Protein AF-A0AA85AU61-F1 (afdb_monomer)

Mean predicted aligned error: 26.52 Å

Sequence (892 aa):
MKWRLKTEQNDLIVLDPDHPLMRRFQESLRSMLTKHIDNTEIHLREKDEEMKREQTTHIEVGCDLYNLQQELAKFQLNLDNKHNEYAEYHGKYENAQNKLTTLREKYQTSVKTMLQETKKMHSMRDEVDALCLRLYYLNKAKEDVSGDLLVLQRAVEKVHTDLSKFEDEKLRQDLSVDRMQTKVDQLKDDITLYEAQIVAQEIEMNTSQNLLYEAEAQIVAINVDKAHLLTQWKTSLLGLQRRNEAYADLLAAYNKLKEELLVLENEQNAYKLSINKEQETHERLTGLQNKNESDLNTLRKQLLHSETKLEADKQAYTTYSRILLETERNLFNAKTENNTAQANVNNIRKQLEKKVLEKQDLEKKISEELRDRLTAQKAANYANKININVQDQSRELLTQIVQMENQIAKDELGVAHKKARNKQQQEKVSELEREIDNTNLLITKLEGEIHHANISVERKQGNIDILNKKLERLIRDCGGQEIGPLDAQVNNLSKAIGLKQDEIGELEQQWLREQNELVVNINERDKLAESVTRINKQLSILTQKKLRIDNEIAIQGREKNDLKKELKHLQNDITRINTMIAKEKTTEECLDNENKLTEIDFIRSLKEKETEAANLQEKVDKALKDKEDLLSELVEVERTVMLWEKKVQLCEETKKSVDCDIGQGEMNVMRHEIHRMEIRKSSLLQQQERLIQALERSVSKRDTIVNQSDVLQSRKDKSRIRITAQRHIDELKRKLKAIKQNSASCTQELEEFEEKTNMLENELRIKKSDAEAEQKKADELMKKLQSLSEQKQIDLFELQMRQHATVYWEQIRQDNYRRLCPSATSAENERIRHVNRSRSLMAIIDQLVTEFPQIQQDLEPVRYLLENKLKSDNNRLEMDVTTVEPTESLLS

InterPro domains:
  IPR037386 Coiled-coil domain-containing protein 40 [PTHR16275] (7-873)

Foldseek 3Di:
DDDDDDDDDDDDDDDDPVPPVCVVVVVVVVVVVVVVVVVVVVVVVVVVVVVVVVVVVVVVVVVVVVVVVVVVVVVVVVVVVVVVVVVVVVVVVVVVVVVVVVVVVVVVVVVVVVVVVVVVVVVVVVVVVVVVVVVVVVVVVVVVVVVVVVVVVVVVVVVVVVVVVVVVVVVVVVVVVVVVVVVVVVVVVVVVVVVVVVVVVVVVVVVVVVVVVVVVVVVVVVVVVVVVVVVVVVVVVVVVVVVVVVVVVVVVVVVVVVVVVVVVVVVVVVVVVVVVVVVVVVVVVVVVVVVVVVVVVVVVVVVVVVVVVVVVVVVVVVVVVVVVVVVVVVVVVVVVVVVVVVVVVVVVVVVCVVVVPPCVPPVVPPDDDDDDDYYDDDYDYDYDDDDDDDPDPPPPPVPPPVVVVVVVVVVVVVVVVVVVVVVVVVVVVVVVVVVVVVVVVVVVVVVVVVVVVVVVVVVVVVVVVVVVVVVVVVCVVPDDDDDDVVVVVVVVVVVVVVVVVVVVVVVVVVVVVVVVVVVVVVVVVVVVVVVVVVVVVVVVVVVVVVVVVVVVVVVVVVVVVVVVVVVVVVVVVVVVVVVVVVVVVVVVVVVVVVVVVVVVVVVVVVVVVVVVVVVVVVVVVVVVVVVVVVVVVVVVVVVVVVVVVVVVVVVVVVVVVVPDDDDDPPVPPVPPPVVPPPVVPPPPPDPPPPPPVPPCVVVVVPVVVVVPPPPPDDDDDDPDPPPVVVVVVVVVVVVVVVVVVVVVVVVVVVVVVVVVVVVVVVVVVVVVVVVVVVVVVVVVVVVVVLVVVLVVVLVVVVVVVVVVVVVLVVCVVVVNRDDPAPDPVSVVVVVVVVLVVLVVVLVVLVVCCVVPVVCVSVCVSVNVVSVVVNVVSVVVVVVVVPDDDDDDDDDD

Radius of gyration: 132.55 Å; Cα contacts (8 Å, |Δi|>4): 34; chains: 1; bounding box: 235×106×442 Å

Organism: NCBI:txid31246

Secondary structure (DSSP, 8-state):
----------------TT-TTSHHHHHHHHHHHHHHHHHHHHHHHHHHHHHHHHHHHHHHHHHHHHHHHHHHHHHHHHHHHHHHHHHHHHHHHHHHHHHHHHHHHHHHHHHHHHHHHHHHHHHHHHHHHHHHHHHHHHHHHHHHHHHHHHHHHHHHHHHHHHHHHHHHHHHHHHHHHHHHHHHHHHHHHHHHHHHHHHHHHHHHHHHHHHHHHHHHHHHHHHHHHHHHHHHHHHHHHHHHHHHHHHHHHHHHHHHHHHHHHHHHHHHHHHHHHHHHHHHHHHHHHHHHHHHHHHHHHHHHHHHHHHHHHHHHHHHHHHHHHHHHHHHHHHHHHHHHHHHHHHHHHHHHHHHHTTTTTTGGGTSTTS-------------------------GGGGSGGGTHHHHHHHHHHHHHHHHHHHHHHHHHHHHHHHHHHHHHHHHHHHHHHHHHHHHHHHHHHHHHHHHHHHHHHHHHHHHHS------HHHHHHHHHHHHHHHHHHHHHHHHHHHHHHHHHHHHHHHHHHHHHHHHHHHHHHHHHHHHHHHHHHHHHHHHHHHHHHHHHHHHHHHHHHHHHHHHHHHHHHHHHHHHHHHHHHHHHHHHHHHHHHHHHHHHHHHHHHHHHHHHHHHHHHHHHHHHHHHHHHHHHHHHHHHHHH-----TTGGGTTTTTGGGTGGGGSTTSTTTSTTTTTTGGGTHHHHHHHTTSGGGG------TTHHHHHHHHHHHHHHHHHHHHHHHHHHHHHHHHHHHHHHHHHHHHHHHHHHHHHHHHHHHHHHHHHHHHHHHHHHHHHHHHHHHHHHHHHHHTTT----S-SSHHHHHHHHHHHHHHHHHHHHHHHHHHHH-GGGHHHHHHHHHHHHHHHHHHHHHHHHTTS--S-------

Structure (mmCIF, N/CA/C/O backbone):
data_AF-A0AA85AU61-F1
#
_entry.id   AF-A0AA85AU61-F1
#
loop_
_atom_site.group_PDB
_atom_site.id
_atom_site.type_symbol
_atom_site.label_atom_id
_atom_site.label_alt_id
_atom_site.label_comp_id
_atom_site.label_asym_id
_atom_site.label_entity_id
_atom_site.label_seq_id
_atom_site.pdbx_PDB_ins_code
_atom_site.Cartn_x
_atom_site.Cartn_y
_atom_site.Cartn_z
_atom_site.occupancy
_atom_site.B_iso_or_equiv
_atom_site.auth_seq_id
_atom_site.auth_comp_id
_atom_site.auth_asym_id
_atom_site.auth_atom_id
_atom_site.pdbx_PDB_model_num
ATOM 1 N N . MET A 1 1 ? 55.376 -6.274 -195.892 1.00 34.62 1 MET A N 1
ATOM 2 C CA . MET A 1 1 ? 56.045 -5.549 -197.007 1.00 34.62 1 MET A CA 1
ATOM 3 C C . MET A 1 1 ? 56.856 -4.420 -196.363 1.00 34.62 1 MET A C 1
ATOM 5 O O . MET A 1 1 ? 56.339 -3.889 -195.395 1.00 34.62 1 MET A O 1
ATOM 9 N N . LYS A 1 2 ? 58.143 -4.138 -196.629 1.00 35.34 2 LYS A N 1
ATOM 10 C CA . LYS A 1 2 ? 58.989 -4.036 -197.853 1.00 35.34 2 LYS A CA 1
ATOM 11 C C . LYS A 1 2 ? 59.204 -2.541 -198.197 1.00 35.34 2 LYS A C 1
ATOM 13 O O . LYS A 1 2 ? 58.218 -1.822 -198.237 1.00 35.34 2 LYS A O 1
ATOM 18 N N . TRP A 1 3 ? 60.461 -2.148 -198.480 1.00 28.48 3 TRP A N 1
ATOM 19 C CA . TRP A 1 3 ? 60.991 -0.767 -198.674 1.00 28.48 3 TRP A CA 1
ATOM 20 C C . TRP A 1 3 ? 61.172 0.046 -197.367 1.00 28.48 3 TRP A C 1
ATOM 22 O O . TRP A 1 3 ? 60.229 0.113 -196.591 1.00 28.48 3 TRP A O 1
ATOM 32 N N . ARG A 1 4 ? 62.326 0.621 -196.960 1.00 31.69 4 ARG A N 1
ATOM 33 C CA . ARG A 1 4 ? 63.739 0.744 -197.445 1.00 31.69 4 ARG A CA 1
ATOM 34 C C . ARG A 1 4 ? 64.152 2.059 -198.166 1.00 31.69 4 ARG A C 1
ATOM 36 O O . ARG A 1 4 ? 63.772 2.256 -199.310 1.00 31.69 4 ARG A O 1
ATOM 43 N N . LEU A 1 5 ? 65.102 2.778 -197.531 1.00 37.16 5 LEU A N 1
ATOM 44 C CA . LEU A 1 5 ? 66.129 3.728 -198.050 1.00 37.16 5 LEU A CA 1
ATOM 45 C C . LEU A 1 5 ? 65.756 5.145 -198.562 1.00 37.16 5 LEU A C 1
ATOM 47 O O . LEU A 1 5 ? 65.325 5.293 -199.700 1.00 37.16 5 LEU A O 1
ATOM 51 N N . LYS A 1 6 ? 66.116 6.186 -197.784 1.00 28.41 6 LYS A N 1
ATOM 52 C CA . LYS A 1 6 ? 67.229 7.174 -197.974 1.00 28.41 6 LYS A CA 1
ATOM 53 C C . LYS A 1 6 ? 67.104 8.283 -196.896 1.00 28.41 6 LYS A C 1
ATOM 55 O O . LYS A 1 6 ? 65.986 8.506 -196.450 1.00 28.41 6 LYS A O 1
ATOM 60 N N . THR A 1 7 ? 68.104 8.972 -196.324 1.00 34.16 7 THR A N 1
ATOM 61 C CA . THR A 1 7 ? 69.562 9.205 -196.532 1.00 34.16 7 THR A CA 1
ATOM 62 C C . THR A 1 7 ? 69.996 10.250 -197.572 1.00 34.16 7 THR A C 1
ATOM 64 O O . THR A 1 7 ? 70.454 9.891 -198.654 1.00 34.16 7 THR A O 1
ATOM 67 N N . GLU A 1 8 ? 69.953 11.514 -197.143 1.00 28.12 8 GLU A N 1
ATOM 68 C CA . GLU A 1 8 ? 70.896 12.623 -197.407 1.00 28.12 8 GLU A CA 1
ATOM 69 C C . GLU A 1 8 ? 71.005 13.343 -196.039 1.00 28.12 8 GLU A C 1
ATOM 71 O O . GLU A 1 8 ? 69.973 13.543 -195.400 1.00 28.12 8 GLU A O 1
ATOM 76 N N . GLN A 1 9 ? 72.135 13.641 -195.392 1.00 31.39 9 GLN A N 1
ATOM 77 C CA . GLN A 1 9 ? 73.565 13.631 -195.721 1.00 31.39 9 GLN A CA 1
ATOM 78 C C . GLN A 1 9 ? 74.052 14.773 -196.630 1.00 31.39 9 GLN A C 1
ATOM 80 O O . GLN A 1 9 ? 74.146 14.632 -197.844 1.00 31.39 9 GLN A O 1
ATOM 85 N N . ASN A 1 10 ? 74.417 15.880 -195.978 1.00 30.22 10 ASN A N 1
ATOM 86 C CA . ASN A 1 10 ? 75.484 16.798 -196.374 1.00 30.22 10 ASN A CA 1
ATOM 87 C C . ASN A 1 10 ? 76.251 17.178 -195.092 1.00 30.22 10 ASN A C 1
ATOM 89 O O . ASN A 1 10 ? 75.625 17.461 -194.070 1.00 30.22 10 ASN A O 1
ATOM 93 N N . ASP A 1 11 ? 77.581 17.120 -195.145 1.00 36.72 11 ASP A N 1
ATOM 94 C CA . ASP A 1 11 ? 78.488 17.273 -193.997 1.00 36.72 11 ASP A CA 1
ATOM 95 C C . ASP A 1 11 ? 78.996 18.729 -193.824 1.00 36.72 11 ASP A C 1
ATOM 97 O O . ASP A 1 11 ? 78.462 19.638 -194.455 1.00 36.72 11 ASP A O 1
ATOM 101 N N . LEU A 1 12 ? 80.066 18.894 -193.015 1.00 31.89 12 LEU A N 1
ATOM 102 C CA . LEU A 1 12 ? 80.910 20.075 -192.688 1.00 31.89 12 LEU A CA 1
ATOM 103 C C . LEU A 1 12 ? 80.652 20.709 -191.299 1.00 31.89 12 LEU A C 1
ATOM 105 O O . LEU A 1 12 ? 79.552 21.175 -191.029 1.00 31.89 12 LEU A O 1
ATOM 109 N N . ILE A 1 13 ? 81.620 20.873 -190.377 1.00 40.88 13 ILE A N 1
ATOM 110 C CA . ILE A 1 13 ? 82.961 20.274 -190.123 1.00 40.88 13 ILE A CA 1
ATOM 111 C C . ILE A 1 13 ? 83.050 20.213 -188.576 1.00 40.88 13 ILE A C 1
ATOM 113 O O . ILE A 1 13 ? 83.058 21.256 -187.931 1.00 40.88 13 ILE A O 1
ATOM 117 N N . VAL A 1 14 ? 82.857 19.082 -187.890 1.00 50.62 14 VAL A N 1
ATOM 118 C CA . VAL A 1 14 ? 83.823 17.986 -187.642 1.00 50.62 14 VAL A CA 1
ATOM 119 C C . VAL A 1 14 ? 85.192 18.468 -187.124 1.00 50.62 14 VAL A C 1
ATOM 121 O O . VAL A 1 14 ? 86.120 18.672 -187.896 1.00 50.62 14 VAL A O 1
ATOM 124 N N . LEU A 1 15 ? 85.336 18.578 -185.796 1.00 48.97 15 LEU A N 1
ATOM 125 C CA . LEU A 1 15 ? 86.631 18.311 -185.148 1.00 48.97 15 LEU A CA 1
ATOM 126 C C . LEU A 1 15 ? 86.795 16.791 -184.990 1.00 48.97 15 LEU A C 1
ATOM 128 O O . LEU A 1 15 ? 85.796 16.079 -184.863 1.00 48.97 15 LEU A O 1
ATOM 132 N N . ASP A 1 16 ? 88.040 16.313 -184.966 1.00 45.28 16 ASP A N 1
ATOM 133 C CA . ASP A 1 16 ? 88.349 14.879 -184.929 1.00 45.28 16 ASP A CA 1
ATOM 134 C C . ASP A 1 16 ? 87.782 14.149 -183.690 1.00 45.28 16 ASP A C 1
ATOM 136 O O . ASP A 1 16 ? 87.830 14.701 -182.582 1.00 45.28 16 ASP A O 1
ATOM 140 N N . PRO A 1 17 ? 87.306 12.891 -183.825 1.00 57.62 17 PRO A N 1
ATOM 141 C CA . PRO A 1 17 ? 86.756 12.109 -182.713 1.00 57.62 17 PRO A CA 1
ATOM 142 C C . PRO A 1 17 ? 87.711 11.909 -181.528 1.00 57.62 17 PRO A C 1
ATOM 144 O O . PRO A 1 17 ? 87.249 11.834 -180.389 1.00 57.62 17 PRO A O 1
ATOM 147 N N . ASP A 1 18 ? 89.022 11.860 -181.787 1.00 51.91 18 ASP A N 1
ATOM 148 C CA . ASP A 1 18 ? 90.075 11.683 -180.776 1.00 51.91 18 ASP A CA 1
ATOM 149 C C . ASP A 1 18 ? 90.538 13.000 -180.118 1.00 51.91 18 ASP A C 1
ATOM 151 O O . ASP A 1 18 ? 91.453 13.003 -179.289 1.00 51.91 18 ASP A O 1
ATOM 155 N N . HIS A 1 19 ? 89.905 14.140 -180.427 1.00 50.88 19 HIS A N 1
ATOM 156 C CA . HIS A 1 19 ? 90.231 15.405 -179.771 1.00 50.88 19 HIS A CA 1
ATOM 157 C C . HIS A 1 19 ? 89.916 15.327 -178.257 1.00 50.88 19 HIS A C 1
ATOM 159 O O . HIS A 1 19 ? 88.761 15.097 -177.876 1.00 50.88 19 HIS A O 1
ATOM 165 N N . PRO A 1 20 ? 90.893 15.555 -177.351 1.00 58.75 20 PRO A N 1
ATOM 166 C CA . PRO A 1 20 ? 90.819 15.100 -175.954 1.00 58.75 20 PRO A CA 1
ATOM 167 C C . PRO A 1 20 ? 89.694 15.727 -175.111 1.00 58.75 20 PRO A C 1
ATOM 169 O O . PRO A 1 20 ? 89.348 15.202 -174.054 1.00 58.75 20 PRO A O 1
ATOM 172 N N . LEU A 1 21 ? 89.083 16.816 -175.584 1.00 56.12 21 LEU A N 1
ATOM 173 C CA . LEU A 1 21 ? 87.937 17.472 -174.946 1.00 56.12 21 LEU A CA 1
ATOM 174 C C . LEU A 1 21 ? 86.586 16.761 -175.187 1.00 56.12 21 LEU A C 1
ATOM 176 O O . LEU A 1 21 ? 85.650 16.999 -174.426 1.00 56.12 21 LEU A O 1
ATOM 180 N N . MET A 1 22 ? 86.469 15.863 -176.177 1.00 54.69 22 MET A N 1
ATOM 181 C CA . MET A 1 22 ? 85.234 15.092 -176.428 1.00 54.69 22 MET A CA 1
ATOM 182 C C . MET A 1 22 ? 85.085 13.843 -175.543 1.00 54.69 22 MET A C 1
ATOM 184 O O . MET A 1 22 ? 83.965 13.374 -175.321 1.00 54.69 22 MET A O 1
ATOM 188 N N . ARG A 1 23 ? 86.189 13.324 -174.986 1.00 59.56 23 ARG A N 1
ATOM 189 C CA . ARG A 1 23 ? 86.225 12.039 -174.260 1.00 59.56 23 ARG A CA 1
ATOM 190 C C . ARG A 1 23 ? 85.212 11.966 -173.110 1.00 59.56 23 ARG A C 1
ATOM 192 O O . ARG A 1 23 ? 84.449 11.008 -173.024 1.00 59.56 23 ARG A O 1
ATOM 199 N N . ARG A 1 24 ? 85.108 13.037 -172.309 1.00 58.00 24 ARG A N 1
ATOM 200 C CA . ARG A 1 24 ? 84.193 13.120 -171.151 1.00 58.00 24 ARG A CA 1
ATOM 201 C C . ARG A 1 24 ? 82.709 12.989 -171.521 1.00 58.00 24 ARG A C 1
ATOM 203 O O . ARG A 1 24 ? 81.930 12.477 -170.723 1.00 58.00 24 ARG A O 1
ATOM 210 N N . PHE A 1 25 ? 82.303 13.437 -172.712 1.00 64.12 25 PHE A N 1
ATOM 211 C CA . PHE A 1 25 ? 80.919 13.292 -173.185 1.00 64.12 25 PHE A CA 1
ATOM 212 C C . PHE A 1 25 ? 80.615 11.839 -173.583 1.00 64.12 25 PHE A C 1
ATOM 214 O O . PHE A 1 25 ? 79.568 11.297 -173.229 1.00 64.12 25 PHE A O 1
ATOM 221 N N . GLN A 1 26 ? 81.560 11.179 -174.256 1.00 62.78 26 GLN A N 1
ATOM 222 C CA . GLN A 1 26 ? 81.433 9.774 -174.654 1.00 62.78 26 GLN A CA 1
ATOM 223 C C . GLN A 1 26 ? 81.470 8.829 -173.435 1.00 62.78 26 GLN A C 1
ATOM 225 O O . GLN A 1 26 ? 80.683 7.885 -173.351 1.00 62.78 26 GLN A O 1
ATOM 230 N N . GLU A 1 27 ? 82.323 9.117 -172.448 1.00 64.56 27 GLU A N 1
ATOM 231 C CA . GLU A 1 27 ? 82.392 8.395 -171.168 1.00 64.56 27 GLU A CA 1
ATOM 232 C C . GLU A 1 27 ? 81.119 8.579 -170.326 1.00 64.56 27 GLU A C 1
ATOM 234 O O . GLU A 1 27 ? 80.622 7.607 -169.756 1.00 64.56 27 GLU A O 1
ATOM 239 N N . SER A 1 28 ? 80.538 9.786 -170.304 1.00 63.12 28 SER A N 1
ATOM 240 C CA . SER A 1 28 ? 79.258 10.069 -169.635 1.00 63.12 28 SER A CA 1
ATOM 241 C C . SER A 1 28 ? 78.124 9.179 -170.157 1.00 63.12 28 SER A C 1
ATOM 243 O O . SER A 1 28 ? 77.423 8.553 -169.359 1.00 63.12 28 SER A O 1
ATOM 245 N N . LEU A 1 29 ? 77.988 9.048 -171.483 1.00 65.19 29 LEU A N 1
ATOM 246 C CA . LEU A 1 29 ? 76.976 8.184 -172.098 1.00 65.19 29 LEU A CA 1
ATOM 247 C C . LEU A 1 29 ? 77.215 6.696 -171.780 1.00 65.19 29 LEU A C 1
ATOM 249 O O . LEU A 1 29 ? 76.269 5.955 -171.516 1.00 65.19 29 LEU A O 1
ATOM 253 N N . ARG A 1 30 ? 78.480 6.257 -171.776 1.00 66.25 30 ARG A N 1
ATOM 254 C CA . ARG A 1 30 ? 78.850 4.858 -171.510 1.00 66.25 30 ARG A CA 1
ATOM 255 C C . ARG A 1 30 ? 78.649 4.466 -170.040 1.00 66.25 30 ARG A C 1
ATOM 257 O O . ARG A 1 30 ? 78.216 3.350 -169.774 1.00 66.25 30 ARG A O 1
ATOM 264 N N . SER A 1 31 ? 78.899 5.388 -169.105 1.00 68.12 31 SER A N 1
ATOM 265 C CA . SER A 1 31 ? 78.749 5.162 -167.658 1.00 68.12 31 SER A CA 1
ATOM 266 C C . SER A 1 31 ? 77.292 4.993 -167.209 1.00 68.12 31 SER A C 1
ATOM 268 O O . SER A 1 31 ? 77.037 4.239 -166.272 1.00 68.12 31 SER A O 1
ATOM 270 N N . MET A 1 32 ? 76.331 5.650 -167.873 1.00 70.25 32 MET A N 1
ATOM 271 C CA . MET A 1 32 ? 74.898 5.445 -167.608 1.00 70.25 32 MET A CA 1
ATOM 272 C C . MET A 1 32 ? 74.500 3.976 -167.825 1.00 70.25 32 MET A C 1
ATOM 274 O O . MET A 1 32 ? 73.838 3.377 -166.980 1.00 70.25 32 MET A O 1
ATOM 278 N N . LEU A 1 33 ? 74.917 3.397 -168.955 1.00 67.38 33 LEU A N 1
ATOM 279 C CA . LEU A 1 33 ? 74.480 2.065 -169.373 1.00 67.38 33 LEU A CA 1
ATOM 280 C C . LEU A 1 33 ? 75.086 0.940 -168.524 1.00 67.38 33 LEU A C 1
ATOM 282 O O . LEU A 1 33 ? 74.396 -0.043 -168.274 1.00 67.38 33 LEU A O 1
ATOM 286 N N . THR A 1 34 ? 76.328 1.075 -168.041 1.00 67.88 34 THR A N 1
ATOM 287 C CA . THR A 1 34 ? 76.923 0.058 -167.153 1.00 67.88 34 THR A CA 1
ATOM 288 C C . THR A 1 34 ? 76.292 0.077 -165.762 1.00 67.88 34 THR A C 1
ATOM 290 O O . THR A 1 34 ? 75.887 -0.973 -165.277 1.00 67.88 34 THR A O 1
ATOM 293 N N . LYS A 1 35 ? 76.074 1.263 -165.169 1.00 69.06 35 LYS A N 1
ATOM 294 C CA . LYS A 1 35 ? 75.472 1.400 -163.827 1.00 69.06 35 LYS A CA 1
ATOM 295 C C . LYS A 1 35 ? 74.103 0.725 -163.691 1.00 69.06 35 LYS A C 1
ATOM 297 O O . LYS A 1 35 ? 73.786 0.195 -162.630 1.00 69.06 35 LYS A O 1
ATOM 302 N N . HIS A 1 36 ? 73.289 0.739 -164.748 1.00 72.25 36 HIS A N 1
ATOM 303 C CA . HIS A 1 36 ? 71.998 0.048 -164.738 1.00 72.25 36 HIS A CA 1
ATOM 304 C C . HIS A 1 36 ? 72.127 -1.481 -164.725 1.00 72.25 36 HIS A C 1
ATOM 306 O O . HIS A 1 36 ? 71.261 -2.137 -164.155 1.00 72.25 36 HIS A O 1
ATOM 312 N N . ILE A 1 37 ? 73.189 -2.044 -165.308 1.00 72.00 37 ILE A N 1
ATOM 313 C CA . ILE A 1 37 ? 73.465 -3.486 -165.267 1.00 72.00 37 ILE A CA 1
ATOM 314 C C . ILE A 1 37 ? 73.995 -3.858 -163.877 1.00 72.00 37 ILE A C 1
ATOM 316 O O . ILE A 1 37 ? 73.414 -4.721 -163.217 1.00 72.00 37 ILE A O 1
ATOM 320 N N . ASP A 1 38 ? 75.015 -3.140 -163.394 1.00 70.69 38 ASP A N 1
ATOM 321 C CA . ASP A 1 38 ? 75.675 -3.393 -162.105 1.00 70.69 38 ASP A CA 1
ATOM 322 C C . ASP A 1 38 ? 74.665 -3.419 -160.935 1.00 70.69 38 ASP A C 1
ATOM 324 O O . ASP A 1 38 ? 74.666 -4.343 -160.119 1.00 70.69 38 ASP A O 1
ATOM 328 N N . ASN A 1 39 ? 73.730 -2.458 -160.896 1.00 75.00 39 ASN A N 1
ATOM 329 C CA . ASN A 1 39 ? 72.674 -2.404 -159.876 1.00 75.00 39 ASN A CA 1
ATOM 330 C C . ASN A 1 39 ? 71.739 -3.631 -159.899 1.00 75.00 39 ASN A C 1
ATOM 332 O O . ASN A 1 39 ? 71.257 -4.050 -158.847 1.00 75.00 39 ASN A O 1
ATOM 336 N N . THR A 1 40 ? 71.467 -4.220 -161.072 1.00 72.19 40 THR A N 1
ATOM 337 C CA . THR A 1 40 ? 70.575 -5.392 -161.166 1.00 72.19 40 THR A CA 1
ATOM 338 C C . THR A 1 40 ? 71.228 -6.687 -160.685 1.00 72.19 40 THR A C 1
ATOM 340 O O . THR A 1 40 ? 70.533 -7.527 -160.114 1.00 72.19 40 THR A O 1
ATOM 343 N N . GLU A 1 41 ? 72.550 -6.839 -160.823 1.00 72.31 41 GLU A N 1
ATOM 344 C CA . GLU A 1 41 ? 73.260 -7.985 -160.236 1.00 72.31 41 GLU A CA 1
ATOM 345 C C . GLU A 1 41 ? 73.345 -7.908 -158.706 1.00 72.31 41 GLU A C 1
ATOM 347 O O . GLU A 1 41 ? 73.258 -8.941 -158.038 1.00 72.31 41 GLU A O 1
ATOM 352 N N . ILE A 1 42 ? 73.500 -6.703 -158.143 1.00 75.88 42 ILE A N 1
ATOM 353 C CA . ILE A 1 42 ? 73.571 -6.498 -156.688 1.00 75.88 42 ILE A CA 1
ATOM 354 C C . ILE A 1 42 ? 72.259 -6.940 -156.028 1.00 75.88 42 ILE A C 1
ATOM 356 O O . ILE A 1 42 ? 72.285 -7.803 -155.149 1.00 75.88 42 ILE A O 1
ATOM 360 N N . HIS A 1 43 ? 71.115 -6.446 -156.514 1.00 77.00 43 HIS A N 1
ATOM 361 C CA . HIS A 1 43 ? 69.801 -6.800 -155.965 1.00 77.00 43 HIS A CA 1
ATOM 362 C C . HIS A 1 43 ? 69.491 -8.303 -156.007 1.00 77.00 43 HIS A C 1
ATOM 364 O O . HIS A 1 43 ? 68.789 -8.807 -155.131 1.00 77.00 43 HIS A O 1
ATOM 370 N N . LEU A 1 44 ? 70.016 -9.042 -156.990 1.00 76.56 44 LEU A N 1
ATOM 371 C CA . LEU A 1 44 ? 69.799 -10.488 -157.067 1.00 76.56 44 LEU A CA 1
ATOM 372 C C . LEU A 1 44 ? 70.550 -11.230 -155.946 1.00 76.56 44 LEU A C 1
ATOM 374 O O . LEU A 1 44 ? 69.982 -12.117 -155.312 1.00 76.56 44 LEU A O 1
ATOM 378 N N . ARG A 1 45 ? 71.782 -10.808 -155.621 1.00 73.25 45 ARG A N 1
ATOM 379 C CA . ARG A 1 45 ? 72.566 -11.381 -154.508 1.00 73.25 45 ARG A CA 1
ATOM 380 C C . ARG A 1 45 ? 71.998 -11.009 -153.136 1.00 73.25 45 ARG A C 1
ATOM 382 O O . ARG A 1 45 ? 72.016 -11.840 -152.233 1.00 73.25 45 ARG A O 1
ATOM 389 N N . GLU A 1 46 ? 71.457 -9.797 -152.987 1.00 77.62 46 GLU A N 1
ATOM 390 C CA . GLU A 1 46 ? 70.780 -9.365 -151.754 1.00 77.62 46 GLU A CA 1
ATOM 391 C C . GLU A 1 46 ? 69.613 -10.303 -151.392 1.00 77.62 46 GLU A C 1
ATOM 393 O O . GLU A 1 46 ? 69.475 -10.696 -150.232 1.00 77.62 46 GLU A O 1
ATOM 398 N N . LYS A 1 47 ? 68.815 -10.735 -152.381 1.00 83.06 47 LYS A N 1
ATOM 399 C CA . LYS A 1 47 ? 67.669 -11.633 -152.145 1.00 83.06 47 LYS A CA 1
ATOM 400 C C . LYS A 1 47 ? 68.053 -13.083 -151.843 1.00 83.06 47 LYS A C 1
ATOM 402 O O . LYS A 1 47 ? 67.391 -13.709 -151.014 1.00 83.06 47 LYS A O 1
ATOM 407 N N . ASP A 1 48 ? 69.144 -13.591 -152.414 1.00 76.56 48 ASP A N 1
ATOM 408 C CA . ASP A 1 48 ? 69.676 -14.917 -152.059 1.00 76.56 48 ASP A CA 1
ATOM 409 C C . ASP A 1 48 ? 70.235 -14.975 -150.623 1.00 76.56 48 ASP A C 1
ATOM 411 O O . ASP A 1 48 ? 70.212 -16.037 -149.992 1.00 76.56 48 ASP A O 1
ATOM 415 N N . GLU A 1 49 ? 70.726 -13.855 -150.075 1.00 79.00 49 GLU A N 1
ATOM 416 C CA . GLU A 1 49 ? 71.113 -13.775 -148.661 1.00 79.00 49 GLU A CA 1
ATOM 417 C C . GLU A 1 49 ? 69.921 -13.585 -147.716 1.00 79.00 49 GLU A C 1
ATOM 419 O O . GLU A 1 49 ? 69.870 -14.262 -146.688 1.00 79.00 49 GLU A O 1
ATOM 424 N N . GLU A 1 50 ? 68.951 -12.724 -148.047 1.00 79.44 50 GLU A N 1
ATOM 425 C CA . GLU A 1 50 ? 67.711 -12.576 -147.263 1.00 79.44 50 GLU A CA 1
ATOM 426 C C . GLU A 1 50 ? 67.015 -13.930 -147.053 1.00 79.44 50 GLU A C 1
ATOM 428 O O . GLU A 1 50 ? 66.698 -14.298 -145.922 1.00 79.44 50 GLU A O 1
ATOM 433 N N . MET A 1 51 ? 66.859 -14.717 -148.123 1.00 81.06 51 MET A N 1
ATOM 434 C CA . MET A 1 51 ? 66.156 -16.003 -148.080 1.00 81.06 51 MET A CA 1
ATOM 435 C C . MET A 1 51 ? 66.828 -17.026 -147.146 1.00 81.06 51 MET A C 1
ATOM 437 O O . MET A 1 51 ? 66.139 -17.786 -146.467 1.00 81.06 51 MET A O 1
ATOM 441 N N . LYS A 1 52 ? 68.164 -17.011 -147.033 1.00 79.88 52 LYS A N 1
ATOM 442 C CA . LYS A 1 52 ? 68.898 -17.866 -146.080 1.00 79.88 52 LYS A CA 1
ATOM 443 C C . LYS A 1 52 ? 68.712 -17.424 -144.630 1.00 79.88 52 LYS A C 1
ATOM 445 O O . LYS A 1 52 ? 68.588 -18.279 -143.758 1.00 79.88 52 LYS A O 1
ATOM 450 N N . ARG A 1 53 ? 68.673 -16.111 -144.373 1.00 80.56 53 ARG A N 1
ATOM 451 C CA . ARG A 1 53 ? 68.480 -15.556 -143.020 1.00 80.56 53 ARG A CA 1
ATOM 452 C C . ARG A 1 53 ? 67.098 -15.923 -142.469 1.00 80.56 53 ARG A C 1
ATOM 454 O O . ARG A 1 53 ? 67.010 -16.357 -141.323 1.00 80.56 53 ARG A O 1
ATOM 461 N N . GLU A 1 54 ? 66.059 -15.857 -143.304 1.00 82.38 54 GLU A N 1
ATOM 462 C CA . GLU A 1 54 ? 64.693 -16.274 -142.936 1.00 82.38 54 GLU A CA 1
ATOM 463 C C . GLU A 1 54 ? 64.566 -17.786 -142.655 1.00 82.38 54 GLU A C 1
ATOM 465 O O . GLU A 1 54 ? 63.742 -18.212 -141.846 1.00 82.38 54 GLU A O 1
ATOM 470 N N . GLN A 1 55 ? 65.402 -18.630 -143.275 1.00 78.12 55 GLN A N 1
ATOM 471 C CA . GLN A 1 55 ? 65.435 -20.062 -142.948 1.00 78.12 55 GLN A CA 1
ATOM 472 C C . GLN A 1 55 ? 66.071 -20.335 -141.577 1.00 78.12 55 GLN A C 1
ATOM 474 O O . GLN A 1 55 ? 65.596 -21.213 -140.857 1.00 78.12 55 GLN A O 1
ATOM 479 N N . THR A 1 56 ? 67.108 -19.585 -141.187 1.00 80.38 56 THR A N 1
ATOM 480 C CA . THR A 1 56 ? 67.701 -19.700 -139.843 1.00 80.38 56 THR A CA 1
ATOM 481 C C . THR A 1 56 ? 66.762 -19.192 -138.749 1.00 80.38 56 THR A C 1
ATOM 483 O O . THR A 1 56 ? 66.514 -19.927 -137.792 1.00 80.38 56 THR A O 1
ATOM 486 N N . THR A 1 57 ? 66.144 -18.017 -138.922 1.00 81.19 57 THR A N 1
ATOM 487 C CA . THR A 1 57 ? 65.212 -17.453 -137.927 1.00 81.19 57 THR A CA 1
ATOM 488 C C . THR A 1 57 ? 63.982 -18.339 -137.722 1.00 81.19 57 THR A C 1
ATOM 490 O O . THR A 1 57 ? 63.524 -18.496 -136.593 1.00 81.19 57 THR A O 1
ATOM 493 N N . HIS A 1 58 ? 63.467 -18.991 -138.772 1.00 82.44 58 HIS A N 1
ATOM 494 C CA . HIS A 1 58 ? 62.366 -19.952 -138.639 1.00 82.44 58 HIS A CA 1
ATOM 495 C C . HIS A 1 58 ? 62.730 -21.155 -137.745 1.00 82.44 58 HIS A C 1
ATOM 497 O O . HIS A 1 58 ? 61.880 -21.660 -137.009 1.00 82.44 58 HIS A O 1
ATOM 503 N N . ILE A 1 59 ? 63.973 -21.645 -137.800 1.00 81.81 59 ILE A N 1
ATOM 504 C CA . ILE A 1 59 ? 64.426 -22.764 -136.956 1.00 81.81 59 ILE A CA 1
ATOM 505 C C . ILE A 1 59 ? 64.608 -22.298 -135.505 1.00 81.81 59 ILE A C 1
ATOM 507 O O . ILE A 1 59 ? 64.155 -22.982 -134.589 1.00 81.81 59 ILE A O 1
ATOM 511 N N . GLU A 1 60 ? 65.200 -21.121 -135.299 1.00 82.62 60 GLU A N 1
ATOM 512 C CA . GLU A 1 60 ? 65.383 -20.503 -133.978 1.00 82.62 60 GLU A CA 1
ATOM 513 C C . GLU A 1 60 ? 64.032 -20.273 -133.277 1.00 82.62 60 GLU A C 1
ATOM 515 O O . GLU A 1 60 ? 63.808 -20.795 -132.184 1.00 82.62 60 GLU A O 1
ATOM 520 N N . VAL A 1 61 ? 63.073 -19.634 -133.958 1.00 84.38 61 VAL A N 1
ATOM 521 C CA . VAL A 1 61 ? 61.700 -19.425 -133.459 1.00 84.38 61 VAL A CA 1
ATOM 522 C C . VAL A 1 61 ? 60.973 -20.752 -133.189 1.00 84.38 61 VAL A C 1
ATOM 524 O O . VAL A 1 61 ? 60.169 -20.836 -132.261 1.00 84.38 61 VAL A O 1
ATOM 527 N N . GLY A 1 62 ? 61.262 -21.810 -133.955 1.00 85.56 62 GLY A N 1
ATOM 528 C CA . GLY A 1 62 ? 60.736 -23.155 -133.700 1.00 85.56 62 GLY A CA 1
ATOM 529 C C . GLY A 1 62 ? 61.246 -23.765 -132.388 1.00 85.56 62 GLY A C 1
ATOM 530 O O . GLY A 1 62 ? 60.463 -24.344 -131.630 1.00 85.56 62 GLY A O 1
ATOM 531 N N . CYS A 1 63 ? 62.537 -23.597 -132.090 1.00 85.38 63 CYS A N 1
ATOM 532 C CA . CYS A 1 63 ? 63.140 -24.012 -130.822 1.00 85.38 63 CYS A CA 1
ATOM 533 C C . CYS A 1 63 ? 62.609 -23.186 -129.640 1.00 85.38 63 CYS A C 1
ATOM 535 O O . CYS A 1 63 ? 62.231 -23.758 -128.616 1.00 85.38 63 CYS A O 1
ATOM 537 N N . ASP A 1 64 ? 62.510 -21.864 -129.791 1.00 84.81 64 ASP A N 1
ATOM 538 C CA . ASP A 1 64 ? 61.979 -20.972 -128.755 1.00 84.81 64 ASP A CA 1
ATOM 539 C C . ASP A 1 64 ? 60.509 -21.267 -128.439 1.00 84.81 64 ASP A C 1
ATOM 541 O O . ASP A 1 64 ? 60.121 -21.299 -127.271 1.00 84.81 64 ASP A O 1
ATOM 545 N N . LEU A 1 65 ? 59.692 -21.577 -129.452 1.00 85.75 65 LEU A N 1
ATOM 546 C CA . LEU A 1 65 ? 58.304 -21.994 -129.255 1.00 85.75 65 LEU A CA 1
ATOM 547 C C . LEU A 1 65 ? 58.200 -23.301 -128.451 1.00 85.75 65 LEU A C 1
ATOM 549 O O . LEU A 1 65 ? 57.328 -23.416 -127.589 1.00 85.75 65 LEU A O 1
ATOM 553 N N . TYR A 1 66 ? 59.087 -24.272 -128.689 1.00 86.94 66 TYR A N 1
ATOM 554 C CA . TYR A 1 66 ? 59.133 -25.514 -127.909 1.00 86.94 66 TYR A CA 1
ATOM 555 C C . TYR A 1 66 ? 59.586 -25.271 -126.458 1.00 86.94 66 TYR A C 1
ATOM 557 O O . TYR A 1 66 ? 58.988 -25.811 -125.523 1.00 86.94 66 TYR A O 1
ATOM 565 N N . ASN A 1 67 ? 60.583 -24.405 -126.251 1.00 85.81 67 ASN A N 1
ATOM 566 C CA . ASN A 1 67 ? 61.026 -23.994 -124.917 1.00 85.81 67 ASN A CA 1
ATOM 567 C C . ASN A 1 67 ? 59.888 -23.304 -124.144 1.00 85.81 67 ASN A C 1
ATOM 569 O O . ASN A 1 67 ? 59.568 -23.717 -123.028 1.00 85.81 67 ASN A O 1
ATOM 573 N N . LEU A 1 68 ? 59.202 -22.341 -124.771 1.00 87.31 68 LEU A N 1
ATOM 574 C CA . LEU A 1 68 ? 58.034 -21.652 -124.212 1.00 87.31 68 LEU A CA 1
ATOM 575 C C . LEU A 1 68 ? 56.881 -22.612 -123.891 1.00 87.31 68 LEU A C 1
ATOM 577 O O . LEU A 1 68 ? 56.238 -22.460 -122.855 1.00 87.31 68 LEU A O 1
ATOM 581 N N . GLN A 1 69 ? 56.627 -23.630 -124.720 1.00 84.62 69 GLN A N 1
ATOM 582 C CA . GLN A 1 69 ? 55.638 -24.672 -124.412 1.00 84.62 69 GLN A CA 1
ATOM 583 C C . GLN A 1 69 ? 56.037 -25.495 -123.176 1.00 84.62 69 GLN A C 1
ATOM 585 O O . GLN A 1 69 ? 55.186 -25.789 -122.332 1.00 84.62 69 GLN A O 1
ATOM 590 N N . GLN A 1 70 ? 57.323 -25.828 -123.020 1.00 84.81 70 GLN A N 1
ATOM 591 C CA . GLN A 1 70 ? 57.809 -26.548 -121.841 1.00 84.81 70 GLN A CA 1
ATOM 592 C C . GLN A 1 70 ? 57.785 -25.678 -120.570 1.00 84.81 70 GLN A C 1
ATOM 594 O O . GLN A 1 70 ? 57.534 -26.189 -119.479 1.00 84.81 70 GLN A O 1
ATOM 599 N N . GLU A 1 71 ? 58.025 -24.371 -120.681 1.00 87.12 71 GLU A N 1
ATOM 600 C CA . GLU A 1 71 ? 57.852 -23.421 -119.576 1.00 87.12 71 GLU A CA 1
ATOM 601 C C . GLU A 1 71 ? 56.382 -23.244 -119.195 1.00 87.12 71 GLU A C 1
ATOM 603 O O . GLU A 1 71 ? 56.048 -23.329 -118.015 1.00 87.12 71 GLU A O 1
ATOM 608 N N . LEU A 1 72 ? 55.485 -23.099 -120.173 1.00 88.38 72 LEU A N 1
ATOM 609 C CA . LEU A 1 72 ? 54.041 -22.995 -119.955 1.00 88.38 72 LEU A CA 1
ATOM 610 C C . LEU A 1 72 ? 53.507 -24.222 -119.197 1.00 88.38 72 LEU A C 1
ATOM 612 O O . LEU A 1 72 ? 52.779 -24.059 -118.218 1.00 88.38 72 LEU A O 1
ATOM 616 N N . ALA A 1 73 ? 53.944 -25.433 -119.558 1.00 86.12 73 ALA A N 1
ATOM 617 C CA . ALA A 1 73 ? 53.601 -26.657 -118.830 1.00 86.12 73 ALA A CA 1
ATOM 618 C C . ALA A 1 73 ? 54.110 -26.659 -117.370 1.00 86.12 73 ALA A C 1
ATOM 620 O O . ALA A 1 73 ? 53.386 -27.075 -116.463 1.00 86.12 73 ALA A O 1
ATOM 621 N N . LYS A 1 74 ? 55.323 -26.143 -117.107 1.00 87.62 74 LYS A N 1
ATOM 622 C CA . LYS A 1 74 ? 55.844 -25.962 -115.733 1.00 87.62 74 LYS A CA 1
ATOM 623 C C . LYS A 1 74 ? 55.026 -24.923 -114.957 1.00 87.62 74 LYS A C 1
ATOM 625 O O . LYS A 1 74 ? 54.754 -25.126 -113.776 1.00 87.62 74 LYS A O 1
ATOM 630 N N . PHE A 1 75 ? 54.612 -23.830 -115.599 1.00 87.31 75 PHE A N 1
ATOM 631 C CA . PHE A 1 75 ? 53.771 -22.809 -114.972 1.00 87.31 75 PHE A CA 1
ATOM 632 C C . PHE A 1 75 ? 52.357 -23.316 -114.667 1.00 87.31 75 PHE A C 1
ATOM 634 O O . PHE A 1 75 ? 51.848 -23.001 -113.596 1.00 87.31 75 PHE A O 1
ATOM 641 N N . GLN A 1 76 ? 51.757 -24.143 -115.531 1.00 86.75 76 GLN A N 1
ATOM 642 C CA . GLN A 1 76 ? 50.481 -24.816 -115.250 1.00 86.75 76 GLN A CA 1
ATOM 643 C C . GLN A 1 76 ? 50.593 -25.738 -114.031 1.00 86.75 76 GLN A C 1
ATOM 645 O O . GLN A 1 76 ? 49.854 -25.549 -113.069 1.00 86.75 76 GLN A O 1
ATOM 650 N N . LEU A 1 77 ? 51.589 -26.634 -114.001 1.00 90.19 77 LEU A N 1
ATOM 651 C CA . LEU A 1 77 ? 51.844 -27.512 -112.850 1.00 90.19 77 LEU A CA 1
ATOM 652 C C . LEU A 1 77 ? 52.039 -26.714 -111.545 1.00 90.19 77 LEU A C 1
ATOM 654 O O . LEU A 1 77 ? 51.506 -27.072 -110.497 1.00 90.19 77 LEU A O 1
ATOM 658 N N . ASN A 1 78 ? 52.790 -25.611 -111.601 1.00 90.25 78 ASN A N 1
ATOM 659 C CA . ASN A 1 78 ? 52.996 -24.733 -110.450 1.00 90.25 78 ASN A CA 1
ATOM 660 C C . ASN A 1 78 ? 51.705 -24.019 -110.015 1.00 90.25 78 ASN A C 1
ATOM 662 O O . ASN A 1 78 ? 51.493 -23.849 -108.816 1.00 90.25 78 ASN A O 1
ATOM 666 N N . LEU A 1 79 ? 50.846 -23.616 -110.955 1.00 89.62 79 LEU A N 1
ATOM 667 C CA . LEU A 1 79 ? 49.559 -22.984 -110.664 1.00 89.62 79 LEU A CA 1
ATOM 668 C C . LEU A 1 79 ? 48.605 -23.982 -109.998 1.00 89.62 79 LEU A C 1
ATOM 670 O O . LEU A 1 79 ? 48.051 -23.657 -108.951 1.00 89.62 79 LEU A O 1
ATOM 674 N N . ASP A 1 80 ? 48.498 -25.207 -110.518 1.00 89.94 80 ASP A N 1
ATOM 675 C CA . ASP A 1 80 ? 47.693 -26.281 -109.921 1.00 89.94 80 ASP A CA 1
ATOM 676 C C . ASP A 1 80 ? 48.188 -26.634 -108.508 1.00 89.94 80 ASP A C 1
ATOM 678 O O . ASP A 1 80 ? 47.396 -26.721 -107.568 1.00 89.94 80 ASP A O 1
ATOM 682 N N . ASN A 1 81 ? 49.509 -26.731 -108.312 1.00 90.81 81 ASN A N 1
ATOM 683 C CA . ASN A 1 81 ? 50.108 -26.911 -106.986 1.00 90.81 81 ASN A CA 1
ATOM 684 C C . ASN A 1 81 ? 49.752 -25.758 -106.029 1.00 90.81 81 ASN A C 1
ATOM 686 O O . ASN A 1 81 ? 49.364 -26.012 -104.889 1.00 90.81 81 ASN A O 1
ATOM 690 N N . LYS A 1 82 ? 49.805 -24.495 -106.480 1.00 89.06 82 LYS A N 1
ATOM 691 C CA . LYS A 1 82 ? 49.377 -23.346 -105.661 1.00 89.06 82 LYS A CA 1
ATOM 692 C C . LYS A 1 82 ? 47.867 -23.282 -105.437 1.00 89.06 82 LYS A C 1
ATOM 694 O O . LYS A 1 82 ? 47.445 -22.777 -104.399 1.00 89.06 82 LYS A O 1
ATOM 699 N N . HIS A 1 83 ? 47.056 -23.828 -106.339 1.00 89.56 83 HIS A N 1
ATOM 700 C CA . HIS A 1 83 ? 45.615 -23.958 -106.139 1.00 89.56 83 HIS A CA 1
ATOM 701 C C . HIS A 1 83 ? 45.295 -25.013 -105.068 1.00 89.56 83 HIS A C 1
ATOM 703 O O . HIS A 1 83 ? 44.477 -24.759 -104.185 1.00 89.56 83 HIS A O 1
ATOM 709 N N . ASN A 1 84 ? 46.012 -26.141 -105.072 1.00 90.75 84 ASN A N 1
ATOM 710 C CA . ASN A 1 84 ? 45.921 -27.173 -104.035 1.00 90.75 84 ASN A CA 1
ATOM 711 C C . ASN A 1 84 ? 46.401 -26.659 -102.665 1.00 90.75 84 ASN A C 1
ATOM 713 O O . ASN A 1 84 ? 45.693 -26.822 -101.671 1.00 90.75 84 ASN A O 1
ATOM 717 N N . GLU A 1 85 ? 47.546 -25.962 -102.605 1.00 90.31 85 GLU A N 1
ATOM 718 C CA . GLU A 1 85 ? 48.001 -25.279 -101.382 1.00 90.31 85 GLU A CA 1
ATOM 719 C C . GLU A 1 85 ? 46.941 -24.293 -100.865 1.00 90.31 85 GLU A C 1
ATOM 721 O O . GLU A 1 85 ? 46.613 -24.300 -99.678 1.00 90.31 85 GLU A O 1
ATOM 726 N N . TYR A 1 86 ? 46.370 -23.461 -101.746 1.00 90.25 86 TYR A N 1
ATOM 727 C CA . TYR A 1 86 ? 45.326 -22.508 -101.373 1.00 90.25 86 TYR A CA 1
ATOM 728 C C . TYR A 1 86 ? 44.071 -23.206 -100.835 1.00 90.25 86 TYR A C 1
ATOM 730 O O . TYR A 1 86 ? 43.553 -22.788 -99.802 1.00 90.25 86 TYR A O 1
ATOM 738 N N . ALA A 1 87 ? 43.610 -24.285 -101.475 1.00 89.50 87 ALA A N 1
ATOM 739 C CA . ALA A 1 87 ? 42.468 -25.069 -101.011 1.00 89.50 87 ALA A CA 1
ATOM 740 C C . ALA A 1 87 ? 42.719 -25.681 -99.620 1.00 89.50 87 ALA A C 1
ATOM 742 O O . ALA A 1 87 ? 41.853 -25.608 -98.746 1.00 89.50 87 ALA A O 1
ATOM 743 N N . GLU A 1 88 ? 43.926 -26.198 -99.364 1.00 91.06 88 GLU A N 1
ATOM 744 C CA . GLU A 1 88 ? 44.329 -26.652 -98.031 1.00 91.06 88 GLU A CA 1
ATOM 745 C C . GLU A 1 88 ? 44.333 -25.519 -96.995 1.00 91.06 88 GLU A C 1
ATOM 747 O O . GLU A 1 88 ? 43.828 -25.700 -95.885 1.00 91.06 88 GLU A O 1
ATOM 752 N N . TYR A 1 89 ? 44.903 -24.353 -97.317 1.00 88.31 89 TYR A N 1
ATOM 753 C CA . TYR A 1 89 ? 44.916 -23.205 -96.403 1.00 88.31 89 TYR A CA 1
ATOM 754 C C . TYR A 1 89 ? 43.511 -22.647 -96.154 1.00 88.31 89 TYR A C 1
ATOM 756 O O . TYR A 1 89 ? 43.201 -22.291 -95.016 1.00 88.31 89 TYR A O 1
ATOM 764 N N . HIS A 1 90 ? 42.642 -22.632 -97.166 1.00 88.81 90 HIS A N 1
ATOM 765 C CA . HIS A 1 90 ? 41.246 -22.224 -97.038 1.00 88.81 90 HIS A CA 1
ATOM 766 C C . HIS A 1 90 ? 40.469 -23.194 -96.140 1.00 88.81 90 HIS A C 1
ATOM 768 O O . HIS A 1 90 ? 39.863 -22.764 -95.163 1.00 88.81 90 HIS A O 1
ATOM 774 N N . GLY A 1 91 ? 40.597 -24.508 -96.360 1.00 89.44 91 GLY A N 1
ATOM 775 C CA . GLY A 1 91 ? 39.997 -25.520 -95.487 1.00 89.44 91 GLY A CA 1
ATOM 776 C C . GLY A 1 91 ? 40.524 -25.461 -94.046 1.00 89.44 91 GLY A C 1
ATOM 777 O O . GLY A 1 91 ? 39.757 -25.632 -93.096 1.00 89.44 91 GLY A O 1
ATOM 778 N N . LYS A 1 92 ? 41.814 -25.158 -93.839 1.00 89.75 92 LYS A N 1
ATOM 779 C CA . LYS A 1 92 ? 42.390 -24.913 -92.499 1.00 89.75 92 LYS A CA 1
ATOM 780 C C . LYS A 1 92 ? 41.819 -23.636 -91.864 1.00 89.75 92 LYS A C 1
ATOM 782 O O . LYS A 1 92 ? 41.515 -23.651 -90.671 1.00 89.75 92 LYS A O 1
ATOM 787 N N . TYR A 1 93 ? 41.621 -22.573 -92.647 1.00 88.75 93 TYR A N 1
ATOM 788 C CA . TYR A 1 93 ? 41.001 -21.320 -92.207 1.00 88.75 93 TYR A CA 1
ATOM 789 C C . TYR A 1 93 ? 39.528 -21.505 -91.821 1.00 88.75 93 TYR A C 1
ATOM 791 O O . TYR A 1 93 ? 39.157 -21.134 -90.712 1.00 88.75 93 TYR A O 1
ATOM 799 N N . GLU A 1 94 ? 38.702 -22.146 -92.654 1.00 88.50 94 GLU A N 1
ATOM 800 C CA . GLU A 1 94 ? 37.300 -22.443 -92.324 1.00 88.50 94 GLU A CA 1
ATOM 801 C C . GLU A 1 94 ? 37.185 -23.314 -91.066 1.00 88.50 94 GLU A C 1
ATOM 803 O O . GLU A 1 94 ? 36.382 -23.031 -90.177 1.00 88.50 94 GLU A O 1
ATOM 808 N N . ASN A 1 95 ? 38.037 -24.335 -90.923 1.00 90.12 95 ASN A N 1
ATOM 809 C CA . ASN A 1 95 ? 38.078 -25.155 -89.711 1.00 90.12 95 ASN A CA 1
ATOM 810 C C . ASN A 1 95 ? 38.494 -24.358 -88.462 1.00 90.12 95 ASN A C 1
ATOM 812 O O . ASN A 1 95 ? 38.000 -24.642 -87.369 1.00 90.12 95 ASN A O 1
ATOM 816 N N . ALA A 1 96 ? 39.379 -23.366 -88.589 1.00 87.56 96 ALA A N 1
ATOM 817 C CA . ALA A 1 96 ? 39.718 -22.458 -87.494 1.00 87.56 96 ALA A CA 1
ATOM 818 C C . ALA A 1 96 ? 38.555 -21.501 -87.178 1.00 87.56 96 ALA A C 1
ATOM 820 O O . ALA A 1 96 ? 38.191 -21.352 -86.012 1.00 87.56 96 ALA A O 1
ATOM 821 N N . GLN A 1 97 ? 37.919 -20.931 -88.202 1.00 86.56 97 GLN A N 1
ATOM 822 C CA . GLN A 1 97 ? 36.769 -20.035 -88.089 1.00 86.56 97 GLN A CA 1
ATOM 823 C C . GLN A 1 97 ? 35.579 -20.733 -87.409 1.00 86.56 97 GLN A C 1
ATOM 825 O O . GLN A 1 97 ? 35.008 -20.183 -86.471 1.00 86.56 97 GLN A O 1
ATOM 830 N N . ASN A 1 98 ? 35.275 -21.978 -87.789 1.00 90.50 98 ASN A N 1
ATOM 831 C CA . ASN A 1 98 ? 34.205 -22.795 -87.202 1.00 90.50 98 ASN A CA 1
ATOM 832 C C . ASN A 1 98 ? 34.507 -23.241 -85.758 1.00 90.50 98 ASN A C 1
ATOM 834 O O . ASN A 1 98 ? 33.607 -23.340 -84.921 1.00 90.50 98 ASN A O 1
ATOM 838 N N . LYS A 1 99 ? 35.783 -23.462 -85.413 1.00 89.69 99 LYS A N 1
ATOM 839 C CA . LYS A 1 99 ? 36.197 -23.635 -84.008 1.00 89.69 99 LYS A CA 1
ATOM 840 C C . LYS A 1 99 ? 36.040 -22.333 -83.219 1.00 89.69 99 LYS A C 1
ATOM 842 O O . LYS A 1 99 ? 35.650 -22.371 -82.057 1.00 89.69 99 LYS A O 1
ATOM 847 N N . LEU A 1 100 ? 36.298 -21.183 -83.839 1.00 87.38 100 LEU A N 1
ATOM 848 C CA . LEU A 1 100 ? 36.209 -19.867 -83.206 1.00 87.38 100 LEU A CA 1
ATOM 849 C C . LEU A 1 100 ? 34.746 -19.436 -82.986 1.00 87.38 100 LEU A C 1
ATOM 851 O O . LEU A 1 100 ? 34.426 -18.945 -81.904 1.00 87.38 100 LEU A O 1
ATOM 855 N N . THR A 1 101 ? 33.835 -19.677 -83.937 1.00 91.75 101 THR A N 1
ATOM 856 C CA . THR A 1 101 ? 32.390 -19.446 -83.747 1.00 91.75 101 THR A CA 1
ATOM 857 C C . THR A 1 101 ? 31.822 -20.348 -82.659 1.00 91.75 101 THR A C 1
ATOM 859 O O . THR A 1 101 ? 31.258 -19.833 -81.698 1.00 91.75 101 THR A O 1
ATOM 862 N N . THR A 1 102 ? 32.067 -21.660 -82.713 1.00 92.19 102 THR A N 1
ATOM 863 C CA . THR A 1 102 ? 31.582 -22.590 -81.676 1.00 92.19 102 THR A CA 1
ATOM 864 C C . THR A 1 102 ? 32.201 -22.332 -80.293 1.00 92.19 102 THR A C 1
ATOM 866 O O . THR A 1 102 ? 31.547 -22.568 -79.277 1.00 92.19 102 THR A O 1
ATOM 869 N N . LEU A 1 103 ? 33.425 -21.790 -80.206 1.00 88.69 103 LEU A N 1
ATOM 870 C CA . LEU A 1 103 ? 33.998 -21.294 -78.944 1.00 88.69 103 LEU A CA 1
ATOM 871 C C . LEU A 1 103 ? 33.337 -19.993 -78.465 1.00 88.69 103 LEU A C 1
ATOM 873 O O . LEU A 1 103 ? 33.064 -19.872 -77.272 1.00 88.69 103 LEU A O 1
ATOM 877 N N . ARG A 1 104 ? 33.032 -19.042 -79.361 1.00 89.94 104 ARG A N 1
ATOM 878 C CA . ARG A 1 104 ? 32.278 -17.817 -79.026 1.00 89.94 104 ARG A CA 1
ATOM 879 C C . ARG A 1 104 ? 30.867 -18.136 -78.541 1.00 89.94 104 ARG A C 1
ATOM 881 O O . ARG A 1 104 ? 30.436 -17.555 -77.552 1.00 89.94 104 ARG A O 1
ATOM 888 N N . GLU A 1 105 ? 30.177 -19.073 -79.182 1.00 91.81 105 GLU A N 1
ATOM 889 C CA . GLU A 1 105 ? 28.860 -19.563 -78.761 1.00 91.81 105 GLU A CA 1
ATOM 890 C C . GLU A 1 105 ? 28.932 -20.201 -77.372 1.00 91.81 105 GLU A C 1
ATOM 892 O O . GLU A 1 105 ? 28.201 -19.782 -76.477 1.00 91.81 105 GLU A O 1
ATOM 897 N N . LYS A 1 106 ? 29.876 -21.129 -77.147 1.00 89.44 106 LYS A N 1
ATOM 898 C CA . LYS A 1 106 ? 30.103 -21.752 -75.830 1.00 89.44 106 LYS A CA 1
ATOM 899 C C . LYS A 1 106 ? 30.424 -20.721 -74.749 1.00 89.44 106 LYS A C 1
ATOM 901 O O . LYS A 1 106 ? 29.832 -20.767 -73.669 1.00 89.44 106 LYS A O 1
ATOM 906 N N . TYR A 1 107 ? 31.299 -19.759 -75.038 1.00 85.44 107 TYR A N 1
ATOM 907 C CA . TYR A 1 107 ? 31.607 -18.659 -74.125 1.00 85.44 107 TYR A CA 1
ATOM 908 C C . TYR A 1 107 ? 30.367 -17.801 -73.841 1.00 85.44 107 TYR A C 1
ATOM 910 O O . TYR A 1 107 ? 30.066 -17.537 -72.681 1.00 85.44 107 TYR A O 1
ATOM 918 N N . GLN A 1 108 ? 29.580 -17.443 -74.859 1.00 92.12 108 GLN A N 1
ATOM 919 C CA . GLN A 1 108 ? 28.354 -16.666 -74.672 1.00 92.12 108 GLN A CA 1
ATOM 920 C C . GLN A 1 108 ? 27.284 -17.448 -73.889 1.00 92.12 108 GLN A C 1
ATOM 922 O O . GLN A 1 108 ? 26.571 -16.845 -73.087 1.00 92.12 108 GLN A O 1
ATOM 927 N N . THR A 1 109 ? 27.178 -18.772 -74.058 1.00 92.06 109 THR A N 1
ATOM 928 C CA . THR A 1 109 ? 26.321 -19.606 -73.198 1.00 92.06 109 THR A CA 1
ATOM 929 C C . THR A 1 109 ? 26.838 -19.656 -71.764 1.00 92.06 109 THR A C 1
ATOM 931 O O . THR A 1 109 ? 26.038 -19.481 -70.855 1.00 92.06 109 THR A O 1
ATOM 934 N N . SER A 1 110 ? 28.155 -19.778 -71.556 1.00 86.38 110 SER A N 1
ATOM 935 C CA . SER A 1 110 ? 28.777 -19.772 -70.225 1.00 86.38 110 SER A CA 1
ATOM 936 C C . SER A 1 110 ? 28.561 -18.439 -69.497 1.00 86.38 110 SER A C 1
ATOM 938 O O . SER A 1 110 ? 28.152 -18.418 -68.340 1.00 86.38 110 SER A O 1
ATOM 940 N N . VAL A 1 111 ? 28.718 -17.308 -70.194 1.00 89.62 111 VAL A N 1
ATOM 941 C CA . VAL A 1 111 ? 28.402 -15.974 -69.657 1.00 89.62 111 VAL A CA 1
ATOM 942 C C . VAL A 1 111 ? 26.907 -15.845 -69.341 1.00 89.62 111 VAL A C 1
ATOM 944 O O . VAL A 1 111 ? 26.559 -15.329 -68.282 1.00 89.62 111 VAL A O 1
ATOM 947 N N . LYS A 1 112 ? 26.008 -16.360 -70.195 1.00 90.88 112 LYS A N 1
ATOM 948 C CA . LYS A 1 112 ? 24.559 -16.379 -69.916 1.00 90.88 112 LYS A CA 1
ATOM 949 C C . LYS A 1 112 ? 24.215 -17.232 -68.690 1.00 90.88 112 LYS A C 1
ATOM 951 O O . LYS A 1 112 ? 23.426 -16.770 -67.871 1.00 90.88 112 LYS A O 1
ATOM 956 N N . THR A 1 113 ? 24.815 -18.413 -68.518 1.00 90.12 113 THR A N 1
ATOM 957 C CA . THR A 1 113 ? 24.601 -19.243 -67.321 1.00 90.12 113 THR A CA 1
ATOM 958 C C . THR A 1 113 ? 25.208 -18.603 -66.078 1.00 90.12 113 THR A C 1
ATOM 960 O O . THR A 1 113 ? 24.535 -18.533 -65.060 1.00 90.12 113 THR A O 1
ATOM 963 N N . MET A 1 114 ? 26.412 -18.025 -66.151 1.00 85.56 114 MET A N 1
ATOM 964 C CA . MET A 1 114 ? 27.002 -17.293 -65.021 1.00 85.56 114 MET A CA 1
ATOM 965 C C . MET A 1 114 ? 26.144 -16.087 -64.614 1.00 85.56 114 MET A C 1
ATOM 967 O O . MET A 1 114 ? 25.956 -15.861 -63.426 1.00 85.56 114 MET A O 1
ATOM 971 N N . LEU A 1 115 ? 25.551 -15.357 -65.566 1.00 91.06 115 LEU A N 1
ATOM 972 C CA . LEU A 1 115 ? 24.594 -14.273 -65.288 1.00 91.06 115 LEU A CA 1
ATOM 973 C C . LEU A 1 115 ? 23.237 -14.762 -64.748 1.00 91.06 115 LEU A C 1
ATOM 975 O O . LEU A 1 115 ? 22.500 -13.977 -64.153 1.00 91.06 115 LEU A O 1
ATOM 979 N N . GLN A 1 116 ? 22.880 -16.032 -64.952 1.00 91.25 116 GLN A N 1
ATOM 980 C CA . GLN A 1 116 ? 21.706 -16.656 -64.335 1.00 91.25 116 GLN A CA 1
ATOM 981 C C . GLN A 1 116 ? 22.023 -17.144 -62.916 1.00 91.25 116 GLN A C 1
ATOM 983 O O . GLN A 1 116 ? 21.245 -16.873 -62.005 1.00 91.25 116 GLN A O 1
ATOM 988 N N . GLU A 1 117 ? 23.178 -17.778 -62.697 1.00 84.88 117 GLU A N 1
ATOM 989 C CA . GLU A 1 117 ? 23.615 -18.209 -61.365 1.00 84.88 117 GLU A CA 1
ATOM 990 C C . GLU A 1 117 ? 23.960 -17.026 -60.451 1.00 84.88 117 GLU A C 1
ATOM 992 O O . GLU A 1 117 ? 23.625 -17.074 -59.272 1.00 84.88 117 GLU A O 1
ATOM 997 N N . THR A 1 118 ? 24.520 -15.917 -60.954 1.00 86.38 118 THR A N 1
ATOM 998 C CA . THR A 1 118 ? 24.674 -14.707 -60.126 1.00 86.38 118 THR A CA 1
ATOM 999 C C . THR A 1 118 ? 23.326 -14.088 -59.775 1.00 86.38 118 THR A C 1
ATOM 1001 O O . THR A 1 118 ? 23.154 -13.678 -58.632 1.00 86.38 118 THR A O 1
ATOM 1004 N N . LYS A 1 119 ? 22.343 -14.062 -60.687 1.00 91.56 119 LYS A N 1
ATOM 1005 C CA . LYS A 1 119 ? 20.980 -13.596 -60.366 1.00 91.56 119 LYS A CA 1
ATOM 1006 C C . LYS A 1 119 ? 20.293 -14.475 -59.321 1.00 91.56 119 LYS A C 1
ATOM 1008 O O . LYS A 1 119 ? 19.715 -13.930 -58.389 1.00 91.56 119 LYS A O 1
ATOM 1013 N N . LYS A 1 120 ? 20.416 -15.802 -59.428 1.00 90.56 120 LYS A N 1
ATOM 1014 C CA . LYS A 1 120 ? 19.968 -16.739 -58.384 1.00 90.56 120 LYS A CA 1
ATOM 1015 C C . LYS A 1 120 ? 20.706 -16.513 -57.067 1.00 90.56 120 LYS A C 1
ATOM 1017 O O . LYS A 1 120 ? 20.080 -16.527 -56.023 1.00 90.56 120 LYS A O 1
ATOM 1022 N N . MET A 1 121 ? 22.020 -16.286 -57.089 1.00 90.75 121 MET A N 1
ATOM 1023 C CA . MET A 1 121 ? 22.795 -16.022 -55.872 1.00 90.75 121 MET A CA 1
ATOM 1024 C C . MET A 1 121 ? 22.325 -14.738 -55.175 1.00 90.75 121 MET A C 1
ATOM 1026 O O . MET A 1 121 ? 22.198 -14.744 -53.957 1.00 90.75 121 MET A O 1
ATOM 1030 N N . HIS A 1 122 ? 21.982 -13.687 -55.931 1.00 86.94 122 HIS A N 1
ATOM 1031 C CA . HIS A 1 122 ? 21.356 -12.490 -55.365 1.00 86.94 122 HIS A CA 1
ATOM 1032 C C . HIS A 1 122 ? 19.963 -12.798 -54.800 1.00 86.94 122 HIS A C 1
ATOM 1034 O O . HIS A 1 122 ? 19.751 -12.523 -53.630 1.00 86.94 122 HIS A O 1
ATOM 1040 N N . SER A 1 123 ? 19.058 -13.463 -55.532 1.00 91.75 123 SER A N 1
ATOM 1041 C CA . SER A 1 123 ? 17.719 -13.760 -54.989 1.00 91.75 123 SER A CA 1
ATOM 1042 C C . SER A 1 123 ? 17.755 -14.690 -53.769 1.00 91.75 123 SER A C 1
ATOM 1044 O O . SER A 1 123 ? 17.037 -14.462 -52.806 1.00 91.75 123 SER A O 1
ATOM 1046 N N . MET A 1 124 ? 18.639 -15.693 -53.757 1.00 85.94 124 MET A N 1
ATOM 1047 C CA . MET A 1 124 ? 18.870 -16.556 -52.591 1.00 85.94 124 MET A CA 1
ATOM 1048 C C . MET A 1 124 ? 19.495 -15.779 -51.421 1.00 85.94 124 MET A C 1
ATOM 1050 O O . MET A 1 124 ? 19.274 -16.139 -50.268 1.00 85.94 124 MET A O 1
ATOM 1054 N N . ARG A 1 125 ? 20.267 -14.717 -51.690 1.00 88.69 125 ARG A N 1
ATOM 1055 C CA . ARG A 1 125 ? 20.785 -13.811 -50.660 1.00 88.69 125 ARG A CA 1
ATOM 1056 C C . ARG A 1 125 ? 19.693 -12.890 -50.122 1.00 88.69 125 ARG A C 1
ATOM 1058 O O . ARG A 1 125 ? 19.585 -12.780 -48.911 1.00 88.69 125 ARG A O 1
ATOM 1065 N N . ASP A 1 126 ? 18.851 -12.325 -50.983 1.00 91.12 126 ASP A N 1
ATOM 1066 C CA . ASP A 1 126 ? 17.680 -11.535 -50.589 1.00 91.12 126 ASP A CA 1
ATOM 1067 C C . ASP A 1 126 ? 16.712 -12.386 -49.737 1.00 91.12 126 ASP A C 1
ATOM 1069 O O . ASP A 1 126 ? 16.201 -11.927 -48.716 1.00 91.12 126 ASP A O 1
ATOM 1073 N N . GLU A 1 127 ? 16.513 -13.661 -50.101 1.00 92.38 127 GLU A N 1
ATOM 1074 C CA . GLU A 1 127 ? 15.765 -14.645 -49.308 1.00 92.38 127 GLU A CA 1
ATOM 1075 C C . GLU A 1 127 ? 16.444 -14.955 -47.963 1.00 92.38 127 GLU A C 1
ATOM 1077 O O . GLU A 1 127 ? 15.762 -15.004 -46.939 1.00 92.38 127 GLU A O 1
ATOM 1082 N N . VAL A 1 128 ? 17.771 -15.128 -47.927 1.00 91.56 128 VAL A N 1
ATOM 1083 C CA . VAL A 1 128 ? 18.527 -15.324 -46.676 1.00 91.56 128 VAL A CA 1
ATOM 1084 C C . VAL A 1 128 ? 18.454 -14.091 -45.779 1.00 91.56 128 VAL A C 1
ATOM 1086 O O . VAL A 1 128 ? 18.184 -14.242 -44.593 1.00 91.56 128 VAL A O 1
ATOM 1089 N N . ASP A 1 129 ? 18.618 -12.883 -46.311 1.00 89.44 129 ASP A N 1
ATOM 1090 C CA . ASP A 1 129 ? 18.559 -11.641 -45.537 1.00 89.44 129 ASP A CA 1
ATOM 1091 C C . ASP A 1 129 ? 17.121 -11.382 -45.029 1.00 89.44 129 ASP A C 1
ATOM 1093 O O . ASP A 1 129 ? 16.928 -11.008 -43.868 1.00 89.44 129 ASP A O 1
ATOM 1097 N N . ALA A 1 130 ? 16.090 -11.716 -45.817 1.00 91.56 130 ALA A N 1
ATOM 1098 C CA . ALA A 1 130 ? 14.692 -11.719 -45.371 1.00 91.56 130 ALA A CA 1
ATOM 1099 C C . ALA A 1 130 ? 14.402 -12.784 -44.290 1.00 91.56 130 ALA A C 1
ATOM 1101 O O . ALA A 1 130 ? 13.649 -12.523 -43.345 1.00 91.56 130 ALA A O 1
ATOM 1102 N N . LEU A 1 131 ? 15.004 -13.975 -44.382 1.00 91.12 131 LEU A N 1
ATOM 1103 C CA . LEU A 1 131 ? 14.912 -15.013 -43.350 1.00 91.12 131 LEU A CA 1
ATOM 1104 C C . LEU A 1 131 ? 15.676 -14.625 -42.077 1.00 91.12 131 LEU A C 1
ATOM 1106 O O . LEU A 1 131 ? 15.167 -14.862 -40.985 1.00 91.12 131 LEU A O 1
ATOM 1110 N N . CYS A 1 132 ? 16.833 -13.972 -42.190 1.00 88.81 132 CYS A N 1
ATOM 1111 C CA . CYS A 1 132 ? 17.594 -13.418 -41.071 1.00 88.81 132 CYS A CA 1
ATOM 1112 C C . CYS A 1 132 ? 16.807 -12.314 -40.352 1.00 88.81 132 CYS A C 1
ATOM 1114 O O . CYS A 1 132 ? 16.697 -12.352 -39.128 1.00 88.81 132 CYS A O 1
ATOM 1116 N N . LEU A 1 133 ? 16.175 -11.393 -41.089 1.00 91.25 133 LEU A N 1
ATOM 1117 C CA . LEU A 1 133 ? 15.251 -10.402 -40.524 1.00 91.25 133 LEU A CA 1
ATOM 1118 C C . LEU A 1 133 ? 14.059 -11.076 -39.828 1.00 91.25 133 LEU A C 1
ATOM 1120 O O . LEU A 1 133 ? 13.719 -10.725 -38.699 1.00 91.25 133 LEU A O 1
ATOM 1124 N N . ARG A 1 134 ? 13.450 -12.095 -40.448 1.00 90.62 134 ARG A N 1
ATOM 1125 C CA . ARG A 1 134 ? 12.349 -12.856 -39.837 1.00 90.62 134 ARG A CA 1
ATOM 1126 C C . ARG A 1 134 ? 12.783 -13.599 -38.569 1.00 90.62 134 ARG A C 1
ATOM 1128 O O . ARG A 1 134 ? 12.018 -13.632 -37.609 1.00 90.62 134 ARG A O 1
ATOM 1135 N N . LEU A 1 135 ? 13.988 -14.169 -38.543 1.00 90.75 135 LEU A N 1
ATOM 1136 C CA . LEU A 1 135 ? 14.575 -14.810 -37.364 1.00 90.75 135 LEU A CA 1
ATOM 1137 C C . LEU A 1 135 ? 14.913 -13.791 -36.271 1.00 90.75 135 LEU A C 1
ATOM 1139 O O . LEU A 1 135 ? 14.666 -14.076 -35.105 1.00 90.75 135 LEU A O 1
ATOM 1143 N N . TYR A 1 136 ? 15.397 -12.599 -36.625 1.00 91.75 136 TYR A N 1
ATOM 1144 C CA . TYR A 1 136 ? 15.599 -11.499 -35.681 1.00 91.75 136 TYR A CA 1
ATOM 1145 C C . TYR A 1 136 ? 14.276 -11.079 -35.026 1.00 91.75 136 TYR A C 1
ATOM 1147 O O . TYR A 1 136 ? 14.186 -11.059 -33.801 1.00 91.75 136 TYR A O 1
ATOM 1155 N N . TYR A 1 137 ? 13.218 -10.841 -35.812 1.00 91.56 137 TYR A N 1
ATOM 1156 C CA . TYR A 1 137 ? 11.898 -10.512 -35.264 1.00 91.56 137 TYR A CA 1
ATOM 1157 C C . TYR A 1 137 ? 11.291 -11.658 -34.438 1.00 91.56 137 TYR A C 1
ATOM 1159 O O . TYR A 1 137 ? 10.664 -11.389 -33.418 1.00 91.56 137 TYR A O 1
ATOM 1167 N N . LEU A 1 138 ? 11.495 -12.924 -34.823 1.00 91.38 138 LEU A N 1
ATOM 1168 C CA . LEU A 1 138 ? 11.053 -14.084 -34.035 1.00 91.38 138 LEU A CA 1
ATOM 1169 C C . LEU A 1 138 ? 11.834 -14.244 -32.724 1.00 91.38 138 LEU A C 1
ATOM 1171 O O . LEU A 1 138 ? 11.229 -14.563 -31.704 1.00 91.38 138 LEU A O 1
ATOM 1175 N N . ASN A 1 139 ? 13.148 -14.012 -32.728 1.00 90.12 139 ASN A N 1
ATOM 1176 C CA . ASN A 1 139 ? 13.969 -14.055 -31.518 1.00 90.12 139 ASN A CA 1
ATOM 1177 C C . ASN A 1 139 ? 13.619 -12.901 -30.581 1.00 90.12 139 ASN A C 1
ATOM 1179 O O . ASN A 1 139 ? 13.397 -13.151 -29.401 1.00 90.12 139 ASN A O 1
ATOM 1183 N N . LYS A 1 140 ? 13.453 -11.680 -31.105 1.00 91.06 140 LYS A N 1
ATOM 1184 C CA . LYS A 1 140 ? 12.983 -10.546 -30.309 1.00 91.06 140 LYS A CA 1
ATOM 1185 C C . LYS A 1 140 ? 11.589 -10.806 -29.730 1.00 91.06 140 LYS A C 1
ATOM 1187 O O . LYS A 1 140 ? 11.413 -10.684 -28.529 1.00 91.06 140 LYS A O 1
ATOM 1192 N N . ALA A 1 141 ? 10.628 -11.264 -30.535 1.00 88.31 141 ALA A N 1
ATOM 1193 C CA . ALA A 1 141 ? 9.295 -11.606 -30.034 1.00 88.31 141 ALA A CA 1
ATOM 1194 C C . ALA A 1 141 ? 9.324 -12.743 -28.992 1.00 88.31 141 ALA A C 1
ATOM 1196 O O . ALA A 1 141 ? 8.517 -12.748 -28.070 1.00 88.31 141 ALA A O 1
ATOM 1197 N N . LYS A 1 142 ? 10.258 -13.697 -29.102 1.00 91.88 142 LYS A N 1
ATOM 1198 C CA . LYS A 1 142 ? 10.498 -14.733 -28.086 1.00 91.88 142 LYS A CA 1
ATOM 1199 C C . LYS A 1 142 ? 11.102 -14.146 -26.805 1.00 91.88 142 LYS A C 1
ATOM 1201 O O . LYS A 1 142 ? 10.719 -14.581 -25.723 1.00 91.88 142 LYS A O 1
ATOM 1206 N N . GLU A 1 143 ? 12.035 -13.204 -26.910 1.00 89.81 143 GLU A N 1
ATOM 1207 C CA . GLU A 1 143 ? 12.626 -12.493 -25.771 1.00 89.81 143 GLU A CA 1
ATOM 1208 C C . GLU A 1 143 ? 11.566 -11.646 -25.057 1.00 89.81 143 GLU A C 1
ATOM 1210 O O . GLU A 1 143 ? 11.360 -11.848 -23.860 1.00 89.81 143 GLU A O 1
ATOM 1215 N N . ASP A 1 144 ? 10.815 -10.827 -25.799 1.00 90.94 144 ASP A N 1
ATOM 1216 C CA . ASP A 1 144 ? 9.678 -10.034 -25.318 1.00 90.94 144 ASP A CA 1
ATOM 1217 C C . ASP A 1 144 ? 8.646 -10.940 -24.606 1.00 90.94 144 ASP A C 1
ATOM 1219 O O . ASP A 1 144 ? 8.360 -10.740 -23.427 1.00 90.94 144 ASP A O 1
ATOM 1223 N N . VAL A 1 145 ? 8.186 -12.026 -25.251 1.00 89.44 145 VAL A N 1
ATOM 1224 C CA . VAL A 1 145 ? 7.251 -13.005 -24.649 1.00 89.44 145 VAL A CA 1
ATOM 1225 C C . VAL A 1 145 ? 7.853 -13.732 -23.441 1.00 89.44 145 VAL A C 1
ATOM 1227 O O . VAL A 1 145 ? 7.121 -14.089 -22.520 1.00 89.44 145 VAL A O 1
ATOM 1230 N N . SER A 1 146 ? 9.171 -13.955 -23.389 1.00 89.44 146 SER A N 1
ATOM 1231 C CA . SER A 1 146 ? 9.817 -14.530 -22.200 1.00 89.44 146 SER A CA 1
ATOM 1232 C C . SER A 1 146 ? 9.891 -13.531 -21.040 1.00 89.44 146 SER A C 1
ATOM 1234 O O . SER A 1 146 ? 9.728 -13.929 -19.886 1.00 89.44 146 SER A O 1
ATOM 1236 N N . GLY A 1 147 ? 10.054 -12.238 -21.338 1.00 90.44 147 GLY A N 1
ATOM 1237 C CA . GLY A 1 147 ? 9.939 -11.145 -20.376 1.00 90.44 147 GLY A CA 1
ATOM 1238 C C . GLY A 1 147 ? 8.518 -11.028 -19.831 1.00 90.44 147 GLY A C 1
ATOM 1239 O O . GLY A 1 147 ? 8.332 -11.058 -18.615 1.00 90.44 147 GLY A O 1
ATOM 1240 N N . ASP A 1 148 ? 7.518 -11.007 -20.714 1.00 89.81 148 ASP A N 1
ATOM 1241 C CA . ASP A 1 148 ? 6.098 -11.025 -20.347 1.00 89.81 148 ASP A CA 1
ATOM 1242 C C . ASP A 1 148 ? 5.743 -12.261 -19.514 1.00 89.81 148 ASP A C 1
ATOM 1244 O O . ASP A 1 148 ? 5.029 -12.144 -18.522 1.00 89.81 148 ASP A O 1
ATOM 1248 N N . LEU A 1 149 ? 6.274 -13.442 -19.848 1.00 85.25 149 LEU A N 1
ATOM 1249 C CA . LEU A 1 149 ? 6.041 -14.672 -19.087 1.00 85.25 149 LEU A CA 1
ATOM 1250 C C . LEU A 1 149 ? 6.701 -14.626 -17.701 1.00 85.25 149 LEU A C 1
ATOM 1252 O O . LEU A 1 149 ? 6.089 -15.081 -16.738 1.00 85.25 149 LEU A O 1
ATOM 1256 N N . LEU A 1 150 ? 7.891 -14.032 -17.558 1.00 88.44 150 LEU A N 1
ATOM 1257 C CA . LEU A 1 150 ? 8.524 -13.787 -16.253 1.00 88.44 150 LEU A CA 1
ATOM 1258 C C . LEU A 1 150 ? 7.760 -12.740 -15.424 1.00 88.44 150 LEU A C 1
ATOM 1260 O O . LEU A 1 150 ? 7.647 -12.877 -14.205 1.00 88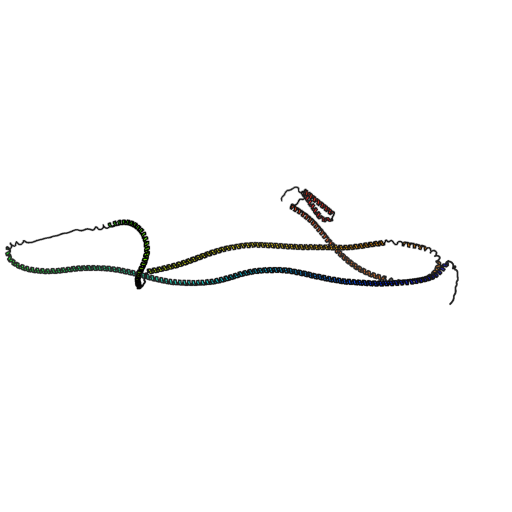.44 150 LEU A O 1
ATOM 1264 N N . VAL A 1 151 ? 7.203 -11.706 -16.063 1.00 91.00 151 VAL A N 1
ATOM 1265 C CA . VAL A 1 151 ? 6.314 -10.729 -15.413 1.00 91.00 151 VAL A CA 1
ATOM 1266 C C . VAL A 1 151 ? 5.002 -11.393 -14.990 1.00 91.00 151 VAL A C 1
ATOM 1268 O O . VAL A 1 151 ? 4.556 -11.178 -13.865 1.00 91.00 151 VAL A O 1
ATOM 1271 N N . LEU A 1 152 ? 4.423 -12.255 -15.831 1.00 88.44 152 LEU A N 1
ATOM 1272 C CA . LEU A 1 152 ? 3.220 -13.028 -15.528 1.00 88.44 152 LEU A CA 1
ATOM 1273 C C . LEU A 1 152 ? 3.470 -14.024 -14.389 1.00 88.44 152 LEU A C 1
ATOM 1275 O O . LEU A 1 152 ? 2.642 -14.124 -13.492 1.00 88.44 152 LEU A O 1
ATOM 1279 N N . GLN A 1 153 ? 4.618 -14.710 -14.371 1.00 89.31 153 GLN A N 1
ATOM 1280 C CA . GLN A 1 153 ? 5.021 -15.581 -13.263 1.00 89.31 153 GLN A CA 1
ATOM 1281 C C . GLN A 1 153 ? 5.116 -14.794 -11.956 1.00 89.31 153 GLN A C 1
ATOM 1283 O O . GLN A 1 153 ? 4.444 -15.157 -10.998 1.00 89.31 153 GLN A O 1
ATOM 1288 N N . ARG A 1 154 ? 5.827 -13.659 -11.931 1.00 89.06 154 ARG A N 1
ATOM 1289 C CA . ARG A 1 154 ? 5.891 -12.782 -10.745 1.00 89.06 154 ARG A CA 1
ATOM 1290 C C . ARG A 1 154 ? 4.523 -12.227 -10.339 1.00 89.06 154 ARG A C 1
ATOM 1292 O O . ARG A 1 154 ? 4.268 -12.036 -9.153 1.00 89.06 154 ARG A O 1
ATOM 1299 N N . ALA A 1 155 ? 3.635 -11.961 -11.297 1.00 87.81 155 ALA A N 1
ATOM 1300 C CA . ALA A 1 155 ? 2.267 -11.533 -11.024 1.00 87.81 155 ALA A CA 1
ATOM 1301 C C . ALA A 1 155 ? 1.428 -12.667 -10.412 1.00 87.81 155 ALA A C 1
ATOM 1303 O O . ALA A 1 155 ? 0.700 -12.418 -9.457 1.00 87.81 155 ALA A O 1
ATOM 1304 N N . VAL A 1 156 ? 1.567 -13.904 -10.898 1.00 88.88 156 VAL A N 1
ATOM 1305 C CA . VAL A 1 156 ? 0.914 -15.106 -10.350 1.00 88.88 156 VAL A CA 1
ATOM 1306 C C . VAL A 1 156 ? 1.471 -15.461 -8.970 1.00 88.88 156 VAL A C 1
ATOM 1308 O O . VAL A 1 156 ? 0.689 -15.711 -8.059 1.00 88.88 156 VAL A O 1
ATOM 1311 N N . GLU A 1 157 ? 2.789 -15.410 -8.771 1.00 90.88 157 GLU A N 1
ATOM 1312 C CA . GLU A 1 157 ? 3.441 -15.560 -7.464 1.00 90.88 157 GLU A CA 1
ATOM 1313 C C . GLU A 1 157 ? 2.933 -14.503 -6.482 1.00 90.88 157 GLU A C 1
ATOM 1315 O O . GLU A 1 157 ? 2.488 -14.840 -5.385 1.00 90.88 157 GLU A O 1
ATOM 1320 N N . LYS A 1 158 ? 2.912 -13.224 -6.888 1.00 93.06 158 LYS A N 1
ATOM 1321 C CA . LYS A 1 158 ? 2.357 -12.147 -6.066 1.00 93.06 158 LYS A CA 1
ATOM 1322 C C . LYS A 1 158 ? 0.893 -12.420 -5.723 1.00 93.06 158 LYS A C 1
ATOM 1324 O O . LYS A 1 158 ? 0.565 -12.401 -4.540 1.00 93.06 158 LYS A O 1
ATOM 1329 N N . VAL A 1 159 ? 0.049 -12.717 -6.715 1.00 91.44 159 VAL A N 1
ATOM 1330 C CA . VAL A 1 159 ? -1.371 -13.058 -6.519 1.00 91.44 159 VAL A CA 1
ATOM 1331 C C . VAL A 1 159 ? -1.527 -14.252 -5.582 1.00 91.44 159 VAL A C 1
ATOM 1333 O O . VAL A 1 159 ? -2.412 -14.215 -4.741 1.00 91.44 159 VAL A O 1
ATOM 1336 N N . HIS A 1 160 ? -0.658 -15.261 -5.639 1.00 90.44 160 HIS A N 1
ATOM 1337 C CA . HIS A 1 160 ? -0.689 -16.386 -4.707 1.00 90.44 160 HIS A CA 1
ATOM 1338 C C . HIS A 1 160 ? -0.290 -15.971 -3.279 1.00 90.44 160 HIS A C 1
ATOM 1340 O O . HIS A 1 160 ? -0.966 -16.360 -2.329 1.00 90.44 160 HIS A O 1
ATOM 1346 N N . THR A 1 161 ? 0.728 -15.115 -3.101 1.00 92.19 161 THR A N 1
ATOM 1347 C CA . THR A 1 161 ? 1.051 -14.572 -1.765 1.00 92.19 161 THR A CA 1
ATOM 1348 C C . THR A 1 161 ? -0.028 -13.632 -1.227 1.00 92.19 161 THR A C 1
ATOM 1350 O O . THR A 1 161 ? -0.245 -13.595 -0.021 1.00 92.19 161 THR A O 1
ATOM 1353 N N . ASP A 1 162 ? -0.700 -12.864 -2.086 1.00 91.06 162 ASP A N 1
ATOM 1354 C CA . ASP A 1 162 ? -1.797 -11.975 -1.696 1.00 91.06 162 ASP A CA 1
ATOM 1355 C C . ASP A 1 162 ? -3.068 -12.787 -1.390 1.00 91.06 162 ASP A C 1
ATOM 1357 O O . ASP A 1 162 ? -3.723 -12.518 -0.389 1.00 91.06 162 ASP A O 1
ATOM 1361 N N . LEU A 1 163 ? -3.355 -13.850 -2.151 1.00 93.19 163 LEU A N 1
ATOM 1362 C CA . LEU A 1 163 ? -4.412 -14.823 -1.853 1.00 93.19 163 LEU A CA 1
ATOM 1363 C C . LEU A 1 163 ? -4.167 -15.507 -0.503 1.00 93.19 163 LEU A C 1
ATOM 1365 O O . LEU A 1 163 ? -5.066 -15.521 0.324 1.00 93.19 163 LEU A O 1
ATOM 1369 N N . SER A 1 164 ? -2.945 -15.976 -0.235 1.00 92.31 164 SER A N 1
ATOM 1370 C CA . SER A 1 164 ? -2.581 -16.578 1.055 1.00 92.31 164 SER A CA 1
ATOM 1371 C C . SER A 1 164 ? -2.731 -15.594 2.227 1.00 92.31 164 SER A C 1
ATOM 1373 O O . SER A 1 164 ? -3.207 -15.986 3.289 1.00 92.31 164 SER A O 1
ATOM 1375 N N . LYS A 1 165 ? -2.421 -14.299 2.039 1.00 92.06 165 LYS A N 1
ATOM 1376 C CA . LYS A 1 165 ? -2.722 -13.253 3.040 1.00 92.06 165 LYS A CA 1
ATOM 1377 C C . LYS A 1 165 ? -4.227 -13.076 3.233 1.00 92.06 165 LYS A C 1
ATOM 1379 O O . LYS A 1 165 ? -4.668 -12.957 4.370 1.00 92.06 165 LYS A O 1
ATOM 1384 N N . PHE A 1 166 ? -5.015 -13.079 2.157 1.00 90.81 166 PHE A N 1
ATOM 1385 C CA . PHE A 1 166 ? -6.473 -13.002 2.253 1.00 90.81 166 PHE A CA 1
ATOM 1386 C C . PHE A 1 166 ? -7.084 -14.253 2.897 1.00 90.81 166 PHE A C 1
ATOM 1388 O O . PHE A 1 166 ? -8.060 -14.117 3.623 1.00 90.81 166 PHE A O 1
ATOM 1395 N N . GLU A 1 167 ? -6.511 -15.442 2.709 1.00 89.81 167 GLU A N 1
ATOM 1396 C CA . GLU A 1 167 ? -6.897 -16.672 3.415 1.00 89.81 167 GLU A CA 1
ATOM 1397 C C . GLU A 1 167 ? -6.577 -16.575 4.918 1.00 89.81 167 GLU A C 1
ATOM 1399 O O . GLU A 1 167 ? -7.445 -16.859 5.742 1.00 89.81 167 GLU A O 1
ATOM 1404 N N . ASP A 1 168 ? -5.393 -16.075 5.287 1.00 93.19 168 ASP A N 1
ATOM 1405 C CA . ASP A 1 168 ? -5.004 -15.783 6.677 1.00 93.19 168 ASP A CA 1
ATOM 1406 C C . ASP A 1 168 ? -5.921 -14.730 7.335 1.00 93.19 168 ASP A C 1
ATOM 1408 O O . ASP A 1 168 ? -6.346 -14.879 8.484 1.00 93.19 168 ASP A O 1
ATOM 1412 N N . GLU A 1 169 ? -6.246 -13.648 6.622 1.00 92.06 169 GLU A N 1
ATOM 1413 C CA . GLU A 1 169 ? -7.163 -12.603 7.088 1.00 92.06 169 GLU A CA 1
ATOM 1414 C C . GLU A 1 169 ? -8.606 -13.109 7.180 1.00 92.06 169 GLU A C 1
ATOM 1416 O O . GLU A 1 169 ? -9.295 -12.800 8.156 1.00 92.06 169 GLU A O 1
ATOM 1421 N N . LYS A 1 170 ? -9.050 -13.940 6.231 1.00 94.12 170 LYS A N 1
ATOM 1422 C CA . LYS A 1 170 ? -10.363 -14.595 6.250 1.00 94.12 170 LYS A CA 1
ATOM 1423 C C . LYS A 1 170 ? -10.469 -15.560 7.430 1.00 94.12 170 LYS A C 1
ATOM 1425 O O . LYS A 1 170 ? -11.444 -15.479 8.168 1.00 94.12 170 LYS A O 1
ATOM 1430 N N . LEU A 1 171 ? -9.443 -16.374 7.685 1.00 93.19 171 LEU A N 1
ATOM 1431 C CA . LEU A 1 171 ? -9.367 -17.267 8.844 1.00 93.19 171 LEU A CA 1
ATOM 1432 C C . LEU A 1 171 ? -9.400 -16.485 10.166 1.00 93.19 171 LEU A C 1
ATOM 1434 O O . LEU A 1 171 ? -10.131 -16.852 11.084 1.00 93.19 171 LEU A O 1
ATOM 1438 N N . ARG A 1 172 ? -8.667 -15.367 10.269 1.00 91.94 172 ARG A N 1
ATOM 1439 C CA . ARG A 1 172 ? -8.740 -14.464 11.436 1.00 91.94 172 ARG A CA 1
ATOM 1440 C C . ARG A 1 172 ? -10.122 -13.832 11.592 1.00 91.94 172 ARG A C 1
ATOM 1442 O O . ARG A 1 172 ? -10.592 -13.695 12.720 1.00 91.94 172 ARG A O 1
ATOM 1449 N N . GLN A 1 173 ? -10.768 -13.454 10.488 1.00 93.69 173 GLN A N 1
ATOM 1450 C CA . GLN A 1 173 ? -12.134 -12.942 10.499 1.00 93.69 173 GLN A CA 1
ATOM 1451 C C . GLN A 1 173 ? -13.107 -14.017 10.986 1.00 93.69 173 GLN A C 1
ATOM 1453 O O . GLN A 1 173 ? -13.889 -13.729 11.881 1.00 93.69 173 GLN A O 1
ATOM 1458 N N . ASP A 1 174 ? -13.034 -15.244 10.470 1.00 94.31 174 ASP A N 1
ATOM 1459 C CA . ASP A 1 174 ? -13.957 -16.325 10.830 1.00 94.31 174 ASP A CA 1
ATOM 1460 C C . ASP A 1 174 ? -13.753 -16.805 12.270 1.00 94.31 174 ASP A C 1
ATOM 1462 O O . ASP A 1 174 ? -14.729 -16.986 12.987 1.00 94.31 174 ASP A O 1
ATOM 1466 N N . LEU A 1 175 ? -12.511 -16.863 12.762 1.00 93.94 175 LEU A N 1
ATOM 1467 C CA . LEU A 1 175 ? -12.222 -17.064 14.190 1.00 93.94 175 LEU A CA 1
ATOM 1468 C C . LEU A 1 175 ? -12.745 -15.916 15.074 1.00 93.94 175 LEU A C 1
ATOM 1470 O O . LEU A 1 175 ? -13.033 -16.124 16.251 1.00 93.94 175 LEU A O 1
ATOM 1474 N N . SER A 1 176 ? -12.857 -14.696 14.541 1.00 93.81 176 SER A N 1
ATOM 1475 C CA . SER A 1 176 ? -13.477 -13.566 15.244 1.00 93.81 176 SER A CA 1
ATOM 1476 C C . SER A 1 176 ? -15.007 -13.632 15.188 1.00 93.81 176 SER A C 1
ATOM 1478 O O . SER A 1 176 ? -15.666 -13.365 16.190 1.00 93.81 176 SER A O 1
ATOM 1480 N N . VAL A 1 177 ? -15.581 -14.047 14.054 1.00 95.31 177 VAL A N 1
ATOM 1481 C CA . VAL A 1 177 ? -17.021 -14.287 13.889 1.00 95.31 177 VAL A CA 1
ATOM 1482 C C . VAL A 1 177 ? -17.472 -15.412 14.812 1.00 95.31 177 VAL A C 1
ATOM 1484 O O . VAL A 1 177 ? -18.438 -15.212 15.531 1.00 95.31 177 VAL A O 1
ATOM 1487 N N . ASP A 1 178 ? -16.748 -16.528 14.888 1.00 95.12 178 ASP A N 1
ATOM 1488 C CA . ASP A 1 178 ? -17.040 -17.644 15.795 1.00 95.12 178 ASP A CA 1
ATOM 1489 C C . ASP A 1 178 ? -16.982 -17.222 17.276 1.00 95.12 178 ASP A C 1
ATOM 1491 O O . ASP A 1 178 ? -17.887 -17.520 18.054 1.00 95.12 178 ASP A O 1
ATOM 1495 N N . ARG A 1 179 ? -15.995 -16.405 17.671 1.00 94.19 179 ARG A N 1
ATOM 1496 C CA . ARG A 1 179 ? -15.939 -15.801 19.020 1.00 94.19 179 ARG A CA 1
ATOM 1497 C C . ARG A 1 179 ? -17.099 -14.847 19.307 1.00 94.19 179 ARG A C 1
ATOM 1499 O O . ARG A 1 179 ? -17.592 -14.807 20.432 1.00 94.19 179 ARG A O 1
ATOM 1506 N N . MET A 1 180 ? -17.533 -14.069 18.318 1.00 91.12 180 MET A N 1
ATOM 1507 C CA . MET A 1 180 ? -18.691 -13.183 18.462 1.00 91.12 180 MET A CA 1
ATOM 1508 C C . MET A 1 180 ? -20.004 -13.973 18.468 1.00 91.12 180 MET A C 1
ATOM 1510 O O . MET A 1 180 ? -20.894 -13.636 19.239 1.00 91.12 180 MET A O 1
ATOM 1514 N N . GLN A 1 181 ? -20.107 -15.041 17.678 1.00 95.12 181 GLN A N 1
ATOM 1515 C CA . GLN A 1 181 ? -21.266 -15.924 17.581 1.00 95.12 181 GLN A CA 1
ATOM 1516 C C . GLN A 1 181 ? -21.443 -16.715 18.877 1.00 95.12 181 GLN A C 1
ATOM 1518 O O . GLN A 1 181 ? -22.474 -16.587 19.525 1.00 95.12 181 GLN A O 1
ATOM 1523 N N . THR A 1 182 ? -20.399 -17.408 19.340 1.00 94.69 182 THR A N 1
ATOM 1524 C CA . THR A 1 182 ? -20.397 -18.080 20.649 1.00 94.69 182 THR A CA 1
ATOM 1525 C C . THR A 1 182 ? -20.666 -17.112 21.800 1.00 94.69 182 THR A C 1
ATOM 1527 O O . THR A 1 182 ? -21.337 -17.500 22.756 1.00 94.69 182 THR A O 1
ATOM 1530 N N . LYS A 1 183 ? -20.229 -15.839 21.726 1.00 94.00 183 LYS A N 1
ATOM 1531 C CA . LYS A 1 183 ? -20.603 -14.855 22.754 1.00 94.00 183 LYS A CA 1
ATOM 1532 C C . LYS A 1 183 ? -22.041 -14.339 22.622 1.00 94.00 183 LYS A C 1
ATOM 1534 O O . LYS A 1 183 ? -22.675 -14.094 23.644 1.00 94.00 183 LYS A O 1
ATOM 1539 N N . VAL A 1 184 ? -22.572 -14.206 21.409 1.00 95.56 184 VAL A N 1
ATOM 1540 C CA . VAL A 1 184 ? -23.993 -13.913 21.159 1.00 95.56 184 VAL A CA 1
ATOM 1541 C C . VAL A 1 184 ? -24.875 -15.050 21.665 1.00 95.56 184 VAL A C 1
ATOM 1543 O O . VAL A 1 184 ? -25.896 -14.777 22.282 1.00 95.56 184 VAL A O 1
ATOM 1546 N N . ASP A 1 185 ? -24.475 -16.303 21.465 1.00 94.50 185 ASP A N 1
ATOM 1547 C CA . ASP A 1 185 ? -25.246 -17.466 21.900 1.00 94.50 185 ASP A CA 1
ATOM 1548 C C . ASP A 1 185 ? -25.191 -17.638 23.426 1.00 94.50 185 ASP A C 1
ATOM 1550 O O . ASP A 1 185 ? -26.245 -17.753 24.040 1.00 94.50 185 ASP A O 1
ATOM 1554 N N . GLN A 1 186 ? -24.030 -17.439 24.070 1.00 95.38 186 GLN A N 1
ATOM 1555 C CA . GLN A 1 186 ? -23.965 -17.272 25.535 1.00 95.38 186 GLN A CA 1
ATOM 1556 C C . GLN A 1 186 ? -24.898 -16.163 26.044 1.00 95.38 186 GLN A C 1
ATOM 1558 O O . GLN A 1 186 ? -25.546 -16.335 27.066 1.00 95.38 186 GLN A O 1
ATOM 1563 N N . LEU A 1 187 ? -24.962 -15.016 25.356 1.00 93.88 187 LEU A N 1
ATOM 1564 C CA . LEU A 1 187 ? -25.832 -13.910 25.765 1.00 93.88 187 LEU A CA 1
ATOM 1565 C C . LEU A 1 187 ? -27.322 -14.213 25.536 1.00 93.88 187 LEU A C 1
ATOM 1567 O O . LEU A 1 187 ? -28.147 -13.671 26.262 1.00 93.88 187 LEU A O 1
ATOM 1571 N N . LYS A 1 188 ? -27.684 -15.078 24.578 1.00 93.19 188 LYS A N 1
ATOM 1572 C CA . LYS A 1 188 ? -29.055 -15.606 24.452 1.00 93.19 188 LYS A CA 1
ATOM 1573 C C . LYS A 1 188 ? -29.377 -16.557 25.597 1.00 93.19 188 LYS A C 1
ATOM 1575 O O . LYS A 1 188 ? -30.443 -16.424 26.185 1.00 93.19 188 LYS A O 1
ATOM 1580 N N . ASP A 1 189 ? -28.462 -17.464 25.935 1.00 94.94 189 ASP A N 1
ATOM 1581 C CA . ASP A 1 189 ? -28.628 -18.381 27.065 1.00 94.94 189 ASP A CA 1
ATOM 1582 C C . ASP A 1 189 ? -28.797 -17.582 28.373 1.00 94.94 189 ASP A C 1
ATOM 1584 O O . ASP A 1 189 ? -29.778 -17.787 29.088 1.00 94.94 189 ASP A O 1
ATOM 1588 N N . ASP A 1 190 ? -27.929 -16.587 28.616 1.00 93.94 190 ASP A N 1
ATOM 1589 C CA . ASP A 1 190 ? -28.041 -15.620 29.719 1.00 93.94 190 ASP A CA 1
ATOM 1590 C C . ASP A 1 190 ? -29.416 -14.910 29.707 1.00 93.94 190 ASP A C 1
ATOM 1592 O O . ASP A 1 190 ? -30.078 -14.839 30.740 1.00 93.94 190 ASP A O 1
ATOM 1596 N N . ILE A 1 191 ? -29.886 -14.413 28.552 1.00 93.25 191 ILE A N 1
ATOM 1597 C CA . ILE A 1 191 ? -31.207 -13.766 28.423 1.00 93.25 191 ILE A CA 1
ATOM 1598 C C . ILE A 1 191 ? -32.340 -14.735 28.773 1.00 93.25 191 ILE A C 1
ATOM 1600 O O . ILE A 1 191 ? -33.171 -14.386 29.603 1.00 93.25 191 ILE A O 1
ATOM 1604 N N . THR A 1 192 ? -32.368 -15.951 28.219 1.00 93.81 192 THR A N 1
ATOM 1605 C CA . THR A 1 192 ? -33.442 -16.923 28.512 1.00 93.81 192 THR A CA 1
ATOM 1606 C C . THR A 1 192 ? -33.442 -17.372 29.977 1.00 93.81 192 THR A C 1
ATOM 1608 O O . THR A 1 192 ? -34.507 -17.598 30.553 1.00 93.81 192 THR A O 1
ATOM 1611 N N . LEU A 1 193 ? -32.267 -17.432 30.617 1.00 94.69 193 LEU A N 1
ATOM 1612 C CA . LEU A 1 193 ? -32.135 -17.650 32.056 1.00 94.69 193 LEU A CA 1
ATOM 1613 C C . LEU A 1 193 ? -32.745 -16.484 32.852 1.00 94.69 193 LEU A C 1
ATOM 1615 O O . LEU A 1 193 ? -33.497 -16.725 33.797 1.00 94.69 193 LEU A O 1
ATOM 1619 N N . TYR A 1 194 ? -32.452 -15.234 32.480 1.00 94.81 194 TYR A N 1
ATOM 1620 C CA . TYR A 1 194 ? -33.018 -14.059 33.148 1.00 94.81 194 TYR A CA 1
ATOM 1621 C C . TYR A 1 194 ? -34.522 -13.896 32.888 1.00 94.81 194 TYR A C 1
ATOM 1623 O O . TYR A 1 194 ? -35.248 -13.559 33.815 1.00 94.81 194 TYR A O 1
ATOM 1631 N N . GLU A 1 195 ? -35.022 -14.200 31.689 1.00 94.31 195 GLU A N 1
ATOM 1632 C CA . GLU A 1 195 ? -36.460 -14.237 31.386 1.00 94.31 195 GLU A CA 1
ATOM 1633 C C . GLU A 1 195 ? -37.178 -15.286 32.252 1.00 94.31 195 GLU A C 1
ATOM 1635 O O . GLU A 1 195 ? -38.199 -14.983 32.868 1.00 94.31 195 GLU A O 1
ATOM 1640 N N . ALA A 1 196 ? -36.608 -16.488 32.393 1.00 92.75 196 ALA A N 1
ATOM 1641 C CA . ALA A 1 196 ? -37.140 -17.516 33.288 1.00 92.75 196 ALA A CA 1
ATOM 1642 C C . ALA A 1 196 ? -37.096 -17.097 34.772 1.00 92.75 196 ALA A C 1
ATOM 1644 O O . ALA A 1 196 ? -38.031 -17.392 35.518 1.00 92.75 196 ALA A O 1
ATOM 1645 N N . GLN A 1 197 ? -36.050 -16.380 35.205 1.00 93.62 197 GLN A N 1
ATOM 1646 C CA . GLN A 1 197 ? -35.970 -15.813 36.558 1.00 93.62 197 GLN A CA 1
ATOM 1647 C C . GLN A 1 197 ? -36.999 -14.701 36.787 1.00 93.62 197 GLN A C 1
ATOM 1649 O O . GLN A 1 197 ? -37.604 -14.671 37.854 1.00 93.62 197 GLN A O 1
ATOM 1654 N N . ILE A 1 198 ? -37.240 -13.828 35.804 1.00 92.38 198 ILE A N 1
ATOM 1655 C CA . ILE A 1 198 ? -38.268 -12.779 35.879 1.00 92.38 198 ILE A CA 1
ATOM 1656 C C . ILE A 1 198 ? -39.653 -13.416 35.998 1.00 92.38 198 ILE A C 1
ATOM 1658 O O . ILE A 1 198 ? -40.386 -13.073 36.917 1.00 92.38 198 ILE A O 1
ATOM 1662 N N . VAL A 1 199 ? -39.990 -14.404 35.160 1.00 95.19 199 VAL A N 1
ATOM 1663 C CA . VAL A 1 199 ? -41.281 -15.114 35.250 1.00 95.19 199 VAL A CA 1
ATOM 1664 C C . VAL A 1 199 ? -41.443 -15.827 36.599 1.00 95.19 199 VAL A C 1
ATOM 1666 O O . VAL A 1 199 ? -42.523 -15.789 37.188 1.00 95.19 199 VAL A O 1
ATOM 1669 N N . ALA A 1 200 ? -40.381 -16.436 37.139 1.00 92.81 200 ALA A N 1
ATOM 1670 C CA . ALA A 1 200 ? -40.415 -17.023 38.479 1.00 92.81 200 ALA A CA 1
ATOM 1671 C C . ALA A 1 200 ? -40.645 -15.959 39.573 1.00 92.81 200 ALA A C 1
ATOM 1673 O O . ALA A 1 200 ? -41.509 -16.144 40.428 1.00 92.81 200 ALA A O 1
ATOM 1674 N N . GLN A 1 201 ? -39.943 -14.823 39.511 1.00 91.25 201 GLN A N 1
ATOM 1675 C CA . GLN A 1 201 ? -40.106 -13.710 40.453 1.00 91.25 201 GLN A CA 1
ATOM 1676 C C . GLN A 1 201 ? -41.472 -13.026 40.334 1.00 91.25 201 GLN A C 1
ATOM 1678 O O . GLN A 1 201 ? -42.032 -12.622 41.347 1.00 91.25 201 GLN A O 1
ATOM 1683 N N . GLU A 1 202 ? -42.062 -12.939 39.140 1.00 91.44 202 GLU A N 1
ATOM 1684 C CA . GLU A 1 202 ? -43.437 -12.469 38.958 1.00 91.44 202 GLU A CA 1
ATOM 1685 C C . GLU A 1 202 ? -44.442 -13.434 39.603 1.00 91.44 202 GLU A C 1
ATOM 1687 O O . GLU A 1 202 ? -45.409 -12.985 40.217 1.00 91.44 202 GLU A O 1
ATOM 1692 N N . ILE A 1 203 ? -44.221 -14.751 39.537 1.00 93.12 203 ILE A N 1
ATOM 1693 C CA . ILE A 1 203 ? -45.068 -15.743 40.220 1.00 93.12 203 ILE A CA 1
ATOM 1694 C C . ILE A 1 203 ? -44.900 -15.653 41.747 1.00 93.12 203 ILE A C 1
ATOM 1696 O O . ILE A 1 203 ? -45.901 -15.667 42.468 1.00 93.12 203 ILE A O 1
ATOM 1700 N N . GLU A 1 204 ? -43.675 -15.498 42.256 1.00 88.50 204 GLU A N 1
ATOM 1701 C CA . GLU A 1 204 ? -43.401 -15.278 43.686 1.00 88.50 204 GLU A CA 1
ATOM 1702 C C . GLU A 1 204 ? -43.979 -13.942 44.187 1.00 88.50 204 GLU A C 1
ATOM 1704 O O . GLU A 1 204 ? -44.556 -13.883 45.275 1.00 88.50 204 GLU A O 1
ATOM 1709 N N . MET A 1 205 ? -43.917 -12.876 43.382 1.00 90.94 205 MET A N 1
ATOM 1710 C CA . MET A 1 205 ? -44.513 -11.580 43.713 1.00 90.94 205 MET A CA 1
ATOM 1711 C C . MET A 1 205 ? -46.041 -11.656 43.719 1.00 90.94 205 MET A C 1
ATOM 1713 O O . MET A 1 205 ? -46.657 -11.209 44.681 1.00 90.94 205 MET A O 1
ATOM 1717 N N . ASN A 1 206 ? -46.667 -12.258 42.701 1.00 92.88 206 ASN A N 1
ATOM 1718 C CA . ASN A 1 206 ? -48.125 -12.405 42.640 1.00 92.88 206 ASN A CA 1
ATOM 1719 C C . ASN A 1 206 ? -48.662 -13.297 43.772 1.00 92.88 206 ASN A C 1
ATOM 1721 O O . ASN A 1 206 ? -49.695 -12.989 44.362 1.00 92.88 206 ASN A O 1
ATOM 1725 N N . THR A 1 207 ? -47.962 -14.381 44.123 1.00 92.12 207 THR A N 1
ATOM 1726 C CA . THR A 1 207 ? -48.346 -15.226 45.270 1.00 92.12 207 THR A CA 1
ATOM 1727 C C . THR A 1 207 ? -48.162 -14.490 46.601 1.00 92.12 207 THR A C 1
ATOM 1729 O O . THR A 1 207 ? -49.070 -14.517 47.429 1.00 92.12 207 THR A O 1
ATOM 1732 N N . SER A 1 208 ? -47.073 -13.735 46.773 1.00 87.81 208 SER A N 1
ATOM 1733 C CA . SER A 1 208 ? -46.867 -12.859 47.940 1.00 87.81 208 SER A CA 1
ATOM 1734 C C . SER A 1 208 ? -47.910 -11.737 48.035 1.00 87.81 208 SER A C 1
ATOM 1736 O O . SER A 1 208 ? -48.374 -11.413 49.124 1.00 87.81 208 SER A O 1
ATOM 1738 N N . GLN A 1 209 ? -48.324 -11.163 46.904 1.00 91.75 209 GLN A N 1
ATOM 1739 C CA . GLN A 1 209 ? -49.346 -10.118 46.835 1.00 91.75 209 GLN A CA 1
ATOM 1740 C C . GLN A 1 209 ? -50.749 -10.672 47.126 1.00 91.75 209 GLN A C 1
ATOM 1742 O O . GLN A 1 209 ? -51.525 -10.019 47.819 1.00 91.75 209 GLN A O 1
ATOM 1747 N N . ASN A 1 210 ? -51.056 -11.900 46.698 1.00 91.50 210 ASN A N 1
ATOM 1748 C CA . ASN A 1 210 ? -52.277 -12.599 47.110 1.00 91.50 210 ASN A CA 1
ATOM 1749 C C . ASN A 1 210 ? -52.279 -12.894 48.619 1.00 91.50 210 ASN A C 1
ATOM 1751 O O . ASN A 1 210 ? -53.284 -12.638 49.275 1.00 91.50 210 ASN A O 1
ATOM 1755 N N . LEU A 1 211 ? -51.153 -13.338 49.193 1.00 90.69 211 LEU A N 1
ATOM 1756 C CA . LEU A 1 211 ? -51.009 -13.511 50.646 1.00 90.69 211 LEU A CA 1
ATOM 1757 C C . LEU A 1 211 ? -51.160 -12.183 51.409 1.00 90.69 211 LEU A C 1
ATOM 1759 O O . LEU A 1 211 ? -51.756 -12.164 52.485 1.00 90.69 211 LEU A O 1
ATOM 1763 N N . LEU A 1 212 ? -50.685 -11.064 50.848 1.00 91.25 212 LEU A N 1
ATOM 1764 C CA . LEU A 1 212 ? -50.946 -9.729 51.395 1.00 91.25 212 LEU A CA 1
ATOM 1765 C C . LEU A 1 212 ? -52.435 -9.369 51.330 1.00 91.25 212 LEU A C 1
ATOM 1767 O O . LEU A 1 212 ? -52.965 -8.913 52.336 1.00 91.25 212 LEU A O 1
ATOM 1771 N N . TYR A 1 213 ? -53.139 -9.629 50.224 1.00 91.38 213 TYR A N 1
ATOM 1772 C CA . TYR A 1 213 ? -54.587 -9.396 50.146 1.00 91.38 213 TYR A CA 1
ATOM 1773 C C . TYR A 1 213 ? -55.393 -10.301 51.092 1.00 91.38 213 TYR A C 1
ATOM 1775 O O . TYR A 1 213 ? -56.374 -9.848 51.684 1.00 91.38 213 TYR A O 1
ATOM 1783 N N . GLU A 1 214 ? -54.976 -11.552 51.302 1.00 91.56 214 GLU A N 1
ATOM 1784 C CA . GLU A 1 214 ? -55.566 -12.436 52.315 1.00 91.56 214 GLU A CA 1
ATOM 1785 C C . GLU A 1 214 ? -55.307 -11.922 53.740 1.00 91.56 214 GLU A C 1
ATOM 1787 O O . GLU A 1 214 ? -56.215 -11.949 54.574 1.00 91.56 214 GLU A O 1
ATOM 1792 N N . ALA A 1 215 ? -54.107 -11.405 54.023 1.00 91.19 215 ALA A N 1
ATOM 1793 C CA . ALA A 1 215 ? -53.775 -10.789 55.306 1.00 91.19 215 ALA A CA 1
ATOM 1794 C C . ALA A 1 215 ? -54.531 -9.466 55.531 1.00 91.19 215 ALA A C 1
ATOM 1796 O O . ALA A 1 215 ? -55.056 -9.242 56.620 1.00 91.19 215 ALA A O 1
ATOM 1797 N N . GLU A 1 216 ? -54.666 -8.613 54.513 1.00 90.12 216 GLU A N 1
ATOM 1798 C CA . GLU A 1 216 ? -55.487 -7.397 54.557 1.00 90.12 216 GLU A CA 1
ATOM 1799 C C . GLU A 1 216 ? -56.965 -7.734 54.791 1.00 90.12 216 GLU A C 1
ATOM 1801 O O . GLU A 1 216 ? -57.604 -7.119 55.646 1.00 90.12 216 GLU A O 1
ATOM 1806 N N . ALA A 1 217 ? -57.504 -8.755 54.117 1.00 89.88 217 ALA A N 1
ATOM 1807 C CA . ALA A 1 217 ? -58.868 -9.232 54.341 1.00 89.88 217 ALA A CA 1
ATOM 1808 C C . ALA A 1 217 ? -59.068 -9.766 55.773 1.00 89.88 217 ALA A C 1
ATOM 1810 O O . ALA A 1 217 ? -60.077 -9.452 56.409 1.00 89.88 217 ALA A O 1
ATOM 1811 N N . GLN A 1 218 ? -58.093 -10.503 56.319 1.00 92.25 218 GLN A N 1
ATOM 1812 C CA . GLN A 1 218 ? -58.095 -10.934 57.722 1.00 92.25 218 GLN A CA 1
ATOM 1813 C C . GLN A 1 218 ? -58.017 -9.742 58.688 1.00 92.25 218 GLN A C 1
ATOM 1815 O O . GLN A 1 218 ? -58.768 -9.696 59.660 1.00 92.25 218 GLN A O 1
ATOM 1820 N N . ILE A 1 219 ? -57.186 -8.733 58.411 1.00 90.25 219 ILE A N 1
ATOM 1821 C CA . ILE A 1 219 ? -57.099 -7.497 59.206 1.00 90.25 219 ILE A CA 1
ATOM 1822 C C . ILE A 1 219 ? -58.422 -6.718 59.156 1.00 90.25 219 ILE A C 1
ATOM 1824 O O . ILE A 1 219 ? -58.857 -6.187 60.180 1.00 90.25 219 ILE A O 1
ATOM 1828 N N . VAL A 1 220 ? -59.100 -6.658 58.008 1.00 92.38 220 VAL A N 1
ATOM 1829 C CA . VAL A 1 220 ? -60.434 -6.048 57.887 1.00 92.38 220 VAL A CA 1
ATOM 1830 C C . VAL A 1 220 ? -61.468 -6.837 58.696 1.00 92.38 220 VAL A C 1
ATOM 1832 O O . VAL A 1 220 ? -62.212 -6.222 59.458 1.00 92.38 220 VAL A O 1
ATOM 1835 N N . ALA A 1 221 ? -61.472 -8.172 58.620 1.00 93.12 221 ALA A N 1
ATOM 1836 C CA . ALA A 1 221 ? -62.349 -9.022 59.430 1.00 93.12 221 ALA A CA 1
ATOM 1837 C C . ALA A 1 221 ? -62.117 -8.815 60.939 1.00 93.12 221 ALA A C 1
ATOM 1839 O O . ALA A 1 221 ? -63.055 -8.493 61.665 1.00 93.12 221 ALA A O 1
ATOM 1840 N N . ILE A 1 222 ? -60.861 -8.854 61.396 1.00 89.81 222 ILE A N 1
ATOM 1841 C CA . ILE A 1 222 ? -60.474 -8.590 62.792 1.00 89.81 222 ILE A CA 1
ATOM 1842 C C . ILE A 1 222 ? -60.902 -7.182 63.237 1.00 89.81 222 ILE A C 1
ATOM 1844 O O . ILE A 1 222 ? -61.323 -6.996 64.378 1.00 89.81 222 ILE A O 1
ATOM 1848 N N . ASN A 1 223 ? -60.838 -6.173 62.361 1.00 91.12 223 ASN A N 1
ATOM 1849 C CA . ASN A 1 223 ? -61.323 -4.828 62.680 1.00 91.12 223 ASN A CA 1
ATOM 1850 C C . ASN A 1 223 ? -62.858 -4.746 62.759 1.00 91.12 223 ASN A C 1
ATOM 1852 O O . ASN A 1 223 ? -63.372 -4.010 63.606 1.00 91.12 223 ASN A O 1
ATOM 1856 N N . VAL A 1 224 ? -63.593 -5.511 61.945 1.00 92.44 224 VAL A N 1
ATOM 1857 C CA . VAL A 1 224 ? -65.057 -5.650 62.053 1.00 92.44 224 VAL A CA 1
ATOM 1858 C C . VAL A 1 224 ? -65.438 -6.364 63.352 1.00 92.44 224 VAL A C 1
ATOM 1860 O O . VAL A 1 224 ? -66.277 -5.850 64.091 1.00 92.44 224 VAL A O 1
ATOM 1863 N N . ASP A 1 225 ? -64.771 -7.465 63.698 1.00 89.81 225 ASP A N 1
ATOM 1864 C CA . ASP A 1 225 ? -64.991 -8.191 64.955 1.00 89.81 225 ASP A CA 1
ATOM 1865 C C . ASP A 1 225 ? -64.639 -7.330 66.173 1.00 89.81 225 ASP A C 1
ATOM 1867 O O . ASP A 1 225 ? -65.402 -7.261 67.135 1.00 89.81 225 ASP A O 1
ATOM 1871 N N . LYS A 1 226 ? -63.539 -6.573 66.116 1.00 90.56 226 LYS A N 1
ATOM 1872 C CA . LYS A 1 226 ? -63.161 -5.584 67.136 1.00 90.56 226 LYS A CA 1
ATOM 1873 C C . LYS A 1 226 ? -64.205 -4.474 67.271 1.00 90.56 226 LYS A C 1
ATOM 1875 O O . LYS A 1 226 ? -64.532 -4.087 68.392 1.00 90.56 226 LYS A O 1
ATOM 1880 N N . ALA A 1 227 ? -64.754 -3.967 66.168 1.00 90.19 227 ALA A N 1
ATOM 1881 C CA . ALA A 1 227 ? -65.843 -2.990 66.198 1.00 90.19 227 ALA A CA 1
ATOM 1882 C C . ALA A 1 227 ? -67.141 -3.591 66.771 1.00 90.19 227 ALA A C 1
ATOM 1884 O O . ALA A 1 227 ? -67.842 -2.926 67.540 1.00 90.19 227 ALA A O 1
ATOM 1885 N N . HIS A 1 228 ? -67.441 -4.854 66.458 1.00 91.06 228 HIS A N 1
ATOM 1886 C CA . HIS A 1 228 ? -68.572 -5.589 67.016 1.00 91.06 228 HIS A CA 1
ATOM 1887 C C . HIS A 1 228 ? -68.410 -5.823 68.526 1.00 91.06 228 HIS A C 1
ATOM 1889 O O . HIS A 1 228 ? -69.299 -5.460 69.294 1.00 91.06 228 HIS A O 1
ATOM 1895 N N . LEU A 1 229 ? -67.250 -6.308 68.979 1.00 91.44 229 LEU A N 1
ATOM 1896 C CA . LEU A 1 229 ? -66.899 -6.488 70.392 1.00 91.44 229 LEU A CA 1
ATOM 1897 C C . LEU A 1 229 ? -66.921 -5.163 71.165 1.00 91.44 229 LEU A C 1
ATOM 1899 O O . LEU A 1 229 ? -67.502 -5.101 72.245 1.00 91.44 229 LEU A O 1
ATOM 1903 N N . LEU A 1 230 ? -66.386 -4.073 70.604 1.00 91.50 230 LEU A N 1
ATOM 1904 C CA . LEU A 1 230 ? -66.496 -2.736 71.204 1.00 91.50 230 LEU A CA 1
ATOM 1905 C C . LEU A 1 230 ? -67.952 -2.257 71.303 1.00 91.50 230 LEU A C 1
ATOM 1907 O O . LEU A 1 230 ? -68.283 -1.502 72.216 1.00 91.50 230 LEU A O 1
ATOM 1911 N N . THR A 1 231 ? -68.827 -2.691 70.395 1.00 91.00 231 THR A N 1
ATOM 1912 C CA . THR A 1 231 ? -70.259 -2.363 70.414 1.00 91.00 231 THR A CA 1
ATOM 1913 C C . THR A 1 231 ? -70.995 -3.203 71.461 1.00 91.00 231 THR A C 1
ATOM 1915 O O . THR A 1 231 ? -71.690 -2.626 72.297 1.00 91.00 231 THR A O 1
ATOM 1918 N N . GLN A 1 232 ? -70.757 -4.522 71.517 1.00 90.25 232 GLN A N 1
ATOM 1919 C CA . GLN A 1 232 ? -71.243 -5.414 72.580 1.00 90.25 232 GLN A CA 1
ATOM 1920 C C . GLN A 1 232 ? -70.788 -4.945 73.971 1.00 90.25 232 GLN A C 1
ATOM 1922 O O . GLN A 1 232 ? -71.591 -4.899 74.910 1.00 90.25 232 GLN A O 1
ATOM 1927 N N . TRP A 1 233 ? -69.520 -4.543 74.103 1.00 89.69 233 TRP A N 1
ATOM 1928 C CA . TRP A 1 233 ? -68.946 -4.011 75.337 1.00 89.69 233 TRP A CA 1
ATOM 1929 C C . TRP A 1 233 ? -69.595 -2.684 75.732 1.00 89.69 233 TRP A C 1
ATOM 1931 O O . TRP A 1 233 ? -70.031 -2.557 76.872 1.00 89.69 233 TRP A O 1
ATOM 1941 N N . LYS A 1 234 ? -69.7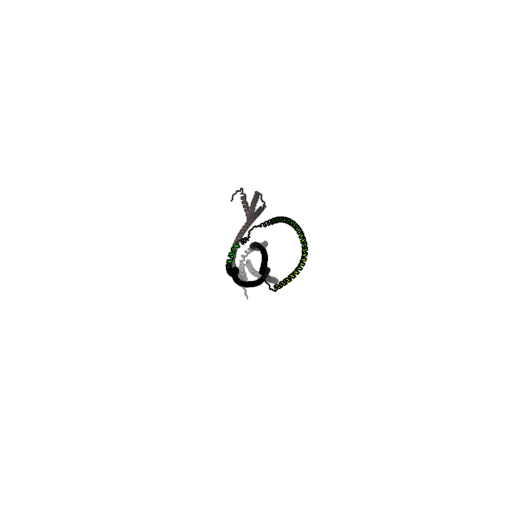86 -1.736 74.801 1.00 90.62 234 LYS A N 1
ATOM 1942 C CA . LYS A 1 234 ? -70.530 -0.488 75.066 1.00 90.62 234 LYS A CA 1
ATOM 1943 C C . LYS A 1 234 ? -71.973 -0.744 75.508 1.00 90.62 234 LYS A C 1
ATOM 1945 O O . LYS A 1 234 ? -72.421 -0.117 76.465 1.00 90.62 234 LYS A O 1
ATOM 1950 N N . THR A 1 235 ? -72.698 -1.676 74.882 1.00 91.31 235 THR A N 1
ATOM 1951 C CA . THR A 1 235 ? -74.051 -2.051 75.340 1.00 91.31 235 THR A CA 1
ATOM 1952 C C . THR A 1 235 ? -74.041 -2.755 76.696 1.00 91.31 235 THR A C 1
ATOM 1954 O O . THR A 1 235 ? -74.937 -2.525 77.505 1.00 91.31 235 THR A O 1
ATOM 1957 N N . SER A 1 236 ? -73.011 -3.552 76.990 1.00 88.06 236 SER A N 1
ATOM 1958 C CA . SER A 1 236 ? -72.832 -4.201 78.296 1.00 88.06 236 SER A CA 1
ATOM 1959 C C . SER A 1 236 ? -72.501 -3.184 79.393 1.00 88.06 236 SER A C 1
ATOM 1961 O O . SER A 1 236 ? -73.045 -3.275 80.491 1.00 88.06 236 SER A O 1
ATOM 1963 N N . LEU A 1 237 ? -71.679 -2.178 79.077 1.00 87.56 237 LEU A N 1
ATOM 1964 C CA . LEU A 1 237 ? -71.333 -1.059 79.951 1.00 87.56 237 LEU A CA 1
ATOM 1965 C C . LEU A 1 237 ? -72.557 -0.176 80.231 1.00 87.56 237 LEU A C 1
ATOM 1967 O O . LEU A 1 237 ? -72.817 0.132 81.385 1.00 87.56 237 LEU A O 1
ATOM 1971 N N . LEU A 1 238 ? -73.362 0.151 79.211 1.00 88.69 238 LEU A N 1
ATOM 1972 C CA . LEU A 1 238 ? -74.656 0.834 79.370 1.00 88.69 238 LEU A CA 1
ATOM 1973 C C . LEU A 1 238 ? -75.646 0.013 80.210 1.00 88.69 238 LEU A C 1
ATOM 1975 O O . LEU A 1 238 ? -76.366 0.565 81.040 1.00 88.69 238 LEU A O 1
ATOM 1979 N N . GLY A 1 239 ? -75.676 -1.309 80.026 1.00 88.06 239 GLY A N 1
ATOM 1980 C CA . GLY A 1 239 ? -76.468 -2.216 80.856 1.00 88.06 239 GLY A CA 1
ATOM 1981 C C . GLY A 1 239 ? -76.003 -2.239 82.314 1.00 88.06 239 GLY A C 1
ATOM 1982 O O . GLY A 1 239 ? -76.832 -2.272 83.219 1.00 88.06 239 GLY A O 1
ATOM 1983 N N . LEU A 1 240 ? -74.692 -2.182 82.558 1.00 82.69 240 LEU A N 1
ATOM 1984 C CA . LEU A 1 240 ? -74.111 -2.109 83.898 1.00 82.69 240 LEU A CA 1
ATOM 1985 C C . LEU A 1 240 ? -74.317 -0.729 84.540 1.00 82.69 240 LEU A C 1
ATOM 1987 O O . LEU A 1 240 ? -74.696 -0.671 85.703 1.00 82.69 240 LEU A O 1
ATOM 1991 N N . GLN A 1 241 ? -74.187 0.362 83.782 1.00 87.31 241 GLN A N 1
ATOM 1992 C CA . GLN A 1 241 ? -74.518 1.715 84.230 1.00 87.31 241 GLN A CA 1
ATOM 1993 C C . GLN A 1 241 ? -75.982 1.798 84.680 1.00 87.31 241 GLN A C 1
ATOM 1995 O O . GLN A 1 241 ? -76.233 2.187 85.814 1.00 87.31 241 GLN A O 1
ATOM 2000 N N . ARG A 1 242 ? -76.936 1.329 83.863 1.00 85.31 242 ARG A N 1
ATOM 2001 C CA . ARG A 1 242 ? -78.365 1.312 84.229 1.00 85.31 242 ARG A CA 1
ATOM 2002 C C . ARG A 1 242 ? -78.670 0.456 85.461 1.00 85.31 242 ARG A C 1
ATOM 2004 O O . ARG A 1 242 ? -79.564 0.793 86.231 1.00 85.31 242 ARG A O 1
ATOM 2011 N N . ARG A 1 243 ? -77.933 -0.645 85.675 1.00 85.81 243 ARG A N 1
ATOM 2012 C CA . ARG A 1 243 ? -78.026 -1.426 86.924 1.00 85.81 243 ARG A CA 1
ATOM 2013 C C . ARG A 1 243 ? -77.453 -0.664 88.116 1.00 85.81 243 ARG A C 1
ATOM 2015 O O . ARG A 1 243 ? -78.042 -0.730 89.185 1.00 85.81 243 ARG A O 1
ATOM 2022 N N . ASN A 1 244 ? -76.345 0.055 87.943 1.00 86.94 244 ASN A N 1
ATOM 2023 C CA . ASN A 1 244 ? -75.735 0.861 89.001 1.00 86.94 244 ASN A CA 1
ATOM 2024 C C . ASN A 1 244 ? -76.611 2.068 89.374 1.00 86.94 244 ASN A C 1
ATOM 2026 O O . ASN A 1 244 ? -76.727 2.375 90.553 1.00 86.94 244 ASN A O 1
ATOM 2030 N N . GLU A 1 245 ? -77.260 2.705 88.396 1.00 87.62 245 GLU A N 1
ATOM 2031 C CA . GLU A 1 245 ? -78.264 3.759 88.596 1.00 87.62 245 GLU A CA 1
ATOM 2032 C C . GLU A 1 245 ? -79.456 3.210 89.399 1.00 87.62 245 GLU A C 1
ATOM 2034 O O . GLU A 1 245 ? -79.729 3.692 90.495 1.00 87.62 245 GLU A O 1
ATOM 2039 N N . ALA A 1 246 ? -80.070 2.108 88.951 1.00 86.31 246 ALA A N 1
ATOM 2040 C CA . ALA A 1 246 ? -81.164 1.458 89.681 1.00 86.31 246 ALA A CA 1
ATOM 2041 C C . ALA A 1 246 ? -80.755 0.944 91.081 1.00 86.31 246 ALA A C 1
ATOM 2043 O O . ALA A 1 246 ? -81.571 0.931 92.003 1.00 86.31 246 ALA A O 1
ATOM 2044 N N . TYR A 1 247 ? -79.497 0.527 91.263 1.00 84.38 247 TYR A N 1
ATOM 2045 C CA . TYR A 1 247 ? -78.953 0.146 92.568 1.00 84.38 247 TYR A CA 1
ATOM 2046 C C . TYR A 1 247 ? -78.728 1.364 93.474 1.00 84.38 247 TYR A C 1
ATOM 2048 O O . TYR A 1 247 ? -78.992 1.278 94.669 1.00 84.38 247 TYR A O 1
ATOM 2056 N N . ALA A 1 248 ? -78.291 2.503 92.930 1.00 87.50 248 ALA A N 1
ATOM 2057 C CA . ALA A 1 248 ? -78.159 3.753 93.673 1.00 87.50 248 ALA A CA 1
ATOM 2058 C C . ALA A 1 248 ? -79.529 4.297 94.112 1.00 87.50 248 ALA A C 1
ATOM 2060 O O . ALA A 1 248 ? -79.671 4.701 95.266 1.00 87.50 248 ALA A O 1
ATOM 2061 N N . ASP A 1 249 ? -80.548 4.220 93.250 1.00 87.44 249 ASP A N 1
ATOM 2062 C CA . ASP A 1 249 ? -81.935 4.559 93.594 1.00 87.44 249 ASP A CA 1
ATOM 2063 C C . ASP A 1 249 ? -82.484 3.641 94.703 1.00 87.44 249 ASP A C 1
ATOM 2065 O O . ASP A 1 249 ? -83.066 4.120 95.680 1.00 87.44 249 ASP A O 1
ATOM 2069 N N . LEU A 1 250 ? -82.237 2.326 94.613 1.00 84.38 250 LEU A N 1
ATOM 2070 C CA . LEU A 1 250 ? -82.573 1.367 95.674 1.00 84.38 250 LEU A CA 1
ATOM 2071 C C . LEU A 1 250 ? -81.828 1.653 96.984 1.00 84.38 250 LEU A C 1
ATOM 2073 O O . LEU A 1 250 ? -82.433 1.578 98.052 1.00 84.38 250 LEU A O 1
ATOM 2077 N N . LEU A 1 251 ? -80.542 2.008 96.926 1.00 86.06 251 LEU A N 1
ATOM 2078 C CA . LEU A 1 251 ? -79.747 2.353 98.106 1.00 86.06 251 LEU A CA 1
ATOM 2079 C C . LEU A 1 251 ? -80.243 3.658 98.752 1.00 86.06 251 LEU A C 1
ATOM 2081 O O . LEU A 1 251 ? -80.305 3.756 99.975 1.00 86.06 251 LEU A O 1
ATOM 2085 N N . ALA A 1 252 ? -80.644 4.645 97.947 1.00 85.50 252 ALA A N 1
ATOM 2086 C CA . ALA A 1 252 ? -81.242 5.889 98.423 1.00 85.50 252 ALA A CA 1
ATOM 2087 C C . ALA A 1 252 ? -82.620 5.654 99.067 1.00 85.50 252 ALA A C 1
ATOM 2089 O O . ALA A 1 252 ? -82.908 6.223 100.119 1.00 85.50 252 ALA A O 1
ATOM 2090 N N . ALA A 1 253 ? -83.451 4.781 98.488 1.00 85.81 253 ALA A N 1
ATOM 2091 C CA . ALA A 1 253 ? -84.721 4.363 99.084 1.00 85.81 253 ALA A CA 1
ATOM 2092 C C . ALA A 1 253 ? -84.517 3.577 100.395 1.00 85.81 253 ALA A C 1
ATOM 2094 O O . ALA A 1 253 ? -85.201 3.840 101.383 1.00 85.81 253 ALA A O 1
ATOM 2095 N N . TYR A 1 254 ? -83.537 2.670 100.440 1.00 84.62 254 TYR A N 1
ATOM 2096 C CA . TYR A 1 254 ? -83.154 1.938 101.649 1.00 84.62 254 TYR A CA 1
ATOM 2097 C C . TYR A 1 254 ? -82.649 2.870 102.761 1.00 84.62 254 TYR A C 1
ATOM 2099 O O . TYR A 1 254 ? -83.054 2.728 103.913 1.00 84.62 254 TYR A O 1
ATOM 2107 N N . ASN A 1 255 ? -81.812 3.857 102.425 1.00 86.75 255 ASN A N 1
ATOM 2108 C CA . ASN A 1 255 ? -81.325 4.839 103.393 1.00 86.75 255 ASN A CA 1
ATOM 2109 C C . ASN A 1 255 ? -82.469 5.697 103.957 1.00 86.75 255 ASN A C 1
ATOM 2111 O O . ASN A 1 255 ? -82.517 5.883 105.168 1.00 86.75 255 ASN A O 1
ATOM 2115 N N . LYS A 1 256 ? -83.440 6.118 103.132 1.00 86.44 256 LYS A N 1
ATOM 2116 C CA . LYS A 1 256 ? -84.658 6.799 103.614 1.00 86.44 256 LYS A CA 1
ATOM 2117 C C . LYS A 1 256 ? -85.477 5.927 104.564 1.00 86.44 256 LYS A C 1
ATOM 2119 O O . LYS A 1 256 ? -85.793 6.373 105.657 1.00 86.44 256 LYS A O 1
ATOM 2124 N N . LEU A 1 257 ? -85.741 4.667 104.210 1.00 83.38 257 LEU A N 1
ATOM 2125 C CA . LEU A 1 257 ? -86.441 3.723 105.095 1.00 83.38 257 LEU A CA 1
ATOM 2126 C C . LEU A 1 257 ? -85.686 3.486 106.416 1.00 83.38 257 LEU A C 1
ATOM 2128 O O . LEU A 1 257 ? -86.302 3.277 107.458 1.00 83.38 257 LEU A O 1
ATOM 2132 N N . LYS A 1 258 ? -84.349 3.542 106.396 1.00 87.19 258 LYS A N 1
ATOM 2133 C CA . LYS A 1 258 ? -83.510 3.465 107.598 1.00 87.19 258 LYS A CA 1
ATOM 2134 C C . LYS A 1 258 ? -83.575 4.744 108.444 1.00 87.19 258 LYS A C 1
ATOM 2136 O O . LYS A 1 258 ? -83.582 4.651 109.667 1.00 87.19 258 LYS A O 1
ATOM 2141 N N . GLU A 1 259 ? -83.633 5.918 107.821 1.00 85.38 259 GLU A N 1
ATOM 2142 C CA . GLU A 1 259 ? -83.852 7.200 108.505 1.00 85.38 259 GLU A CA 1
ATOM 2143 C C . GLU A 1 259 ? -85.260 7.266 109.121 1.00 85.38 259 GLU A C 1
ATOM 2145 O O . GLU A 1 259 ? -85.395 7.621 110.289 1.00 85.38 259 GLU A O 1
ATOM 2150 N N . GLU A 1 260 ? -86.291 6.823 108.397 1.00 86.69 260 GLU A N 1
ATOM 2151 C CA . GLU A 1 260 ? -87.667 6.677 108.893 1.00 86.69 260 GLU A CA 1
ATOM 2152 C C . GLU A 1 260 ? -87.746 5.692 110.073 1.00 86.69 260 GLU A C 1
ATOM 2154 O O . GLU A 1 260 ? -88.364 6.003 111.091 1.00 86.69 260 GLU A O 1
ATOM 2159 N N . LEU A 1 261 ? -87.055 4.545 110.004 1.00 85.12 261 LEU A N 1
ATOM 2160 C CA . LEU A 1 261 ? -86.932 3.618 111.137 1.00 85.12 261 LEU A CA 1
ATOM 2161 C C . LEU A 1 261 ? -86.235 4.255 112.345 1.00 85.12 261 LEU A C 1
ATOM 2163 O O . LEU A 1 261 ? -86.699 4.070 113.465 1.00 85.12 261 LEU A O 1
ATOM 2167 N N . LEU A 1 262 ? -85.169 5.037 112.146 1.00 87.00 262 LEU A N 1
ATOM 2168 C CA . LEU A 1 262 ? -84.505 5.758 113.237 1.00 87.00 262 LEU A CA 1
ATOM 2169 C C . LEU A 1 262 ? -85.407 6.840 113.850 1.00 87.00 262 LEU A C 1
ATOM 2171 O O . LEU A 1 262 ? -85.358 7.053 115.061 1.00 87.00 262 LEU A O 1
ATOM 2175 N N . VAL A 1 263 ? -86.255 7.509 113.064 1.00 86.81 263 VAL A N 1
ATOM 2176 C CA . VAL A 1 263 ? -87.283 8.420 113.599 1.00 86.81 263 VAL A CA 1
ATOM 2177 C C . VAL A 1 263 ? -88.296 7.637 114.437 1.00 86.81 263 VAL A C 1
ATOM 2179 O O . VAL A 1 263 ? -88.518 7.997 115.591 1.00 86.81 263 VAL A O 1
ATOM 2182 N N . LEU A 1 264 ? -88.822 6.519 113.928 1.00 85.06 264 LEU A N 1
ATOM 2183 C CA . LEU A 1 264 ? -89.775 5.663 114.647 1.00 85.06 264 LEU A CA 1
ATOM 2184 C C . LEU A 1 264 ? -89.183 5.039 115.926 1.00 85.06 264 LEU A C 1
ATOM 2186 O O . LEU A 1 264 ? -89.882 4.930 116.932 1.00 85.06 264 LEU A O 1
ATOM 2190 N N . GLU A 1 265 ? -87.901 4.665 115.942 1.00 85.44 265 GLU A N 1
ATOM 2191 C CA . GLU A 1 265 ? -87.205 4.214 117.156 1.00 85.44 265 GLU A CA 1
ATOM 2192 C C . GLU A 1 265 ? -87.058 5.345 118.182 1.00 85.44 265 GLU A C 1
ATOM 2194 O O . GLU A 1 265 ? -87.276 5.128 119.378 1.00 85.44 265 GLU A O 1
ATOM 2199 N N . ASN A 1 266 ? -86.734 6.564 117.738 1.00 84.75 266 ASN A N 1
ATOM 2200 C CA . ASN A 1 266 ? -86.661 7.736 118.612 1.00 84.75 266 ASN A CA 1
ATOM 2201 C C . ASN A 1 266 ? -88.039 8.118 119.176 1.00 84.75 266 ASN A C 1
ATOM 2203 O O . ASN A 1 266 ? -88.145 8.379 120.374 1.00 84.75 266 ASN A O 1
ATOM 2207 N N . GLU A 1 267 ? -89.099 8.069 118.367 1.00 85.25 267 GLU A N 1
ATOM 2208 C CA . GLU A 1 267 ? -90.484 8.231 118.824 1.00 85.25 267 GLU A CA 1
ATOM 2209 C C . GLU A 1 267 ? -90.869 7.135 119.824 1.00 85.25 267 GLU A C 1
ATOM 2211 O O . GLU A 1 267 ? -91.353 7.440 120.914 1.00 85.25 267 GLU A O 1
ATOM 2216 N N . GLN A 1 268 ? -90.574 5.862 119.535 1.00 80.69 268 GLN A N 1
ATOM 2217 C CA . GLN A 1 268 ? -90.833 4.756 120.460 1.00 80.69 268 GLN A CA 1
ATOM 2218 C C . GLN A 1 268 ? -90.084 4.942 121.792 1.00 80.69 268 GLN A C 1
ATOM 2220 O O . GLN A 1 268 ? -90.628 4.643 122.856 1.00 80.69 268 GLN A O 1
ATOM 2225 N N . ASN A 1 269 ? -88.855 5.461 121.766 1.00 85.69 269 ASN A N 1
ATOM 2226 C CA . ASN A 1 269 ? -88.079 5.758 122.971 1.00 85.69 269 ASN A CA 1
ATOM 2227 C C . ASN A 1 269 ? -88.609 6.990 123.728 1.00 85.69 269 ASN A C 1
ATOM 2229 O O . ASN A 1 269 ? -88.644 6.970 124.960 1.00 85.69 269 ASN A O 1
ATOM 2233 N N . ALA A 1 270 ? -89.109 8.014 123.030 1.00 83.94 270 ALA A N 1
ATOM 2234 C CA . ALA A 1 270 ? -89.823 9.134 123.642 1.00 83.94 270 ALA A CA 1
ATOM 2235 C C . ALA A 1 270 ? -91.136 8.677 124.308 1.00 83.94 270 ALA A C 1
ATOM 2237 O O . ALA A 1 270 ? -91.417 9.068 125.443 1.00 83.94 270 ALA A O 1
ATOM 2238 N N . TYR A 1 271 ? -91.893 7.777 123.669 1.00 83.06 271 TYR A N 1
ATOM 2239 C CA . TYR A 1 271 ? -93.081 7.162 124.262 1.00 83.06 271 TYR A CA 1
ATOM 2240 C C . TYR A 1 271 ? -92.738 6.301 125.486 1.00 83.06 271 TYR A C 1
ATOM 2242 O O . TYR A 1 271 ? -93.402 6.451 126.508 1.00 83.06 271 TYR A O 1
ATOM 2250 N N . LYS A 1 272 ? -91.670 5.484 125.459 1.00 86.25 272 LYS A N 1
ATOM 2251 C CA . LYS A 1 272 ? -91.175 4.764 126.657 1.00 86.25 272 LYS A CA 1
ATOM 2252 C C . LYS A 1 272 ? -90.845 5.729 127.802 1.00 86.25 272 LYS A C 1
ATOM 2254 O O . LYS A 1 272 ? -91.280 5.511 128.926 1.00 86.25 272 LYS A O 1
ATOM 2259 N N . LEU A 1 273 ? -90.138 6.827 127.522 1.00 85.69 273 LEU A N 1
ATOM 2260 C CA . LEU A 1 273 ? -89.822 7.856 128.522 1.00 85.69 273 LEU A CA 1
ATOM 2261 C C . LEU A 1 273 ? -91.075 8.555 129.073 1.00 85.69 273 LEU A C 1
ATOM 2263 O O . LEU A 1 273 ? -91.099 8.918 130.248 1.00 85.69 273 LEU A O 1
ATOM 2267 N N . SER A 1 274 ? -92.119 8.731 128.259 1.00 85.94 274 SER A N 1
ATOM 2268 C CA . SER A 1 274 ? -93.406 9.260 128.722 1.00 85.94 274 SER A CA 1
ATOM 2269 C C . SER A 1 274 ? -94.177 8.246 129.572 1.00 85.94 274 SER A C 1
ATOM 2271 O O . SER A 1 274 ? -94.743 8.622 130.593 1.00 85.94 274 SER A O 1
ATOM 2273 N N . ILE A 1 275 ? -94.163 6.963 129.195 1.00 80.81 275 ILE A N 1
ATOM 2274 C CA . ILE A 1 275 ? -94.789 5.873 129.958 1.00 80.81 275 ILE A CA 1
ATOM 2275 C C . ILE A 1 275 ? -94.117 5.724 131.326 1.00 80.81 275 ILE A C 1
ATOM 2277 O O . ILE A 1 275 ? -94.818 5.645 132.328 1.00 80.81 275 ILE A O 1
ATOM 2281 N N . ASN A 1 276 ? -92.782 5.766 131.396 1.00 86.88 276 ASN A N 1
ATOM 2282 C CA . ASN A 1 276 ? -92.060 5.703 132.669 1.00 86.88 276 ASN A CA 1
ATOM 2283 C C . ASN A 1 276 ? -92.425 6.881 133.590 1.00 86.88 276 ASN A C 1
ATOM 2285 O O . ASN A 1 276 ? -92.627 6.677 134.782 1.00 86.88 276 ASN A O 1
ATOM 2289 N N . LYS A 1 277 ? -92.592 8.097 133.050 1.00 86.00 277 LYS A N 1
ATOM 2290 C CA . LYS A 1 277 ? -93.063 9.252 133.837 1.00 86.00 277 LYS A CA 1
ATOM 2291 C C . LYS A 1 277 ? -94.478 9.051 134.380 1.00 86.00 277 LYS A C 1
ATOM 2293 O O . LYS A 1 277 ? -94.723 9.400 135.529 1.00 86.00 277 LYS A O 1
ATOM 2298 N N . GLU A 1 278 ? -95.388 8.463 133.603 1.00 80.62 278 GLU A N 1
ATOM 2299 C CA . GLU A 1 278 ? -96.735 8.141 134.100 1.00 80.62 278 GLU A CA 1
ATOM 2300 C C . GLU A 1 278 ? -96.764 6.931 135.053 1.00 80.62 278 GLU A C 1
ATOM 2302 O O . GLU A 1 278 ? -97.661 6.809 135.884 1.00 80.62 278 GLU A O 1
ATOM 2307 N N . GLN A 1 279 ? -95.754 6.059 135.012 1.00 80.12 279 GLN A N 1
ATOM 2308 C CA . GLN A 1 279 ? -95.540 5.053 136.055 1.00 80.12 279 GLN A CA 1
ATOM 2309 C C . GLN A 1 279 ? -95.028 5.705 137.350 1.00 80.12 279 GLN A C 1
ATOM 2311 O O . GLN A 1 279 ? -95.571 5.423 138.415 1.00 80.12 279 GLN A O 1
ATOM 2316 N N . GLU A 1 280 ? -94.083 6.649 137.276 1.00 84.31 280 GLU A N 1
ATOM 2317 C CA . GLU A 1 280 ? -93.625 7.437 138.432 1.00 84.31 280 GLU A CA 1
ATOM 2318 C C . GLU A 1 280 ? -94.761 8.274 139.060 1.00 84.31 280 GLU A C 1
ATOM 2320 O O . GLU A 1 280 ? -94.860 8.357 140.290 1.00 84.31 280 GLU A O 1
ATOM 2325 N N . THR A 1 281 ? -95.654 8.876 138.258 1.00 83.69 281 THR A N 1
ATOM 2326 C CA . THR A 1 281 ? -96.842 9.577 138.788 1.00 83.69 281 THR A CA 1
ATOM 2327 C C . THR A 1 281 ? -97.820 8.596 139.441 1.00 83.69 281 THR A C 1
ATOM 2329 O O . THR A 1 281 ? -98.287 8.861 140.553 1.00 83.69 281 THR A O 1
ATOM 2332 N N . HIS A 1 282 ? -98.075 7.438 138.822 1.00 83.56 282 HIS A N 1
ATOM 2333 C CA . HIS A 1 282 ? -98.947 6.398 139.368 1.00 83.56 282 HIS A CA 1
ATOM 2334 C C . HIS A 1 282 ? -98.410 5.801 140.681 1.00 83.56 282 HIS A C 1
ATOM 2336 O O . HIS A 1 282 ? -99.162 5.672 141.650 1.00 83.56 282 HIS A O 1
ATOM 2342 N N . GLU A 1 283 ? -97.117 5.482 140.774 1.00 86.12 283 GLU A N 1
ATOM 2343 C CA . GLU A 1 283 ? -96.484 5.022 142.019 1.00 86.12 283 GLU A CA 1
ATOM 2344 C C . GLU A 1 283 ? -96.577 6.082 143.121 1.00 86.12 283 GLU A C 1
ATOM 2346 O O . GLU A 1 283 ? -96.922 5.772 144.264 1.00 86.12 283 GLU A O 1
ATOM 2351 N N . ARG A 1 284 ? -96.354 7.358 142.782 1.00 82.56 284 ARG A N 1
ATOM 2352 C CA . ARG A 1 284 ? -96.470 8.477 143.728 1.00 82.56 284 ARG A CA 1
ATOM 2353 C C . ARG A 1 284 ? -97.901 8.662 144.244 1.00 82.56 284 ARG A C 1
ATOM 2355 O O . ARG A 1 284 ? -98.081 8.949 145.429 1.00 82.56 284 ARG A O 1
ATOM 2362 N N . LEU A 1 285 ? -98.908 8.473 143.388 1.00 82.12 285 LEU A N 1
ATOM 2363 C CA . LEU A 1 285 ? -100.326 8.479 143.766 1.00 82.12 285 LEU A CA 1
ATOM 2364 C C . LEU A 1 285 ? -100.696 7.251 144.612 1.00 82.12 285 LEU A C 1
ATOM 2366 O O . LEU A 1 285 ? -101.354 7.399 145.640 1.00 82.12 285 LEU A O 1
ATOM 2370 N N . THR A 1 286 ? -100.194 6.066 144.261 1.00 83.19 286 THR A N 1
ATOM 2371 C CA . THR A 1 286 ? -100.378 4.825 145.036 1.00 83.19 286 THR A CA 1
ATOM 2372 C C . THR A 1 286 ? -99.768 4.954 146.438 1.00 83.19 286 THR A C 1
ATOM 2374 O O . THR A 1 286 ? -100.391 4.603 147.439 1.00 83.19 286 THR A O 1
ATOM 2377 N N . GLY A 1 287 ? -98.576 5.550 146.550 1.00 84.12 287 GLY A N 1
ATOM 2378 C CA . GLY A 1 287 ? -97.934 5.860 147.830 1.00 84.12 287 GLY A CA 1
ATOM 2379 C C . GLY A 1 287 ? -98.689 6.899 148.670 1.00 84.12 287 GLY A C 1
ATOM 2380 O O . GLY A 1 287 ? -98.613 6.863 149.899 1.00 84.12 287 GLY A O 1
ATOM 2381 N N . LEU A 1 288 ? -99.444 7.802 148.034 1.00 82.88 288 LEU A N 1
ATOM 2382 C CA . LEU A 1 288 ? -100.368 8.723 148.704 1.00 82.88 288 LEU A CA 1
ATOM 2383 C C . LEU A 1 288 ? -101.636 8.008 149.189 1.00 82.88 288 LEU A C 1
ATOM 2385 O O . LEU A 1 288 ? -102.034 8.213 150.335 1.00 82.88 288 LEU A O 1
ATOM 2389 N N . GLN A 1 289 ? -102.229 7.128 148.376 1.00 81.19 289 GLN A N 1
ATOM 2390 C CA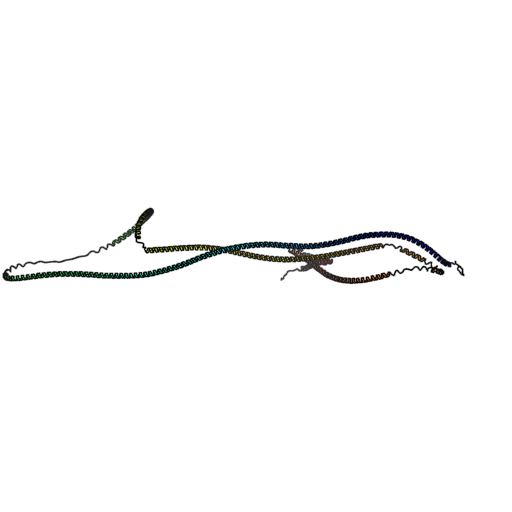 . GLN A 1 289 ? -103.370 6.303 148.785 1.00 81.19 289 GLN A CA 1
ATOM 2391 C C . GLN A 1 289 ? -103.016 5.430 149.996 1.00 81.19 289 GLN A C 1
ATOM 2393 O O . GLN A 1 289 ? -103.717 5.481 151.003 1.00 81.19 289 GLN A O 1
ATOM 2398 N N . ASN A 1 290 ? -101.889 4.714 149.951 1.00 85.06 290 ASN A N 1
ATOM 2399 C CA . ASN A 1 290 ? -101.445 3.847 151.048 1.00 85.06 290 ASN A CA 1
ATOM 2400 C C . ASN A 1 290 ? -101.236 4.619 152.366 1.00 85.06 290 ASN A C 1
ATOM 2402 O O . ASN A 1 290 ? -101.533 4.098 153.443 1.00 85.06 290 ASN A O 1
ATOM 2406 N N . LYS A 1 291 ? -100.774 5.878 152.300 1.00 85.31 291 LYS A N 1
ATOM 2407 C CA . LYS A 1 291 ? -100.701 6.766 153.474 1.00 85.31 291 LYS A CA 1
ATOM 2408 C C . LYS A 1 291 ? -102.091 7.128 153.989 1.00 85.31 291 LYS A C 1
ATOM 2410 O O . LYS A 1 291 ? -102.372 6.856 155.153 1.00 85.31 291 LYS A O 1
ATOM 2415 N N . ASN A 1 292 ? -102.973 7.619 153.119 1.00 81.94 292 ASN A N 1
ATOM 2416 C CA . ASN A 1 292 ? -104.348 7.980 153.477 1.00 81.94 292 ASN A CA 1
ATOM 2417 C C . ASN A 1 292 ? -105.132 6.792 154.075 1.00 81.94 292 ASN A C 1
ATOM 2419 O O . ASN A 1 292 ? -105.905 6.971 155.014 1.00 81.94 292 ASN A O 1
ATOM 2423 N N . GLU A 1 293 ? -104.914 5.570 153.581 1.00 83.19 293 GLU A N 1
ATOM 2424 C CA . GLU A 1 293 ? -105.480 4.344 154.157 1.00 83.19 293 GLU A CA 1
ATOM 2425 C C . GLU A 1 293 ? -104.874 4.005 155.527 1.00 83.19 293 GLU A C 1
ATOM 2427 O O . GLU A 1 293 ? -105.594 3.566 156.428 1.00 83.19 293 GLU A O 1
ATOM 2432 N N . SER A 1 294 ? -103.573 4.235 155.734 1.00 81.94 294 SER A N 1
ATOM 2433 C CA . 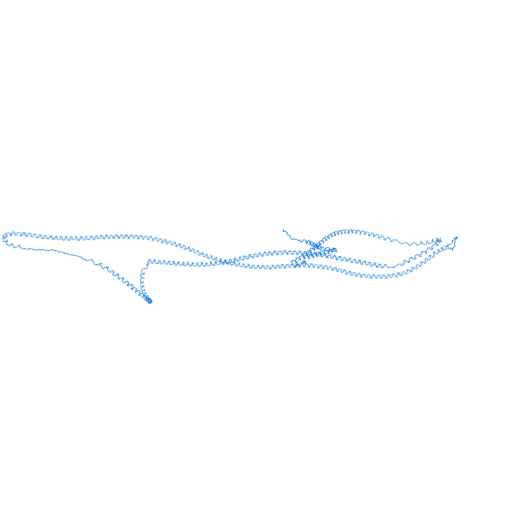SER A 1 294 ? -102.947 4.073 157.053 1.00 81.94 294 SER A CA 1
ATOM 2434 C C . SER A 1 294 ? -103.477 5.094 158.072 1.00 81.94 294 SER A C 1
ATOM 2436 O O . SER A 1 294 ? -103.801 4.717 159.202 1.00 81.94 294 SER A O 1
ATOM 2438 N N . ASP A 1 295 ? -103.698 6.341 157.652 1.00 81.31 295 ASP A N 1
ATOM 2439 C CA . ASP A 1 295 ? -104.274 7.405 158.478 1.00 81.31 295 ASP A CA 1
ATOM 2440 C C . ASP A 1 295 ? -105.748 7.110 158.808 1.00 81.31 295 ASP A C 1
ATOM 2442 O O . ASP A 1 295 ? -106.137 7.133 159.977 1.00 81.31 295 ASP A O 1
ATOM 2446 N N . LEU A 1 296 ? -106.556 6.681 157.829 1.00 82.31 296 LEU A N 1
ATOM 2447 C CA . LEU A 1 296 ? -107.920 6.183 158.067 1.00 82.31 296 LEU A CA 1
ATOM 2448 C C . LEU A 1 296 ? -107.955 5.008 159.055 1.00 82.31 296 LEU A C 1
ATOM 2450 O O . LEU A 1 296 ? -108.849 4.936 159.901 1.00 82.31 296 LEU A O 1
ATOM 2454 N N . ASN A 1 297 ? -106.992 4.089 158.981 1.00 82.94 297 ASN A N 1
ATOM 2455 C CA . ASN A 1 297 ? -106.917 2.949 159.891 1.00 82.94 297 ASN A CA 1
ATOM 2456 C C . ASN A 1 297 ? -106.441 3.328 161.306 1.00 82.94 297 ASN A C 1
ATOM 2458 O O . ASN A 1 297 ? -106.854 2.674 162.267 1.00 82.94 297 ASN A O 1
ATOM 2462 N N . THR A 1 298 ? -105.633 4.381 161.482 1.00 81.88 298 THR A N 1
ATOM 2463 C CA . THR A 1 298 ? -105.329 4.907 162.828 1.00 81.88 298 THR A CA 1
ATOM 2464 C C . THR A 1 298 ? -106.513 5.677 163.412 1.00 81.88 298 THR A C 1
ATOM 2466 O O . THR A 1 298 ? -106.868 5.432 164.566 1.00 81.88 298 THR A O 1
ATOM 2469 N N . LEU A 1 299 ? -107.205 6.498 162.613 1.00 75.94 299 LEU A N 1
ATOM 2470 C CA . LEU A 1 299 ? -108.438 7.186 163.013 1.00 75.94 299 LEU A CA 1
ATOM 2471 C C . LEU A 1 299 ? -109.532 6.195 163.439 1.00 75.94 299 LEU A C 1
ATOM 2473 O O . LEU A 1 299 ? -110.101 6.343 164.518 1.00 75.94 299 LEU A O 1
ATOM 2477 N N . ARG A 1 300 ? -109.766 5.121 162.668 1.00 79.62 300 ARG A N 1
ATOM 2478 C CA . ARG A 1 300 ? -110.699 4.036 163.041 1.00 79.62 300 ARG A CA 1
ATOM 2479 C C . ARG A 1 300 ? -110.350 3.390 164.387 1.00 79.62 300 ARG A C 1
ATOM 2481 O O . ARG A 1 300 ? -111.247 3.134 165.185 1.00 79.62 300 ARG A O 1
ATOM 2488 N N . LYS A 1 301 ? -109.062 3.161 164.675 1.00 80.62 301 LYS A N 1
ATOM 2489 C CA . LYS A 1 301 ? -108.609 2.617 165.972 1.00 80.62 301 LYS A CA 1
ATOM 2490 C C . LYS A 1 301 ? -108.821 3.597 167.130 1.00 80.62 301 LYS A C 1
ATOM 2492 O O . LYS A 1 301 ? -109.170 3.163 168.224 1.00 80.62 301 LYS A O 1
ATOM 2497 N N . GLN A 1 302 ? -108.634 4.899 166.904 1.00 76.38 302 GLN A N 1
ATOM 2498 C CA . GLN A 1 302 ? -108.920 5.929 167.910 1.00 76.38 302 GLN A CA 1
ATOM 2499 C C . GLN A 1 302 ? -110.425 6.041 168.202 1.00 76.38 302 GLN A C 1
ATOM 2501 O O . GLN A 1 302 ? -110.802 6.191 169.361 1.00 76.38 302 GLN A O 1
ATOM 2506 N N . LEU A 1 303 ? -111.271 5.899 167.176 1.00 74.69 303 LEU A N 1
ATOM 2507 C CA . LEU A 1 303 ? -112.733 5.913 167.296 1.00 74.69 303 LEU A CA 1
ATOM 2508 C C . LEU A 1 303 ? -113.243 4.697 168.093 1.00 74.69 303 LEU A C 1
ATOM 2510 O O . LEU A 1 303 ? -113.935 4.865 169.092 1.00 74.69 303 LEU A O 1
ATOM 2514 N N . LEU A 1 304 ? -112.770 3.488 167.772 1.00 81.38 304 LEU A N 1
ATOM 2515 C CA . LEU A 1 304 ? -113.089 2.279 168.549 1.00 81.38 304 LEU A CA 1
ATOM 2516 C C . LEU A 1 304 ? -112.666 2.407 170.034 1.00 81.38 304 LEU A C 1
ATOM 2518 O O . LEU A 1 304 ? -113.314 1.881 170.943 1.00 81.38 304 LEU A O 1
ATOM 2522 N N . HIS A 1 305 ? -111.572 3.130 170.302 1.00 80.56 305 HIS A N 1
ATOM 2523 C CA . HIS A 1 305 ? -111.078 3.386 171.657 1.00 80.56 305 HIS A CA 1
ATOM 2524 C C . HIS A 1 305 ? -111.891 4.448 172.426 1.00 80.56 305 HIS A C 1
ATOM 2526 O O . HIS A 1 305 ? -111.870 4.447 173.659 1.00 80.56 305 HIS A O 1
ATOM 2532 N N . SER A 1 306 ? -112.615 5.346 171.746 1.00 71.94 306 SER A N 1
ATOM 2533 C CA . SER A 1 306 ? -113.558 6.260 172.404 1.00 71.94 306 SER A CA 1
ATOM 2534 C C . SER A 1 306 ? -114.924 5.605 172.625 1.00 71.94 306 SER A C 1
ATOM 2536 O O . SER A 1 306 ? -115.492 5.766 173.703 1.00 71.94 306 SER A O 1
ATOM 2538 N N . GLU A 1 307 ? -115.405 4.790 171.682 1.00 73.00 307 GLU A N 1
ATOM 2539 C CA . GLU A 1 307 ? -116.638 4.001 171.825 1.00 73.00 307 GLU A CA 1
ATOM 2540 C C . GLU A 1 307 ? -116.570 3.036 173.021 1.00 73.00 307 GLU A C 1
ATOM 2542 O O . GLU A 1 307 ? -117.426 3.091 173.903 1.00 73.00 307 GLU A O 1
ATOM 2547 N N . THR A 1 308 ? -115.504 2.233 173.128 1.00 76.31 308 THR A N 1
ATOM 2548 C CA . THR A 1 308 ? -115.323 1.272 174.241 1.00 76.31 308 THR A CA 1
ATOM 2549 C C . THR A 1 308 ? -115.218 1.930 175.621 1.00 76.31 308 THR A C 1
ATOM 2551 O O . THR A 1 308 ? -115.661 1.352 176.614 1.00 76.31 308 THR A O 1
ATOM 2554 N N . LYS A 1 309 ? -114.690 3.159 175.710 1.00 75.50 309 LYS A N 1
ATOM 2555 C CA . LYS A 1 309 ? -114.739 3.963 176.946 1.00 75.50 309 LYS A CA 1
ATOM 2556 C C . LYS A 1 309 ? -116.164 4.401 177.279 1.00 75.50 309 LYS A C 1
ATOM 2558 O O . LYS A 1 309 ? -116.612 4.233 178.408 1.00 75.50 309 LYS A O 1
ATOM 2563 N N . LEU A 1 310 ? -116.889 4.902 176.281 1.00 71.62 310 LEU A N 1
ATOM 2564 C CA . LEU A 1 310 ? -118.247 5.421 176.438 1.00 71.62 310 LEU A CA 1
ATOM 2565 C C . LEU A 1 310 ? -119.242 4.307 176.833 1.00 71.62 310 LEU A C 1
ATOM 2567 O O . LEU A 1 310 ? -120.203 4.559 177.561 1.00 71.62 310 LEU A O 1
ATOM 2571 N N . GLU A 1 311 ? -119.000 3.059 176.424 1.00 74.25 311 GLU A N 1
ATOM 2572 C CA . GLU A 1 311 ? -119.732 1.886 176.921 1.00 74.25 311 GLU A CA 1
ATOM 2573 C C . GLU A 1 311 ? -119.401 1.534 178.380 1.00 74.25 311 GLU A C 1
ATOM 2575 O O . GLU A 1 311 ? -120.321 1.266 179.157 1.00 74.25 311 GLU A O 1
ATOM 2580 N N . ALA A 1 312 ? -118.127 1.584 178.784 1.00 75.31 312 ALA A N 1
ATOM 2581 C CA . ALA A 1 312 ? -117.725 1.353 180.173 1.00 75.31 312 ALA A CA 1
ATOM 2582 C C . ALA A 1 312 ? -118.327 2.402 181.130 1.00 75.31 312 ALA A C 1
ATOM 2584 O O . ALA A 1 312 ? -118.887 2.044 182.170 1.00 75.31 312 ALA A O 1
ATOM 2585 N N . ASP A 1 313 ? -118.307 3.681 180.742 1.00 70.12 313 ASP A N 1
ATOM 2586 C CA . ASP A 1 313 ? -118.902 4.777 181.517 1.00 70.12 313 ASP A CA 1
ATOM 2587 C C . ASP A 1 313 ? -120.431 4.626 181.647 1.00 70.12 313 ASP A C 1
ATOM 2589 O O . ASP A 1 313 ? -120.995 4.846 182.723 1.00 70.12 313 ASP A O 1
ATOM 2593 N N . LYS A 1 314 ? -121.121 4.167 180.589 1.00 72.75 314 LYS A N 1
ATOM 2594 C CA . LYS A 1 314 ? -122.558 3.826 180.645 1.00 72.75 314 LYS A CA 1
ATOM 2595 C C . LYS A 1 314 ? -122.841 2.692 181.633 1.00 72.75 314 LYS A C 1
ATOM 2597 O O . LYS A 1 314 ? -123.789 2.797 182.413 1.00 72.75 314 LYS A O 1
ATOM 2602 N N . GLN A 1 315 ? -122.034 1.628 181.629 1.00 71.56 315 GLN A N 1
ATOM 2603 C CA . GLN A 1 315 ? -122.194 0.520 182.578 1.00 71.56 315 GLN A CA 1
ATOM 2604 C C . GLN A 1 315 ? -122.008 1.004 184.024 1.00 71.56 315 GLN A C 1
ATOM 2606 O O . GLN A 1 315 ? -122.872 0.740 184.865 1.00 71.56 315 GLN A O 1
ATOM 2611 N N . ALA A 1 316 ? -120.968 1.799 184.296 1.00 69.75 316 ALA A N 1
ATOM 2612 C CA . ALA A 1 316 ? -120.746 2.415 185.606 1.00 69.75 316 ALA A CA 1
ATOM 2613 C C . ALA A 1 316 ? -121.925 3.307 186.048 1.00 69.75 316 ALA A C 1
ATOM 2615 O O . ALA A 1 316 ? -122.367 3.235 187.194 1.00 69.75 316 ALA A O 1
ATOM 2616 N N . TYR A 1 317 ? -122.507 4.098 185.141 1.00 70.44 317 TYR A N 1
ATOM 2617 C CA . TYR A 1 317 ? -123.665 4.936 185.467 1.00 70.44 317 TYR A CA 1
ATOM 2618 C C . TYR A 1 317 ? -124.888 4.107 185.905 1.00 70.44 317 TYR A C 1
ATOM 2620 O O . TYR A 1 317 ? -125.577 4.463 186.866 1.00 70.44 317 TYR A O 1
ATOM 2628 N N . THR A 1 318 ? -125.139 2.961 185.257 1.00 71.94 318 THR A N 1
ATOM 2629 C CA . THR A 1 318 ? -126.256 2.073 185.636 1.00 71.94 318 THR A CA 1
ATOM 2630 C C . THR A 1 318 ? -126.064 1.393 186.994 1.00 71.94 318 THR A C 1
ATOM 2632 O O . THR A 1 318 ? -127.040 1.236 187.733 1.00 71.94 318 THR A O 1
ATOM 2635 N N . THR A 1 319 ? -124.832 1.036 187.379 1.00 69.38 319 THR A N 1
ATOM 2636 C CA . THR A 1 319 ? -124.573 0.431 188.696 1.00 69.38 319 THR A CA 1
ATOM 2637 C C . THR A 1 319 ? -124.698 1.458 189.822 1.00 69.38 319 THR A C 1
ATOM 2639 O O . THR A 1 319 ? -125.364 1.171 190.819 1.00 69.38 319 THR A O 1
ATOM 2642 N N . TYR A 1 320 ? -124.176 2.678 189.648 1.00 65.62 320 TYR A N 1
ATOM 2643 C CA . TYR A 1 320 ? -124.355 3.757 190.629 1.00 65.62 320 TYR A CA 1
ATOM 2644 C C . TYR A 1 320 ? -125.831 4.135 190.831 1.00 65.62 320 TYR A C 1
ATOM 2646 O O . TYR A 1 320 ? -126.270 4.290 191.971 1.00 65.62 320 TYR A O 1
ATOM 2654 N N . SER A 1 321 ? -126.621 4.217 189.753 1.00 70.94 321 SER A N 1
ATOM 2655 C CA . SER A 1 321 ? -128.055 4.535 189.841 1.00 70.94 321 SER A CA 1
ATOM 2656 C C . SER A 1 321 ? -128.851 3.481 190.627 1.00 70.94 321 SER A C 1
ATOM 2658 O O . SER A 1 321 ? -129.713 3.833 191.435 1.00 70.94 321 SER A O 1
ATOM 2660 N N . ARG A 1 322 ? -128.520 2.190 190.472 1.00 69.56 322 ARG A N 1
ATOM 2661 C CA . ARG A 1 322 ? -129.140 1.107 191.251 1.00 69.56 322 ARG A CA 1
ATOM 2662 C C . ARG A 1 322 ? -128.786 1.174 192.741 1.00 69.56 322 ARG A C 1
ATOM 2664 O O . ARG A 1 322 ? -129.673 1.018 193.578 1.00 69.56 322 ARG A O 1
ATOM 2671 N N . ILE A 1 323 ? -127.513 1.406 193.070 1.00 65.19 323 ILE A N 1
ATOM 2672 C CA . ILE A 1 323 ? -127.045 1.488 194.465 1.00 65.19 323 ILE A CA 1
ATOM 2673 C C . ILE A 1 323 ? -127.747 2.641 195.200 1.00 65.19 323 ILE A C 1
ATOM 2675 O O . ILE A 1 323 ? -128.158 2.474 196.349 1.00 65.19 323 ILE A O 1
ATOM 2679 N N . LEU A 1 324 ? -127.961 3.778 194.524 1.00 62.59 324 LEU A N 1
ATOM 2680 C CA . LEU A 1 324 ? -128.665 4.927 195.097 1.00 62.59 324 LEU A CA 1
ATOM 2681 C C . LEU A 1 324 ? -130.084 4.548 195.568 1.00 62.59 324 LEU A C 1
ATOM 2683 O O . LEU A 1 324 ? -130.406 4.735 196.741 1.00 62.59 324 LEU A O 1
ATOM 2687 N N . LEU A 1 325 ? -130.883 3.907 194.706 1.00 70.81 325 LEU A N 1
ATOM 2688 C CA . LEU A 1 325 ? -132.246 3.458 195.031 1.00 70.81 325 LEU A CA 1
ATOM 2689 C C . LEU A 1 325 ? -132.304 2.445 196.191 1.00 70.81 325 LEU A C 1
ATOM 2691 O O . LEU A 1 325 ? -133.227 2.490 197.009 1.00 70.81 325 LEU A O 1
ATOM 2695 N N . GLU A 1 326 ? -131.323 1.543 196.294 1.00 64.06 326 GLU A N 1
ATOM 2696 C CA . GLU A 1 326 ? -131.225 0.602 197.419 1.00 64.06 326 GLU A CA 1
ATOM 2697 C C . GLU A 1 326 ? -130.892 1.342 198.739 1.00 64.06 326 GLU A C 1
ATOM 2699 O O . GLU A 1 326 ? -131.458 1.020 199.787 1.00 64.06 326 GLU A O 1
ATOM 2704 N N . THR A 1 327 ? -130.064 2.396 198.702 1.00 60.81 327 THR A N 1
ATOM 2705 C CA . THR A 1 327 ? -129.753 3.217 199.894 1.00 60.81 327 THR A CA 1
ATOM 2706 C C . THR A 1 327 ? -130.898 4.123 200.360 1.00 60.81 327 THR A C 1
ATOM 2708 O O . THR A 1 327 ? -131.164 4.189 201.563 1.00 60.81 327 THR A O 1
ATOM 2711 N N . GLU A 1 328 ? -131.631 4.768 199.449 1.00 61.47 328 GLU A N 1
ATOM 2712 C CA . GLU A 1 328 ? -132.779 5.623 199.800 1.00 61.47 328 GLU A CA 1
ATOM 2713 C C . GLU A 1 328 ? -133.910 4.829 200.472 1.00 61.47 328 GLU A C 1
ATOM 2715 O O . GLU A 1 328 ? -134.496 5.278 201.463 1.00 61.47 328 GLU A O 1
ATOM 2720 N N . ARG A 1 329 ? -134.171 3.605 199.992 1.00 68.69 329 ARG A N 1
ATOM 2721 C CA . ARG A 1 329 ? -135.193 2.712 200.559 1.00 68.69 329 ARG A CA 1
ATOM 2722 C C . ARG A 1 329 ? -134.873 2.295 201.998 1.00 68.69 329 ARG A C 1
ATOM 2724 O O . ARG A 1 329 ? -135.771 2.258 202.839 1.00 68.69 329 ARG A O 1
ATOM 2731 N N . ASN A 1 330 ? -133.600 2.048 202.303 1.00 63.75 330 ASN A N 1
ATOM 2732 C CA . ASN A 1 330 ? -133.150 1.736 203.662 1.00 63.75 330 ASN A CA 1
ATOM 2733 C C . ASN A 1 330 ? -133.250 2.957 204.598 1.00 63.75 330 ASN A C 1
ATOM 2735 O O . ASN A 1 330 ? -133.645 2.818 205.758 1.00 63.75 330 ASN A O 1
ATOM 2739 N N . LEU A 1 331 ? -132.973 4.165 204.088 1.00 59.88 331 LEU A N 1
ATOM 2740 C CA . LEU A 1 331 ? -133.092 5.417 204.847 1.00 59.88 331 LEU A CA 1
ATOM 2741 C C . LEU A 1 331 ? -134.545 5.729 205.261 1.00 59.88 331 LEU A C 1
ATOM 2743 O O . LEU A 1 331 ? -134.770 6.344 206.307 1.00 59.88 331 LEU A O 1
ATOM 2747 N N . PHE A 1 332 ? -135.534 5.323 204.457 1.00 68.44 332 PHE A N 1
ATOM 2748 C CA . PHE A 1 332 ? -136.954 5.501 204.778 1.00 68.44 332 PHE A CA 1
ATOM 2749 C C . PHE A 1 332 ? -137.384 4.632 205.971 1.00 68.44 332 PHE A C 1
ATOM 2751 O O . PHE A 1 332 ? -137.936 5.155 206.941 1.00 68.44 332 PHE A O 1
ATOM 2758 N N . ASN A 1 333 ? -137.050 3.337 205.946 1.00 65.25 333 ASN A N 1
ATOM 2759 C CA . ASN A 1 333 ? -137.413 2.386 207.004 1.00 65.25 333 ASN A CA 1
ATOM 2760 C C . ASN A 1 333 ? -136.850 2.808 208.376 1.00 65.25 333 ASN A C 1
ATOM 2762 O O . ASN A 1 333 ? -137.592 2.896 209.359 1.00 65.25 333 ASN A O 1
ATOM 2766 N N . ALA A 1 334 ? -135.566 3.185 208.425 1.00 54.84 334 ALA A N 1
ATOM 2767 C CA . ALA A 1 334 ? -134.912 3.646 209.653 1.00 54.84 334 ALA A CA 1
ATOM 2768 C C . ALA A 1 334 ? -135.556 4.920 210.245 1.00 54.84 334 ALA A C 1
ATOM 2770 O O . ALA A 1 334 ? -135.614 5.091 211.465 1.00 54.84 334 ALA A O 1
ATOM 2771 N N . LYS A 1 335 ? -136.089 5.817 209.398 1.00 60.97 335 LYS A N 1
ATOM 2772 C CA . LYS A 1 335 ? -136.829 7.008 209.853 1.00 60.97 335 LYS A CA 1
ATOM 2773 C C . LYS A 1 335 ? -138.197 6.656 210.441 1.00 60.97 335 LYS A C 1
ATOM 2775 O O . LYS A 1 335 ? -138.609 7.294 211.410 1.00 60.97 335 LYS A O 1
ATOM 2780 N N . THR A 1 336 ? -138.892 5.654 209.899 1.00 63.06 336 THR A N 1
ATOM 2781 C CA . THR A 1 336 ? -140.186 5.216 210.450 1.00 63.06 336 THR A CA 1
ATOM 2782 C C . THR A 1 336 ? -140.048 4.534 211.811 1.00 63.06 336 THR A C 1
ATOM 2784 O O . THR A 1 336 ? -140.811 4.861 212.717 1.00 63.06 336 THR A O 1
ATOM 2787 N N . GLU A 1 337 ? -139.044 3.674 212.007 1.00 60.06 337 GLU A N 1
ATOM 2788 C CA . GLU A 1 337 ? -138.818 3.004 213.297 1.00 60.06 337 GLU A CA 1
ATOM 2789 C C . GLU A 1 337 ? -138.460 4.004 214.406 1.00 60.06 337 GLU A C 1
ATOM 2791 O O . GLU A 1 337 ? -139.083 3.997 215.472 1.00 60.06 337 GLU A O 1
ATOM 2796 N N . ASN A 1 338 ? -137.532 4.933 214.141 1.00 58.94 338 ASN A N 1
ATOM 2797 C CA . ASN A 1 338 ? -137.089 5.921 215.130 1.00 58.94 338 ASN A CA 1
ATOM 2798 C C . ASN A 1 338 ? -138.244 6.811 215.641 1.00 58.94 338 ASN A C 1
ATOM 2800 O O . ASN A 1 338 ? -138.340 7.091 216.836 1.00 58.94 338 ASN A O 1
ATOM 2804 N N . ASN A 1 339 ? -139.188 7.186 214.771 1.00 63.34 339 ASN A N 1
ATOM 2805 C CA . ASN A 1 339 ? -140.373 7.948 215.178 1.00 63.34 339 ASN A CA 1
ATOM 2806 C C . ASN A 1 339 ? -141.280 7.174 216.160 1.00 63.34 339 ASN A C 1
ATOM 2808 O O . ASN A 1 339 ? -141.904 7.793 217.022 1.00 63.34 339 ASN A O 1
ATOM 2812 N N . THR A 1 340 ? -141.322 5.837 216.094 1.00 64.75 340 THR A N 1
ATOM 2813 C CA . THR A 1 340 ? -142.056 5.019 217.081 1.00 64.75 340 THR A CA 1
ATOM 2814 C C . THR A 1 340 ? -141.303 4.899 218.412 1.00 64.75 340 THR A C 1
ATOM 2816 O O . THR A 1 340 ? -141.916 5.000 219.477 1.00 64.75 340 THR A O 1
ATOM 2819 N N . ALA A 1 341 ? -139.968 4.793 218.385 1.00 54.69 341 ALA A N 1
ATOM 2820 C CA . ALA A 1 341 ? -139.139 4.818 219.593 1.00 54.69 341 ALA A CA 1
ATOM 2821 C C . ALA A 1 341 ? -139.280 6.154 220.352 1.00 54.69 341 ALA A C 1
ATOM 2823 O O . ALA A 1 341 ? -139.438 6.170 221.578 1.00 54.69 341 ALA A O 1
ATOM 2824 N N . GLN A 1 342 ? -139.329 7.267 219.614 1.00 55.66 342 GLN A N 1
ATOM 2825 C CA . GLN A 1 342 ? -139.513 8.617 220.150 1.00 55.66 342 GLN A CA 1
ATOM 2826 C C . GLN A 1 342 ? -140.855 8.798 220.891 1.00 55.66 342 GLN A C 1
ATOM 2828 O O . GLN A 1 342 ? -140.943 9.598 221.826 1.00 55.66 342 GLN A O 1
ATOM 2833 N N . ALA A 1 343 ? -141.899 8.043 220.531 1.00 60.22 343 ALA A N 1
ATOM 2834 C CA . ALA A 1 343 ? -143.173 8.052 221.252 1.00 60.22 343 ALA A CA 1
ATOM 2835 C C . ALA A 1 343 ? -143.070 7.345 222.618 1.00 60.22 343 ALA A C 1
ATOM 2837 O O . ALA A 1 343 ? -143.501 7.892 223.634 1.00 60.22 343 ALA A O 1
ATOM 2838 N N . ASN A 1 344 ? -142.435 6.170 222.669 1.00 60.69 344 ASN A N 1
ATOM 2839 C CA . ASN A 1 344 ? -142.349 5.355 223.887 1.00 60.69 344 ASN A CA 1
ATOM 2840 C C . ASN A 1 344 ? -141.484 6.004 224.986 1.00 60.69 344 ASN A C 1
ATOM 2842 O O . ASN A 1 344 ? -141.863 6.007 226.161 1.00 60.69 344 ASN A O 1
ATOM 2846 N N . VAL A 1 345 ? -140.356 6.628 224.623 1.00 57.31 345 VAL A N 1
ATOM 2847 C CA . VAL A 1 345 ? -139.457 7.288 225.593 1.00 57.31 345 VAL A CA 1
ATOM 2848 C C . VAL A 1 345 ? -140.115 8.505 226.265 1.00 57.31 345 VAL A C 1
ATOM 2850 O O . VAL A 1 345 ? -139.847 8.787 227.435 1.00 57.31 345 VAL A O 1
ATOM 2853 N N . ASN A 1 346 ? -141.051 9.185 225.590 1.00 60.09 346 ASN A N 1
ATOM 2854 C CA . ASN A 1 346 ? -141.812 10.291 226.184 1.00 60.09 346 ASN A CA 1
ATOM 2855 C C . ASN A 1 346 ? -142.723 9.865 227.350 1.00 60.09 346 ASN A C 1
ATOM 2857 O O . ASN A 1 346 ? -143.085 10.713 228.165 1.00 60.09 346 ASN A O 1
ATOM 2861 N N . ASN A 1 347 ? -143.049 8.574 227.484 1.00 61.53 347 ASN A N 1
ATOM 2862 C CA . ASN A 1 347 ? -143.785 8.062 228.641 1.00 61.53 347 ASN A CA 1
ATOM 2863 C C . ASN A 1 347 ? -142.839 7.762 229.827 1.00 61.53 347 ASN A C 1
ATOM 2865 O O . ASN A 1 347 ? -143.144 8.088 230.973 1.00 61.53 347 ASN A O 1
ATOM 2869 N N . ILE A 1 348 ? -141.635 7.240 229.546 1.00 55.72 348 ILE A N 1
ATOM 2870 C CA . ILE A 1 348 ? -140.593 6.953 230.555 1.00 55.72 348 ILE A CA 1
ATOM 2871 C C . ILE A 1 348 ? -140.042 8.243 231.192 1.00 55.72 348 ILE A C 1
ATOM 2873 O O . ILE A 1 348 ? -139.723 8.251 232.385 1.00 55.72 348 ILE A O 1
ATOM 2877 N N . ARG A 1 349 ? -140.017 9.361 230.444 1.00 48.16 349 ARG A N 1
ATOM 2878 C CA . ARG A 1 349 ? -139.656 10.700 230.959 1.00 48.16 349 ARG A CA 1
ATOM 2879 C C . ARG A 1 349 ? -140.348 11.051 232.287 1.00 48.16 349 ARG A C 1
ATOM 2881 O O . ARG A 1 349 ? -139.694 11.599 233.164 1.00 48.16 349 ARG A O 1
ATOM 2888 N N . LYS A 1 350 ? -141.613 10.656 232.488 1.00 58.75 350 LYS A N 1
ATOM 2889 C CA . LYS A 1 350 ? -142.395 10.995 233.696 1.00 58.75 350 LYS A CA 1
ATOM 2890 C C . LYS A 1 350 ? -142.087 10.161 234.947 1.00 58.75 350 LYS A C 1
ATOM 2892 O O . LYS A 1 350 ? -142.578 10.501 236.020 1.00 58.75 350 LYS A O 1
ATOM 2897 N N . GLN A 1 351 ? -141.309 9.080 234.845 1.00 48.50 351 GLN A N 1
ATOM 2898 C CA . GLN A 1 351 ? -140.891 8.295 236.019 1.00 48.50 351 GLN A CA 1
ATOM 2899 C C . GLN A 1 351 ? -139.445 8.586 236.440 1.00 48.50 351 GLN A C 1
ATOM 2901 O O . GLN A 1 351 ? -139.143 8.572 237.634 1.00 48.50 351 GLN A O 1
ATOM 2906 N N . LEU A 1 352 ? -138.554 8.897 235.491 1.00 50.41 352 LEU A N 1
ATOM 2907 C CA . LEU A 1 352 ? -137.132 9.087 235.795 1.00 50.41 352 LEU A CA 1
ATOM 2908 C C . LEU A 1 352 ? -136.810 10.447 236.440 1.00 50.41 352 LEU A C 1
ATOM 2910 O O . LEU A 1 352 ? -135.821 10.546 237.161 1.00 50.41 352 LEU A O 1
ATOM 2914 N N . GLU A 1 353 ? -137.663 11.465 236.283 1.00 53.19 353 GLU A N 1
ATOM 2915 C CA . GLU A 1 353 ? -137.483 12.796 236.898 1.00 53.19 353 GLU A CA 1
ATOM 2916 C C . GLU A 1 353 ? -137.394 12.764 238.441 1.00 53.19 353 GLU A C 1
ATOM 2918 O O . GLU A 1 353 ? -136.785 13.650 239.035 1.00 53.19 353 GLU A O 1
ATOM 2923 N N . LYS A 1 354 ? -137.888 11.705 239.106 1.00 53.69 354 LYS A N 1
ATOM 2924 C CA . LYS A 1 354 ? -137.676 11.478 240.553 1.00 53.69 354 LYS A CA 1
ATOM 2925 C C . LYS A 1 354 ? -136.382 10.734 240.919 1.00 53.69 354 LYS A C 1
ATOM 2927 O O . LYS A 1 354 ? -136.015 10.733 242.089 1.00 53.69 354 LYS A O 1
ATOM 2932 N N . LYS A 1 355 ? -135.672 10.132 239.959 1.00 57.88 355 LYS A N 1
ATOM 2933 C CA . LYS A 1 355 ? -134.347 9.498 240.155 1.00 57.88 355 LYS A CA 1
ATOM 2934 C C . LYS A 1 355 ? -133.176 10.361 239.662 1.00 57.88 355 LYS A C 1
ATOM 2936 O O . LYS A 1 355 ? -132.026 9.933 239.728 1.00 57.88 355 LYS A O 1
ATOM 2941 N N . VAL A 1 356 ? -133.452 11.601 239.249 1.00 56.28 356 VAL A N 1
ATOM 2942 C CA . VAL A 1 356 ? -132.452 12.611 238.853 1.00 56.28 356 VAL A CA 1
ATOM 2943 C C . VAL A 1 356 ? -131.468 12.962 239.980 1.00 56.28 356 VAL A C 1
ATOM 2945 O O . VAL A 1 356 ? -130.301 13.209 239.695 1.00 56.28 356 VAL A O 1
ATOM 2948 N N . LEU A 1 357 ? -131.906 12.963 241.245 1.00 54.38 357 LEU A N 1
ATOM 2949 C CA . LEU A 1 357 ? -131.132 13.534 242.361 1.00 54.38 357 LEU A CA 1
ATOM 2950 C C . LEU A 1 357 ? -130.137 12.580 243.048 1.00 54.38 357 LEU A C 1
ATOM 2952 O O . LEU A 1 357 ? -129.259 13.054 243.755 1.00 54.38 357 LEU A O 1
ATOM 2956 N N . GLU A 1 358 ? -130.226 11.263 242.838 1.00 48.44 358 GLU A N 1
ATOM 2957 C CA . GLU A 1 358 ? -129.321 10.288 243.488 1.00 48.44 358 GLU A CA 1
ATOM 2958 C C . GLU A 1 358 ? -128.197 9.790 242.563 1.00 48.44 358 GLU A C 1
ATOM 2960 O O . GLU A 1 358 ? -127.171 9.302 243.032 1.00 48.44 358 GLU A O 1
ATOM 2965 N N . LYS A 1 359 ? -128.359 9.899 241.236 1.00 48.75 359 LYS A N 1
ATOM 2966 C CA . LYS A 1 359 ? -127.384 9.360 240.267 1.00 48.75 359 LYS A CA 1
ATOM 2967 C C . LYS A 1 359 ? -126.163 10.270 240.054 1.00 48.75 359 LYS A C 1
ATOM 2969 O O . LYS A 1 359 ? -125.122 9.811 239.584 1.00 48.75 359 LYS A O 1
ATOM 2974 N N . GLN A 1 360 ? -126.277 11.556 240.395 1.00 58.03 360 GLN A N 1
ATOM 2975 C CA . GLN A 1 360 ? -125.290 12.591 240.055 1.00 58.03 360 GLN A CA 1
ATOM 2976 C C . GLN A 1 360 ? -123.937 12.468 240.785 1.00 58.03 360 GLN A C 1
ATOM 2978 O O . GLN A 1 360 ? -123.000 13.173 240.412 1.00 58.03 360 GLN A O 1
ATOM 2983 N N . ASP A 1 361 ? -123.790 11.555 241.751 1.00 49.81 361 ASP A N 1
ATOM 2984 C CA . ASP A 1 361 ? -122.533 11.338 242.488 1.00 49.81 361 ASP A CA 1
ATOM 2985 C C . ASP A 1 361 ? -121.770 10.047 242.144 1.00 49.81 361 ASP A C 1
ATOM 2987 O O . ASP A 1 361 ? -120.664 9.859 242.648 1.00 49.81 361 ASP A O 1
ATOM 2991 N N . LEU A 1 362 ? -122.278 9.189 241.244 1.00 50.16 362 LEU A N 1
ATOM 2992 C CA . LEU A 1 362 ? -121.570 7.955 240.847 1.00 50.16 362 LEU A CA 1
ATOM 2993 C C . LEU A 1 362 ? -121.105 7.880 239.386 1.00 50.16 362 LEU A C 1
ATOM 2995 O O . LEU A 1 362 ? -120.128 7.183 239.123 1.00 50.16 362 LEU A O 1
ATOM 2999 N N . GLU A 1 363 ? -121.699 8.623 238.446 1.00 46.53 363 GLU A N 1
ATOM 3000 C CA . GLU A 1 363 ? -121.229 8.632 237.041 1.00 46.53 363 GLU A CA 1
ATOM 3001 C C . GLU A 1 363 ? -120.129 9.667 236.736 1.00 46.53 363 GLU A C 1
ATOM 3003 O O . GLU A 1 363 ? -119.605 9.700 235.625 1.00 46.53 363 GLU A O 1
ATOM 3008 N N . LYS A 1 364 ? -119.656 10.421 237.740 1.00 57.09 364 LYS A N 1
ATOM 3009 C CA . LYS A 1 364 ? -118.446 11.277 237.676 1.00 57.09 364 LYS A CA 1
ATOM 3010 C C . LYS A 1 364 ? -117.124 10.466 237.605 1.00 57.09 364 LYS A C 1
ATOM 3012 O O . LYS A 1 364 ? -116.116 10.895 238.156 1.00 57.09 364 LYS A O 1
ATOM 3017 N N . LYS A 1 365 ? -117.140 9.260 237.020 1.00 46.69 365 LYS A N 1
ATOM 3018 C CA . LYS A 1 365 ? -116.059 8.252 237.099 1.00 46.69 365 LYS A CA 1
ATOM 3019 C C . LYS A 1 365 ? -115.743 7.496 235.801 1.00 46.69 365 LYS A C 1
ATOM 3021 O O . LYS A 1 365 ? -114.874 6.634 235.822 1.00 46.69 365 LYS A O 1
ATOM 3026 N N . ILE A 1 366 ? -116.436 7.765 234.691 1.00 33.66 366 ILE A N 1
ATOM 3027 C CA . ILE A 1 366 ? -116.203 7.064 233.411 1.00 33.66 366 ILE A CA 1
ATOM 3028 C C . ILE A 1 366 ? -116.050 8.102 232.292 1.00 33.66 366 ILE A C 1
ATOM 3030 O O . ILE A 1 366 ? -116.929 8.291 231.454 1.00 33.66 366 ILE A O 1
ATOM 3034 N N . SER A 1 367 ? -114.933 8.832 232.334 1.00 46.16 367 SER A N 1
ATOM 3035 C CA . SER A 1 367 ? -114.615 9.919 231.397 1.00 46.16 367 SER A CA 1
ATOM 3036 C C . SER A 1 367 ? -113.101 10.097 231.170 1.00 46.16 367 SER A C 1
ATOM 3038 O O . SER A 1 367 ? -112.640 11.230 231.047 1.00 46.16 367 SER A O 1
ATOM 3040 N N . GLU A 1 368 ? -112.317 9.006 231.166 1.00 50.50 368 GLU A N 1
ATOM 3041 C CA . GLU A 1 368 ? -110.838 9.064 231.244 1.00 50.50 368 GLU A CA 1
ATOM 3042 C C . GLU A 1 368 ? -110.031 8.352 230.11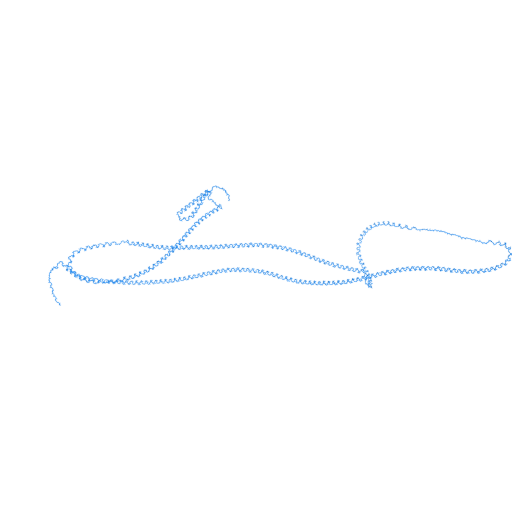9 1.00 50.50 368 GLU A C 1
ATOM 3044 O O . GLU A 1 368 ? -108.817 8.533 230.075 1.00 50.50 368 GLU A O 1
ATOM 3049 N N . GLU A 1 369 ? -110.630 7.628 229.154 1.00 40.00 369 GLU A N 1
ATOM 3050 C CA . GLU A 1 369 ? -109.886 6.825 228.137 1.00 40.00 369 GLU A CA 1
ATOM 3051 C C . GLU A 1 369 ? -110.490 6.873 226.704 1.00 40.00 369 GLU A C 1
ATOM 3053 O O . GLU A 1 369 ? -111.696 7.073 226.587 1.00 40.00 369 GLU A O 1
ATOM 3058 N N . LEU A 1 370 ? -109.800 6.629 225.560 1.00 35.50 370 LEU A N 1
ATOM 3059 C CA . LEU A 1 370 ? -108.387 6.807 225.107 1.00 35.50 370 LEU A CA 1
ATOM 3060 C C . LEU A 1 370 ? -108.291 6.757 223.534 1.00 35.50 370 LEU A C 1
ATOM 3062 O O . LEU A 1 370 ? -109.302 6.591 222.858 1.00 35.50 370 LEU A O 1
ATOM 3066 N N . ARG A 1 371 ? -107.110 6.996 222.914 1.00 43.50 371 ARG A N 1
ATOM 3067 C CA . ARG A 1 371 ? -106.814 8.230 222.124 1.00 43.50 371 ARG A CA 1
ATOM 3068 C C . ARG A 1 371 ? -105.341 8.295 221.599 1.00 43.50 371 ARG A C 1
ATOM 3070 O O . ARG A 1 371 ? -104.511 8.774 222.364 1.00 43.50 371 ARG A O 1
ATOM 3077 N N . ASP A 1 372 ? -104.956 7.853 220.373 1.00 29.50 372 ASP A N 1
ATOM 3078 C CA . ASP A 1 372 ? -103.489 7.780 220.030 1.00 29.50 372 ASP A CA 1
ATOM 3079 C C . ASP A 1 372 ? -102.934 7.617 218.549 1.00 29.50 372 ASP A C 1
ATOM 3081 O O . ASP A 1 372 ? -103.540 6.893 217.760 1.00 29.50 372 ASP A O 1
ATOM 3085 N N . ARG A 1 373 ? -101.691 8.153 218.279 1.00 30.88 373 ARG A N 1
ATOM 3086 C CA . ARG A 1 373 ? -100.553 7.810 217.296 1.00 30.88 373 ARG A CA 1
ATOM 3087 C C . ARG A 1 373 ? -100.355 8.439 215.842 1.00 30.88 373 ARG A C 1
ATOM 3089 O O . ARG A 1 373 ? -101.205 9.199 215.396 1.00 30.88 373 ARG A O 1
ATOM 3096 N N . LEU A 1 374 ? -99.148 8.291 215.186 1.00 40.53 374 LEU A N 1
ATOM 3097 C CA . LEU A 1 374 ? -98.470 9.263 214.216 1.00 40.53 374 LEU A CA 1
ATOM 3098 C C . LEU A 1 374 ? -97.382 8.760 213.145 1.00 40.53 374 LEU A C 1
ATOM 3100 O O . LEU A 1 374 ? -96.742 7.742 213.387 1.00 40.53 374 LEU A O 1
ATOM 3104 N N . THR A 1 375 ? -97.017 9.591 212.105 1.00 45.47 375 THR A N 1
ATOM 3105 C CA . THR A 1 375 ? -95.713 9.754 211.277 1.00 45.47 375 THR A CA 1
ATOM 3106 C C . THR A 1 375 ? -95.227 8.705 210.198 1.00 45.47 375 THR A C 1
ATOM 3108 O O . THR A 1 375 ? -95.735 7.597 210.262 1.00 45.47 375 THR A O 1
ATOM 3111 N N . ALA A 1 376 ? -94.297 8.854 209.180 1.00 50.25 376 ALA A N 1
ATOM 3112 C CA . ALA A 1 376 ? -93.405 9.868 208.452 1.00 50.25 376 ALA A CA 1
ATOM 3113 C C . ALA A 1 376 ? -93.028 9.369 206.965 1.00 50.25 376 ALA A C 1
ATOM 3115 O O . ALA A 1 376 ? -93.795 8.534 206.504 1.00 50.25 376 ALA A O 1
ATOM 3116 N N . GLN A 1 377 ? -92.015 9.697 206.078 1.00 56.06 377 GLN A N 1
ATOM 3117 C CA . GLN A 1 377 ? -90.750 10.533 205.942 1.00 56.06 377 GLN A CA 1
ATOM 3118 C C . GLN A 1 377 ? -90.294 10.868 204.428 1.00 56.06 377 GLN A C 1
ATOM 3120 O O . GLN A 1 377 ? -91.191 11.146 203.637 1.00 56.06 377 GLN A O 1
ATOM 3125 N N . LYS A 1 378 ? -88.981 10.960 203.989 1.00 52.03 378 LYS A N 1
ATOM 3126 C CA . LYS A 1 378 ? -88.441 11.530 202.660 1.00 52.03 378 LYS A CA 1
ATOM 3127 C C . LYS A 1 378 ? -86.978 11.114 202.146 1.00 52.03 378 LYS A C 1
ATOM 3129 O O . LYS A 1 378 ? -86.194 10.701 202.989 1.00 52.03 378 LYS A O 1
ATOM 3134 N N . ALA A 1 379 ? -86.583 11.418 200.856 1.00 47.91 379 ALA A N 1
ATOM 3135 C CA . ALA A 1 379 ? -85.216 11.537 200.146 1.00 47.91 379 ALA A CA 1
ATOM 3136 C C . ALA A 1 379 ? -84.665 10.351 199.228 1.00 47.91 379 ALA A C 1
ATOM 3138 O O . ALA A 1 379 ? -85.316 9.315 199.272 1.00 47.91 379 ALA A O 1
ATOM 3139 N N . ALA A 1 380 ? -83.602 10.332 198.339 1.00 49.25 380 ALA A N 1
ATOM 3140 C CA . ALA A 1 380 ? -82.426 11.186 197.877 1.00 49.25 380 ALA A CA 1
ATOM 3141 C C . ALA A 1 380 ? -81.816 10.854 196.414 1.00 49.25 380 ALA A C 1
ATOM 3143 O O . ALA A 1 380 ? -82.554 10.316 195.594 1.00 49.25 380 ALA A O 1
ATOM 3144 N N . ASN A 1 381 ? -80.522 11.168 196.043 1.00 55.34 381 ASN A N 1
ATOM 3145 C CA . ASN A 1 381 ? -79.825 11.089 194.674 1.00 55.34 381 ASN A CA 1
ATOM 3146 C C . ASN A 1 381 ? -78.277 10.677 194.728 1.00 55.34 381 ASN A C 1
ATOM 3148 O O . ASN A 1 381 ? -77.896 10.301 195.829 1.00 55.34 381 ASN A O 1
ATOM 3152 N N . TYR A 1 382 ? -77.271 10.689 193.774 1.00 42.94 382 TYR A N 1
ATOM 3153 C CA . TYR A 1 382 ? -76.929 11.102 192.340 1.00 42.94 382 TYR A CA 1
ATOM 3154 C C . TYR A 1 382 ? -75.444 10.640 191.900 1.00 42.94 382 TYR A C 1
ATOM 3156 O O . TYR A 1 382 ? -74.701 10.409 192.848 1.00 42.94 382 TYR A O 1
ATOM 3164 N N . ALA A 1 383 ? -74.959 10.562 190.596 1.00 42.09 383 ALA A N 1
ATOM 3165 C CA . ALA A 1 383 ? -73.552 10.893 190.044 1.00 42.09 383 ALA A CA 1
ATOM 3166 C C . ALA A 1 383 ? -72.921 10.192 188.741 1.00 42.09 383 ALA A C 1
ATOM 3168 O O . ALA A 1 383 ? -73.224 9.046 188.434 1.00 42.09 383 ALA A O 1
ATOM 3169 N N . ASN A 1 384 ? -71.917 10.867 188.097 1.00 40.69 384 ASN A N 1
ATOM 3170 C CA . ASN A 1 384 ? -70.708 10.433 187.278 1.00 40.69 384 ASN A CA 1
ATOM 3171 C C . ASN A 1 384 ? -70.717 9.948 185.769 1.00 40.69 384 ASN A C 1
ATOM 3173 O O . ASN A 1 384 ? -71.769 9.648 185.213 1.00 40.69 384 ASN A O 1
ATOM 3177 N N . LYS A 1 385 ? -69.533 9.977 185.061 1.00 51.22 385 LYS A N 1
ATOM 3178 C CA . LYS A 1 385 ? -69.322 9.769 183.570 1.00 51.22 385 LYS A CA 1
ATOM 3179 C C . LYS A 1 385 ? -67.825 9.619 183.051 1.00 51.22 385 LYS A C 1
ATOM 3181 O O . LYS A 1 385 ? -66.933 10.051 183.766 1.00 51.22 385 LYS A O 1
ATOM 3186 N N . ILE A 1 386 ? -67.602 9.182 181.773 1.00 47.03 386 ILE A N 1
ATOM 3187 C CA . ILE A 1 386 ? -66.419 9.332 180.815 1.00 47.03 386 ILE A CA 1
ATOM 3188 C C . ILE A 1 386 ? -65.163 8.402 180.907 1.00 47.03 386 ILE A C 1
ATOM 3190 O O . ILE A 1 386 ? -64.667 8.154 181.998 1.00 47.03 386 ILE A O 1
ATOM 3194 N N . ASN A 1 387 ? -64.596 7.967 179.745 1.00 36.69 387 ASN A N 1
ATOM 3195 C CA . ASN A 1 387 ? -63.181 7.515 179.598 1.00 36.69 387 ASN A CA 1
ATOM 3196 C C . ASN A 1 387 ? -62.530 7.640 178.161 1.00 36.69 387 ASN A C 1
ATOM 3198 O O . ASN A 1 387 ? -62.353 8.760 177.694 1.00 36.69 387 ASN A O 1
ATOM 3202 N N . ILE A 1 388 ? -62.129 6.533 177.493 1.00 48.78 388 ILE A N 1
ATOM 3203 C CA . ILE A 1 388 ? -61.007 6.383 176.501 1.00 48.78 388 ILE A CA 1
ATOM 3204 C C . ILE A 1 388 ? -61.326 6.755 175.022 1.00 48.78 388 ILE A C 1
ATOM 3206 O O . ILE A 1 388 ? -62.437 6.478 174.581 1.00 48.78 388 ILE A O 1
ATOM 3210 N N . ASN A 1 389 ? -60.339 7.260 174.230 1.00 45.25 389 ASN A N 1
ATOM 3211 C CA . ASN A 1 389 ? -60.378 7.339 172.736 1.00 45.25 389 ASN A CA 1
ATOM 3212 C C . ASN A 1 389 ? -59.014 7.617 171.989 1.00 45.25 389 ASN A C 1
ATOM 3214 O O . ASN A 1 389 ? -59.004 8.430 171.067 1.00 45.25 389 ASN A O 1
ATOM 3218 N N . VAL A 1 390 ? -57.836 7.096 172.410 1.00 43.41 390 VAL A N 1
ATOM 3219 C CA . VAL A 1 390 ? -56.522 7.751 172.073 1.00 43.41 390 VAL A CA 1
ATOM 3220 C C . VAL A 1 390 ? -55.362 6.881 171.504 1.00 43.41 390 VAL A C 1
ATOM 3222 O O . VAL A 1 390 ? -54.394 7.453 171.012 1.00 43.41 390 VAL A O 1
ATOM 3225 N N . GLN A 1 391 ? -55.369 5.538 171.538 1.00 50.03 391 GLN A N 1
ATOM 3226 C CA . GLN A 1 391 ? -54.096 4.774 171.438 1.00 50.03 391 GLN A CA 1
ATOM 3227 C C . GLN A 1 391 ? -53.576 4.327 170.048 1.00 50.03 391 GLN A C 1
ATOM 3229 O O . GLN A 1 391 ? -52.365 4.139 169.920 1.00 50.03 391 GLN A O 1
ATOM 3234 N N . ASP A 1 392 ? -54.408 4.131 169.022 1.00 57.44 392 ASP A N 1
ATOM 3235 C CA . ASP A 1 392 ? -54.040 3.166 167.961 1.00 57.44 392 ASP A CA 1
ATOM 3236 C C . ASP A 1 392 ? -53.137 3.676 166.814 1.00 57.44 392 ASP A C 1
ATOM 3238 O O . ASP A 1 392 ? -52.379 2.897 166.239 1.00 57.44 392 ASP A O 1
ATOM 3242 N N . GLN A 1 393 ? -53.148 4.972 166.480 1.00 51.34 393 GLN A N 1
ATOM 3243 C CA . GLN A 1 393 ? -52.535 5.471 165.228 1.00 51.34 393 GLN A CA 1
ATOM 3244 C C . GLN A 1 393 ? -50.993 5.567 165.217 1.00 51.34 393 GLN A C 1
ATOM 3246 O O . GLN A 1 393 ? -50.395 5.764 164.164 1.00 51.34 393 GLN A O 1
ATOM 3251 N N . SER A 1 394 ? -50.315 5.428 166.361 1.00 48.66 394 SER A N 1
ATOM 3252 C CA . SER A 1 394 ? -48.867 5.709 166.474 1.00 48.66 394 SER A CA 1
ATOM 3253 C C . SER A 1 394 ? -47.946 4.573 165.979 1.00 48.66 394 SER A C 1
ATOM 3255 O O . SER A 1 394 ? -46.726 4.724 165.929 1.00 48.66 394 SER A O 1
ATOM 3257 N N . ARG A 1 395 ? -48.494 3.393 165.652 1.00 64.50 395 ARG A N 1
ATOM 3258 C CA . ARG A 1 395 ? -47.706 2.143 165.611 1.00 64.50 395 ARG A CA 1
ATOM 3259 C C . ARG A 1 395 ? -47.242 1.672 164.227 1.00 64.50 395 ARG A C 1
ATOM 3261 O O . ARG A 1 395 ? -46.426 0.758 164.161 1.00 64.50 395 ARG A O 1
ATOM 3268 N N . GLU A 1 396 ? -47.749 2.267 163.151 1.00 63.94 396 GLU A N 1
ATOM 3269 C CA . GLU A 1 396 ? -47.687 1.680 161.799 1.00 63.94 396 GLU A CA 1
ATOM 3270 C C . GLU A 1 396 ? -46.526 2.210 160.927 1.00 63.94 396 GLU A C 1
ATOM 3272 O O . GLU A 1 396 ? -45.989 1.490 160.089 1.00 63.94 396 GLU A O 1
ATOM 3277 N N . LEU A 1 397 ? -46.077 3.451 161.153 1.00 56.00 397 LEU A N 1
ATOM 3278 C CA . LEU A 1 397 ? -45.073 4.117 160.302 1.00 56.00 397 LEU A CA 1
ATOM 3279 C C . LEU A 1 397 ? -43.619 3.678 160.563 1.00 56.00 397 LEU A C 1
ATOM 3281 O O . LEU A 1 397 ? -42.784 3.737 159.661 1.00 56.00 397 LEU A O 1
ATOM 3285 N N . LEU A 1 398 ? -43.294 3.218 161.776 1.00 57.38 398 LEU A N 1
ATOM 3286 C CA . LEU A 1 398 ? -41.923 2.832 162.152 1.00 57.38 398 LEU A CA 1
ATOM 3287 C C . LEU A 1 398 ? -41.424 1.563 161.438 1.00 57.38 398 LEU A C 1
ATOM 3289 O O . LEU A 1 398 ? -40.218 1.349 161.328 1.00 57.38 398 LEU A O 1
ATOM 3293 N N . THR A 1 399 ? -42.330 0.715 160.948 1.00 71.44 399 THR A N 1
ATOM 3294 C CA . THR A 1 399 ? -42.000 -0.618 160.420 1.00 71.44 399 THR A CA 1
ATOM 3295 C C . THR A 1 399 ? -41.349 -0.590 159.033 1.00 71.44 399 THR A C 1
ATOM 3297 O O . THR A 1 399 ? -40.701 -1.561 158.647 1.00 71.44 399 THR A O 1
ATOM 3300 N N . GLN A 1 400 ? -41.512 0.501 158.276 1.00 58.88 400 GLN A N 1
ATOM 3301 C CA . GLN A 1 400 ? -41.150 0.557 156.853 1.00 58.88 400 GLN A CA 1
ATOM 3302 C C . GLN A 1 400 ? -39.673 0.921 156.603 1.00 58.88 400 GLN A C 1
ATOM 3304 O O . GLN A 1 400 ? -39.095 0.491 155.609 1.00 58.88 400 GLN A O 1
ATOM 3309 N N . ILE A 1 401 ? -39.031 1.663 157.514 1.00 63.88 401 ILE A N 1
ATOM 3310 C CA . ILE A 1 401 ? -37.662 2.178 157.315 1.00 63.88 401 ILE A CA 1
ATOM 3311 C C . ILE A 1 401 ? -36.614 1.053 157.425 1.00 63.88 401 ILE A C 1
ATOM 3313 O O . ILE A 1 401 ? -35.779 0.886 156.538 1.00 63.88 401 ILE A O 1
ATOM 3317 N N . VAL A 1 402 ? -36.714 0.211 158.461 1.00 66.19 402 VAL A N 1
ATOM 3318 C CA . VAL A 1 402 ? -35.746 -0.867 158.777 1.00 66.19 402 VAL A CA 1
ATOM 3319 C C . VAL A 1 402 ? -35.671 -1.956 157.686 1.00 66.19 402 VAL A C 1
ATOM 3321 O O . VAL A 1 402 ? -34.695 -2.707 157.601 1.00 66.19 402 VAL A O 1
ATOM 3324 N N . GLN A 1 403 ? -36.688 -2.049 156.823 1.00 62.72 403 GLN A N 1
ATOM 3325 C CA . GLN A 1 403 ? -36.729 -3.019 155.726 1.00 62.72 403 GLN A CA 1
ATOM 3326 C C . GLN A 1 403 ? -35.882 -2.596 154.514 1.00 62.72 403 GLN A C 1
ATOM 3328 O O . GLN A 1 403 ? -35.358 -3.465 153.821 1.00 62.72 403 GLN A O 1
ATOM 3333 N N . MET A 1 404 ? -35.696 -1.292 154.276 1.00 63.00 404 MET A N 1
ATOM 3334 C CA . MET A 1 404 ? -34.960 -0.788 153.106 1.00 63.00 404 MET A CA 1
ATOM 3335 C C . MET A 1 404 ? -33.440 -0.953 153.252 1.00 63.00 404 MET A C 1
ATOM 3337 O O . MET A 1 404 ? -32.768 -1.387 152.317 1.00 63.00 404 MET A O 1
ATOM 3341 N N . GLU A 1 405 ? -32.890 -0.675 154.436 1.00 57.19 405 GLU A N 1
ATOM 3342 C CA . GLU A 1 405 ? -31.440 -0.749 154.691 1.00 57.19 405 GLU A CA 1
ATOM 3343 C C . GLU A 1 405 ? -30.907 -2.194 154.623 1.00 57.19 405 GLU A C 1
ATOM 3345 O O . GLU A 1 405 ? -29.814 -2.441 154.114 1.00 57.19 405 GLU A O 1
ATOM 3350 N N . ASN A 1 406 ? -31.721 -3.174 155.036 1.00 68.12 406 ASN A N 1
ATOM 3351 C CA . ASN A 1 406 ? -31.412 -4.607 154.925 1.00 68.12 406 ASN A CA 1
ATOM 3352 C C . ASN A 1 406 ? -31.394 -5.140 153.480 1.00 68.12 406 ASN A C 1
ATOM 3354 O O . ASN A 1 406 ? -30.922 -6.257 153.247 1.00 68.12 406 ASN A O 1
ATOM 3358 N N . GLN A 1 407 ? -31.922 -4.380 152.518 1.00 67.00 407 GLN A N 1
ATOM 3359 C CA . GLN A 1 407 ? -31.979 -4.791 151.119 1.00 67.00 407 GLN A CA 1
ATOM 3360 C C . GLN A 1 407 ? -30.655 -4.490 150.400 1.00 67.00 407 GLN A C 1
ATOM 3362 O O . GLN A 1 407 ? -30.095 -5.369 149.751 1.00 67.00 407 GLN A O 1
ATOM 3367 N N . ILE A 1 408 ? -30.093 -3.294 150.606 1.00 65.00 408 ILE A N 1
ATOM 3368 C CA . ILE A 1 408 ? -28.876 -2.828 149.916 1.00 65.00 408 ILE A CA 1
ATOM 3369 C C . ILE A 1 408 ? -27.670 -3.733 150.231 1.00 65.00 408 ILE A C 1
ATOM 3371 O O . ILE A 1 408 ? -26.955 -4.158 149.324 1.00 65.00 408 ILE A O 1
ATOM 3375 N N . ALA A 1 409 ? -27.492 -4.122 151.498 1.00 64.19 409 ALA A N 1
ATOM 3376 C CA . ALA A 1 409 ? -26.394 -4.997 151.922 1.00 64.19 409 ALA A CA 1
ATOM 3377 C C . ALA A 1 409 ? -26.479 -6.443 151.373 1.00 64.19 409 ALA A C 1
ATOM 3379 O O . ALA A 1 409 ? -25.481 -7.167 151.386 1.00 64.19 409 ALA A O 1
ATOM 3380 N N . LYS A 1 410 ? -27.646 -6.889 150.877 1.00 69.12 410 LYS A N 1
ATOM 3381 C CA . LYS A 1 410 ? -27.784 -8.196 150.206 1.00 69.12 410 LYS A CA 1
ATOM 3382 C C . LYS A 1 410 ? -27.288 -8.167 148.764 1.00 69.12 410 LYS A C 1
ATOM 3384 O O . LYS A 1 410 ? -26.715 -9.158 148.306 1.00 69.12 410 LYS A O 1
ATOM 3389 N N . ASP A 1 411 ? -27.500 -7.063 148.055 1.00 68.38 411 ASP A N 1
ATOM 3390 C CA . ASP A 1 411 ? -27.263 -7.005 146.612 1.00 68.38 411 ASP A CA 1
ATOM 3391 C C . ASP A 1 411 ? -25.766 -6.957 146.265 1.00 68.38 411 ASP A C 1
ATOM 3393 O O . ASP A 1 411 ? -25.337 -7.621 145.317 1.00 68.38 411 ASP A O 1
ATOM 3397 N N . GLU A 1 412 ? -24.933 -6.297 147.079 1.00 63.31 412 GLU A N 1
ATOM 3398 C CA . GLU A 1 412 ? -23.467 -6.321 146.915 1.00 63.31 412 GLU A CA 1
ATOM 3399 C C . GLU A 1 412 ? -22.888 -7.739 147.081 1.00 63.31 412 GLU A C 1
ATOM 3401 O O . GLU A 1 412 ? -22.074 -8.199 146.269 1.00 63.31 412 GLU A O 1
ATOM 3406 N N . LEU A 1 413 ? -23.383 -8.484 148.078 1.00 71.06 413 LEU A N 1
ATOM 3407 C CA . LEU A 1 413 ? -23.073 -9.905 148.276 1.00 71.06 413 LEU A CA 1
ATOM 3408 C C . LEU A 1 413 ? -23.535 -10.749 147.073 1.00 71.06 413 LEU A C 1
ATOM 3410 O O . LEU A 1 413 ? -22.839 -11.675 146.643 1.00 71.06 413 LEU A O 1
ATOM 3414 N N . GLY A 1 414 ? -24.672 -10.381 146.475 1.00 67.31 414 GLY A N 1
ATOM 3415 C CA . GLY A 1 414 ? -25.180 -10.937 145.224 1.00 67.31 414 GLY A CA 1
ATOM 3416 C C . GLY A 1 414 ? -24.219 -10.758 144.043 1.00 67.31 414 GLY A C 1
ATOM 3417 O O . GLY A 1 414 ? -23.973 -11.722 143.314 1.00 67.31 414 GLY A O 1
ATOM 3418 N N . VAL A 1 415 ? -23.620 -9.575 143.862 1.00 70.94 415 VAL A N 1
ATOM 3419 C CA . VAL A 1 415 ? -22.656 -9.307 142.772 1.00 70.94 415 VAL A CA 1
ATOM 3420 C C . VAL A 1 415 ? -21.392 -10.163 142.911 1.00 70.94 415 VAL A C 1
ATOM 3422 O O . VAL A 1 415 ? -20.929 -10.744 141.922 1.00 70.94 415 VAL A O 1
ATOM 3425 N N . ALA A 1 416 ? -20.862 -10.310 144.130 1.00 67.00 416 ALA A N 1
ATOM 3426 C CA . ALA A 1 416 ? -19.727 -11.195 144.400 1.00 67.00 416 ALA A CA 1
ATOM 3427 C C . ALA A 1 416 ? -20.066 -12.665 144.081 1.00 67.00 416 ALA A C 1
ATOM 3429 O O . ALA A 1 416 ? -19.333 -13.329 143.338 1.00 67.00 416 ALA A O 1
ATOM 3430 N N . HIS A 1 417 ? -21.227 -13.147 144.542 1.00 69.88 417 HIS A N 1
ATOM 3431 C CA . HIS A 1 417 ? -21.722 -14.489 144.221 1.00 69.88 417 HIS A CA 1
ATOM 3432 C C . HIS A 1 417 ? -21.897 -14.709 142.713 1.00 69.88 417 HIS A C 1
ATOM 3434 O O . HIS A 1 417 ? -21.546 -15.776 142.209 1.00 69.88 417 HIS A O 1
ATOM 3440 N N . LYS A 1 418 ? -22.407 -13.717 141.970 1.00 71.56 418 LYS A N 1
ATOM 3441 C CA . LYS A 1 418 ? -22.598 -13.801 140.512 1.00 71.56 418 LYS A CA 1
ATOM 3442 C C . LYS A 1 418 ? -21.267 -13.906 139.761 1.00 71.56 418 LYS A C 1
ATOM 3444 O O . LYS A 1 418 ? -21.186 -14.703 138.833 1.00 71.56 418 LYS A O 1
ATOM 3449 N N . LYS A 1 419 ? -20.210 -13.193 140.177 1.00 70.81 419 LYS A N 1
ATOM 3450 C CA . LYS A 1 419 ? -18.868 -13.335 139.569 1.00 70.81 419 LYS A CA 1
ATOM 3451 C C . LYS A 1 419 ? -18.252 -14.717 139.811 1.00 70.81 419 LYS A C 1
ATOM 3453 O O . LYS A 1 419 ? -17.746 -15.317 138.866 1.00 70.81 419 LYS A O 1
ATOM 3458 N N . ALA A 1 420 ? -18.346 -15.252 141.031 1.00 71.44 420 ALA A N 1
ATOM 3459 C CA . ALA A 1 420 ? -17.891 -16.616 141.323 1.00 71.44 420 ALA A CA 1
ATOM 3460 C C . ALA A 1 420 ? -18.689 -17.666 140.524 1.00 71.44 420 ALA A C 1
ATOM 3462 O O . ALA A 1 420 ? -18.110 -18.559 139.903 1.00 71.44 420 ALA A O 1
ATOM 3463 N N . ARG A 1 421 ? -20.017 -17.501 140.464 1.00 71.62 421 ARG A N 1
ATOM 3464 C CA . ARG A 1 421 ? -20.918 -18.369 139.699 1.00 71.62 421 ARG A CA 1
ATOM 3465 C C . ARG A 1 421 ? -20.638 -18.314 138.194 1.00 71.62 421 ARG A C 1
ATOM 3467 O O . ARG A 1 421 ? -20.658 -19.362 137.567 1.00 71.62 421 ARG A O 1
ATOM 3474 N N . ASN A 1 422 ? -20.306 -17.152 137.624 1.00 71.50 422 ASN A N 1
ATOM 3475 C CA . ASN A 1 422 ? -19.902 -17.052 136.216 1.00 71.50 422 ASN A CA 1
ATOM 3476 C C . ASN A 1 422 ? -18.643 -17.875 135.915 1.00 71.50 422 ASN A C 1
ATOM 3478 O O . ASN A 1 422 ? -18.595 -18.514 134.871 1.00 71.50 422 ASN A O 1
ATOM 3482 N N . LYS A 1 423 ? -17.656 -17.925 136.821 1.00 74.50 423 LYS A N 1
ATOM 3483 C CA . LYS A 1 423 ? -16.456 -18.748 136.602 1.00 74.50 423 LYS A CA 1
ATOM 3484 C C . LYS A 1 423 ? -16.777 -20.250 136.632 1.00 74.50 423 LYS A C 1
ATOM 3486 O O . LYS A 1 423 ? -16.393 -20.958 135.708 1.00 74.50 423 LYS A O 1
ATOM 3491 N N . GLN A 1 424 ? -17.591 -20.695 137.595 1.00 71.38 424 GLN A N 1
ATOM 3492 C CA . GLN A 1 424 ? -18.150 -22.057 137.588 1.00 71.38 424 GLN A CA 1
ATOM 3493 C C . GLN A 1 424 ? -19.037 -22.335 136.366 1.00 71.38 424 GLN A C 1
ATOM 3495 O O . GLN A 1 424 ? -19.124 -23.473 135.928 1.00 71.38 424 GLN A O 1
ATOM 3500 N N . GLN A 1 425 ? -19.717 -21.328 135.812 1.00 67.06 425 GLN A N 1
ATOM 3501 C CA . GLN A 1 425 ? -20.494 -21.477 134.580 1.00 67.06 425 GLN A CA 1
ATOM 3502 C C . GLN A 1 425 ? -19.601 -21.522 133.333 1.00 67.06 425 GLN A C 1
ATOM 3504 O O . GLN A 1 425 ? -19.991 -22.165 132.373 1.00 67.06 425 GLN A O 1
ATOM 3509 N N . GLN A 1 426 ? -18.403 -20.931 133.351 1.00 71.38 426 GLN A N 1
ATOM 3510 C CA . GLN A 1 426 ? -17.401 -21.091 132.291 1.00 71.38 426 GLN A CA 1
ATOM 3511 C C . GLN A 1 426 ? -16.831 -22.519 132.283 1.00 71.38 426 GLN A C 1
ATOM 3513 O O . GLN A 1 426 ? -16.770 -23.152 131.236 1.00 71.38 426 GLN A O 1
ATOM 3518 N N . GLU A 1 427 ? -16.481 -23.041 133.462 1.00 73.69 427 GLU A N 1
ATOM 3519 C CA . GLU A 1 427 ? -16.036 -24.431 133.653 1.00 73.69 427 GLU A CA 1
ATOM 3520 C C . GLU A 1 427 ? -17.164 -25.417 133.298 1.00 73.69 427 GLU A C 1
ATOM 3522 O O . GLU A 1 427 ? -16.948 -26.369 132.556 1.00 73.69 427 GLU A O 1
ATOM 3527 N N . LYS A 1 428 ? -18.409 -25.129 133.698 1.00 69.62 428 LYS A N 1
ATOM 3528 C CA . LYS A 1 428 ? -19.569 -25.906 133.246 1.00 69.62 428 LYS A CA 1
ATOM 3529 C C . LYS A 1 428 ? -19.889 -25.757 131.766 1.00 69.62 428 LYS A C 1
ATOM 3531 O O . LYS A 1 428 ? -20.532 -26.649 131.243 1.00 69.62 428 LYS A O 1
ATOM 3536 N N . VAL A 1 429 ? -19.487 -24.685 131.083 1.00 73.31 429 VAL A N 1
ATOM 3537 C CA . VAL A 1 429 ? -19.637 -24.596 129.622 1.00 73.31 429 VAL A CA 1
ATOM 3538 C C . VAL A 1 429 ? -18.658 -25.541 128.933 1.00 73.31 429 VAL A C 1
ATOM 3540 O O . VAL A 1 429 ? -19.090 -26.244 128.033 1.00 73.31 429 VAL A O 1
ATOM 3543 N N . SER A 1 430 ? -17.412 -25.680 129.399 1.00 72.88 430 SER A N 1
ATOM 3544 C CA . SER A 1 430 ? -16.501 -26.689 128.834 1.00 72.88 430 SER A CA 1
ATOM 3545 C C . SER A 1 430 ? -16.875 -28.130 129.218 1.00 72.88 430 SER A C 1
ATOM 3547 O O . SER A 1 430 ? -16.663 -29.049 128.424 1.00 72.88 430 SER A O 1
ATOM 3549 N N . GLU A 1 431 ? -17.495 -28.355 130.384 1.00 73.44 431 GLU A N 1
ATOM 3550 C CA . GLU A 1 431 ? -18.157 -29.635 130.684 1.00 73.44 431 GLU A CA 1
ATOM 3551 C C . GLU A 1 431 ? -19.370 -29.864 129.769 1.00 73.44 431 GLU A C 1
ATOM 3553 O O . GLU A 1 431 ? -19.478 -30.940 129.190 1.00 73.44 431 GLU A O 1
ATOM 3558 N N . LEU A 1 432 ? -20.227 -28.854 129.563 1.00 66.06 432 LEU A N 1
ATOM 3559 C CA . LEU A 1 432 ? -21.405 -28.920 128.690 1.00 66.06 432 LEU A CA 1
ATOM 3560 C C . LEU A 1 432 ? -21.049 -29.070 127.210 1.00 66.06 432 LEU A C 1
ATOM 3562 O O . LEU A 1 432 ? -21.795 -29.716 126.496 1.00 66.06 432 LEU A O 1
ATOM 3566 N N . GLU A 1 433 ? -19.926 -28.539 126.730 1.00 72.56 433 GLU A N 1
ATOM 3567 C CA . GLU A 1 433 ? -19.419 -28.788 125.373 1.00 72.56 433 GLU A CA 1
ATOM 3568 C C . GLU A 1 433 ? -19.004 -30.260 125.224 1.00 72.56 433 GLU A C 1
ATOM 3570 O O . GLU A 1 433 ? -19.350 -30.918 124.242 1.00 72.56 433 GLU A O 1
ATOM 3575 N N . ARG A 1 434 ? -18.380 -30.839 126.259 1.00 74.25 434 ARG A N 1
ATOM 3576 C CA . ARG A 1 434 ? -18.087 -32.278 126.296 1.00 74.25 434 ARG A CA 1
ATOM 3577 C C . ARG A 1 434 ? -19.340 -33.134 126.505 1.00 74.25 434 ARG A C 1
ATOM 3579 O O . ARG A 1 434 ? -19.384 -34.270 126.033 1.00 74.25 434 ARG A O 1
ATOM 3586 N N . GLU A 1 435 ? -20.364 -32.625 127.185 1.00 69.88 435 GLU A N 1
ATOM 3587 C CA . GLU A 1 435 ? -21.694 -33.237 127.230 1.00 69.88 435 GLU A CA 1
ATOM 3588 C C . GLU A 1 435 ? -22.461 -33.028 125.919 1.00 69.88 435 GLU A C 1
ATOM 3590 O O . GLU A 1 435 ? -23.273 -33.880 125.595 1.00 69.88 435 GLU A O 1
ATOM 3595 N N . ILE A 1 436 ? -22.181 -32.000 125.113 1.00 70.25 436 ILE A N 1
ATOM 3596 C CA . ILE A 1 436 ? -22.736 -31.816 123.764 1.00 70.25 436 ILE A CA 1
ATOM 3597 C C . ILE A 1 436 ? -22.171 -32.877 122.822 1.00 70.25 436 ILE A C 1
ATOM 3599 O O . ILE A 1 436 ? -22.949 -33.532 122.143 1.00 70.25 436 ILE A O 1
ATOM 3603 N N . ASP A 1 437 ? -20.872 -33.180 122.851 1.00 74.00 437 ASP A N 1
ATOM 3604 C CA . ASP A 1 437 ? -20.331 -34.308 122.072 1.00 74.00 437 ASP A CA 1
ATOM 3605 C C . ASP A 1 437 ? -20.914 -35.664 122.519 1.00 74.00 437 ASP A C 1
ATOM 3607 O O . ASP A 1 437 ? -21.305 -36.497 121.694 1.00 74.00 437 ASP A O 1
ATOM 3611 N N . ASN A 1 438 ? -21.054 -35.882 123.832 1.00 73.81 438 ASN A N 1
ATOM 3612 C CA . ASN A 1 438 ? -21.681 -37.100 124.358 1.00 73.81 438 ASN A CA 1
ATOM 3613 C C . ASN A 1 438 ? -23.200 -37.149 124.117 1.00 73.81 438 ASN A C 1
ATOM 3615 O O . ASN A 1 438 ? -23.746 -38.239 123.945 1.00 73.81 438 ASN A O 1
ATOM 3619 N N . THR A 1 439 ? -23.889 -36.006 124.066 1.00 69.88 439 THR A N 1
ATOM 3620 C CA . THR A 1 439 ? -25.318 -35.931 123.735 1.00 69.88 439 THR A CA 1
ATOM 3621 C C . THR A 1 439 ? -25.574 -35.895 122.240 1.00 69.88 439 THR A C 1
ATOM 3623 O O . THR A 1 439 ? -26.641 -36.331 121.852 1.00 69.88 439 THR A O 1
ATOM 3626 N N . ASN A 1 440 ? -24.607 -35.560 121.387 1.00 73.06 440 AS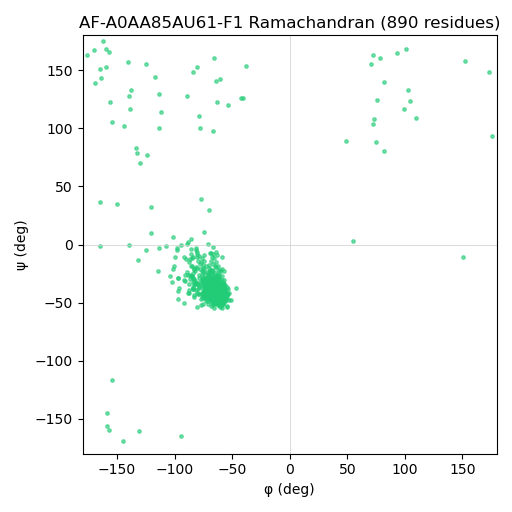N A N 1
ATOM 3627 C CA . ASN A 1 440 ? -24.659 -35.834 119.950 1.00 73.06 440 ASN A CA 1
ATOM 3628 C C . ASN A 1 440 ? -24.598 -37.354 119.704 1.00 73.06 440 ASN A C 1
ATOM 3630 O O . ASN A 1 440 ? -25.433 -37.899 118.988 1.00 73.06 440 ASN A O 1
ATOM 3634 N N . LEU A 1 441 ? -23.709 -38.070 120.408 1.00 72.69 441 LEU A N 1
ATOM 3635 C CA . LEU A 1 441 ? -23.693 -39.544 120.443 1.00 72.69 441 LEU A CA 1
ATOM 3636 C C . LEU A 1 441 ? -24.925 -40.166 121.132 1.00 72.69 441 LEU A C 1
ATOM 3638 O O . LEU A 1 441 ? -25.238 -41.339 120.902 1.00 72.69 441 LEU A O 1
ATOM 3642 N N . LEU A 1 442 ? -25.624 -39.411 121.987 1.00 70.69 442 LEU A N 1
ATOM 3643 C CA . LEU A 1 442 ? -26.930 -39.794 122.528 1.00 70.69 442 LEU A CA 1
ATOM 3644 C C . LEU A 1 442 ? -28.057 -39.468 121.543 1.00 70.69 442 LEU A C 1
ATOM 3646 O O . LEU A 1 442 ? -28.984 -40.255 121.446 1.00 70.69 442 LEU A O 1
ATOM 3650 N N . ILE A 1 443 ? -27.962 -38.385 120.769 1.00 69.38 443 ILE A N 1
ATOM 3651 C CA . ILE A 1 443 ? -28.904 -38.004 119.714 1.00 69.38 443 ILE A CA 1
ATOM 3652 C C . ILE A 1 443 ? -28.912 -39.078 118.634 1.00 69.38 443 ILE A C 1
ATOM 3654 O O . ILE A 1 443 ? -29.989 -39.546 118.310 1.00 69.38 443 ILE A O 1
ATOM 3658 N N . THR A 1 444 ? -27.766 -39.626 118.213 1.00 73.62 444 THR A N 1
ATOM 3659 C CA . THR A 1 444 ? -27.755 -40.767 117.268 1.00 73.62 444 THR A CA 1
ATOM 3660 C C . THR A 1 444 ? -28.467 -42.021 117.811 1.00 73.62 444 THR A C 1
ATOM 3662 O O . THR A 1 444 ? -28.897 -42.880 117.043 1.00 73.62 444 THR A O 1
ATOM 3665 N N . LYS A 1 445 ? -28.619 -42.152 119.138 1.00 70.56 445 LYS A N 1
ATOM 3666 C CA . LYS A 1 445 ? -29.413 -43.221 119.777 1.00 70.56 445 LYS A CA 1
ATOM 3667 C C . LYS A 1 445 ? -30.880 -42.815 119.931 1.00 70.56 445 LYS A C 1
ATOM 3669 O O . LYS A 1 445 ? -31.766 -43.610 119.631 1.00 70.56 445 LYS A O 1
ATOM 3674 N N . LEU A 1 446 ? -31.133 -41.569 120.326 1.00 64.62 446 LEU A N 1
ATOM 3675 C CA . LEU A 1 446 ? -32.462 -40.976 120.445 1.00 64.62 446 LEU A CA 1
ATOM 3676 C C . LEU A 1 446 ? -33.141 -40.797 119.084 1.00 64.62 446 LEU A C 1
ATOM 3678 O O . LEU A 1 446 ? -34.356 -40.807 119.041 1.00 64.62 446 LEU A O 1
ATOM 3682 N N . GLU A 1 447 ? -32.416 -40.716 117.971 1.00 66.69 447 GLU A N 1
ATOM 3683 C CA . GLU A 1 447 ? -32.951 -40.788 116.605 1.00 66.69 447 GLU A CA 1
ATOM 3684 C C . GLU A 1 447 ? -33.501 -42.194 116.306 1.00 66.69 447 GLU A C 1
ATOM 3686 O O . GLU A 1 447 ? -34.566 -42.335 115.702 1.00 66.69 447 GLU A O 1
ATOM 3691 N N . GLY A 1 448 ? -32.853 -43.240 116.832 1.00 69.44 448 GLY A N 1
ATOM 3692 C CA . GLY A 1 448 ? -33.401 -44.600 116.874 1.00 69.44 448 GLY A CA 1
ATOM 3693 C C . GLY A 1 448 ? -34.632 -44.716 117.784 1.00 69.44 448 GLY A C 1
ATOM 3694 O O . GLY A 1 448 ? -35.628 -45.339 117.412 1.00 69.44 448 GLY A O 1
ATOM 3695 N N . GLU A 1 449 ? -34.627 -44.055 118.944 1.00 67.06 449 GLU A N 1
ATOM 3696 C CA . GLU A 1 449 ? -35.813 -43.987 119.810 1.00 67.06 449 GLU A CA 1
ATOM 3697 C C . GLU A 1 449 ? -36.929 -43.108 119.216 1.00 67.06 449 GLU A C 1
ATOM 3699 O O . GLU A 1 449 ? -38.100 -43.405 119.429 1.00 67.06 449 GLU A O 1
ATOM 3704 N N . ILE A 1 450 ? -36.610 -42.104 118.391 1.00 60.69 450 ILE A N 1
ATOM 3705 C CA . ILE A 1 450 ? -37.554 -41.290 117.609 1.00 60.69 450 ILE A CA 1
ATOM 3706 C C . ILE A 1 450 ? -38.147 -42.112 116.463 1.00 60.69 450 ILE A C 1
ATOM 3708 O O . ILE A 1 450 ? -39.334 -41.975 116.177 1.00 60.69 450 ILE A O 1
ATOM 3712 N N . HIS A 1 451 ? -37.395 -43.035 115.859 1.00 70.31 451 HIS A N 1
ATOM 3713 C CA . HIS A 1 451 ? -37.964 -44.015 114.931 1.00 70.31 451 HIS A CA 1
ATOM 3714 C C . HIS A 1 451 ? -39.004 -44.912 115.637 1.00 70.31 451 HIS A C 1
ATOM 3716 O O . HIS A 1 451 ? -40.111 -45.100 115.129 1.00 70.31 451 HIS A O 1
ATOM 3722 N N . HIS A 1 452 ? -38.726 -45.370 116.864 1.00 67.81 452 HIS A N 1
ATOM 3723 C CA . HIS A 1 452 ? -39.725 -46.060 117.693 1.00 67.81 452 HIS A CA 1
ATOM 3724 C C . HIS A 1 452 ? -40.861 -45.144 118.194 1.00 67.81 452 HIS A C 1
ATOM 3726 O O . HIS A 1 452 ? -42.005 -45.594 118.311 1.00 67.81 452 HIS A O 1
ATOM 3732 N N . ALA A 1 453 ? -40.599 -43.857 118.432 1.00 63.16 453 ALA A N 1
ATOM 3733 C CA . ALA A 1 453 ? -41.619 -42.875 118.783 1.00 63.16 453 ALA A CA 1
ATOM 3734 C C . ALA A 1 453 ? -42.549 -42.586 117.599 1.00 63.16 453 ALA A C 1
ATOM 3736 O O . ALA A 1 453 ? -43.753 -42.493 117.812 1.00 63.16 453 ALA A O 1
ATOM 3737 N N . ASN A 1 454 ? -42.048 -42.548 116.362 1.00 66.50 454 ASN A N 1
ATOM 3738 C CA . ASN A 1 454 ? -42.864 -42.416 115.153 1.00 66.50 454 ASN A CA 1
ATOM 3739 C C . ASN A 1 454 ? -43.820 -43.608 114.988 1.00 66.50 454 ASN A C 1
ATOM 3741 O O . ASN A 1 454 ? -45.006 -43.395 114.764 1.00 66.50 454 ASN A O 1
ATOM 3745 N N . ILE A 1 455 ? -43.371 -44.839 115.257 1.00 71.00 455 ILE A N 1
ATOM 3746 C CA . ILE A 1 455 ? -44.246 -46.033 115.307 1.00 71.00 455 ILE A CA 1
ATOM 3747 C C . ILE A 1 455 ? -45.317 -45.913 116.422 1.00 71.00 455 ILE A C 1
ATOM 3749 O O . ILE A 1 455 ? -46.402 -46.495 116.342 1.00 71.00 455 ILE A O 1
ATOM 3753 N N . SER A 1 456 ? -45.054 -45.129 117.474 1.00 66.44 456 SER A N 1
ATOM 3754 C CA . SER A 1 456 ? -46.032 -44.781 118.519 1.00 66.44 456 SER A CA 1
ATOM 3755 C C . SER A 1 456 ? -46.964 -43.625 118.103 1.00 66.44 456 SER A C 1
ATOM 3757 O O . SER A 1 456 ? -48.146 -43.623 118.457 1.00 66.44 456 SER A O 1
ATOM 3759 N N . VAL A 1 457 ? -46.471 -42.674 117.302 1.00 62.97 457 VAL A N 1
ATOM 3760 C CA . VAL A 1 457 ? -47.253 -41.592 116.683 1.00 62.97 457 VAL A CA 1
ATOM 3761 C C . VAL A 1 457 ? -48.231 -42.161 115.660 1.00 62.97 457 VAL A C 1
ATOM 3763 O O . VAL A 1 457 ? -49.404 -41.827 115.746 1.00 62.97 457 VAL A O 1
ATOM 3766 N N . GLU A 1 458 ? -47.831 -43.096 114.794 1.00 65.12 458 GLU A N 1
ATOM 3767 C CA . GLU A 1 458 ? -48.736 -43.809 113.871 1.00 65.12 458 GLU A CA 1
ATOM 3768 C C . GLU A 1 458 ? -49.912 -44.471 114.614 1.00 65.12 458 GLU A C 1
ATOM 3770 O O . GLU A 1 458 ? -51.071 -44.359 114.210 1.00 65.12 458 GLU A O 1
ATOM 3775 N N . ARG A 1 459 ? -49.646 -45.083 115.777 1.00 65.00 459 ARG A N 1
ATOM 3776 C CA . ARG A 1 459 ? -50.680 -45.686 116.642 1.00 65.00 459 ARG A CA 1
ATOM 3777 C C . ARG A 1 459 ? -51.597 -44.656 117.316 1.00 65.00 459 ARG A C 1
ATOM 3779 O O . ARG A 1 459 ? -52.715 -44.999 117.704 1.00 65.00 459 ARG A O 1
ATOM 3786 N N . LYS A 1 460 ? -51.170 -43.397 117.452 1.00 60.56 460 LYS A N 1
ATOM 3787 C CA . LYS A 1 460 ? -52.039 -42.283 117.875 1.00 60.56 460 LYS A CA 1
ATOM 3788 C C . LYS A 1 460 ? -52.761 -41.634 116.692 1.00 60.56 460 LYS A C 1
ATOM 3790 O O . LYS A 1 460 ? -53.932 -41.296 116.838 1.00 60.56 460 LYS A O 1
ATOM 3795 N N . GLN A 1 461 ? -52.137 -41.575 115.519 1.00 56.91 461 GLN A N 1
ATOM 3796 C CA . GLN A 1 461 ? -52.744 -41.114 114.272 1.00 56.91 461 GLN A CA 1
ATOM 3797 C C . GLN A 1 461 ? -53.949 -41.986 113.892 1.00 56.91 461 GLN A C 1
ATOM 3799 O O . GLN A 1 461 ? -55.031 -41.462 113.650 1.00 56.91 461 GLN A O 1
ATOM 3804 N N . GLY A 1 462 ? -53.831 -43.314 114.014 1.00 65.25 462 GLY A N 1
ATOM 3805 C CA . GLY A 1 462 ? -54.961 -44.231 113.818 1.00 65.25 462 GLY A CA 1
ATOM 3806 C C . GLY A 1 462 ? -56.143 -44.012 114.780 1.00 65.25 462 GLY A C 1
ATOM 3807 O O . GLY A 1 462 ? -57.277 -44.335 114.435 1.00 65.25 462 GLY A O 1
ATOM 3808 N N . ASN A 1 463 ? -55.922 -43.417 115.960 1.00 64.50 463 ASN A N 1
ATOM 3809 C CA . ASN A 1 463 ? -57.005 -43.008 116.867 1.00 64.50 463 ASN A CA 1
ATOM 3810 C C . ASN A 1 463 ? -57.604 -41.639 116.491 1.00 64.50 463 ASN A C 1
ATOM 3812 O O . ASN A 1 463 ? -58.804 -41.428 116.675 1.00 64.50 463 ASN A O 1
ATOM 3816 N N . ILE A 1 464 ? -56.804 -40.736 115.916 1.00 60.19 464 ILE A N 1
ATOM 3817 C CA . ILE A 1 464 ? -57.278 -39.473 115.330 1.00 60.19 464 ILE A CA 1
ATOM 3818 C C . ILE A 1 464 ? -58.174 -39.764 114.114 1.00 60.19 464 ILE A C 1
ATOM 3820 O O . ILE A 1 464 ? -59.274 -39.222 114.027 1.00 60.19 464 ILE A O 1
ATOM 3824 N N . ASP A 1 465 ? -57.800 -40.712 113.251 1.00 63.12 465 ASP A N 1
ATOM 3825 C CA . ASP A 1 465 ? -58.604 -41.118 112.088 1.00 63.12 465 ASP A CA 1
ATOM 3826 C C . ASP A 1 465 ? -59.969 -41.721 112.467 1.00 63.12 465 ASP A C 1
ATOM 3828 O O . ASP A 1 465 ? -60.949 -41.563 111.735 1.00 63.12 465 ASP A O 1
ATOM 3832 N N . ILE A 1 466 ? -60.073 -42.383 113.624 1.00 69.69 466 ILE A N 1
ATOM 3833 C CA . ILE A 1 466 ? -61.344 -42.914 114.151 1.00 69.69 466 ILE A CA 1
ATOM 3834 C C . ILE A 1 466 ? -62.272 -41.782 114.632 1.00 69.69 466 ILE A C 1
ATOM 3836 O O . ILE A 1 466 ? -63.497 -41.905 114.522 1.00 69.69 466 ILE A O 1
ATOM 3840 N N . LEU A 1 467 ? -61.714 -40.670 115.121 1.00 62.06 467 LEU A N 1
ATOM 3841 C CA . LEU A 1 467 ? -62.472 -39.474 115.505 1.00 62.06 467 LEU A CA 1
ATOM 3842 C C . LEU A 1 467 ? -62.837 -38.615 114.284 1.00 62.06 467 LEU A C 1
ATOM 3844 O O . LEU A 1 467 ? -63.996 -38.214 114.155 1.00 62.06 467 LEU A O 1
ATOM 3848 N N . ASN A 1 468 ? -61.921 -38.440 113.329 1.00 58.31 468 ASN A N 1
ATOM 3849 C CA . ASN A 1 468 ? -62.199 -37.778 112.049 1.00 58.31 468 ASN A CA 1
ATOM 3850 C C . ASN A 1 468 ? -63.319 -38.503 111.284 1.00 58.31 468 ASN A C 1
ATOM 3852 O O . ASN A 1 468 ? -64.286 -37.870 110.866 1.00 58.31 468 ASN A O 1
ATOM 3856 N N . LYS A 1 469 ? -63.314 -39.845 111.252 1.00 65.06 469 LYS A N 1
ATOM 3857 C CA . LYS A 1 469 ? -64.410 -40.661 110.687 1.00 65.06 469 LYS A CA 1
ATOM 3858 C C . LYS A 1 469 ? -65.736 -40.594 111.462 1.00 65.06 469 LYS A C 1
ATOM 3860 O O . LYS A 1 469 ? -66.710 -41.223 111.035 1.00 65.06 469 LYS A O 1
ATOM 3865 N N . LYS A 1 470 ? -65.825 -39.877 112.589 1.00 58.62 470 LYS A N 1
ATOM 3866 C CA . LYS A 1 470 ? -67.104 -39.458 113.201 1.00 58.62 470 LYS A CA 1
ATOM 3867 C C . LYS A 1 470 ? -67.485 -38.029 112.798 1.00 58.62 470 LYS A C 1
ATOM 3869 O O . LYS A 1 470 ? -68.660 -37.792 112.525 1.00 58.62 470 LYS A O 1
ATOM 3874 N N . LEU A 1 471 ? -66.514 -37.122 112.680 1.00 54.47 471 LEU A N 1
ATOM 3875 C CA . LEU A 1 471 ? -66.724 -35.757 112.183 1.00 54.47 471 LEU A CA 1
ATOM 3876 C C . LEU A 1 471 ? -67.251 -35.754 110.730 1.00 54.47 471 LEU A C 1
ATOM 3878 O O . LEU A 1 471 ? -68.281 -35.150 110.443 1.00 54.47 471 LEU A O 1
ATOM 3882 N N . GLU A 1 472 ? -66.633 -36.544 109.843 1.00 57.69 472 GLU A N 1
ATOM 3883 C CA . GLU A 1 472 ? -67.011 -36.739 108.426 1.00 57.69 472 GLU A CA 1
ATOM 3884 C C . GLU A 1 472 ? -68.388 -37.394 108.187 1.00 57.69 472 GLU A C 1
ATOM 3886 O O . GLU A 1 472 ? -68.821 -37.539 107.035 1.00 57.69 472 GLU A O 1
ATOM 3891 N N . ARG A 1 473 ? -69.058 -37.853 109.252 1.00 56.81 473 ARG A N 1
ATOM 3892 C CA . ARG A 1 473 ? -70.454 -38.310 109.201 1.00 56.81 473 ARG A CA 1
ATOM 3893 C C . ARG A 1 473 ? -71.406 -37.165 109.528 1.00 56.81 473 ARG A C 1
ATOM 3895 O O . ARG A 1 473 ? -72.249 -36.848 108.704 1.00 56.81 473 ARG A O 1
ATOM 3902 N N . LEU A 1 474 ? -71.182 -36.452 110.632 1.00 54.12 474 LEU A N 1
ATOM 3903 C CA . LEU A 1 474 ? -72.016 -35.299 111.004 1.00 54.12 474 LEU A CA 1
ATOM 3904 C C . LEU A 1 474 ? -71.940 -34.140 109.991 1.00 54.12 474 LEU A C 1
ATOM 3906 O O . LEU A 1 474 ? -72.936 -33.464 109.765 1.00 54.12 474 LEU A O 1
ATOM 3910 N N . ILE A 1 475 ? -70.796 -33.945 109.324 1.00 54.41 475 ILE A N 1
ATOM 3911 C CA . ILE A 1 475 ? -70.646 -32.949 108.242 1.00 54.41 475 ILE A CA 1
ATOM 3912 C C . ILE A 1 475 ? -71.418 -33.355 106.966 1.00 54.41 475 ILE A C 1
ATOM 3914 O O . ILE A 1 475 ? -71.790 -32.503 106.162 1.00 54.41 475 ILE A O 1
ATOM 3918 N N . ARG A 1 476 ? -71.688 -34.652 106.776 1.00 55.56 476 ARG A N 1
ATOM 3919 C CA . ARG A 1 476 ? -72.368 -35.196 105.588 1.00 55.56 476 ARG A CA 1
ATOM 3920 C C . ARG A 1 476 ? -73.885 -35.055 105.668 1.00 55.56 476 ARG A C 1
ATOM 3922 O O . ARG A 1 476 ? -74.520 -34.811 104.648 1.00 55.56 476 ARG A O 1
ATOM 3929 N N . ASP A 1 477 ? -74.429 -35.163 106.876 1.00 52.97 477 ASP A N 1
ATOM 3930 C CA . ASP A 1 477 ? -75.873 -35.215 107.121 1.00 52.97 477 ASP A CA 1
ATOM 3931 C C . ASP A 1 477 ? -76.525 -33.816 107.235 1.00 52.97 477 ASP A C 1
ATOM 3933 O O . ASP A 1 477 ? -77.750 -33.715 107.250 1.00 52.97 477 ASP A O 1
ATOM 3937 N N . CYS A 1 478 ? -75.726 -32.737 107.266 1.00 50.06 478 CYS A N 1
ATOM 3938 C CA . CYS A 1 478 ? -76.201 -31.346 107.385 1.00 50.06 478 CYS A CA 1
ATOM 3939 C C . CYS A 1 478 ? -75.948 -30.447 106.154 1.00 50.06 478 CYS A C 1
ATOM 3941 O O . CYS A 1 478 ? -76.387 -29.303 106.166 1.00 50.06 478 CYS A O 1
ATOM 3943 N N . GLY A 1 479 ? -75.283 -30.943 105.102 1.00 52.12 479 GLY A N 1
ATOM 3944 C CA . GLY A 1 479 ? -75.098 -30.228 103.827 1.00 52.12 479 GLY A CA 1
ATOM 3945 C C . GLY A 1 479 ? -74.111 -29.048 103.866 1.00 52.12 479 GLY A C 1
ATOM 3946 O O . GLY A 1 479 ? -74.441 -27.953 104.308 1.00 52.12 479 GLY A O 1
ATOM 3947 N N . GLY A 1 480 ? -72.900 -29.245 103.333 1.00 48.97 480 GLY A N 1
ATOM 3948 C CA . GLY A 1 480 ? -71.965 -28.137 103.084 1.00 48.97 480 GLY A CA 1
ATOM 3949 C C . GLY A 1 480 ? -72.483 -27.157 102.012 1.00 48.97 480 GLY A C 1
ATOM 3950 O O . GLY A 1 480 ? -73.325 -27.517 101.196 1.00 48.97 480 GLY A O 1
ATOM 3951 N N . GLN A 1 481 ? -71.979 -25.924 101.927 1.00 48.59 481 GLN A N 1
ATOM 3952 C CA . GLN A 1 481 ? -70.731 -25.417 102.508 1.00 48.59 481 GLN A CA 1
ATOM 3953 C C . GLN A 1 481 ? -70.810 -23.889 102.689 1.00 48.59 481 GLN A C 1
ATOM 3955 O O . GLN A 1 481 ? -70.979 -23.171 101.705 1.00 48.59 481 GLN A O 1
ATOM 3960 N N . GLU A 1 482 ? -70.637 -23.377 103.911 1.00 44.72 482 GLU A N 1
ATOM 3961 C CA . GLU A 1 482 ? -70.426 -21.939 104.135 1.00 44.72 482 GLU A CA 1
ATOM 3962 C C . GLU A 1 482 ? -68.928 -21.606 104.068 1.00 44.72 482 GLU A C 1
ATOM 3964 O O . GLU A 1 482 ? -68.109 -22.227 104.745 1.00 44.72 482 GLU A O 1
ATOM 3969 N N . ILE A 1 483 ? -68.570 -20.622 103.238 1.00 53.75 483 ILE A N 1
ATOM 3970 C CA . ILE A 1 483 ? -67.217 -20.060 103.131 1.00 53.75 483 ILE A CA 1
ATOM 3971 C C . ILE A 1 483 ? -67.280 -18.613 103.621 1.00 53.75 483 ILE A C 1
ATOM 3973 O O . ILE A 1 483 ? -68.126 -17.840 103.168 1.00 53.75 483 ILE A O 1
ATOM 3977 N N . GLY A 1 484 ? -66.382 -18.235 104.533 1.00 56.75 484 GLY A N 1
ATOM 3978 C CA . GLY A 1 484 ? -66.316 -16.870 105.049 1.00 56.75 484 GLY A CA 1
ATOM 3979 C C . GLY A 1 484 ? -65.953 -15.859 103.948 1.00 56.75 484 GLY A C 1
ATOM 3980 O O . GLY A 1 484 ? -65.083 -16.141 103.120 1.00 56.75 484 GLY A O 1
ATOM 3981 N N . PRO A 1 485 ? -66.555 -14.652 103.924 1.00 59.81 485 PRO A N 1
ATOM 3982 C CA . PRO A 1 485 ? -66.321 -13.682 102.851 1.00 59.81 485 PRO A CA 1
ATOM 3983 C C . PRO A 1 485 ? -64.864 -13.192 102.750 1.00 59.81 485 PRO A C 1
ATOM 3985 O O . PRO A 1 485 ? -64.449 -12.769 101.670 1.00 59.81 485 PRO A O 1
ATOM 3988 N N . LEU A 1 486 ? -64.065 -13.294 103.824 1.00 57.06 486 LEU A N 1
ATOM 3989 C CA . LEU A 1 486 ? -62.622 -13.027 103.766 1.00 57.06 486 LEU A CA 1
ATOM 3990 C C . LEU A 1 486 ? -61.880 -14.075 102.927 1.00 57.06 486 LEU A C 1
ATOM 3992 O O . LEU A 1 486 ? -61.090 -13.694 102.070 1.00 57.06 486 LEU A O 1
ATOM 3996 N N . ASP A 1 487 ? -62.154 -15.370 103.097 1.00 57.03 487 ASP A N 1
ATOM 3997 C CA . ASP A 1 487 ? -61.467 -16.426 102.337 1.00 57.03 487 ASP A CA 1
ATOM 3998 C C . ASP A 1 487 ? -61.829 -16.378 100.845 1.00 57.03 487 ASP A C 1
ATOM 4000 O O . ASP A 1 487 ? -60.997 -16.672 99.983 1.00 57.03 487 ASP A O 1
ATOM 4004 N N . ALA A 1 488 ? -63.043 -15.927 100.515 1.00 64.88 488 ALA A N 1
ATOM 4005 C CA . ALA A 1 488 ? -63.431 -15.620 99.140 1.00 64.88 488 ALA A CA 1
ATOM 4006 C C . ALA A 1 488 ? -62.641 -14.426 98.560 1.00 64.88 488 ALA A C 1
ATOM 4008 O O . ALA A 1 488 ? -62.208 -14.481 97.406 1.00 64.88 488 ALA A O 1
ATOM 4009 N N . GLN A 1 489 ? -62.398 -13.368 99.346 1.00 64.94 489 GLN A N 1
ATOM 4010 C CA . GLN A 1 489 ? -61.523 -12.263 98.932 1.00 64.94 489 GLN A CA 1
ATOM 4011 C C . GLN A 1 489 ? -60.060 -12.699 98.792 1.00 64.94 489 GLN A C 1
ATOM 4013 O O . GLN A 1 489 ? -59.442 -12.365 97.785 1.00 64.94 489 GLN A O 1
ATOM 4018 N N . VAL A 1 490 ? -59.520 -13.478 99.736 1.00 70.44 490 VAL A N 1
ATOM 4019 C CA . VAL A 1 490 ? -58.145 -14.002 99.673 1.00 70.44 490 VAL A CA 1
ATOM 4020 C C . VAL A 1 490 ? -57.952 -14.846 98.414 1.00 70.44 490 VAL A C 1
ATOM 4022 O O . VAL A 1 490 ? -57.040 -14.565 97.645 1.00 70.44 490 VAL A O 1
ATOM 4025 N N . ASN A 1 491 ? -58.846 -15.797 98.123 1.00 74.19 491 ASN A N 1
ATOM 4026 C CA . ASN A 1 491 ? -58.748 -16.616 96.909 1.00 74.19 491 ASN A CA 1
ATOM 4027 C C . ASN A 1 491 ? -58.844 -15.792 95.610 1.00 74.19 491 ASN A C 1
ATOM 4029 O O . ASN A 1 491 ? -58.139 -16.086 94.642 1.00 74.19 491 ASN A O 1
ATOM 4033 N N . ASN A 1 492 ? -59.674 -14.745 95.575 1.00 75.56 492 ASN A N 1
ATOM 4034 C CA . ASN A 1 492 ? -59.754 -13.850 94.418 1.00 75.56 492 ASN A CA 1
ATOM 4035 C C . ASN A 1 492 ? -58.501 -12.970 94.270 1.00 75.56 492 ASN A C 1
ATOM 4037 O O . ASN A 1 492 ? -58.034 -12.772 93.149 1.00 75.56 492 ASN A O 1
ATOM 4041 N N . LEU A 1 493 ? -57.914 -12.496 95.373 1.00 76.56 493 LEU A N 1
ATOM 4042 C CA . LEU A 1 493 ? -56.644 -11.765 95.361 1.00 76.56 493 LEU A CA 1
ATOM 4043 C C . LEU A 1 493 ? -55.476 -12.671 94.952 1.00 76.56 493 LEU A C 1
ATOM 4045 O O . LEU A 1 493 ? -54.678 -12.267 94.114 1.00 76.56 493 LEU A O 1
ATOM 4049 N N . SER A 1 494 ? -55.406 -13.912 95.440 1.00 81.25 494 SER A N 1
ATOM 4050 C CA . SER A 1 494 ? -54.404 -14.894 95.003 1.00 81.25 494 SER A CA 1
ATOM 4051 C C . SER A 1 494 ? -54.516 -15.213 93.509 1.00 81.25 494 SER A C 1
ATOM 4053 O O . SER A 1 494 ? -53.492 -15.312 92.840 1.00 81.25 494 SER A O 1
ATOM 4055 N N . LYS A 1 495 ? -55.734 -15.302 92.952 1.00 82.69 495 LYS A N 1
ATOM 4056 C CA . LYS A 1 495 ? -55.933 -15.434 91.497 1.00 82.69 495 LYS A CA 1
ATOM 4057 C C . LYS A 1 495 ? -55.526 -14.179 90.724 1.00 82.69 495 LYS A C 1
ATOM 4059 O O . LYS A 1 495 ? -54.914 -14.307 89.671 1.00 82.69 495 LYS A O 1
ATOM 4064 N N . ALA A 1 496 ? -55.826 -12.985 91.234 1.00 80.25 496 ALA A N 1
ATOM 4065 C CA . ALA A 1 496 ? -55.399 -11.732 90.610 1.00 80.25 496 ALA A CA 1
ATOM 4066 C C . ALA A 1 496 ? -53.867 -11.564 90.630 1.00 80.25 496 ALA A C 1
ATOM 4068 O O . ALA A 1 496 ? -53.295 -11.104 89.648 1.00 80.25 496 ALA A O 1
ATOM 4069 N N . ILE A 1 497 ? -53.205 -11.986 91.713 1.00 80.00 497 ILE A N 1
ATOM 4070 C CA . ILE A 1 497 ? -51.740 -12.043 91.814 1.00 80.00 497 ILE A CA 1
ATOM 4071 C C . ILE A 1 497 ? -51.181 -13.066 90.820 1.00 80.00 497 ILE A C 1
ATOM 4073 O O . ILE A 1 497 ? -50.259 -12.724 90.092 1.00 80.00 497 ILE A O 1
ATOM 4077 N N . GLY A 1 498 ? -51.769 -14.266 90.727 1.00 87.94 498 GLY A N 1
ATOM 4078 C CA . GLY A 1 498 ? -51.386 -15.279 89.735 1.00 87.94 498 GLY A CA 1
ATOM 4079 C C . GLY A 1 498 ? -51.431 -14.740 88.304 1.00 87.94 498 GLY A C 1
ATOM 4080 O O . GLY A 1 498 ? -50.407 -14.721 87.637 1.00 87.94 498 GLY A O 1
ATOM 4081 N N . LEU A 1 499 ? -52.565 -14.164 87.891 1.00 88.00 499 LEU A N 1
ATOM 4082 C CA . LEU A 1 499 ? -52.716 -13.556 86.562 1.00 88.00 499 LEU A CA 1
ATOM 4083 C C . LEU A 1 499 ? -51.713 -12.419 86.297 1.00 88.00 499 LEU A C 1
ATOM 4085 O O . LEU A 1 499 ? -51.264 -12.256 85.168 1.00 88.00 499 LEU A O 1
ATOM 4089 N N . LYS A 1 500 ? -51.324 -11.639 87.318 1.00 85.19 500 LYS A N 1
ATOM 4090 C CA . LYS A 1 500 ? -50.253 -10.638 87.171 1.00 85.19 500 LYS A CA 1
ATOM 4091 C C . LYS A 1 500 ? -48.853 -11.247 87.134 1.00 85.19 500 LYS A C 1
ATOM 4093 O O . LYS A 1 500 ? -47.987 -10.679 86.481 1.00 85.19 500 LYS A O 1
ATOM 4098 N N . GLN A 1 501 ? -48.631 -12.391 87.773 1.00 87.88 501 GLN A N 1
ATOM 4099 C CA . GLN A 1 501 ? -47.392 -13.154 87.644 1.00 87.88 501 GLN A CA 1
ATOM 4100 C C . GLN A 1 501 ? -47.261 -13.755 86.233 1.00 87.88 501 GLN A C 1
ATOM 4102 O O . GLN A 1 501 ? -46.176 -13.710 85.656 1.00 87.88 501 GLN A O 1
ATOM 4107 N N . ASP A 1 502 ? -48.371 -14.235 85.664 1.00 89.38 502 ASP A N 1
ATOM 4108 C CA . ASP A 1 502 ? -48.450 -14.749 84.293 1.00 89.38 502 ASP A CA 1
ATOM 4109 C C . ASP A 1 502 ? -48.214 -13.623 83.262 1.00 89.38 502 ASP A C 1
ATOM 4111 O O . ASP A 1 502 ? -47.348 -13.764 82.401 1.00 89.38 502 ASP A O 1
ATOM 4115 N N . GLU A 1 503 ? -48.878 -12.462 83.403 1.00 90.56 503 GLU A N 1
ATOM 4116 C CA . GLU A 1 503 ? -48.617 -11.266 82.572 1.00 90.56 503 GLU A CA 1
ATOM 4117 C C . GLU A 1 503 ? -47.142 -10.822 82.625 1.00 90.56 503 GLU A C 1
ATOM 4119 O O . GLU A 1 503 ? -46.571 -10.441 81.602 1.00 90.56 503 GLU A O 1
ATOM 4124 N N . ILE A 1 504 ? -46.503 -10.871 83.802 1.00 86.44 504 ILE A N 1
ATOM 4125 C CA . ILE A 1 504 ? -45.071 -10.565 83.944 1.00 86.44 504 ILE A CA 1
ATOM 4126 C C . ILE A 1 504 ? -44.226 -11.592 83.178 1.00 86.44 504 ILE A C 1
ATOM 4128 O O . ILE A 1 504 ? -43.323 -11.193 82.448 1.00 86.44 504 ILE A O 1
ATOM 4132 N N . GLY A 1 505 ? -44.542 -12.887 83.269 1.00 89.94 505 GLY A N 1
ATOM 4133 C CA . GLY A 1 505 ? -43.843 -13.939 82.524 1.00 89.94 505 GLY A CA 1
ATOM 4134 C C . GLY A 1 505 ? -43.983 -13.817 81.000 1.00 89.94 505 GLY A C 1
ATOM 4135 O O . GLY A 1 505 ? -43.014 -14.039 80.271 1.00 89.94 505 GLY A O 1
ATOM 4136 N N . GLU A 1 506 ? -45.155 -13.414 80.500 1.00 91.25 506 GLU A N 1
ATOM 4137 C CA . GLU A 1 506 ? -45.364 -13.129 79.072 1.00 91.25 506 GLU A CA 1
ATOM 4138 C C . GLU A 1 506 ? -44.548 -11.914 78.602 1.00 91.25 506 GLU A C 1
ATOM 4140 O O . GLU A 1 506 ? -43.912 -11.970 77.544 1.00 91.25 506 GLU A O 1
ATOM 4145 N N . LEU A 1 507 ? -44.504 -10.844 79.405 1.00 89.69 507 LEU A N 1
ATOM 4146 C CA . LEU A 1 507 ? -43.705 -9.647 79.126 1.00 89.69 507 LEU A CA 1
ATOM 4147 C C . LEU A 1 507 ? -42.195 -9.923 79.198 1.00 89.69 507 LEU A C 1
ATOM 4149 O O . LEU A 1 507 ? -41.455 -9.443 78.341 1.00 89.69 507 LEU A O 1
ATOM 4153 N N . GLU A 1 508 ? -41.730 -10.741 80.144 1.00 88.25 508 GLU A N 1
ATOM 4154 C CA . GLU A 1 508 ? -40.337 -11.206 80.206 1.00 88.25 508 GLU A CA 1
ATOM 4155 C C . GLU A 1 508 ? -39.978 -12.054 78.973 1.00 88.25 508 GLU A C 1
ATOM 4157 O O . GLU A 1 508 ? -38.930 -11.837 78.362 1.00 88.25 508 GLU A O 1
ATOM 4162 N N . GLN A 1 509 ? -40.863 -12.957 78.524 1.00 91.25 509 GLN A N 1
ATOM 4163 C CA . GLN A 1 509 ? -40.667 -13.692 77.268 1.00 91.25 509 GLN A CA 1
ATOM 4164 C C . GLN A 1 509 ? -40.704 -12.798 76.024 1.00 91.25 509 GLN A C 1
ATOM 4166 O O . GLN A 1 509 ? -40.044 -13.110 75.030 1.00 91.25 509 GLN A O 1
ATOM 4171 N N . GLN A 1 510 ? -41.503 -11.729 76.009 1.00 91.50 510 GLN A N 1
ATOM 4172 C CA . GLN A 1 510 ? -41.504 -10.774 74.901 1.00 91.50 510 GLN A CA 1
ATOM 4173 C C . GLN A 1 510 ? -40.209 -9.954 74.887 1.00 91.50 510 GLN A C 1
ATOM 4175 O O . GLN A 1 510 ? -39.541 -9.905 73.857 1.00 91.50 510 GLN A O 1
ATOM 4180 N N . TRP A 1 511 ? -39.788 -9.420 76.035 1.00 92.94 511 TRP A N 1
ATOM 4181 C CA . TRP A 1 511 ? -38.526 -8.694 76.175 1.00 92.94 511 TRP A CA 1
ATOM 4182 C C . TRP A 1 511 ? -37.312 -9.551 75.781 1.00 92.94 511 TRP A C 1
ATOM 4184 O O . TRP A 1 511 ? -36.447 -9.084 75.045 1.00 92.94 511 TRP A O 1
ATOM 4194 N N . LEU A 1 512 ? -37.272 -10.830 76.176 1.00 92.25 512 LEU A N 1
ATOM 4195 C CA . LEU A 1 512 ? -36.219 -11.764 75.754 1.00 92.25 512 LEU A CA 1
ATOM 4196 C C . LEU A 1 512 ? -36.247 -12.066 74.245 1.00 92.25 512 LEU A C 1
ATOM 4198 O O . LEU A 1 512 ? -35.193 -12.323 73.660 1.00 92.25 512 LEU A O 1
ATOM 4202 N N . ARG A 1 513 ? -37.413 -12.035 73.586 1.00 93.06 513 ARG A N 1
ATOM 4203 C CA . ARG A 1 513 ? -37.507 -12.157 72.118 1.00 93.06 513 ARG A CA 1
ATOM 4204 C C . ARG A 1 513 ? -36.977 -10.902 71.430 1.00 93.06 513 ARG A C 1
ATOM 4206 O O . ARG A 1 513 ? -36.065 -11.016 70.618 1.00 93.06 513 ARG A O 1
ATOM 4213 N N . GLU A 1 514 ? -37.447 -9.725 71.834 1.00 91.06 514 GLU A N 1
ATOM 4214 C CA . GLU A 1 514 ? -36.983 -8.430 71.317 1.00 91.06 514 GLU A CA 1
ATOM 4215 C C . GLU A 1 514 ? -35.472 -8.226 71.553 1.00 91.06 514 GLU A C 1
ATOM 4217 O O . GLU A 1 514 ? -34.760 -7.726 70.682 1.00 91.06 514 GLU A O 1
ATOM 4222 N N . GLN A 1 515 ? -34.935 -8.688 72.690 1.00 92.44 515 GLN A N 1
ATOM 4223 C CA . GLN A 1 515 ? -33.498 -8.673 72.975 1.00 92.44 515 GLN A CA 1
ATOM 4224 C C . GLN A 1 515 ? -32.708 -9.628 72.064 1.00 92.44 515 GLN A C 1
ATOM 4226 O O . GLN A 1 515 ? -31.630 -9.263 71.591 1.00 92.44 515 GLN A O 1
ATOM 4231 N N . ASN A 1 516 ? -33.222 -10.831 71.788 1.00 93.75 516 ASN A N 1
ATOM 4232 C CA . ASN A 1 516 ? -32.585 -11.760 70.849 1.00 93.75 516 ASN A CA 1
ATOM 4233 C C . ASN A 1 516 ? -32.619 -11.222 69.411 1.00 93.75 516 ASN A C 1
ATOM 4235 O O . ASN A 1 516 ? -31.600 -11.271 68.724 1.00 93.75 516 ASN A O 1
ATOM 4239 N N . GLU A 1 517 ? -33.737 -10.642 68.969 1.00 93.62 517 GLU A N 1
ATOM 4240 C CA . GLU A 1 517 ? -33.833 -9.970 67.669 1.00 93.62 517 GLU A CA 1
ATOM 4241 C C . GLU A 1 517 ? -32.872 -8.779 67.579 1.00 93.62 517 GLU A C 1
ATOM 4243 O O . GLU A 1 517 ? -32.180 -8.624 66.572 1.00 93.62 517 GLU A O 1
ATOM 4248 N N . LEU A 1 518 ? -32.733 -7.973 68.637 1.00 93.69 518 LEU A N 1
ATOM 4249 C CA . LEU A 1 518 ? -31.736 -6.901 68.698 1.00 93.69 518 LEU A CA 1
ATOM 4250 C C . LEU A 1 518 ? -30.304 -7.447 68.549 1.00 93.69 518 LEU A C 1
ATOM 4252 O O . LEU A 1 518 ? -29.504 -6.875 67.809 1.00 93.69 518 LEU A O 1
ATOM 4256 N N . VAL A 1 519 ? -29.978 -8.571 69.195 1.00 96.25 519 VAL A N 1
ATOM 4257 C CA . VAL A 1 519 ? -28.669 -9.236 69.061 1.00 96.25 519 VAL A CA 1
ATOM 4258 C C . VAL A 1 519 ? -28.455 -9.790 67.646 1.00 96.25 519 VAL A C 1
ATOM 4260 O O . VAL A 1 519 ? -27.354 -9.657 67.111 1.00 96.25 519 VAL A O 1
ATOM 4263 N N . VAL A 1 520 ? -29.475 -10.358 66.995 1.00 95.88 520 VAL A N 1
ATOM 4264 C CA . VAL A 1 520 ? -29.396 -10.773 65.579 1.00 95.88 520 VAL A CA 1
ATOM 4265 C C . VAL A 1 520 ? -29.127 -9.563 64.680 1.00 95.88 520 VAL A C 1
ATOM 4267 O O . VAL A 1 520 ? -28.149 -9.572 63.934 1.00 95.88 520 VAL A O 1
ATOM 4270 N N . ASN A 1 521 ? -29.901 -8.484 64.828 1.00 93.19 521 ASN A N 1
ATOM 4271 C CA . ASN A 1 521 ? -29.732 -7.243 64.068 1.00 93.19 521 ASN A CA 1
ATOM 4272 C C . ASN A 1 521 ? -28.345 -6.598 64.273 1.00 93.19 521 ASN A C 1
ATOM 4274 O O . ASN A 1 521 ? -27.752 -6.097 63.319 1.00 93.19 521 ASN A O 1
ATOM 4278 N N . ILE A 1 522 ? -27.780 -6.642 65.487 1.00 93.50 522 ILE A N 1
ATOM 4279 C CA . ILE A 1 522 ? -26.405 -6.180 65.758 1.00 93.50 522 ILE A CA 1
ATOM 4280 C C . ILE A 1 522 ? -25.378 -7.066 65.036 1.00 93.50 522 ILE A C 1
ATOM 4282 O O . ILE A 1 522 ? -24.487 -6.545 64.366 1.00 93.50 522 ILE A O 1
ATOM 4286 N N . ASN A 1 523 ? -25.522 -8.392 65.102 1.00 94.56 523 ASN A N 1
ATOM 4287 C CA . ASN A 1 523 ? -24.634 -9.317 64.391 1.00 94.56 523 ASN A CA 1
ATOM 4288 C C . ASN A 1 523 ? -24.714 -9.151 62.861 1.00 94.56 523 ASN A C 1
ATOM 4290 O O . ASN A 1 523 ? -23.717 -9.341 62.165 1.00 94.56 523 ASN A O 1
ATOM 4294 N N . GLU A 1 524 ? -25.878 -8.798 62.314 1.00 94.19 524 GLU A N 1
ATOM 4295 C CA . GLU A 1 524 ? -26.040 -8.500 60.886 1.00 94.19 524 GLU A CA 1
ATOM 4296 C C . GLU A 1 524 ? -25.467 -7.137 60.502 1.00 94.19 524 GLU A C 1
ATOM 4298 O O . GLU A 1 524 ? -24.731 -7.054 59.517 1.00 94.19 524 GLU A O 1
ATOM 4303 N N . ARG A 1 525 ? -25.684 -6.098 61.319 1.00 95.88 525 ARG A N 1
ATOM 4304 C CA . ARG A 1 525 ? -25.010 -4.797 61.182 1.00 95.88 525 ARG A CA 1
ATOM 4305 C C . ARG A 1 525 ? -23.491 -4.959 61.125 1.00 95.88 525 ARG A C 1
ATOM 4307 O O . ARG A 1 525 ? -22.842 -4.306 60.310 1.00 95.88 525 ARG A O 1
ATOM 4314 N N . ASP A 1 526 ? -22.928 -5.833 61.953 1.00 95.06 526 ASP A N 1
ATOM 4315 C CA . ASP A 1 526 ? -21.479 -6.020 62.047 1.00 95.06 526 ASP A CA 1
ATOM 4316 C C . ASP A 1 526 ? -20.923 -6.804 60.849 1.00 95.06 526 ASP A C 1
ATOM 4318 O O . ASP A 1 526 ? -19.936 -6.372 60.250 1.00 95.06 526 ASP A O 1
ATOM 4322 N N . LYS A 1 527 ? -21.618 -7.854 60.381 1.00 95.75 527 LYS A N 1
ATOM 4323 C CA . LYS A 1 527 ? -21.316 -8.515 59.090 1.00 95.75 527 LYS A CA 1
ATOM 4324 C C . LYS A 1 527 ? -21.392 -7.534 57.912 1.00 95.75 527 LYS A C 1
ATOM 4326 O O . LYS A 1 527 ? -20.534 -7.552 57.026 1.00 95.75 527 LYS A O 1
ATOM 4331 N N . LEU A 1 528 ? -22.401 -6.659 57.894 1.00 93.50 528 LEU A N 1
ATOM 4332 C CA . LEU A 1 528 ? -22.548 -5.621 56.872 1.00 93.50 528 LEU A CA 1
ATOM 4333 C C . LEU A 1 528 ? -21.402 -4.605 56.950 1.00 93.50 528 LEU A C 1
ATOM 4335 O O . LEU A 1 528 ? -20.811 -4.293 55.916 1.00 93.50 528 LEU A O 1
ATOM 4339 N N . ALA A 1 529 ? -21.011 -4.160 58.146 1.00 94.81 529 ALA A N 1
ATOM 4340 C CA . ALA A 1 529 ? -19.862 -3.281 58.347 1.00 94.81 529 ALA A CA 1
ATOM 4341 C C . ALA A 1 529 ? -18.551 -3.928 57.860 1.00 94.81 529 ALA A C 1
ATOM 4343 O O . ALA A 1 529 ? -17.802 -3.295 57.110 1.00 94.81 529 ALA A O 1
ATOM 4344 N N . GLU A 1 530 ? -18.296 -5.202 58.182 1.00 95.94 530 GLU A N 1
ATOM 4345 C CA . GLU A 1 530 ? -17.158 -5.948 57.632 1.00 95.94 530 GLU A CA 1
ATOM 4346 C C . GLU A 1 530 ? -17.189 -5.978 56.098 1.00 95.94 530 GLU A C 1
ATOM 4348 O O . GLU A 1 530 ? -16.175 -5.663 55.461 1.00 95.94 530 GLU A O 1
ATOM 4353 N N . SER A 1 531 ? -18.352 -6.272 55.501 1.00 95.12 531 SER A N 1
ATOM 4354 C CA . SER A 1 531 ? -18.540 -6.289 54.044 1.00 95.12 531 SER A CA 1
ATOM 4355 C C . SER A 1 531 ? -18.239 -4.925 53.407 1.00 95.12 531 SER A C 1
ATOM 4357 O O . SER A 1 531 ? -17.521 -4.863 52.407 1.00 95.12 531 SER A O 1
ATOM 4359 N N . VAL A 1 532 ? -18.652 -3.821 54.039 1.00 95.12 532 VAL A N 1
ATOM 4360 C CA . VAL A 1 532 ? -18.348 -2.454 53.594 1.00 95.12 532 VAL A CA 1
ATOM 4361 C C . VAL A 1 532 ? -16.848 -2.167 53.698 1.00 95.12 532 VAL A C 1
ATOM 4363 O O . VAL A 1 532 ? -16.270 -1.625 52.755 1.00 95.12 532 VAL A O 1
ATOM 4366 N N . THR A 1 533 ? -16.157 -2.587 54.769 1.00 95.38 533 THR A N 1
ATOM 4367 C CA . THR A 1 533 ? -14.687 -2.430 54.817 1.00 95.38 533 THR A CA 1
ATOM 4368 C C . THR A 1 533 ? -13.974 -3.273 53.756 1.00 95.38 533 THR A C 1
ATOM 4370 O O . THR A 1 533 ? -12.957 -2.834 53.216 1.00 95.38 533 THR A O 1
ATOM 4373 N N . ARG A 1 534 ? -14.496 -4.462 53.419 1.00 96.00 534 ARG A N 1
ATOM 4374 C CA . ARG A 1 534 ? -13.975 -5.321 52.345 1.00 96.00 534 ARG A CA 1
ATOM 4375 C C . ARG A 1 534 ? -14.165 -4.671 50.974 1.00 96.00 534 ARG A C 1
ATOM 4377 O O . ARG A 1 534 ? -13.198 -4.611 50.216 1.00 96.00 534 ARG A O 1
ATOM 4384 N N . ILE A 1 535 ? -15.349 -4.131 50.691 1.00 95.00 535 ILE A N 1
ATOM 4385 C CA . ILE A 1 535 ? -15.649 -3.409 49.446 1.00 95.00 535 ILE A CA 1
ATOM 4386 C C . ILE A 1 535 ? -14.771 -2.156 49.333 1.00 95.00 535 ILE A C 1
ATOM 4388 O O . ILE A 1 535 ? -14.141 -1.954 48.300 1.00 95.00 535 ILE A O 1
ATOM 4392 N N . ASN A 1 536 ? -14.606 -1.374 50.405 1.00 95.50 536 ASN A N 1
ATOM 4393 C CA . ASN A 1 536 ? -13.719 -0.203 50.408 1.00 95.50 536 ASN A CA 1
ATOM 4394 C C . ASN A 1 536 ? -12.242 -0.574 50.160 1.00 95.50 536 ASN A C 1
ATOM 4396 O O . ASN A 1 536 ? -11.546 0.117 49.413 1.00 95.50 536 ASN A O 1
ATOM 4400 N N . LYS A 1 537 ? -11.759 -1.698 50.714 1.00 95.62 537 LYS A N 1
ATOM 4401 C CA . LYS A 1 537 ? -10.422 -2.245 50.406 1.00 95.62 537 LYS A CA 1
ATOM 4402 C C . LYS A 1 537 ? -10.311 -2.662 48.932 1.00 95.62 537 LYS A C 1
ATOM 4404 O O . LYS A 1 537 ? -9.326 -2.320 48.282 1.00 95.62 537 LYS A O 1
ATOM 4409 N N . GLN A 1 538 ? -11.317 -3.349 48.384 1.00 95.44 538 GLN A N 1
ATOM 4410 C CA . GLN A 1 538 ? -11.358 -3.734 46.966 1.00 95.44 538 GLN A CA 1
ATOM 4411 C C . GLN A 1 538 ? -11.388 -2.511 46.037 1.00 95.44 538 GLN A C 1
ATOM 4413 O O . GLN A 1 538 ? -10.636 -2.472 45.067 1.00 95.44 538 GLN A O 1
ATOM 4418 N N . LEU A 1 539 ? -12.186 -1.491 46.361 1.00 94.25 539 LEU A N 1
ATOM 4419 C CA . LEU A 1 539 ? -12.285 -0.240 45.609 1.00 94.25 539 LEU A CA 1
ATOM 4420 C C . LEU A 1 539 ? -10.948 0.514 45.613 1.00 94.25 539 LEU A C 1
ATOM 4422 O O . LEU A 1 539 ? -10.497 0.940 44.555 1.00 94.25 539 LEU A O 1
ATOM 4426 N N . SER A 1 540 ? -10.259 0.588 46.757 1.00 95.62 540 SER A N 1
ATOM 4427 C CA . SER A 1 540 ? -8.907 1.164 46.863 1.00 95.62 540 SER A CA 1
ATOM 4428 C C . SER A 1 540 ? -7.865 0.405 46.019 1.00 95.62 540 SER A C 1
ATOM 4430 O O . SER A 1 540 ? -7.044 1.009 45.327 1.00 95.62 540 SER A O 1
ATOM 4432 N N . ILE A 1 541 ? -7.933 -0.932 45.981 1.00 97.12 541 ILE A N 1
ATOM 4433 C CA . ILE A 1 541 ? -7.082 -1.749 45.096 1.00 97.12 541 ILE A CA 1
ATOM 4434 C C . ILE A 1 541 ? -7.416 -1.487 43.617 1.00 97.12 541 ILE A C 1
ATOM 4436 O O . ILE A 1 541 ? -6.510 -1.417 42.785 1.00 97.12 541 ILE A O 1
ATOM 4440 N N . LEU A 1 542 ? -8.696 -1.326 43.268 1.00 95.06 542 LEU A N 1
ATOM 4441 C CA . LEU A 1 542 ? -9.133 -1.046 41.899 1.00 95.06 542 LEU A CA 1
ATOM 4442 C C . LEU A 1 542 ? -8.746 0.366 41.435 1.00 95.06 542 LEU A C 1
ATOM 4444 O O . LEU A 1 542 ? -8.296 0.508 40.300 1.00 95.06 542 LEU A O 1
ATOM 4448 N N . THR A 1 543 ? -8.827 1.393 42.286 1.00 94.25 543 THR A N 1
ATOM 4449 C CA . THR A 1 543 ? -8.363 2.747 41.935 1.00 94.25 543 THR A CA 1
ATOM 4450 C C . THR A 1 543 ? -6.842 2.812 41.801 1.00 94.25 543 THR A C 1
ATOM 4452 O O . THR A 1 543 ? -6.352 3.446 40.868 1.00 94.25 543 THR A O 1
ATOM 4455 N N . GLN A 1 544 ? -6.079 2.086 42.629 1.00 95.12 544 GLN A N 1
ATOM 4456 C CA . GLN A 1 544 ? -4.631 1.936 42.429 1.00 95.12 544 GLN A CA 1
ATOM 4457 C C . GLN A 1 544 ? -4.285 1.185 41.134 1.00 95.12 544 GLN A C 1
ATOM 4459 O O . GLN A 1 544 ? -3.367 1.593 40.423 1.00 95.12 544 GLN A O 1
ATOM 4464 N N . LYS A 1 545 ? -5.020 0.117 40.787 1.00 96.06 545 LYS A N 1
ATOM 4465 C CA . LYS A 1 545 ? -4.860 -0.575 39.494 1.00 96.06 545 LYS A CA 1
ATOM 4466 C C . LYS A 1 545 ? -5.182 0.349 38.319 1.00 96.06 545 LYS A C 1
ATOM 4468 O O . LYS A 1 545 ? -4.390 0.407 37.384 1.00 96.06 545 LYS A O 1
ATOM 4473 N N . LYS A 1 546 ? -6.278 1.115 38.396 1.00 95.75 546 LYS A N 1
ATOM 4474 C CA . LYS A 1 546 ? -6.635 2.126 37.391 1.00 95.75 546 LYS A CA 1
ATOM 4475 C C . LYS A 1 546 ? -5.504 3.140 37.216 1.00 95.75 546 LYS A C 1
ATOM 4477 O O . LYS A 1 546 ? -5.068 3.345 36.097 1.00 95.75 546 LYS A O 1
ATOM 4482 N N . LEU A 1 547 ? -4.967 3.694 38.306 1.00 96.38 547 LEU A N 1
ATOM 4483 C CA . LEU A 1 547 ? -3.856 4.652 38.250 1.00 96.38 547 LEU A CA 1
ATOM 4484 C C . LEU A 1 547 ? -2.575 4.072 37.628 1.00 96.38 547 LEU A C 1
ATOM 4486 O O . LEU A 1 547 ? -1.836 4.816 36.990 1.00 96.38 547 LEU A O 1
ATOM 4490 N N . ARG A 1 548 ? -2.289 2.770 37.772 1.00 96.62 548 ARG A N 1
ATOM 4491 C CA . ARG A 1 548 ? -1.179 2.136 37.033 1.00 96.62 548 ARG A CA 1
ATOM 4492 C C . ARG A 1 548 ? -1.473 2.065 35.537 1.00 96.62 548 ARG A C 1
ATOM 4494 O O . ARG A 1 548 ? -0.660 2.537 34.754 1.00 96.62 548 ARG A O 1
ATOM 4501 N N . ILE A 1 549 ? -2.656 1.583 35.161 1.00 96.38 549 ILE A N 1
ATOM 4502 C CA . ILE A 1 549 ? -3.078 1.451 33.758 1.00 96.38 549 ILE A CA 1
ATOM 4503 C C . ILE A 1 549 ? -3.158 2.825 33.067 1.00 96.38 549 ILE A C 1
ATOM 4505 O O . ILE A 1 549 ? -2.646 2.983 31.965 1.00 96.38 549 ILE A O 1
ATOM 4509 N N . ASP A 1 550 ? -3.717 3.846 33.725 1.00 96.19 550 ASP A N 1
ATOM 4510 C CA . ASP A 1 550 ? -3.751 5.230 33.227 1.00 96.19 550 ASP A CA 1
ATOM 4511 C C . ASP A 1 550 ? -2.323 5.767 32.973 1.00 96.19 550 ASP A C 1
ATOM 4513 O O . ASP A 1 550 ? -2.072 6.425 31.962 1.00 96.19 550 ASP A O 1
ATOM 4517 N N . ASN A 1 551 ? -1.366 5.458 33.861 1.00 96.81 551 ASN A N 1
ATOM 4518 C CA . ASN A 1 551 ? 0.042 5.837 33.700 1.00 96.81 551 ASN A CA 1
ATOM 4519 C C . ASN A 1 551 ? 0.749 5.048 32.585 1.00 96.81 551 ASN A C 1
ATOM 4521 O O . ASN A 1 551 ? 1.516 5.638 31.828 1.00 96.81 551 ASN A O 1
ATOM 4525 N N . GLU A 1 552 ? 0.483 3.748 32.447 1.00 96.56 552 GLU A N 1
ATOM 4526 C CA . GLU A 1 552 ? 0.997 2.902 31.360 1.00 96.56 552 GLU A CA 1
ATOM 4527 C C . GLU A 1 552 ? 0.483 3.394 29.995 1.00 96.56 552 GLU A C 1
ATOM 4529 O O . GLU A 1 552 ? 1.273 3.591 29.071 1.00 96.56 552 GLU A O 1
ATOM 4534 N N . ILE A 1 553 ? -0.807 3.736 29.894 1.00 94.62 553 ILE A N 1
ATOM 4535 C CA . ILE A 1 553 ? -1.405 4.387 28.716 1.00 94.62 553 ILE A CA 1
ATOM 4536 C C . ILE A 1 553 ? -0.744 5.751 28.446 1.00 94.62 553 ILE A C 1
ATOM 4538 O O . ILE A 1 553 ? -0.473 6.088 27.292 1.00 94.62 553 ILE A O 1
ATOM 4542 N N . ALA A 1 554 ? -0.426 6.534 29.481 1.00 95.56 554 ALA A N 1
ATOM 4543 C CA . ALA A 1 554 ? 0.283 7.808 29.338 1.00 95.56 554 ALA A CA 1
ATOM 4544 C C . ALA A 1 554 ? 1.781 7.659 28.988 1.00 95.56 554 ALA A C 1
ATOM 4546 O O . ALA A 1 554 ? 2.400 8.621 28.524 1.00 95.56 554 ALA A O 1
ATOM 4547 N N . ILE A 1 555 ? 2.390 6.489 29.201 1.00 96.69 555 ILE A N 1
ATOM 4548 C CA . ILE A 1 555 ? 3.739 6.146 28.718 1.00 96.69 555 ILE A CA 1
ATOM 4549 C C . ILE A 1 555 ? 3.657 5.731 27.245 1.00 96.69 555 ILE A C 1
ATOM 4551 O O . ILE A 1 555 ? 4.254 6.404 26.406 1.00 96.69 555 ILE A O 1
ATOM 4555 N N . GLN A 1 556 ? 2.803 4.762 26.903 1.00 94.44 556 GLN A N 1
ATOM 4556 C CA . GLN A 1 556 ? 2.563 4.340 25.514 1.00 94.44 556 GLN A CA 1
ATOM 4557 C C . GLN A 1 556 ? 2.094 5.500 24.620 1.00 94.44 556 GLN A C 1
ATOM 4559 O O . GLN A 1 556 ? 2.440 5.578 23.443 1.00 94.44 556 GLN A O 1
ATOM 4564 N N . GLY A 1 557 ? 1.329 6.449 25.167 1.00 95.50 557 GLY A N 1
ATOM 4565 C CA . GLY A 1 557 ? 0.918 7.671 24.476 1.00 95.50 557 GLY A CA 1
ATOM 4566 C C . GLY A 1 557 ? 2.073 8.633 24.167 1.00 95.50 557 GLY A C 1
ATOM 4567 O O . GLY A 1 557 ? 2.004 9.350 23.168 1.00 95.50 557 GLY A O 1
ATOM 4568 N N . ARG A 1 558 ? 3.141 8.634 24.978 1.00 96.06 558 ARG A N 1
ATOM 4569 C CA . ARG A 1 558 ? 4.388 9.367 24.700 1.00 96.06 558 ARG A CA 1
ATOM 4570 C C . ARG A 1 558 ? 5.228 8.626 23.666 1.00 96.06 558 ARG A C 1
ATOM 4572 O O . ARG A 1 558 ? 5.481 9.200 22.615 1.00 96.06 558 ARG A O 1
ATOM 4579 N N . GLU A 1 559 ? 5.496 7.339 23.878 1.00 95.31 559 GLU A N 1
ATOM 4580 C CA . GLU A 1 559 ? 6.208 6.467 22.927 1.00 95.31 559 GLU A CA 1
ATOM 4581 C C . GLU A 1 559 ? 5.591 6.537 21.519 1.00 95.31 559 GLU A C 1
ATOM 4583 O O . GLU A 1 559 ? 6.279 6.801 20.539 1.00 95.31 559 GLU A O 1
ATOM 4588 N N . LYS A 1 560 ? 4.260 6.433 21.408 1.00 94.81 560 LYS A N 1
ATOM 4589 C CA . LYS A 1 560 ? 3.509 6.586 20.149 1.00 94.81 560 LYS A CA 1
ATOM 4590 C C . LYS A 1 560 ? 3.656 7.968 19.508 1.00 94.81 560 LYS A C 1
ATOM 4592 O O . LYS A 1 560 ? 3.525 8.089 18.291 1.00 94.81 560 LYS A O 1
ATOM 4597 N N . ASN A 1 561 ? 3.869 9.022 20.291 1.00 96.19 561 ASN A N 1
ATOM 4598 C CA . ASN A 1 561 ? 4.095 10.370 19.775 1.00 96.19 561 ASN A CA 1
ATOM 4599 C C . ASN A 1 561 ? 5.561 10.610 19.394 1.00 96.19 561 ASN A C 1
ATOM 4601 O O . ASN A 1 561 ? 5.802 11.368 18.457 1.00 96.19 561 ASN A O 1
ATOM 4605 N N . ASP A 1 562 ? 6.512 9.945 20.044 1.00 96.06 562 ASP A N 1
ATOM 4606 C CA . ASP A 1 562 ? 7.931 9.995 19.691 1.00 96.06 562 ASP A CA 1
ATOM 4607 C C . ASP A 1 562 ? 8.222 9.145 18.444 1.00 96.06 562 ASP A C 1
ATOM 4609 O O . ASP A 1 562 ? 8.749 9.678 17.469 1.00 96.06 562 ASP A O 1
ATOM 4613 N N . LEU A 1 563 ? 7.681 7.923 18.358 1.00 95.00 563 LEU A N 1
ATOM 4614 C CA . LEU A 1 563 ? 7.650 7.121 17.126 1.00 95.00 563 LEU A CA 1
ATOM 4615 C C . LEU A 1 563 ? 7.008 7.884 15.952 1.00 95.00 563 LEU A C 1
ATOM 4617 O O . LEU A 1 563 ? 7.469 7.786 14.821 1.00 95.00 563 LEU A O 1
ATOM 4621 N N . LYS A 1 564 ? 5.970 8.703 16.186 1.00 94.44 564 LYS A N 1
ATOM 4622 C CA . LYS A 1 564 ? 5.399 9.589 15.146 1.00 94.44 564 LYS A CA 1
ATOM 4623 C C . LYS A 1 564 ? 6.343 10.715 14.713 1.00 94.44 564 LYS A C 1
ATOM 4625 O O . LYS A 1 564 ? 6.221 11.172 13.577 1.00 94.44 564 LYS A O 1
ATOM 4630 N N . LYS A 1 565 ? 7.230 11.209 15.588 1.00 95.44 565 LYS A N 1
ATOM 4631 C CA . LYS A 1 565 ? 8.276 12.173 15.202 1.00 95.44 565 LYS A CA 1
ATOM 4632 C C . LYS A 1 565 ? 9.314 11.463 14.345 1.00 95.44 565 LYS A C 1
ATOM 4634 O O . LYS A 1 565 ? 9.606 11.948 13.261 1.00 95.44 565 LYS A O 1
ATOM 4639 N N . GLU A 1 566 ? 9.795 10.300 14.775 1.00 96.56 566 GLU A N 1
ATOM 4640 C CA . GLU A 1 566 ? 10.748 9.476 14.021 1.00 96.56 566 GLU A CA 1
ATOM 4641 C C . GLU A 1 566 ? 10.205 9.099 12.638 1.00 96.56 566 GLU A C 1
ATOM 4643 O O . GLU A 1 566 ? 10.885 9.306 11.640 1.00 96.56 566 GLU A O 1
ATOM 4648 N N . LEU A 1 567 ? 8.942 8.672 12.539 1.00 94.44 567 LEU A N 1
ATOM 4649 C CA . LEU A 1 567 ? 8.291 8.372 11.259 1.00 94.44 567 LEU A CA 1
ATOM 4650 C C . LEU A 1 567 ? 8.191 9.626 10.365 1.00 94.44 567 LEU A C 1
ATOM 4652 O O . LEU A 1 567 ? 8.396 9.532 9.158 1.00 94.44 567 LEU A O 1
ATOM 4656 N N . LYS A 1 568 ? 7.964 10.820 10.935 1.00 95.25 568 LYS A N 1
ATOM 4657 C CA . LYS A 1 568 ? 8.049 12.090 10.189 1.00 95.25 568 LYS A CA 1
ATOM 4658 C C . LYS A 1 568 ? 9.477 12.442 9.764 1.00 95.25 568 LYS A C 1
ATOM 4660 O O . LYS A 1 568 ? 9.652 12.948 8.662 1.00 95.25 568 LYS A O 1
ATOM 4665 N N . HIS A 1 569 ? 10.487 12.181 10.594 1.00 95.19 569 HIS A N 1
ATOM 4666 C CA . HIS A 1 569 ? 11.889 12.355 10.208 1.00 95.19 569 HIS A CA 1
ATOM 4667 C C . HIS A 1 569 ? 12.245 11.414 9.051 1.00 95.19 569 HIS A C 1
ATOM 4669 O O . HIS A 1 569 ? 12.686 11.894 8.016 1.00 95.19 569 HIS A O 1
ATOM 4675 N N . LEU A 1 570 ? 11.893 10.130 9.142 1.00 93.94 570 LEU A N 1
ATOM 4676 C CA . LEU A 1 570 ? 12.062 9.159 8.058 1.00 93.94 570 LEU A CA 1
ATOM 4677 C C . LEU A 1 570 ? 11.279 9.538 6.791 1.00 93.94 570 LEU A C 1
ATOM 4679 O O . LEU A 1 570 ? 11.785 9.347 5.694 1.00 93.94 570 LEU A O 1
ATOM 4683 N N . GLN A 1 571 ? 10.082 10.126 6.894 1.00 93.88 571 GLN A N 1
ATOM 4684 C CA . GLN A 1 571 ? 9.357 10.667 5.732 1.00 93.88 571 GLN A CA 1
ATOM 4685 C C . GLN A 1 571 ? 10.067 11.885 5.112 1.00 93.88 571 GLN A C 1
ATOM 4687 O O . GLN A 1 571 ? 10.112 12.015 3.886 1.00 93.88 571 GLN A O 1
ATOM 4692 N N . ASN A 1 572 ? 10.660 12.756 5.932 1.00 95.81 572 ASN A N 1
ATOM 4693 C CA . ASN A 1 572 ? 11.470 13.882 5.463 1.00 95.81 572 ASN A CA 1
ATOM 4694 C C . ASN A 1 572 ? 12.781 13.400 4.815 1.00 95.81 572 ASN A C 1
ATOM 4696 O O . ASN A 1 572 ? 13.196 13.947 3.797 1.00 95.81 572 ASN A O 1
ATOM 4700 N N . ASP A 1 573 ? 13.399 12.344 5.342 1.00 95.06 573 ASP A N 1
ATOM 4701 C CA . ASP A 1 573 ? 14.599 11.737 4.767 1.00 95.06 573 ASP A CA 1
ATOM 4702 C C . ASP A 1 573 ? 14.286 10.947 3.488 1.00 95.06 573 ASP A C 1
ATOM 4704 O O . ASP A 1 573 ? 15.020 11.079 2.516 1.00 95.06 573 ASP A O 1
ATOM 4708 N N . ILE A 1 574 ? 13.161 10.225 3.409 1.00 93.50 574 ILE A N 1
ATOM 4709 C CA . ILE A 1 574 ? 12.680 9.586 2.169 1.00 93.50 574 ILE A CA 1
ATOM 4710 C C . ILE A 1 574 ? 12.389 10.641 1.099 1.00 93.50 574 ILE A C 1
ATOM 4712 O O . ILE A 1 574 ? 12.815 10.487 -0.042 1.00 93.50 574 ILE A O 1
ATOM 4716 N N . THR A 1 575 ? 11.700 11.735 1.437 1.00 94.19 575 THR A N 1
ATOM 4717 C CA . THR A 1 575 ? 11.450 12.813 0.464 1.00 94.19 575 THR A CA 1
ATOM 4718 C C . THR A 1 575 ? 12.743 13.519 0.059 1.00 94.19 575 THR A C 1
ATOM 4720 O O . THR A 1 575 ? 12.945 13.747 -1.131 1.00 94.19 575 THR A O 1
ATOM 4723 N N . ARG A 1 576 ? 13.676 13.765 0.988 1.00 96.06 576 ARG A N 1
ATOM 4724 C CA . ARG A 1 576 ? 15.022 14.269 0.676 1.00 96.06 576 ARG A CA 1
ATOM 4725 C C . ARG A 1 576 ? 15.782 13.323 -0.255 1.00 96.06 576 ARG A C 1
ATOM 4727 O O . ARG A 1 576 ? 16.267 13.783 -1.284 1.00 96.06 576 ARG A O 1
ATOM 4734 N N . ILE A 1 577 ? 15.847 12.028 0.052 1.00 94.06 577 ILE A N 1
ATOM 4735 C CA . ILE A 1 577 ? 16.480 10.999 -0.786 1.00 94.06 577 ILE A CA 1
ATOM 4736 C C . ILE A 1 577 ? 15.825 10.968 -2.166 1.00 94.06 577 ILE A C 1
ATOM 4738 O O . ILE A 1 577 ? 16.539 11.033 -3.157 1.00 94.06 577 ILE A O 1
ATOM 4742 N N . ASN A 1 578 ? 14.495 11.009 -2.257 1.00 92.00 578 ASN A N 1
ATOM 4743 C CA . ASN A 1 578 ? 13.791 11.085 -3.537 1.00 92.00 578 ASN A CA 1
ATOM 4744 C C . ASN A 1 578 ? 14.125 12.372 -4.314 1.00 92.00 578 ASN A C 1
ATOM 4746 O O . ASN A 1 578 ? 14.284 12.308 -5.529 1.00 92.00 578 ASN A O 1
ATOM 4750 N N . THR A 1 579 ? 14.309 13.527 -3.656 1.00 93.31 579 THR A N 1
ATOM 4751 C CA . THR A 1 579 ? 14.800 14.742 -4.343 1.00 93.31 579 THR A CA 1
ATOM 4752 C C . THR A 1 579 ? 16.269 14.657 -4.758 1.00 93.31 579 THR A C 1
ATOM 4754 O O . THR A 1 579 ? 16.650 15.315 -5.721 1.00 93.31 579 THR A O 1
ATOM 4757 N N . MET A 1 580 ? 17.094 13.859 -4.071 1.00 94.31 580 MET A N 1
ATOM 4758 C CA . MET A 1 580 ? 18.470 13.590 -4.495 1.00 94.31 580 MET A CA 1
ATOM 4759 C C . MET A 1 580 ? 18.485 12.617 -5.676 1.00 94.31 580 MET A C 1
ATOM 4761 O O . MET A 1 580 ? 19.097 12.942 -6.675 1.00 94.31 580 MET A O 1
ATOM 4765 N N . ILE A 1 581 ? 17.720 11.521 -5.639 1.00 93.25 581 ILE A N 1
ATOM 4766 C CA . ILE A 1 581 ? 17.547 10.585 -6.766 1.00 93.25 581 ILE A CA 1
ATOM 4767 C C . ILE A 1 581 ? 16.984 11.303 -8.000 1.00 93.25 581 ILE A C 1
ATOM 4769 O O . ILE A 1 581 ? 17.465 11.084 -9.104 1.00 93.25 581 ILE A O 1
ATOM 4773 N N . ALA A 1 582 ? 16.001 12.194 -7.834 1.00 93.31 582 ALA A N 1
ATOM 4774 C CA . ALA A 1 582 ? 15.471 12.987 -8.943 1.00 93.31 582 ALA A CA 1
ATOM 4775 C C . ALA A 1 582 ? 16.532 13.924 -9.546 1.00 93.31 582 ALA A C 1
ATOM 4777 O O . ALA A 1 582 ? 16.613 14.035 -10.765 1.00 93.31 582 ALA A O 1
ATOM 4778 N N . LYS A 1 583 ? 17.369 14.560 -8.712 1.00 94.00 583 LYS A N 1
ATOM 4779 C CA . LYS A 1 583 ? 18.502 15.372 -9.181 1.00 94.00 583 LYS A CA 1
ATOM 4780 C C . LYS A 1 583 ? 19.550 14.523 -9.889 1.00 94.00 583 LYS A C 1
ATOM 4782 O O . LYS A 1 583 ? 19.912 14.864 -11.008 1.00 94.00 583 LYS A O 1
ATOM 4787 N N . GLU A 1 584 ? 19.961 13.418 -9.273 1.00 93.06 584 GLU A N 1
ATOM 4788 C CA . GLU A 1 584 ? 20.957 12.491 -9.808 1.00 93.06 584 GLU A CA 1
ATOM 4789 C C . GLU A 1 584 ? 20.513 11.951 -11.169 1.00 93.06 584 GLU A C 1
ATOM 4791 O O . GLU A 1 584 ? 21.295 11.959 -12.111 1.00 93.06 584 GLU A O 1
ATOM 4796 N N . LYS A 1 585 ? 19.223 11.610 -11.312 1.00 92.94 585 LYS A N 1
ATOM 4797 C CA . LYS A 1 585 ? 18.623 11.207 -12.588 1.00 92.94 585 LYS A CA 1
ATOM 4798 C C . LYS A 1 585 ? 18.575 12.344 -13.610 1.00 92.94 585 LYS A C 1
ATOM 4800 O O . LYS A 1 585 ? 18.809 12.094 -14.782 1.00 92.94 585 LYS A O 1
ATOM 4805 N N . THR A 1 586 ? 18.316 13.594 -13.213 1.00 92.62 586 THR A N 1
ATOM 4806 C CA . THR A 1 586 ? 18.428 14.720 -14.163 1.00 92.62 586 THR A CA 1
ATOM 4807 C C . THR A 1 586 ? 19.874 15.005 -14.573 1.00 92.62 586 THR A C 1
ATOM 4809 O O . THR A 1 586 ? 20.101 15.400 -15.710 1.00 92.62 586 THR A O 1
ATOM 4812 N N . THR A 1 587 ? 20.866 14.779 -13.704 1.00 92.81 587 THR A N 1
ATOM 4813 C CA . THR A 1 587 ? 22.284 14.875 -14.090 1.00 92.81 587 THR A CA 1
ATOM 4814 C C . THR A 1 587 ? 22.736 13.683 -14.926 1.00 92.81 587 THR A C 1
ATOM 4816 O O . THR A 1 587 ? 23.493 13.887 -15.865 1.00 92.81 587 THR A O 1
ATOM 4819 N N . GLU A 1 588 ? 22.228 12.479 -14.658 1.00 92.88 588 GLU A N 1
ATOM 4820 C CA . GLU A 1 588 ? 22.382 11.293 -15.506 1.00 92.88 588 GLU A CA 1
ATOM 4821 C C . GLU A 1 588 ? 21.810 11.578 -16.898 1.00 92.88 588 GLU A C 1
ATOM 4823 O O . GLU A 1 588 ? 22.550 11.522 -17.867 1.00 92.88 588 GLU A O 1
ATOM 4828 N N . GLU A 1 589 ? 20.551 12.015 -17.012 1.00 92.62 589 GLU A N 1
ATOM 4829 C CA . GLU A 1 589 ? 19.924 12.395 -18.287 1.00 92.62 589 GLU A CA 1
ATOM 4830 C C . GLU A 1 589 ? 20.677 13.520 -19.019 1.00 92.62 589 GLU A C 1
ATOM 4832 O O . GLU A 1 589 ? 20.787 13.477 -20.245 1.00 92.62 589 GLU A O 1
ATOM 4837 N N . CYS A 1 590 ? 21.231 14.512 -18.311 1.00 93.19 590 CYS A N 1
ATOM 4838 C CA . CYS A 1 590 ? 22.089 15.533 -18.921 1.00 93.19 590 CYS A CA 1
ATOM 4839 C C . CYS A 1 590 ? 23.406 14.945 -19.447 1.00 93.19 590 CYS A C 1
ATOM 4841 O O . CYS A 1 590 ? 23.713 15.140 -20.620 1.00 93.19 590 CYS A O 1
ATOM 4843 N N . LEU A 1 591 ? 24.147 14.189 -18.630 1.00 92.25 591 LEU A N 1
ATOM 4844 C CA . LEU A 1 591 ? 25.406 13.546 -19.027 1.00 92.25 591 LEU A CA 1
ATOM 4845 C C . LEU A 1 591 ? 25.195 12.551 -20.173 1.00 92.25 591 LEU A C 1
ATOM 4847 O O . LEU A 1 591 ? 25.999 12.479 -21.093 1.00 92.25 591 LEU A O 1
ATOM 4851 N N . ASP A 1 592 ? 24.083 11.822 -20.167 1.00 91.25 592 ASP A N 1
ATOM 4852 C CA . ASP A 1 592 ? 23.712 10.870 -21.209 1.00 91.25 592 ASP A CA 1
ATOM 4853 C C . ASP A 1 592 ? 23.325 11.581 -22.520 1.00 91.25 592 ASP A C 1
ATOM 4855 O O . ASP A 1 592 ? 23.433 11.003 -23.599 1.00 91.25 592 ASP A O 1
ATOM 4859 N N . ASN A 1 593 ? 22.890 12.843 -22.461 1.00 92.44 593 ASN A N 1
ATOM 4860 C CA . ASN A 1 593 ? 22.680 13.691 -23.637 1.00 92.44 593 ASN A CA 1
ATOM 4861 C C . ASN A 1 593 ? 23.981 14.371 -24.102 1.00 92.44 593 ASN A C 1
ATOM 4863 O O . ASN A 1 593 ? 24.214 14.447 -25.305 1.00 92.44 593 ASN A O 1
ATOM 4867 N N . GLU A 1 594 ? 24.862 14.793 -23.192 1.00 93.38 594 GLU A N 1
ATOM 4868 C CA . GLU A 1 594 ? 26.210 15.291 -23.515 1.00 93.38 594 GLU A CA 1
ATOM 4869 C C . GLU A 1 594 ? 27.086 14.192 -24.145 1.00 93.38 594 GLU A C 1
ATOM 4871 O O . GLU A 1 594 ? 27.776 14.444 -25.134 1.00 93.38 594 GLU A O 1
ATOM 4876 N N . ASN A 1 595 ? 26.986 12.950 -23.663 1.00 92.00 595 ASN A N 1
ATOM 4877 C CA . ASN A 1 595 ? 27.615 11.773 -24.266 1.00 92.00 595 ASN A CA 1
ATOM 4878 C C . ASN A 1 595 ? 27.090 11.521 -25.689 1.00 92.00 595 ASN A C 1
ATOM 4880 O O . ASN A 1 595 ? 27.885 11.327 -26.601 1.00 92.00 595 ASN A O 1
ATOM 4884 N N . LYS A 1 596 ? 25.772 11.600 -25.923 1.00 91.62 596 LYS A N 1
ATOM 4885 C CA . LYS A 1 596 ? 25.195 11.455 -27.277 1.00 91.62 596 LYS A CA 1
ATOM 4886 C C . LYS A 1 596 ? 25.589 12.602 -28.208 1.00 91.62 596 LYS A C 1
ATOM 4888 O O . LYS A 1 596 ? 25.833 12.368 -29.386 1.00 91.62 596 LYS A O 1
ATOM 4893 N N . LEU A 1 597 ? 25.663 13.837 -27.709 1.00 92.56 597 LEU A N 1
ATOM 4894 C CA . LEU A 1 597 ? 26.111 14.990 -28.497 1.00 92.56 597 LEU A CA 1
ATOM 4895 C C . LEU A 1 597 ? 27.593 14.870 -28.867 1.00 92.56 597 LEU A C 1
ATOM 4897 O O . LEU A 1 597 ? 27.940 15.039 -30.033 1.00 92.56 597 LEU A O 1
ATOM 4901 N N . THR A 1 598 ? 28.452 14.501 -27.914 1.00 91.00 598 THR A N 1
ATOM 4902 C CA . THR A 1 598 ? 29.877 14.264 -28.185 1.00 91.00 598 THR A CA 1
ATOM 4903 C C . THR A 1 598 ? 30.102 13.041 -29.074 1.00 91.00 598 THR A C 1
ATOM 4905 O O . THR A 1 598 ? 30.938 13.114 -29.965 1.00 91.00 598 THR A O 1
ATOM 4908 N N . GLU A 1 599 ? 29.319 11.964 -28.947 1.00 91.56 599 GLU A N 1
ATOM 4909 C CA . GLU A 1 599 ? 29.316 10.840 -29.896 1.00 91.56 599 GLU A CA 1
ATOM 4910 C C . GLU A 1 599 ? 28.920 11.296 -31.311 1.00 91.56 599 GLU A C 1
ATOM 4912 O O . GLU A 1 599 ? 29.611 10.974 -32.276 1.00 91.56 599 GLU A O 1
ATOM 4917 N N . ILE A 1 600 ? 27.860 12.100 -31.454 1.00 94.44 600 ILE A N 1
ATOM 4918 C CA . ILE A 1 600 ? 27.433 12.668 -32.743 1.00 94.44 600 ILE A CA 1
ATOM 4919 C C . ILE A 1 600 ? 28.523 13.561 -33.351 1.00 94.44 600 ILE A C 1
ATOM 4921 O O . ILE A 1 600 ? 28.762 13.487 -34.559 1.00 94.44 600 ILE A O 1
ATOM 4925 N N . ASP A 1 601 ? 29.203 14.376 -32.545 1.00 92.88 601 ASP A N 1
ATOM 4926 C CA . ASP A 1 601 ? 30.285 15.246 -33.008 1.00 92.88 601 ASP A CA 1
ATOM 4927 C C . ASP A 1 601 ? 31.576 14.459 -33.312 1.00 92.88 601 ASP A C 1
ATOM 4929 O O . ASP A 1 601 ? 32.244 14.764 -34.301 1.00 92.88 601 ASP A O 1
ATOM 4933 N N . PHE A 1 602 ? 31.885 13.383 -32.576 1.00 93.00 602 PHE A N 1
ATOM 4934 C CA . PHE A 1 602 ? 32.944 12.433 -32.936 1.00 93.00 602 PHE A CA 1
ATOM 4935 C C . PHE A 1 602 ? 32.619 11.697 -34.241 1.00 93.00 602 PHE A C 1
ATOM 4937 O O . PHE A 1 602 ? 33.491 11.586 -35.098 1.00 93.00 602 PHE A O 1
ATOM 4944 N N . ILE A 1 603 ? 31.375 11.252 -34.450 1.00 94.81 603 ILE A N 1
ATOM 4945 C CA . ILE A 1 603 ? 30.925 10.634 -35.708 1.00 94.81 603 ILE A CA 1
ATOM 4946 C C . ILE A 1 603 ? 30.971 11.647 -36.861 1.00 94.81 603 ILE A C 1
ATOM 4948 O O . ILE A 1 603 ? 31.333 11.274 -37.979 1.00 94.81 603 ILE A O 1
ATOM 4952 N N . ARG A 1 604 ? 30.636 12.924 -36.623 1.00 93.31 604 ARG A N 1
ATOM 4953 C CA . ARG A 1 604 ? 30.778 13.981 -37.636 1.00 93.31 604 ARG A CA 1
ATOM 4954 C C . ARG A 1 604 ? 32.248 14.205 -37.980 1.00 93.31 604 ARG A C 1
ATOM 4956 O O . ARG A 1 604 ? 32.588 14.146 -39.155 1.00 93.31 604 ARG A O 1
ATOM 4963 N N . SER A 1 605 ? 33.111 14.376 -36.981 1.00 92.62 605 SER A N 1
ATOM 4964 C CA . SER A 1 605 ? 34.545 14.593 -37.191 1.00 92.62 605 SER A CA 1
ATOM 4965 C C . SER A 1 605 ? 35.220 13.385 -37.853 1.00 92.62 605 SER A C 1
ATOM 4967 O O . SER A 1 605 ? 36.045 13.552 -38.748 1.00 92.62 605 SER A O 1
ATOM 4969 N N . LEU A 1 606 ? 34.818 12.160 -37.500 1.00 93.00 606 LEU A N 1
ATOM 4970 C CA . LEU A 1 606 ? 35.281 10.939 -38.157 1.00 93.00 606 LEU A CA 1
ATOM 4971 C C . LEU A 1 606 ? 34.862 10.922 -39.633 1.00 93.00 606 LEU A C 1
ATOM 4973 O O . LEU A 1 606 ? 35.717 10.697 -40.481 1.00 93.00 606 LEU A O 1
ATOM 4977 N N . LYS A 1 607 ? 33.607 11.258 -39.961 1.00 92.69 607 LYS A N 1
ATOM 4978 C CA . LYS A 1 607 ? 33.145 11.385 -41.357 1.00 92.69 607 LYS A CA 1
ATOM 4979 C C . LYS A 1 607 ? 33.848 12.503 -42.122 1.00 92.69 607 LYS A C 1
ATOM 4981 O O . LYS A 1 607 ? 34.186 12.324 -43.287 1.00 92.69 607 LYS A O 1
ATOM 4986 N N . GLU A 1 608 ? 34.112 13.640 -41.484 1.00 93.50 608 GLU A N 1
ATOM 4987 C CA . GLU A 1 608 ? 34.927 14.712 -42.065 1.00 93.50 608 GLU A CA 1
ATOM 4988 C C . GLU A 1 608 ? 36.326 14.177 -42.412 1.00 93.50 608 GLU A C 1
ATOM 4990 O O . GLU A 1 608 ? 36.769 14.332 -43.550 1.00 93.50 608 GLU A O 1
ATOM 4995 N N . LYS A 1 609 ? 36.970 13.425 -41.507 1.00 91.19 609 LYS A N 1
ATOM 4996 C CA . LYS A 1 609 ? 38.268 12.777 -41.765 1.00 91.19 609 LYS A CA 1
ATOM 4997 C C . LYS A 1 609 ? 38.214 11.644 -42.792 1.00 91.19 609 LYS A C 1
ATOM 4999 O O . LYS A 1 609 ? 39.156 11.519 -43.570 1.00 91.19 609 LYS A O 1
ATOM 5004 N N . GLU A 1 610 ? 37.124 10.885 -42.882 1.00 90.88 610 GLU A N 1
ATOM 5005 C CA . GLU A 1 610 ? 36.887 9.936 -43.979 1.00 90.88 610 GLU A CA 1
ATOM 5006 C C . GLU A 1 610 ? 36.780 10.664 -45.328 1.00 90.88 610 GLU A C 1
ATOM 5008 O O . GLU A 1 610 ? 37.385 10.228 -46.306 1.00 90.88 610 GLU A O 1
ATOM 5013 N N . THR A 1 611 ? 36.083 11.807 -45.394 1.00 92.19 611 THR A N 1
ATOM 5014 C CA . THR A 1 611 ? 36.011 12.606 -46.631 1.00 92.19 611 THR A CA 1
ATOM 5015 C C . THR A 1 611 ? 37.333 13.295 -46.971 1.00 92.19 611 THR A C 1
ATOM 5017 O O . THR A 1 611 ? 37.701 13.336 -48.141 1.00 92.19 611 THR A O 1
ATOM 5020 N N . GLU A 1 612 ? 38.103 13.773 -45.988 1.00 92.19 612 GLU A N 1
ATOM 5021 C CA . GLU A 1 612 ? 39.473 14.255 -46.207 1.00 92.19 612 GLU A CA 1
ATOM 5022 C C . GLU A 1 612 ? 40.372 13.139 -46.753 1.00 92.19 612 GLU A C 1
ATOM 5024 O O . GLU A 1 612 ? 41.074 13.358 -47.739 1.00 92.19 612 GLU A O 1
ATOM 5029 N N . ALA A 1 613 ? 40.311 11.934 -46.177 1.00 88.62 613 ALA A N 1
ATOM 5030 C CA . ALA A 1 613 ? 41.067 10.775 -46.643 1.00 88.62 613 ALA A CA 1
ATOM 5031 C C . ALA A 1 613 ? 40.653 10.343 -48.060 1.00 88.62 613 ALA A C 1
ATOM 5033 O O . ALA A 1 613 ? 41.522 10.091 -48.893 1.00 88.62 613 ALA A O 1
ATOM 5034 N N . ALA A 1 614 ? 39.354 10.330 -48.376 1.00 91.88 614 ALA A N 1
ATOM 5035 C CA . ALA A 1 614 ? 38.856 10.045 -49.722 1.00 91.88 614 ALA A CA 1
ATOM 5036 C C . ALA A 1 614 ? 39.304 11.108 -50.743 1.00 91.88 614 ALA A C 1
ATOM 5038 O O . ALA A 1 614 ? 39.772 10.763 -51.826 1.00 91.88 614 ALA A O 1
ATOM 5039 N N . ASN A 1 615 ? 39.249 12.394 -50.383 1.00 92.62 615 ASN A N 1
ATOM 5040 C CA . ASN A 1 615 ? 39.742 13.496 -51.215 1.00 92.62 615 ASN A CA 1
ATOM 5041 C C . ASN A 1 615 ? 41.272 13.454 -51.402 1.00 92.62 615 ASN A C 1
ATOM 5043 O O . ASN A 1 615 ? 41.784 13.883 -52.436 1.00 92.62 615 ASN A O 1
ATOM 5047 N N . LEU A 1 616 ? 42.023 12.958 -50.413 1.00 91.06 616 LEU A N 1
ATOM 5048 C CA . LEU A 1 616 ? 43.463 12.720 -50.532 1.00 91.06 616 LEU A CA 1
ATOM 5049 C C . LEU A 1 616 ? 43.761 11.503 -51.417 1.00 91.06 616 LEU A C 1
ATOM 5051 O O . LEU A 1 616 ? 44.645 11.597 -52.264 1.00 91.06 616 LEU A O 1
ATOM 5055 N N . GLN A 1 617 ? 42.997 10.414 -51.298 1.00 91.38 617 GLN A N 1
ATOM 5056 C CA . GLN A 1 617 ? 43.117 9.262 -52.193 1.00 91.38 617 GLN A CA 1
ATOM 5057 C C . GLN A 1 617 ? 42.796 9.652 -53.640 1.00 91.38 617 GLN A C 1
ATOM 5059 O O . GLN A 1 617 ? 43.565 9.324 -54.532 1.00 91.38 617 GLN A O 1
ATOM 5064 N N . GLU A 1 618 ? 41.746 10.440 -53.887 1.00 93.38 618 GLU A N 1
ATOM 5065 C CA . GLU A 1 618 ? 41.414 10.913 -55.238 1.00 93.38 618 GLU A CA 1
ATOM 5066 C C . GLU A 1 618 ? 42.529 11.800 -55.834 1.00 93.38 618 GLU A C 1
ATOM 5068 O O . GLU A 1 618 ? 42.789 11.753 -57.037 1.00 93.38 618 GLU A O 1
ATOM 5073 N N . LYS A 1 619 ? 43.240 12.580 -55.004 1.00 93.06 619 LYS A N 1
ATOM 5074 C CA . LYS A 1 619 ? 44.442 13.329 -55.419 1.00 93.06 619 LYS A CA 1
ATOM 5075 C C . LYS A 1 619 ? 45.630 12.411 -55.718 1.00 93.06 619 LYS A C 1
ATOM 5077 O O . LYS A 1 619 ? 46.358 12.682 -56.669 1.00 93.06 619 LYS A O 1
ATOM 5082 N N . VAL A 1 620 ? 45.822 11.339 -54.947 1.00 92.25 620 VAL A N 1
ATOM 5083 C CA . VAL A 1 620 ? 46.845 10.314 -55.220 1.00 92.25 620 VAL A CA 1
ATOM 5084 C C . VAL A 1 620 ? 46.525 9.567 -56.516 1.00 92.25 620 VAL A C 1
ATOM 5086 O O . VAL A 1 620 ? 47.406 9.425 -57.355 1.00 92.25 620 VAL A O 1
ATOM 5089 N N . ASP A 1 621 ? 45.272 9.171 -56.736 1.00 92.75 621 ASP A N 1
ATOM 5090 C CA . ASP A 1 621 ? 44.824 8.479 -57.950 1.00 92.75 621 ASP A CA 1
ATOM 5091 C C . ASP A 1 621 ? 44.946 9.365 -59.202 1.00 92.75 621 ASP A C 1
ATOM 5093 O O . ASP A 1 621 ? 45.239 8.861 -60.286 1.00 92.75 621 ASP A O 1
ATOM 5097 N N . LYS A 1 622 ? 44.749 10.686 -59.064 1.00 93.31 622 LYS A N 1
ATOM 5098 C CA . LYS A 1 622 ? 45.054 11.673 -60.114 1.00 93.31 622 LYS A CA 1
ATOM 5099 C C . LYS A 1 622 ? 46.557 11.740 -60.379 1.00 93.31 622 LYS A C 1
ATOM 5101 O O . LYS A 1 622 ? 46.966 11.442 -61.490 1.00 93.31 622 LYS A O 1
ATOM 5106 N N . ALA A 1 623 ? 47.380 11.966 -59.354 1.00 89.31 623 ALA A N 1
ATOM 5107 C CA . ALA A 1 623 ? 48.838 12.023 -59.504 1.00 89.31 623 ALA A CA 1
ATOM 5108 C C . ALA A 1 623 ? 49.467 10.709 -60.022 1.00 89.31 623 ALA A C 1
ATOM 5110 O O . ALA A 1 623 ? 50.525 10.735 -60.651 1.00 89.31 623 ALA A O 1
ATOM 5111 N N . LEU A 1 624 ? 48.835 9.555 -59.776 1.00 92.19 624 LEU A N 1
ATOM 5112 C CA . LEU A 1 624 ? 49.225 8.272 -60.364 1.00 92.19 624 LEU A CA 1
ATOM 5113 C C . LEU A 1 624 ? 48.880 8.192 -61.856 1.00 92.19 624 LEU A C 1
ATOM 5115 O O . LEU A 1 624 ? 49.723 7.730 -62.618 1.00 92.19 624 LEU A O 1
ATOM 5119 N N . LYS A 1 625 ? 47.713 8.692 -62.283 1.00 93.31 625 LYS A N 1
ATOM 5120 C CA . LYS A 1 625 ? 47.361 8.813 -63.710 1.00 93.31 625 LYS A CA 1
ATOM 5121 C C . LYS A 1 625 ? 48.252 9.817 -64.423 1.00 93.31 625 LYS A C 1
ATOM 5123 O O . LYS A 1 625 ? 48.871 9.444 -65.404 1.00 93.31 625 LYS A O 1
ATOM 5128 N N . ASP A 1 626 ? 48.432 11.013 -63.864 1.00 92.69 626 ASP A N 1
ATOM 5129 C CA . ASP A 1 626 ? 49.333 12.038 -64.406 1.00 92.69 626 ASP A CA 1
ATOM 5130 C C . ASP A 1 626 ? 50.752 11.464 -64.610 1.00 92.69 626 ASP A C 1
ATOM 5132 O O . ASP A 1 626 ? 51.417 11.737 -65.606 1.00 92.69 626 ASP A O 1
ATOM 5136 N N . LYS A 1 627 ? 51.213 10.604 -63.689 1.00 93.31 627 LYS A N 1
ATOM 5137 C CA . LYS A 1 627 ? 52.479 9.867 -63.805 1.00 93.31 627 LYS A CA 1
ATOM 5138 C C . LYS A 1 627 ? 52.445 8.767 -64.877 1.00 93.31 627 LYS A C 1
ATOM 5140 O O . LYS A 1 627 ? 53.451 8.585 -65.557 1.00 93.31 627 LYS A O 1
ATOM 5145 N N . GLU A 1 628 ? 51.368 7.995 -65.000 1.00 92.44 628 GLU A N 1
ATOM 5146 C CA . GLU A 1 628 ? 51.217 6.966 -66.043 1.00 92.44 628 GLU A CA 1
ATOM 5147 C C . GLU A 1 628 ? 51.148 7.593 -67.444 1.00 92.44 628 GLU A C 1
ATOM 5149 O O . GLU A 1 628 ? 51.833 7.122 -68.353 1.00 92.44 628 GLU A O 1
ATOM 5154 N N . ASP A 1 629 ? 50.432 8.707 -67.587 1.00 93.00 629 ASP A N 1
ATOM 5155 C CA . ASP A 1 629 ? 50.349 9.506 -68.807 1.00 93.00 629 ASP A CA 1
ATOM 5156 C C . ASP A 1 629 ? 51.730 10.085 -69.165 1.00 93.00 629 ASP A C 1
ATOM 5158 O O . ASP A 1 629 ? 52.221 9.827 -70.264 1.00 93.00 629 ASP A O 1
ATOM 5162 N N . LEU A 1 630 ? 52.437 10.728 -68.222 1.00 91.06 630 LEU A N 1
ATOM 5163 C CA . LEU A 1 630 ? 53.818 11.211 -68.421 1.00 91.06 630 LEU A CA 1
ATOM 5164 C C . LEU A 1 630 ? 54.823 10.087 -68.739 1.00 91.06 630 LEU A C 1
ATOM 5166 O O . LEU A 1 630 ? 55.780 10.305 -69.483 1.00 91.06 630 LEU A O 1
ATOM 5170 N N . LEU A 1 631 ? 54.634 8.877 -68.199 1.00 91.56 631 LEU A N 1
ATOM 5171 C CA . LEU A 1 631 ? 55.439 7.707 -68.572 1.00 91.56 631 LEU A CA 1
ATOM 5172 C C . LEU A 1 631 ? 55.113 7.225 -69.992 1.00 91.56 631 LEU A C 1
ATOM 5174 O O . LEU A 1 631 ? 56.016 6.770 -70.694 1.00 91.56 631 LEU A O 1
ATOM 5178 N N . SER A 1 632 ? 53.861 7.346 -70.438 1.00 92.12 632 SER A N 1
ATOM 5179 C CA . SER A 1 632 ? 53.481 7.047 -71.821 1.00 92.12 632 SER A CA 1
ATOM 5180 C C . SER A 1 632 ? 54.068 8.072 -72.800 1.00 92.12 632 SER A C 1
ATOM 5182 O O . SER A 1 632 ? 54.685 7.671 -73.788 1.00 92.12 632 SER A O 1
ATOM 5184 N N . GLU A 1 633 ? 54.008 9.370 -72.474 1.00 93.19 633 GLU A N 1
ATOM 5185 C CA . GLU A 1 633 ? 54.651 10.445 -73.240 1.00 93.19 633 GLU A CA 1
ATOM 5186 C C . GLU A 1 633 ? 56.170 10.242 -73.315 1.00 93.19 633 GLU A C 1
ATOM 5188 O O . GLU A 1 633 ? 56.753 10.370 -74.391 1.00 93.19 633 GLU A O 1
ATOM 5193 N N . LEU A 1 634 ? 56.818 9.854 -72.209 1.00 91.69 634 LEU A N 1
ATOM 5194 C CA . LEU A 1 634 ? 58.246 9.532 -72.192 1.00 91.69 634 LEU A CA 1
ATOM 5195 C C . LEU A 1 634 ? 58.581 8.379 -73.150 1.00 91.69 634 LEU A C 1
ATOM 5197 O O . LEU A 1 634 ? 59.524 8.499 -73.929 1.00 91.69 634 LEU A O 1
ATOM 5201 N N . VAL A 1 635 ? 57.795 7.298 -73.153 1.00 93.50 635 VAL A N 1
ATOM 5202 C CA . VAL A 1 635 ? 57.985 6.162 -74.075 1.00 93.50 635 VAL A CA 1
ATOM 5203 C C . VAL A 1 635 ? 57.737 6.566 -75.536 1.00 93.50 635 VAL A C 1
ATOM 5205 O O . VAL A 1 635 ? 58.433 6.083 -76.436 1.00 93.50 635 VAL A O 1
ATOM 5208 N N . GLU A 1 636 ? 56.800 7.478 -75.812 1.00 91.56 636 GLU A N 1
ATOM 5209 C CA . GLU A 1 636 ? 56.645 8.050 -77.155 1.00 91.56 636 GLU A CA 1
ATOM 5210 C C . GLU A 1 636 ? 57.850 8.916 -77.551 1.00 91.56 636 GLU A C 1
ATOM 5212 O O . GLU A 1 636 ? 58.369 8.766 -78.662 1.00 91.56 636 GLU A O 1
ATOM 5217 N N . VAL A 1 637 ? 58.369 9.751 -76.646 1.00 91.81 637 VAL A N 1
ATOM 5218 C CA . VAL A 1 637 ? 59.581 10.554 -76.872 1.00 91.81 637 VAL A CA 1
ATOM 5219 C C . VAL A 1 637 ? 60.792 9.655 -77.134 1.00 91.81 637 VAL A C 1
ATOM 5221 O O . VAL A 1 637 ? 61.441 9.827 -78.167 1.00 91.81 637 VAL A O 1
ATOM 5224 N N . GLU A 1 638 ? 61.055 8.644 -76.301 1.00 89.44 638 GLU A N 1
ATOM 5225 C CA . GLU A 1 638 ? 62.113 7.640 -76.509 1.00 89.44 638 GLU A CA 1
ATOM 5226 C C . GLU A 1 638 ? 61.985 6.952 -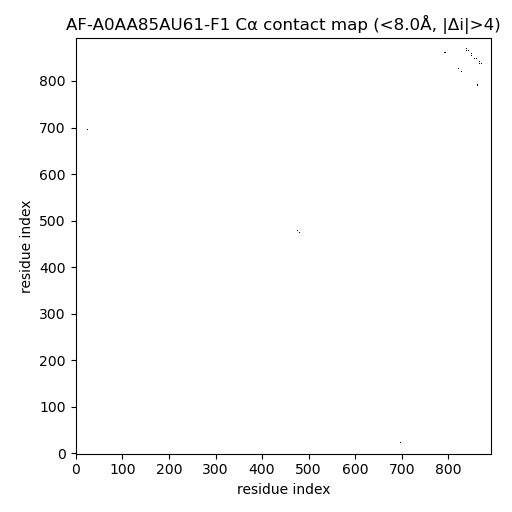77.878 1.00 89.44 638 GLU A C 1
ATOM 5228 O O . GLU A 1 638 ? 62.966 6.806 -78.615 1.00 89.44 638 GLU A O 1
ATOM 5233 N N . ARG A 1 639 ? 60.757 6.604 -78.283 1.00 90.12 639 ARG A N 1
ATOM 5234 C CA . ARG A 1 639 ? 60.473 6.044 -79.609 1.00 90.12 639 ARG A CA 1
ATOM 5235 C C . ARG A 1 639 ? 60.769 7.036 -80.738 1.00 90.12 639 ARG A C 1
ATOM 5237 O O . ARG A 1 639 ? 61.268 6.613 -81.784 1.00 90.12 639 ARG A O 1
ATOM 5244 N N . THR A 1 640 ? 60.505 8.335 -80.568 1.00 89.88 640 THR A N 1
ATOM 5245 C CA . THR A 1 640 ? 60.909 9.344 -81.567 1.00 89.88 640 THR A CA 1
ATOM 5246 C C . THR A 1 640 ? 62.424 9.529 -81.629 1.00 89.88 640 THR A C 1
ATOM 5248 O O . THR A 1 640 ? 62.953 9.647 -82.734 1.00 89.88 640 THR A O 1
ATOM 5251 N N . VAL A 1 641 ? 63.134 9.475 -80.495 1.00 88.06 641 VAL A N 1
ATOM 5252 C CA . VAL A 1 641 ? 64.606 9.530 -80.442 1.00 88.06 641 VAL A CA 1
ATOM 5253 C C . VAL A 1 641 ? 65.206 8.348 -81.206 1.00 88.06 641 VAL A C 1
ATOM 5255 O O . VAL A 1 641 ? 65.956 8.569 -82.153 1.00 88.06 641 VAL A O 1
ATOM 5258 N N . MET A 1 642 ? 64.770 7.117 -80.921 1.00 86.94 642 MET A N 1
ATOM 5259 C CA . MET A 1 642 ? 65.171 5.903 -81.655 1.00 86.94 642 MET A CA 1
ATOM 5260 C C . MET A 1 642 ? 64.914 6.001 -83.173 1.00 86.94 642 MET A C 1
ATOM 5262 O O . MET A 1 642 ? 65.719 5.546 -83.992 1.00 86.94 642 MET A O 1
ATOM 5266 N N . LEU A 1 643 ? 63.801 6.622 -83.586 1.00 91.19 643 LEU A N 1
ATOM 5267 C CA . LEU A 1 643 ? 63.504 6.875 -85.002 1.00 91.19 643 LEU A CA 1
ATOM 5268 C C . LEU A 1 643 ? 64.430 7.932 -85.629 1.00 91.19 643 LEU A C 1
ATOM 5270 O O . LEU A 1 643 ? 64.722 7.842 -86.824 1.00 91.19 643 LEU A O 1
ATOM 5274 N N . TRP A 1 644 ? 64.894 8.922 -84.865 1.00 91.94 644 TRP A N 1
ATOM 5275 C CA . TRP A 1 644 ? 65.871 9.911 -85.325 1.00 91.94 644 TRP A CA 1
ATOM 5276 C C . TRP A 1 644 ? 67.294 9.349 -85.376 1.00 91.94 644 TRP A C 1
ATOM 5278 O O . TRP A 1 644 ? 67.959 9.539 -86.392 1.00 91.94 644 TRP A O 1
ATOM 5288 N N . GLU A 1 645 ? 67.732 8.582 -84.377 1.00 89.19 645 GLU A N 1
ATOM 5289 C CA . GLU A 1 645 ? 69.023 7.877 -84.399 1.00 89.19 645 GLU A CA 1
ATOM 5290 C C . GLU A 1 645 ? 69.136 6.964 -85.626 1.00 89.19 645 GLU A C 1
ATOM 5292 O O . GLU A 1 645 ? 70.117 7.028 -86.370 1.00 89.19 645 GLU A O 1
ATOM 5297 N N . LYS A 1 646 ? 68.084 6.189 -85.925 1.00 88.50 646 LYS A N 1
ATOM 5298 C CA . LYS A 1 646 ? 68.053 5.333 -87.118 1.00 88.50 646 LYS A CA 1
ATOM 5299 C C . LYS A 1 646 ? 68.083 6.121 -88.435 1.00 88.50 646 LYS A C 1
ATOM 5301 O O . LYS A 1 646 ? 68.676 5.657 -89.407 1.00 88.50 646 LYS A O 1
ATOM 5306 N N . LYS A 1 647 ? 67.489 7.321 -88.492 1.00 89.38 647 LYS A N 1
ATOM 5307 C CA . LYS A 1 647 ? 67.637 8.222 -89.653 1.00 89.38 647 LYS A CA 1
ATOM 5308 C C . LYS A 1 647 ? 69.076 8.727 -89.790 1.00 89.38 647 LYS A C 1
ATOM 5310 O O . LYS A 1 647 ? 69.583 8.760 -90.905 1.00 89.38 647 LYS A O 1
ATOM 5315 N N . VAL A 1 648 ? 69.736 9.092 -88.688 1.00 86.94 648 VAL A N 1
ATOM 5316 C CA . VAL A 1 648 ? 71.141 9.540 -88.696 1.00 86.94 648 VAL A CA 1
ATOM 5317 C C . VAL A 1 648 ? 72.064 8.423 -89.188 1.00 86.94 648 VAL A C 1
ATOM 5319 O O . VAL A 1 648 ? 72.882 8.671 -90.070 1.00 86.94 648 VAL A O 1
ATOM 5322 N N . GLN A 1 649 ? 71.872 7.186 -88.717 1.00 82.88 649 GLN A N 1
ATOM 5323 C CA . GLN A 1 649 ? 72.612 6.009 -89.196 1.00 82.88 649 GLN A CA 1
ATOM 5324 C C . GLN A 1 649 ? 72.469 5.820 -90.717 1.00 82.88 649 GLN A C 1
ATOM 5326 O O . GLN A 1 649 ? 73.474 5.726 -91.419 1.00 82.88 649 GLN A O 1
ATOM 5331 N N . LEU A 1 650 ? 71.242 5.874 -91.251 1.00 84.88 650 LEU A N 1
ATOM 5332 C CA . LEU A 1 650 ? 70.997 5.777 -92.698 1.00 84.88 650 LEU A CA 1
ATOM 5333 C C . LEU A 1 650 ? 71.628 6.943 -93.489 1.00 84.88 650 LEU A C 1
ATOM 5335 O O . LEU A 1 650 ? 72.126 6.740 -94.599 1.00 84.88 650 LEU A O 1
ATOM 5339 N N . CYS A 1 651 ? 71.657 8.157 -92.933 1.00 82.12 651 CYS A N 1
ATOM 5340 C CA . CYS A 1 651 ? 72.353 9.300 -93.536 1.00 82.12 651 CYS A CA 1
ATOM 5341 C C . CYS A 1 651 ? 73.882 9.116 -93.555 1.00 82.12 651 CYS A C 1
ATOM 5343 O O . CYS A 1 651 ? 74.538 9.522 -94.513 1.00 82.12 651 CYS A O 1
ATOM 5345 N N . GLU A 1 652 ? 74.466 8.479 -92.537 1.00 80.06 652 GLU A N 1
ATOM 5346 C CA . GLU A 1 652 ? 75.890 8.136 -92.546 1.00 80.06 652 GLU A CA 1
ATOM 5347 C C . GLU A 1 652 ? 76.226 7.020 -93.540 1.00 80.06 652 GLU A C 1
ATOM 5349 O O . GLU A 1 652 ? 77.236 7.113 -94.236 1.00 80.06 652 GLU A O 1
ATOM 5354 N N . GLU A 1 653 ? 75.411 5.966 -93.607 1.00 80.94 653 GLU A N 1
ATOM 5355 C CA . GLU A 1 653 ? 75.592 4.854 -94.550 1.00 80.94 653 GLU A CA 1
ATOM 5356 C C . GLU A 1 653 ? 75.483 5.336 -95.999 1.00 80.94 653 GLU A C 1
ATOM 5358 O O . GLU A 1 653 ? 76.360 5.056 -96.819 1.00 80.94 653 GLU A O 1
ATOM 5363 N N . THR A 1 654 ? 74.458 6.138 -96.306 1.00 75.81 654 THR A N 1
ATOM 5364 C CA . THR A 1 654 ? 74.298 6.722 -97.644 1.00 75.81 654 THR A CA 1
ATOM 5365 C C . THR A 1 654 ? 75.442 7.669 -97.993 1.00 75.81 654 THR A C 1
ATOM 5367 O O . THR A 1 654 ? 75.974 7.560 -99.096 1.00 75.81 654 THR A O 1
ATOM 5370 N N . LYS A 1 655 ? 75.922 8.511 -97.064 1.00 75.94 655 LYS A N 1
ATOM 5371 C CA . LYS A 1 655 ? 77.122 9.332 -97.302 1.00 75.94 655 LYS A CA 1
ATOM 5372 C C . LYS A 1 655 ? 78.351 8.472 -97.632 1.00 75.94 655 LYS A C 1
ATOM 5374 O O . LYS A 1 655 ? 78.993 8.702 -98.653 1.00 75.94 655 LYS A O 1
ATOM 5379 N N . LYS A 1 656 ? 78.631 7.437 -96.828 1.00 72.75 656 LYS A N 1
ATOM 5380 C CA . LYS A 1 656 ? 79.752 6.497 -97.048 1.00 72.75 656 LYS A CA 1
ATOM 5381 C C . LYS A 1 656 ? 79.666 5.782 -98.409 1.00 72.75 656 LYS A C 1
ATOM 5383 O O . LYS A 1 656 ? 80.701 5.419 -98.955 1.00 72.75 656 LYS A O 1
ATOM 5388 N N . SER A 1 657 ? 78.465 5.613 -98.973 1.00 71.19 657 SER A N 1
ATOM 5389 C CA . SER A 1 657 ? 78.265 5.037 -100.314 1.00 71.19 657 SER A CA 1
ATOM 5390 C C . SER A 1 657 ? 78.470 6.012 -101.486 1.00 71.19 657 SER A C 1
ATOM 5392 O O . SER A 1 657 ? 78.671 5.562 -102.611 1.00 71.19 657 SER A O 1
ATOM 5394 N N . VAL A 1 658 ? 78.421 7.329 -101.244 1.00 63.72 658 VAL A N 1
ATOM 5395 C CA . VAL A 1 658 ? 78.550 8.367 -102.286 1.00 63.72 658 VAL A CA 1
ATOM 5396 C C . VAL A 1 658 ? 80.002 8.823 -102.471 1.00 63.72 658 VAL A C 1
ATOM 5398 O O . VAL A 1 658 ? 80.396 9.131 -103.593 1.00 63.72 658 VAL A O 1
ATOM 5401 N N . ASP A 1 659 ? 80.820 8.794 -101.416 1.00 50.19 659 ASP A N 1
ATOM 5402 C CA . ASP A 1 659 ? 82.234 9.215 -101.431 1.00 50.19 659 ASP A CA 1
ATOM 5403 C C . ASP A 1 659 ? 83.186 8.161 -102.082 1.00 50.19 659 ASP A C 1
ATOM 5405 O O . ASP A 1 659 ? 84.294 7.923 -101.603 1.00 50.19 659 ASP A O 1
ATOM 5409 N N . CYS A 1 660 ? 82.763 7.492 -103.168 1.00 55.19 660 CYS A N 1
ATOM 5410 C CA . CYS A 1 660 ? 83.537 6.467 -103.895 1.00 55.19 660 CYS A CA 1
ATOM 5411 C C . CYS A 1 660 ? 83.928 6.921 -105.320 1.00 55.19 660 CYS A C 1
ATOM 5413 O O . CYS A 1 660 ? 83.136 6.817 -106.258 1.00 55.19 660 CYS A O 1
ATOM 5415 N N . ASP A 1 661 ? 85.173 7.377 -105.500 1.00 56.59 661 ASP A N 1
ATOM 5416 C CA . ASP A 1 661 ? 85.709 7.897 -106.771 1.00 56.59 661 ASP A CA 1
ATOM 5417 C C . ASP A 1 661 ? 85.840 6.836 -107.888 1.00 56.59 661 ASP A C 1
ATOM 5419 O O . ASP A 1 661 ? 86.849 6.135 -107.996 1.00 56.59 661 ASP A O 1
ATOM 5423 N N . ILE A 1 662 ? 84.855 6.765 -108.794 1.00 51.03 662 ILE A N 1
ATOM 5424 C CA . ILE A 1 662 ? 84.933 5.992 -110.047 1.00 51.03 662 ILE A CA 1
ATOM 5425 C C . ILE A 1 662 ? 84.305 6.801 -111.199 1.00 51.03 662 ILE A C 1
ATOM 5427 O O . ILE A 1 662 ? 83.103 7.048 -111.190 1.00 51.03 662 ILE A O 1
ATOM 5431 N N . GLY A 1 663 ? 85.090 7.176 -112.227 1.00 60.91 663 GLY A N 1
ATOM 5432 C CA . GLY A 1 663 ? 84.518 7.633 -113.515 1.00 60.91 663 GLY A CA 1
ATOM 5433 C C . GLY A 1 663 ? 85.284 8.652 -114.380 1.00 60.91 663 GLY A C 1
ATOM 5434 O O . GLY A 1 663 ? 84.901 8.861 -115.527 1.00 60.91 663 GLY A O 1
ATOM 5435 N N . GLN A 1 664 ? 86.358 9.303 -113.912 1.00 57.88 664 GLN A N 1
ATOM 5436 C CA . GLN A 1 664 ? 86.911 10.480 -114.625 1.00 57.88 664 GLN A CA 1
ATOM 5437 C C . GLN A 1 664 ? 87.698 10.202 -115.934 1.00 57.88 664 GLN A C 1
ATOM 5439 O O . GLN A 1 664 ? 88.036 11.146 -116.649 1.00 57.88 664 GLN A O 1
ATOM 5444 N N . GLY A 1 665 ? 88.008 8.945 -116.273 1.00 60.53 665 GLY A N 1
ATOM 5445 C CA . GLY A 1 665 ? 88.939 8.618 -117.369 1.00 60.53 665 GLY A CA 1
ATOM 5446 C C . GLY A 1 665 ? 88.395 8.795 -118.795 1.00 60.53 665 GLY A C 1
ATOM 5447 O O . GLY A 1 665 ? 89.091 9.310 -119.672 1.00 60.53 665 GLY A O 1
ATOM 5448 N N . GLU A 1 666 ? 87.155 8.378 -119.053 1.00 64.69 666 GLU A N 1
ATOM 5449 C CA . GLU A 1 666 ? 86.665 8.144 -120.425 1.00 64.69 666 GLU A CA 1
ATOM 5450 C C . GLU A 1 666 ? 86.350 9.440 -121.197 1.00 64.69 666 GLU A C 1
ATOM 5452 O O . GLU A 1 666 ? 86.534 9.523 -122.415 1.00 64.69 666 GLU A O 1
ATOM 5457 N N . MET A 1 667 ? 85.953 10.500 -120.485 1.00 58.09 667 MET A N 1
ATOM 5458 C CA . MET A 1 667 ? 85.440 11.752 -121.064 1.00 58.09 667 MET A CA 1
ATOM 5459 C C . MET A 1 667 ? 86.494 12.592 -121.826 1.00 58.09 667 MET A C 1
ATOM 5461 O O . MET A 1 667 ? 86.152 13.578 -122.483 1.00 58.09 667 MET A O 1
ATOM 5465 N N . ASN A 1 668 ? 87.779 12.223 -121.778 1.00 57.19 668 ASN A N 1
ATOM 5466 C CA . ASN A 1 668 ? 88.860 12.967 -122.440 1.00 57.19 668 ASN A CA 1
ATOM 5467 C C . ASN A 1 668 ? 89.326 12.377 -123.781 1.00 57.19 668 ASN A C 1
ATOM 5469 O O . ASN A 1 668 ? 89.903 13.112 -124.587 1.00 57.19 668 ASN A O 1
ATOM 5473 N N . VAL A 1 669 ? 89.030 11.106 -124.076 1.00 63.34 669 VAL A N 1
ATOM 5474 C CA . VAL A 1 669 ? 89.452 10.464 -125.338 1.00 63.34 669 VAL A CA 1
ATOM 5475 C C . VAL A 1 669 ? 88.619 10.967 -126.524 1.00 63.34 669 VAL A C 1
ATOM 5477 O O . VAL A 1 669 ? 89.172 11.356 -127.552 1.00 63.34 669 VAL A O 1
ATOM 5480 N N . MET A 1 670 ? 87.293 11.060 -126.364 1.00 61.84 670 MET A N 1
ATOM 5481 C CA . MET A 1 670 ? 86.363 11.416 -127.451 1.00 61.84 670 MET A CA 1
ATOM 5482 C C . MET A 1 670 ? 86.568 12.823 -128.045 1.00 61.84 670 MET A C 1
ATOM 5484 O O . MET A 1 670 ? 86.101 13.096 -129.148 1.00 61.84 670 MET A O 1
ATOM 5488 N N . ARG A 1 671 ? 87.266 13.730 -127.345 1.00 58.97 671 ARG A N 1
ATOM 5489 C CA . ARG A 1 671 ? 87.443 15.128 -127.782 1.00 58.97 671 ARG A CA 1
ATOM 5490 C C . ARG A 1 671 ? 88.523 15.344 -128.851 1.00 58.97 671 ARG A C 1
ATOM 5492 O O . ARG A 1 671 ? 88.527 16.406 -129.463 1.00 58.97 671 ARG A O 1
ATOM 5499 N N . HIS A 1 672 ? 89.408 14.376 -129.103 1.00 57.75 672 HIS A N 1
ATOM 5500 C CA . HIS A 1 672 ? 90.543 14.572 -130.020 1.00 57.75 672 HIS A CA 1
ATOM 5501 C C . HIS A 1 672 ? 90.268 14.195 -131.487 1.00 57.75 672 HIS A C 1
ATOM 5503 O O . HIS A 1 672 ? 90.822 14.830 -132.383 1.00 57.75 672 HIS A O 1
ATOM 5509 N N . GLU A 1 673 ? 89.407 13.210 -131.762 1.00 68.56 673 GLU A N 1
ATOM 5510 C CA . GLU A 1 673 ? 89.229 12.686 -133.130 1.00 68.56 673 GLU A CA 1
ATOM 5511 C C . GLU A 1 673 ? 88.466 13.655 -134.055 1.00 68.56 673 GLU A C 1
ATOM 5513 O O . GLU A 1 673 ? 88.776 13.780 -135.241 1.00 68.56 673 GLU A O 1
ATOM 5518 N N . ILE A 1 674 ? 87.508 14.409 -133.501 1.00 59.38 674 ILE A N 1
ATOM 5519 C CA . ILE A 1 674 ? 86.597 15.293 -134.254 1.00 59.38 674 ILE A CA 1
ATOM 5520 C C . ILE A 1 674 ? 87.360 16.338 -135.088 1.00 59.38 674 ILE A C 1
ATOM 5522 O O . ILE A 1 674 ? 87.000 16.599 -136.236 1.00 59.38 674 ILE A O 1
ATOM 5526 N N . HIS A 1 675 ? 88.452 16.896 -134.557 1.00 63.22 675 HIS A N 1
ATOM 5527 C CA . HIS A 1 675 ? 89.189 17.984 -135.209 1.00 63.22 675 HIS A CA 1
ATOM 5528 C C . HIS A 1 675 ? 89.948 17.547 -136.481 1.00 63.22 675 HIS A C 1
ATOM 5530 O O . HIS A 1 675 ? 90.335 18.381 -137.301 1.00 63.22 675 HIS A O 1
ATOM 5536 N N . ARG A 1 676 ? 90.176 16.240 -136.684 1.00 64.75 676 ARG A N 1
ATOM 5537 C CA . ARG A 1 676 ? 91.089 15.752 -137.731 1.00 64.75 676 ARG A CA 1
ATOM 5538 C C . ARG A 1 676 ? 90.466 15.653 -139.127 1.00 64.75 676 ARG A C 1
ATOM 5540 O O . ARG A 1 676 ? 91.201 15.648 -140.115 1.00 64.75 676 ARG A O 1
ATOM 5547 N N . MET A 1 677 ? 89.136 15.577 -139.231 1.00 57.00 677 MET A N 1
ATOM 5548 C CA . MET A 1 677 ? 88.450 15.353 -140.515 1.00 57.00 677 MET A CA 1
ATOM 5549 C C . MET A 1 677 ? 88.118 16.631 -141.299 1.00 57.00 677 MET A C 1
ATOM 5551 O O . MET A 1 677 ? 88.037 16.586 -142.528 1.00 57.00 677 MET A O 1
ATOM 5555 N N . GLU A 1 678 ? 87.953 17.776 -140.635 1.00 52.84 678 GLU A N 1
ATOM 5556 C CA . GLU A 1 678 ? 87.416 18.992 -141.269 1.00 52.84 678 GLU A CA 1
ATOM 5557 C C . GLU A 1 678 ? 88.365 19.600 -142.318 1.00 52.84 678 GLU A C 1
ATOM 5559 O O . GLU A 1 678 ? 87.935 20.046 -143.385 1.00 52.84 678 GLU A O 1
ATOM 5564 N N . ILE A 1 679 ? 89.676 19.549 -142.058 1.00 59.59 679 ILE A N 1
ATOM 5565 C CA . ILE A 1 679 ? 90.712 20.220 -142.863 1.00 59.59 679 ILE A CA 1
ATOM 5566 C C . ILE A 1 679 ? 90.848 19.616 -144.275 1.00 59.59 679 ILE A C 1
ATOM 5568 O O . ILE A 1 679 ? 91.232 20.310 -145.216 1.00 59.59 679 ILE A O 1
ATOM 5572 N N . ARG A 1 680 ? 90.499 18.337 -144.477 1.00 56.47 680 ARG A N 1
ATOM 5573 C CA . ARG A 1 680 ? 90.732 17.637 -145.759 1.00 56.47 680 ARG A CA 1
ATOM 5574 C C . ARG A 1 680 ? 89.689 17.946 -146.845 1.00 56.47 680 ARG A C 1
ATOM 5576 O O . ARG A 1 680 ? 89.898 17.592 -148.003 1.00 56.47 680 ARG A O 1
ATOM 5583 N N . LYS A 1 681 ? 88.577 18.605 -146.494 1.00 56.44 681 LYS A N 1
ATOM 5584 C CA . LYS A 1 681 ? 87.408 18.810 -147.374 1.00 56.44 681 LYS A CA 1
ATOM 5585 C C . LYS A 1 681 ? 87.515 20.024 -148.310 1.00 56.44 681 LYS A C 1
ATOM 5587 O O . LYS A 1 681 ? 86.899 20.024 -149.372 1.00 56.44 681 LYS A O 1
ATOM 5592 N N . SER A 1 682 ? 88.267 21.061 -147.938 1.00 48.00 682 SER A N 1
ATOM 5593 C CA . SER A 1 682 ? 88.242 22.368 -148.622 1.00 48.00 682 SER A CA 1
ATOM 5594 C C . SER A 1 682 ? 89.086 22.442 -149.902 1.00 48.00 682 SER A C 1
ATOM 5596 O O . SER A 1 682 ? 88.721 23.151 -150.837 1.00 48.00 682 SER A O 1
ATOM 5598 N N . SER A 1 683 ? 90.200 21.705 -149.971 1.00 51.84 683 SER A N 1
ATOM 5599 C CA . SER A 1 683 ? 91.214 21.878 -151.026 1.00 51.84 683 SER A CA 1
ATOM 5600 C C . SER A 1 683 ? 90.808 21.361 -152.413 1.00 51.84 683 SER A C 1
ATOM 5602 O O . SER A 1 683 ? 91.324 21.858 -153.410 1.00 51.84 683 SER A O 1
ATOM 5604 N N . LEU A 1 684 ? 89.946 20.343 -152.499 1.00 50.94 684 LEU A N 1
ATOM 5605 C CA . LEU A 1 684 ? 89.724 19.588 -153.745 1.00 50.94 684 LEU A CA 1
ATOM 5606 C C . LEU A 1 684 ? 88.687 20.211 -154.697 1.00 50.94 684 LEU A C 1
ATOM 5608 O O . LEU A 1 684 ? 88.678 19.882 -155.879 1.00 50.94 684 LEU A O 1
ATOM 5612 N N . LEU A 1 685 ? 87.825 21.110 -154.211 1.00 51.56 685 LEU A N 1
ATOM 5613 C CA . LEU A 1 685 ? 86.664 21.586 -154.976 1.00 51.56 685 LEU A CA 1
ATOM 5614 C C . LEU A 1 685 ? 86.972 22.732 -155.960 1.00 51.56 685 LEU A C 1
ATOM 5616 O O . LEU A 1 685 ? 86.354 22.815 -157.015 1.00 51.56 685 LEU A O 1
ATOM 5620 N N . GLN A 1 686 ? 87.930 23.619 -155.664 1.00 53.66 686 GLN A N 1
ATOM 5621 C CA . GLN A 1 686 ? 88.012 24.916 -156.363 1.00 53.66 686 GLN A CA 1
ATOM 5622 C C . GLN A 1 686 ? 88.609 24.910 -157.785 1.00 53.66 686 GLN A C 1
ATOM 5624 O O . GLN A 1 686 ? 88.446 25.905 -158.493 1.00 53.66 686 GLN A O 1
ATOM 5629 N N . GLN A 1 687 ? 89.299 23.851 -158.225 1.00 50.00 687 GLN A N 1
ATOM 5630 C CA . GLN A 1 687 ? 90.012 23.864 -159.519 1.00 50.00 687 GLN A CA 1
ATOM 5631 C C . GLN A 1 687 ? 89.321 23.090 -160.650 1.00 50.00 687 GLN A C 1
ATOM 5633 O O . GLN A 1 687 ? 89.491 23.447 -161.814 1.00 50.00 687 GLN A O 1
ATOM 5638 N N . GLN A 1 688 ? 88.522 22.064 -160.347 1.00 47.06 688 GLN A N 1
ATOM 5639 C CA . GLN A 1 688 ? 87.969 21.171 -161.377 1.00 47.06 688 GLN A CA 1
ATOM 5640 C C . GLN A 1 688 ? 86.702 21.732 -162.059 1.00 47.06 688 GLN A C 1
ATOM 5642 O O . GLN A 1 688 ? 86.368 21.359 -163.180 1.00 47.06 688 GLN A O 1
ATOM 5647 N N . GLU A 1 689 ? 85.994 22.648 -161.399 1.00 55.53 689 GLU A N 1
ATOM 5648 C CA . GLU A 1 689 ? 84.577 22.912 -161.674 1.00 55.53 689 GLU A CA 1
ATOM 5649 C C . GLU A 1 689 ? 84.303 23.883 -162.848 1.00 55.53 689 GLU A C 1
ATOM 5651 O O . GLU A 1 689 ? 83.258 23.807 -163.494 1.00 55.53 689 GLU A O 1
ATOM 5656 N N . ARG A 1 690 ? 85.245 24.775 -163.196 1.00 57.34 690 ARG A N 1
ATOM 5657 C CA . ARG A 1 690 ? 84.989 25.888 -164.143 1.00 57.34 690 ARG A CA 1
ATOM 5658 C C . ARG A 1 690 ? 84.927 25.517 -165.628 1.00 57.34 690 ARG A C 1
ATOM 5660 O O . ARG A 1 690 ? 84.236 26.197 -166.378 1.00 57.34 690 ARG A O 1
ATOM 5667 N N . LEU A 1 691 ? 85.641 24.479 -166.066 1.00 52.41 691 LEU A N 1
ATOM 5668 C CA . LEU A 1 691 ? 85.744 24.101 -167.491 1.00 52.41 691 LEU A CA 1
ATOM 5669 C C . LEU A 1 691 ? 84.783 22.961 -167.882 1.00 52.41 691 LEU A C 1
ATOM 5671 O O . LEU A 1 691 ? 84.689 22.574 -169.042 1.00 52.41 691 LEU A O 1
ATOM 5675 N N . ILE A 1 692 ? 84.054 22.430 -166.900 1.00 59.53 692 ILE A N 1
ATOM 5676 C CA . ILE A 1 692 ? 83.231 21.225 -167.014 1.00 59.53 692 ILE A CA 1
ATOM 5677 C C . ILE A 1 692 ? 81.748 21.558 -167.274 1.00 59.53 692 ILE A C 1
ATOM 5679 O O . ILE A 1 692 ? 81.110 20.950 -168.138 1.00 59.53 692 ILE A O 1
ATOM 5683 N N . GLN A 1 693 ? 81.223 22.594 -166.609 1.00 59.72 693 GLN A N 1
ATOM 5684 C CA . GLN A 1 693 ? 79.798 22.967 -166.602 1.00 59.72 693 GLN A CA 1
ATOM 5685 C C . GLN A 1 693 ? 79.199 23.394 -167.962 1.00 59.72 693 GLN A C 1
ATOM 5687 O O . GLN A 1 693 ? 77.982 23.587 -168.057 1.00 59.72 693 GLN A O 1
ATOM 5692 N N . ALA A 1 694 ? 80.016 23.574 -169.005 1.00 57.16 694 ALA A N 1
ATOM 5693 C CA . ALA A 1 694 ? 79.563 23.998 -170.332 1.00 57.16 694 ALA A CA 1
ATOM 5694 C C . ALA A 1 694 ? 78.967 22.851 -171.174 1.00 57.16 694 ALA A C 1
ATOM 5696 O O . ALA A 1 694 ? 78.028 23.083 -171.932 1.00 57.16 694 ALA A O 1
ATOM 5697 N N . LEU A 1 695 ? 79.475 21.618 -171.034 1.00 55.59 695 LEU A N 1
ATOM 5698 C CA . LEU A 1 695 ? 79.093 20.479 -171.890 1.00 55.59 695 LEU A CA 1
ATOM 5699 C C . LEU A 1 695 ? 78.005 19.580 -171.266 1.00 55.59 695 LEU A C 1
ATOM 5701 O O . LEU A 1 695 ? 77.179 19.003 -171.976 1.00 55.59 695 LEU A O 1
ATOM 5705 N N . GLU A 1 696 ? 77.944 19.504 -169.935 1.00 57.81 696 GLU A N 1
ATOM 5706 C CA . GLU A 1 696 ? 77.081 18.565 -169.186 1.00 57.81 696 GLU A CA 1
ATOM 5707 C C . GLU A 1 696 ? 75.585 18.937 -169.176 1.00 57.81 696 GLU A C 1
ATOM 5709 O O . GLU A 1 696 ? 74.719 18.100 -168.899 1.00 57.81 696 GLU A O 1
ATOM 5714 N N . ARG A 1 697 ? 75.249 20.175 -169.562 1.00 61.31 697 ARG A N 1
ATOM 5715 C CA . ARG A 1 697 ? 73.862 20.677 -169.668 1.00 61.31 697 ARG A CA 1
ATOM 5716 C C . ARG A 1 697 ? 73.035 19.998 -170.774 1.00 61.31 697 ARG A C 1
ATOM 5718 O O . ARG A 1 697 ? 71.834 20.231 -170.869 1.00 61.31 697 ARG A O 1
ATOM 5725 N N . SER A 1 698 ? 73.672 19.182 -171.615 1.00 57.44 698 SER A N 1
ATOM 5726 C CA . SER A 1 698 ? 73.028 18.414 -172.689 1.00 57.44 698 SER A CA 1
ATOM 5727 C C . SER A 1 698 ? 72.507 17.044 -172.226 1.00 57.44 698 SER A C 1
ATOM 5729 O O . SER A 1 698 ? 71.418 16.637 -172.628 1.00 57.44 698 SER A O 1
ATOM 5731 N N . VAL A 1 699 ? 73.249 16.347 -171.356 1.00 59.94 699 VAL A N 1
ATOM 5732 C CA . VAL A 1 699 ? 72.946 14.969 -170.913 1.00 59.94 699 VAL A CA 1
ATOM 5733 C C . VAL A 1 699 ? 71.897 14.948 -169.798 1.00 59.94 699 VAL A C 1
ATOM 5735 O O . VAL A 1 699 ? 70.964 14.147 -169.834 1.00 59.94 699 VAL A O 1
ATOM 5738 N N . SER A 1 700 ? 71.977 15.902 -168.867 1.00 57.00 700 SER A N 1
ATOM 5739 C CA . SER A 1 700 ? 71.073 16.065 -167.709 1.00 57.00 700 SER A CA 1
ATOM 5740 C C . SER A 1 700 ? 69.580 16.247 -168.061 1.00 57.00 700 SER A C 1
ATOM 5742 O O . SER A 1 700 ? 68.708 16.136 -167.197 1.00 57.00 700 SER A O 1
ATOM 5744 N N . LYS A 1 701 ? 69.257 16.463 -169.343 1.00 62.62 701 LYS A N 1
ATOM 5745 C CA . LYS A 1 701 ? 67.885 16.516 -169.870 1.00 62.62 701 LYS A CA 1
ATOM 5746 C C . LYS A 1 701 ? 67.249 15.142 -170.155 1.00 62.62 701 LYS A C 1
ATOM 5748 O O . LYS A 1 701 ? 66.079 15.114 -170.526 1.00 62.62 701 LYS A O 1
ATOM 5753 N N . ARG A 1 702 ? 67.985 14.027 -170.015 1.00 57.47 702 ARG A N 1
ATOM 5754 C CA . ARG A 1 702 ? 67.446 12.652 -170.136 1.00 57.47 702 ARG A CA 1
ATOM 5755 C C . ARG A 1 702 ? 67.100 12.011 -168.789 1.00 57.47 702 ARG A C 1
ATOM 5757 O O . ARG A 1 702 ? 65.990 11.504 -168.657 1.00 57.47 702 ARG A O 1
ATOM 5764 N N . ASP A 1 703 ? 67.983 12.089 -167.792 1.00 54.81 703 ASP A N 1
ATOM 5765 C CA . ASP A 1 703 ? 67.770 11.451 -166.474 1.00 54.81 703 ASP A CA 1
ATOM 5766 C C . ASP A 1 703 ? 66.512 11.958 -165.750 1.00 54.81 703 ASP A C 1
ATOM 5768 O O . ASP A 1 703 ? 65.823 11.213 -165.056 1.00 54.81 703 ASP A O 1
ATOM 5772 N N . THR A 1 704 ? 66.169 13.234 -165.945 1.00 60.66 704 THR A N 1
ATOM 5773 C CA . THR A 1 704 ? 65.039 13.898 -165.273 1.00 60.66 704 THR A CA 1
ATOM 5774 C C . THR A 1 704 ? 63.656 13.355 -165.656 1.00 60.66 704 THR A C 1
ATOM 5776 O O . THR A 1 704 ? 62.686 13.666 -164.967 1.00 60.66 704 THR A O 1
ATOM 5779 N N . ILE A 1 705 ? 63.555 12.525 -166.701 1.00 56.59 705 ILE A N 1
ATOM 5780 C CA . ILE A 1 705 ? 62.308 11.854 -167.111 1.00 56.59 705 ILE A CA 1
ATOM 5781 C C . ILE A 1 705 ? 62.102 10.531 -166.350 1.00 56.59 705 ILE A C 1
ATOM 5783 O O . ILE A 1 705 ? 60.964 10.150 -166.092 1.00 56.59 705 ILE A O 1
ATOM 5787 N N . VAL A 1 706 ? 63.180 9.844 -165.952 1.00 57.16 706 VAL A N 1
ATOM 5788 C CA . VAL A 1 706 ? 63.110 8.538 -165.267 1.00 57.16 706 VAL A CA 1
ATOM 5789 C C . VAL A 1 706 ? 62.655 8.705 -163.813 1.00 57.16 706 VAL A C 1
ATOM 5791 O O . VAL A 1 706 ? 61.739 8.025 -163.357 1.00 57.16 706 VAL A O 1
ATOM 5794 N N . ASN A 1 707 ? 63.217 9.688 -163.107 1.00 57.09 707 ASN A N 1
ATOM 5795 C CA . ASN A 1 707 ? 63.036 9.871 -161.659 1.00 57.09 707 ASN A CA 1
ATOM 5796 C C . ASN A 1 707 ? 61.656 10.428 -161.228 1.00 57.09 707 ASN A C 1
ATOM 5798 O O . ASN A 1 707 ? 61.492 10.826 -160.076 1.00 57.09 707 ASN A O 1
ATOM 5802 N N . GLN A 1 708 ? 60.660 10.494 -162.122 1.00 51.66 708 GLN A N 1
ATOM 5803 C CA . GLN A 1 708 ? 59.289 10.914 -161.776 1.00 51.66 708 GLN A CA 1
ATOM 5804 C C . GLN A 1 708 ? 58.358 9.749 -161.389 1.00 51.66 708 GLN A C 1
ATOM 5806 O O . GLN A 1 708 ? 57.273 9.997 -160.866 1.00 51.66 708 GLN A O 1
ATOM 5811 N N . SER A 1 709 ? 58.772 8.496 -161.610 1.00 45.62 709 SER A N 1
ATOM 5812 C CA . SER A 1 709 ? 57.968 7.296 -161.326 1.00 45.62 709 SER A CA 1
ATOM 5813 C C . SER A 1 709 ? 57.714 7.066 -159.823 1.00 45.62 709 SER A C 1
ATOM 5815 O O . SER A 1 709 ? 56.588 6.794 -159.402 1.00 45.62 709 SER A O 1
ATOM 5817 N N . ASP A 1 710 ? 58.741 7.226 -158.987 1.00 49.25 710 ASP A N 1
ATOM 5818 C CA . ASP A 1 710 ? 58.803 6.515 -157.696 1.00 49.25 710 ASP A CA 1
ATOM 5819 C C . ASP A 1 710 ? 58.145 7.258 -156.512 1.00 49.25 710 ASP A C 1
ATOM 5821 O O . ASP A 1 710 ? 58.124 6.779 -155.379 1.00 49.25 710 ASP A O 1
ATOM 5825 N N . VAL A 1 711 ? 57.574 8.442 -156.750 1.00 44.84 711 VAL A N 1
ATOM 5826 C CA . VAL A 1 711 ? 57.100 9.357 -155.689 1.00 44.84 711 VAL A CA 1
ATOM 5827 C C . VAL A 1 711 ? 55.677 9.028 -155.187 1.00 44.84 711 VAL A C 1
ATOM 5829 O O . VAL A 1 711 ? 55.226 9.556 -154.168 1.00 44.84 711 VAL A O 1
ATOM 5832 N N . LEU A 1 712 ? 54.938 8.144 -155.865 1.00 47.00 712 LEU A N 1
ATOM 5833 C CA . LEU A 1 712 ? 53.488 7.975 -155.668 1.00 47.00 712 LEU A CA 1
ATOM 5834 C C . LEU A 1 712 ? 53.049 7.115 -154.461 1.00 47.00 712 LEU A C 1
ATOM 5836 O O . LEU A 1 712 ? 51.853 7.046 -154.179 1.00 47.00 712 LEU A O 1
ATOM 5840 N N . GLN A 1 713 ? 53.963 6.461 -153.735 1.00 46.44 713 GLN A N 1
ATOM 5841 C CA . GLN A 1 713 ? 53.606 5.304 -152.892 1.00 46.44 713 GLN A CA 1
ATOM 5842 C C . GLN A 1 713 ? 53.376 5.560 -151.382 1.00 46.44 713 GLN A C 1
ATOM 5844 O O . GLN A 1 713 ? 52.958 4.639 -150.684 1.00 46.44 713 GLN A O 1
ATOM 5849 N N . SER A 1 714 ? 53.593 6.774 -150.849 1.00 45.91 714 SER A N 1
ATOM 5850 C CA . SER A 1 714 ? 53.676 7.003 -149.384 1.00 45.91 714 SER A CA 1
ATOM 5851 C C . SER A 1 714 ? 52.697 8.050 -148.807 1.00 45.91 714 SER A C 1
ATOM 5853 O O . SER A 1 714 ? 53.083 9.175 -148.487 1.00 45.91 714 SER A O 1
AT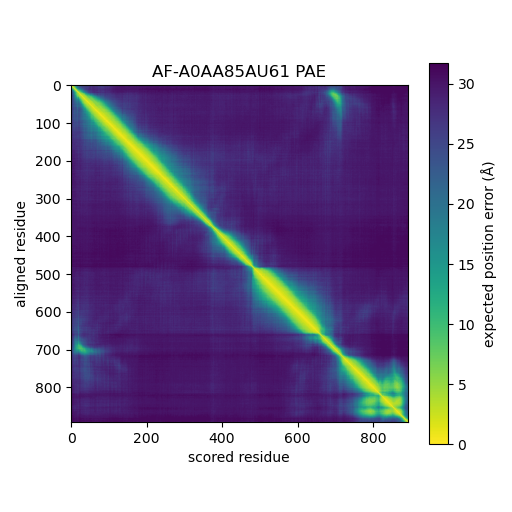OM 5855 N N . ARG A 1 715 ? 51.407 7.690 -148.641 1.00 42.09 715 ARG A N 1
ATOM 5856 C CA . ARG A 1 715 ? 50.415 8.452 -147.833 1.00 42.09 715 ARG A CA 1
ATOM 5857 C C . ARG A 1 715 ? 49.252 7.595 -147.290 1.00 42.09 715 ARG A C 1
ATOM 5859 O O . ARG A 1 715 ? 48.302 7.337 -148.025 1.00 42.09 715 ARG A O 1
ATOM 5866 N N . LYS A 1 716 ? 49.244 7.283 -145.985 1.00 40.84 716 LYS A N 1
ATOM 5867 C CA . LYS A 1 716 ? 48.056 6.929 -145.165 1.00 40.84 716 LYS A CA 1
ATOM 5868 C C . LYS A 1 716 ? 48.402 7.044 -143.666 1.00 40.84 716 LYS A C 1
ATOM 5870 O O . LYS A 1 716 ? 49.520 6.718 -143.306 1.00 40.84 716 LYS A O 1
ATOM 5875 N N . ASP A 1 717 ? 47.430 7.504 -142.865 1.00 45.28 717 ASP A N 1
ATOM 5876 C CA . ASP A 1 717 ? 47.366 7.642 -141.382 1.00 45.28 717 ASP A CA 1
ATOM 5877 C C . ASP A 1 717 ? 47.394 9.069 -140.804 1.00 45.28 717 ASP A C 1
ATOM 5879 O O . ASP A 1 717 ? 48.410 9.759 -140.805 1.00 45.28 717 ASP A O 1
ATOM 5883 N N . LYS A 1 718 ? 46.235 9.509 -140.270 1.00 46.84 718 LYS A N 1
ATOM 5884 C CA . LYS A 1 718 ? 46.082 10.767 -139.495 1.00 46.84 718 LYS A CA 1
ATOM 5885 C C . LYS A 1 718 ? 44.786 10.930 -138.672 1.00 46.84 718 LYS A C 1
ATOM 5887 O O . LYS A 1 718 ? 44.620 11.948 -138.007 1.00 46.84 718 LYS A O 1
ATOM 5892 N N . SER A 1 719 ? 43.846 9.979 -138.699 1.00 50.72 719 SER A N 1
ATOM 5893 C CA . SER A 1 719 ? 42.476 10.162 -138.170 1.00 50.72 719 SER A CA 1
ATOM 5894 C C . SER A 1 719 ? 42.277 9.818 -136.684 1.00 50.72 719 SER A C 1
ATOM 5896 O O . SER A 1 719 ? 41.345 10.321 -136.059 1.00 50.72 719 SER A O 1
ATOM 5898 N N . ARG A 1 720 ? 43.129 8.966 -136.099 1.00 55.69 720 ARG A N 1
ATOM 5899 C CA . ARG A 1 720 ? 42.830 8.237 -134.847 1.00 55.69 720 ARG A CA 1
ATOM 5900 C C . ARG A 1 720 ? 42.895 9.074 -133.553 1.00 55.69 720 ARG A C 1
ATOM 5902 O O . ARG A 1 720 ? 42.344 8.660 -132.541 1.00 55.69 720 ARG A O 1
ATOM 5909 N N . ILE A 1 721 ? 43.546 10.241 -133.579 1.00 60.03 721 ILE A N 1
ATOM 5910 C CA . ILE A 1 721 ? 43.963 10.988 -132.370 1.00 60.03 721 ILE A CA 1
ATOM 5911 C C . ILE A 1 721 ? 42.870 11.924 -131.806 1.00 60.03 721 ILE A C 1
ATOM 5913 O O . ILE A 1 721 ? 42.852 12.204 -130.612 1.00 60.03 721 ILE A O 1
ATOM 5917 N N . ARG A 1 722 ? 41.925 12.411 -132.626 1.00 61.94 722 ARG A N 1
ATOM 5918 C CA . ARG A 1 722 ? 41.008 13.506 -132.224 1.00 61.94 722 ARG A CA 1
ATOM 5919 C C . ARG A 1 722 ? 39.936 13.108 -131.188 1.00 61.94 722 ARG A C 1
ATOM 5921 O O . ARG A 1 722 ? 39.421 13.978 -130.496 1.00 61.94 722 ARG A O 1
ATOM 5928 N N . ILE A 1 723 ? 39.570 11.829 -131.089 1.00 67.88 723 ILE A N 1
ATOM 5929 C CA . ILE A 1 723 ? 38.357 11.390 -130.362 1.00 67.88 723 ILE A CA 1
ATOM 5930 C C . ILE A 1 723 ? 38.587 11.205 -128.849 1.00 67.88 723 ILE A C 1
ATOM 5932 O O . ILE A 1 723 ? 37.656 11.375 -128.062 1.00 67.88 723 ILE A O 1
ATOM 5936 N N . THR A 1 724 ? 39.807 10.880 -128.417 1.00 69.31 724 THR A N 1
ATOM 5937 C CA . THR A 1 724 ? 40.115 10.586 -127.003 1.00 69.31 724 THR A CA 1
ATOM 5938 C C . THR A 1 724 ? 40.108 11.836 -126.123 1.00 69.31 724 THR A C 1
ATOM 5940 O O . THR A 1 724 ? 39.510 11.821 -125.048 1.00 69.31 724 THR A O 1
ATOM 5943 N N . ALA A 1 725 ? 40.702 12.936 -126.598 1.00 64.81 725 ALA A N 1
ATOM 5944 C CA . ALA A 1 725 ? 40.862 14.176 -125.832 1.00 64.81 725 ALA A CA 1
ATOM 5945 C C . ALA A 1 725 ? 39.533 14.776 -125.332 1.00 64.81 725 ALA A C 1
ATOM 5947 O O . ALA A 1 725 ? 39.470 15.307 -124.224 1.00 64.81 725 ALA A O 1
ATOM 5948 N N . GLN A 1 726 ? 38.455 14.654 -126.115 1.00 69.06 726 GLN A N 1
ATOM 5949 C CA . GLN A 1 726 ? 37.167 15.274 -125.792 1.00 69.06 726 GLN A CA 1
ATOM 5950 C C . GLN A 1 726 ? 36.528 14.695 -124.514 1.00 69.06 726 GLN A C 1
ATOM 5952 O O . GLN A 1 726 ? 35.876 15.423 -123.770 1.00 69.06 726 GLN A O 1
ATOM 5957 N N . ARG A 1 727 ? 36.724 13.396 -124.232 1.00 75.31 727 ARG A N 1
ATOM 5958 C CA . ARG A 1 727 ? 36.021 12.694 -123.140 1.00 75.31 727 ARG A CA 1
ATOM 5959 C C . ARG A 1 727 ? 36.496 13.101 -121.742 1.00 75.31 727 ARG A C 1
ATOM 5961 O O . ARG A 1 727 ? 35.669 13.213 -120.842 1.00 75.31 727 ARG A O 1
ATOM 5968 N N . HIS A 1 728 ? 37.789 13.373 -121.560 1.00 73.00 728 HIS A N 1
ATOM 5969 C CA . HIS A 1 728 ? 38.330 13.763 -120.249 1.00 73.00 728 HIS A CA 1
ATOM 5970 C C . HIS A 1 728 ? 37.854 15.154 -119.789 1.00 73.00 728 HIS A C 1
ATOM 5972 O O . HIS A 1 728 ? 37.696 15.393 -118.591 1.00 73.00 728 HIS A O 1
ATOM 5978 N N . ILE A 1 729 ? 37.562 16.064 -120.726 1.00 74.50 729 ILE A N 1
ATOM 5979 C CA . ILE A 1 729 ? 37.145 17.442 -120.419 1.00 74.50 729 ILE A CA 1
ATOM 5980 C C . ILE A 1 729 ? 35.794 17.471 -119.677 1.00 74.50 729 ILE A C 1
ATOM 5982 O O . ILE A 1 729 ? 35.630 18.223 -118.714 1.00 74.50 729 ILE A O 1
ATOM 5986 N N . ASP A 1 730 ? 34.836 16.626 -120.068 1.00 76.25 730 ASP A N 1
ATOM 5987 C CA . ASP A 1 730 ? 33.490 16.590 -119.469 1.00 76.25 730 ASP A CA 1
ATOM 5988 C C . ASP A 1 730 ? 33.390 15.714 -118.205 1.00 76.25 730 ASP A C 1
ATOM 5990 O O . ASP A 1 730 ? 32.349 15.656 -117.541 1.00 76.25 730 ASP A O 1
ATOM 5994 N N . GLU A 1 731 ? 34.475 15.037 -117.836 1.00 77.06 731 GLU A N 1
ATOM 5995 C CA . GLU A 1 731 ? 34.614 14.329 -116.562 1.00 77.06 731 GLU A CA 1
ATOM 5996 C C . GLU A 1 731 ? 35.138 15.261 -115.458 1.00 77.06 731 GLU A C 1
ATOM 5998 O O . GLU A 1 731 ? 34.580 15.300 -114.357 1.00 77.06 731 GLU A O 1
ATOM 6003 N N . LEU A 1 732 ? 36.124 16.107 -115.779 1.00 73.38 732 LEU A N 1
ATOM 6004 C CA . LEU A 1 732 ? 36.661 17.122 -114.864 1.00 73.38 732 LEU A CA 1
ATOM 6005 C C . LEU A 1 732 ? 35.597 18.145 -114.427 1.00 73.38 732 LEU A C 1
ATOM 6007 O O . LEU A 1 732 ? 35.499 18.463 -113.240 1.00 73.38 732 LEU A O 1
ATOM 6011 N N . LYS A 1 733 ? 34.733 18.598 -115.350 1.00 73.12 733 LYS A N 1
ATOM 6012 C CA . LYS A 1 733 ? 33.628 19.534 -115.048 1.00 73.12 733 LYS A CA 1
ATOM 6013 C C . LYS A 1 733 ? 32.663 19.009 -113.975 1.00 73.12 733 LYS A C 1
ATOM 6015 O O . LYS A 1 733 ? 32.163 19.793 -113.171 1.00 73.12 733 LYS A O 1
ATOM 6020 N N . ARG A 1 734 ? 32.402 17.694 -113.941 1.00 78.19 734 ARG A N 1
ATOM 6021 C CA . ARG A 1 734 ? 31.515 17.074 -112.939 1.00 78.19 734 ARG A CA 1
ATOM 6022 C C . ARG A 1 734 ? 32.165 17.030 -111.557 1.00 78.19 734 ARG A C 1
ATOM 6024 O O . ARG A 1 734 ? 31.523 17.426 -110.588 1.00 78.19 734 ARG A O 1
ATOM 6031 N N . LYS A 1 735 ? 33.447 16.650 -111.476 1.00 76.88 735 LYS A N 1
ATOM 6032 C CA . LYS A 1 735 ? 34.215 16.653 -110.215 1.00 76.88 735 LYS A CA 1
ATOM 6033 C C . LYS A 1 735 ? 34.277 18.055 -109.592 1.00 76.88 735 LYS A C 1
ATOM 6035 O O . LYS A 1 735 ? 34.018 18.208 -108.403 1.00 76.88 735 LYS A O 1
ATOM 6040 N N . LEU A 1 736 ? 34.507 19.089 -110.408 1.00 71.69 736 LEU A N 1
ATOM 6041 C CA . LEU A 1 736 ? 34.581 20.480 -109.943 1.00 71.69 736 LEU A CA 1
ATOM 6042 C C . LEU A 1 736 ? 33.248 21.009 -109.373 1.00 71.69 736 LEU A C 1
ATOM 6044 O O . LEU A 1 736 ? 33.264 21.837 -108.463 1.00 71.69 736 LEU A O 1
ATOM 6048 N N . LYS A 1 737 ? 32.093 20.514 -109.848 1.00 78.44 737 LYS A N 1
ATOM 6049 C CA . LYS A 1 737 ? 30.783 20.898 -109.291 1.00 78.44 737 LYS A CA 1
ATOM 6050 C C . LYS A 1 737 ? 30.522 20.266 -107.916 1.00 78.44 737 LYS A C 1
ATOM 6052 O O . LYS A 1 737 ? 30.005 20.955 -107.045 1.00 78.44 737 LYS A O 1
ATOM 6057 N N . ALA A 1 738 ? 30.922 19.008 -107.708 1.00 76.50 738 ALA A N 1
ATOM 6058 C CA . ALA A 1 738 ? 30.805 18.341 -106.408 1.00 76.50 738 ALA A CA 1
ATOM 6059 C C . ALA A 1 738 ? 31.689 19.009 -105.339 1.00 76.50 738 ALA A C 1
ATOM 6061 O O . ALA A 1 738 ? 31.209 19.329 -104.257 1.00 76.50 738 ALA A O 1
ATOM 6062 N N . ILE A 1 739 ? 32.947 19.326 -105.677 1.00 74.56 739 ILE A N 1
ATOM 6063 C CA . ILE A 1 739 ? 33.883 20.007 -104.763 1.00 74.56 739 ILE A CA 1
ATOM 6064 C C . ILE A 1 739 ? 33.317 21.351 -104.274 1.00 74.56 739 ILE A C 1
ATOM 6066 O O . ILE A 1 739 ? 33.412 21.656 -103.089 1.00 74.56 739 ILE A O 1
ATOM 6070 N N . LYS A 1 740 ? 32.661 22.130 -105.148 1.00 75.19 740 LYS A N 1
ATOM 6071 C CA . LYS A 1 740 ? 32.005 23.387 -104.743 1.00 75.19 740 LYS A CA 1
ATOM 6072 C C . LYS A 1 740 ? 30.836 23.198 -103.772 1.00 75.19 740 LYS A C 1
ATOM 6074 O O . LYS A 1 740 ? 30.588 24.100 -102.983 1.00 75.19 740 LYS A O 1
ATOM 6079 N N . GLN A 1 741 ? 30.123 22.074 -103.832 1.00 80.00 741 GLN A N 1
ATOM 6080 C CA . GLN A 1 741 ? 29.004 21.811 -102.926 1.00 80.00 741 GLN A CA 1
ATOM 6081 C C . GLN A 1 741 ? 29.503 21.352 -101.548 1.00 80.00 741 GLN A C 1
ATOM 6083 O O . GLN A 1 741 ? 29.052 21.887 -100.542 1.00 80.00 741 GLN A O 1
ATOM 6088 N N . ASN A 1 742 ? 30.508 20.471 -101.502 1.00 77.56 742 ASN A N 1
ATOM 6089 C CA . ASN A 1 742 ? 31.162 20.070 -100.249 1.00 77.56 742 ASN A CA 1
ATOM 6090 C C . ASN A 1 742 ? 31.884 21.250 -99.569 1.00 77.56 742 ASN A C 1
ATOM 6092 O O . ASN A 1 742 ? 31.893 21.357 -98.350 1.00 77.56 742 ASN A O 1
ATOM 6096 N N . SER A 1 743 ? 32.457 22.174 -100.350 1.00 74.81 743 SER A N 1
ATOM 6097 C CA . SER A 1 743 ? 33.068 23.390 -99.800 1.00 74.81 743 SER A CA 1
ATOM 6098 C C . SER A 1 743 ? 32.065 24.293 -99.078 1.00 74.81 743 SER A C 1
ATOM 6100 O O . SER A 1 743 ? 32.488 25.039 -98.204 1.00 74.81 743 SER A O 1
ATOM 6102 N N . ALA A 1 744 ? 30.779 24.253 -99.447 1.00 77.31 744 ALA A N 1
ATOM 6103 C CA . ALA A 1 744 ? 29.738 25.075 -98.833 1.00 77.31 744 ALA A CA 1
ATOM 6104 C C . ALA A 1 744 ? 29.192 24.460 -97.532 1.00 77.31 744 ALA A C 1
ATOM 6106 O O . ALA A 1 744 ? 28.881 25.197 -96.601 1.00 77.31 744 ALA A O 1
ATOM 6107 N N . SER A 1 745 ? 29.120 23.124 -97.434 1.00 77.62 745 SER A N 1
ATOM 6108 C CA . SER A 1 745 ? 28.795 22.464 -96.163 1.00 77.62 745 SER A CA 1
ATOM 6109 C C . SER A 1 745 ? 29.914 22.657 -95.142 1.00 77.62 745 SER A C 1
ATOM 6111 O O . SER A 1 745 ? 29.634 23.044 -94.015 1.00 77.62 745 SER A O 1
ATOM 6113 N N . CYS A 1 746 ? 31.183 22.515 -95.542 1.00 72.62 746 CYS A N 1
ATOM 6114 C CA . CYS A 1 746 ? 32.300 22.696 -94.612 1.00 72.62 746 CYS A CA 1
ATOM 6115 C C . CYS A 1 746 ? 32.474 24.146 -94.121 1.00 72.62 746 CYS A C 1
ATOM 6117 O O . CYS A 1 746 ? 32.952 24.339 -93.010 1.00 72.62 746 CYS A O 1
ATOM 6119 N N . THR A 1 747 ? 32.072 25.171 -94.887 1.00 79.44 747 THR A N 1
ATOM 6120 C CA . THR A 1 747 ? 32.016 26.549 -94.354 1.00 79.44 747 THR A CA 1
ATOM 6121 C C . THR A 1 747 ? 30.906 26.726 -93.321 1.00 79.44 747 THR A C 1
ATOM 6123 O O . THR A 1 747 ? 31.125 27.397 -92.322 1.00 79.44 747 THR A O 1
ATOM 6126 N N . GLN A 1 748 ? 29.751 26.086 -93.519 1.00 77.19 748 GLN A N 1
ATOM 6127 C CA . GLN A 1 748 ? 28.637 26.157 -92.571 1.00 77.19 748 GLN A CA 1
ATOM 6128 C C . GLN A 1 748 ? 28.936 25.373 -91.280 1.00 77.19 748 GLN A C 1
ATOM 6130 O O . GLN A 1 748 ? 28.620 25.834 -90.189 1.00 77.19 748 GLN A O 1
ATOM 6135 N N . GLU A 1 749 ? 29.619 24.228 -91.393 1.00 80.19 749 GLU A N 1
ATOM 6136 C CA . GLU A 1 749 ? 30.165 23.476 -90.254 1.00 80.19 749 GLU A CA 1
ATOM 6137 C C . GLU A 1 749 ? 31.201 24.306 -89.472 1.00 80.19 749 GLU A C 1
ATOM 6139 O O . GLU A 1 749 ? 31.199 24.269 -88.244 1.00 80.19 749 GLU A O 1
ATOM 6144 N N . LEU A 1 750 ? 32.059 25.079 -90.155 1.00 79.12 750 LEU A N 1
ATOM 6145 C CA . LEU A 1 750 ? 33.039 25.966 -89.513 1.00 79.12 750 LEU A CA 1
ATOM 6146 C C . LEU A 1 750 ? 32.378 27.111 -88.735 1.00 79.12 750 LEU A C 1
ATOM 6148 O O . LEU A 1 750 ? 32.724 27.295 -87.572 1.00 79.12 750 LEU A O 1
ATOM 6152 N N . GLU A 1 751 ? 31.404 27.818 -89.316 1.00 81.25 751 GLU A N 1
ATOM 6153 C CA . GLU A 1 751 ? 30.626 28.854 -88.608 1.00 81.25 751 GLU A CA 1
ATOM 6154 C C . GLU A 1 751 ? 29.960 28.267 -87.345 1.00 81.25 751 GLU A C 1
ATOM 6156 O O . GLU A 1 751 ? 30.076 28.815 -86.248 1.00 81.25 751 GLU A O 1
ATOM 6161 N N . GLU A 1 752 ? 29.369 27.074 -87.466 1.00 80.06 752 GLU A N 1
ATOM 6162 C CA . GLU A 1 752 ? 28.800 26.325 -86.344 1.00 80.06 752 GLU A CA 1
ATOM 6163 C C . GLU A 1 752 ? 29.825 25.900 -85.275 1.00 80.06 752 GLU A C 1
ATOM 6165 O O . GLU A 1 752 ? 29.434 25.669 -84.128 1.00 80.06 752 GLU A O 1
ATOM 6170 N N . PHE A 1 753 ? 31.105 25.722 -85.613 1.00 78.12 753 PHE A N 1
ATOM 6171 C CA . PHE A 1 753 ? 32.162 25.446 -84.634 1.00 78.12 753 PHE A CA 1
ATOM 6172 C C . PHE A 1 753 ? 32.710 26.731 -84.006 1.00 78.12 753 PHE A C 1
ATOM 6174 O O . PHE A 1 753 ? 32.971 26.727 -82.804 1.00 78.12 753 PHE A O 1
ATOM 6181 N N . GLU A 1 754 ? 32.818 27.824 -84.763 1.00 76.94 754 GLU A N 1
ATOM 6182 C CA . GLU A 1 754 ? 33.240 29.135 -84.258 1.00 76.94 754 GLU A CA 1
ATOM 6183 C C . GLU A 1 754 ? 32.239 29.706 -83.240 1.00 76.94 754 GLU A C 1
ATOM 6185 O O . GLU A 1 754 ? 32.650 30.242 -82.210 1.00 76.94 754 GLU A O 1
ATOM 6190 N N . GLU A 1 755 ? 30.927 29.536 -83.431 1.00 81.06 755 GLU A N 1
ATOM 6191 C CA . GLU A 1 755 ? 29.946 29.898 -82.393 1.00 81.06 755 GLU A CA 1
ATOM 6192 C C . GLU A 1 755 ? 30.137 29.072 -81.106 1.00 81.06 755 GLU A C 1
ATOM 6194 O O . GLU A 1 755 ? 30.095 29.610 -79.995 1.00 81.06 755 GLU A O 1
ATOM 6199 N N . LYS A 1 756 ? 30.409 27.766 -81.237 1.00 78.50 756 LYS A N 1
ATOM 6200 C CA . LYS A 1 756 ? 30.599 26.855 -80.094 1.00 78.50 756 LYS A CA 1
ATOM 6201 C C . LYS A 1 756 ? 31.899 27.144 -79.337 1.00 78.50 756 LYS A C 1
ATOM 6203 O O . LYS A 1 756 ? 31.885 27.110 -78.107 1.00 78.50 756 LYS A O 1
ATOM 6208 N N . THR A 1 757 ? 32.998 27.481 -80.019 1.00 75.19 757 THR A N 1
ATOM 6209 C CA . THR A 1 757 ? 34.239 27.908 -79.348 1.00 75.19 757 THR A CA 1
ATOM 6210 C C . THR A 1 757 ? 34.067 29.257 -78.657 1.00 75.19 757 THR A C 1
ATOM 6212 O O . THR A 1 757 ? 34.452 29.376 -77.498 1.00 75.19 757 THR A O 1
ATOM 6215 N N . ASN A 1 758 ? 33.406 30.236 -79.285 1.00 81.75 758 ASN A N 1
ATOM 6216 C CA . ASN A 1 758 ? 33.123 31.533 -78.656 1.00 81.75 758 ASN A CA 1
ATOM 6217 C C . ASN A 1 758 ? 32.252 31.405 -77.390 1.00 81.75 758 ASN A C 1
ATOM 6219 O O . ASN A 1 758 ? 32.480 32.115 -76.407 1.00 81.75 758 ASN A O 1
ATOM 6223 N N . MET A 1 759 ? 31.275 30.492 -77.372 1.00 80.69 759 MET A N 1
ATOM 6224 C CA . MET A 1 759 ? 30.497 30.190 -76.162 1.00 80.69 759 MET A CA 1
ATOM 6225 C C . MET A 1 759 ? 31.376 29.575 -75.063 1.00 80.69 759 MET A C 1
ATOM 6227 O O . MET A 1 759 ? 31.405 30.091 -73.943 1.00 80.69 759 MET A O 1
ATOM 6231 N N . LEU A 1 760 ? 32.152 28.538 -75.395 1.00 78.94 760 LEU A N 1
ATOM 6232 C CA . LEU A 1 760 ? 33.054 27.872 -74.449 1.00 78.94 760 LEU A CA 1
ATOM 6233 C C . LEU A 1 760 ? 34.128 28.821 -73.894 1.00 78.94 760 LEU A C 1
ATOM 6235 O O . LEU A 1 760 ? 34.398 28.788 -72.697 1.00 78.94 760 LEU A O 1
ATOM 6239 N N . GLU A 1 761 ? 34.707 29.711 -74.703 1.00 78.12 761 GLU A N 1
ATOM 6240 C CA . GLU A 1 761 ? 35.676 30.710 -74.231 1.00 78.12 761 GLU A CA 1
ATOM 6241 C C . GLU A 1 761 ? 35.065 31.707 -73.237 1.00 78.12 761 GLU A C 1
ATOM 6243 O O . GLU A 1 761 ? 35.722 32.089 -72.264 1.00 78.12 761 GLU A O 1
ATOM 6248 N N . ASN A 1 762 ? 33.803 32.111 -73.428 1.00 82.56 762 ASN A N 1
ATOM 6249 C CA . ASN A 1 762 ? 33.112 32.975 -72.470 1.00 82.56 762 ASN A CA 1
ATOM 6250 C C . ASN A 1 762 ? 32.832 32.245 -71.144 1.00 82.56 762 ASN A C 1
ATOM 6252 O O . ASN A 1 762 ? 33.066 32.827 -70.082 1.00 82.56 762 ASN A O 1
ATOM 6256 N N . GLU A 1 763 ? 32.413 30.976 -71.179 1.00 80.75 763 GLU A N 1
ATOM 6257 C CA . GLU A 1 763 ? 32.259 30.152 -69.969 1.00 80.75 763 GLU A CA 1
ATOM 6258 C C . GLU A 1 763 ? 33.597 29.945 -69.244 1.00 80.75 763 GLU A C 1
ATOM 6260 O O . GLU A 1 763 ? 33.684 30.131 -68.028 1.00 80.75 763 GLU A O 1
ATOM 6265 N N . LEU A 1 764 ? 34.670 29.647 -69.983 1.00 78.62 764 LEU A N 1
ATOM 6266 C CA . LEU A 1 764 ? 36.019 29.454 -69.443 1.00 78.62 764 LEU A CA 1
ATOM 6267 C C . LEU A 1 764 ? 36.575 30.764 -68.850 1.00 78.62 764 LEU A C 1
ATOM 6269 O O . LEU A 1 764 ? 37.237 30.736 -67.810 1.00 78.62 764 LEU A O 1
ATOM 6273 N N . ARG A 1 765 ? 36.258 31.930 -69.436 1.00 83.56 765 ARG A N 1
ATOM 6274 C CA . ARG A 1 765 ? 36.592 33.245 -68.857 1.00 83.56 765 ARG A CA 1
ATOM 6275 C C . ARG A 1 765 ? 35.861 33.483 -67.534 1.00 83.56 765 ARG A C 1
ATOM 6277 O O . ARG A 1 765 ? 36.504 33.903 -66.575 1.00 83.56 765 ARG A O 1
ATOM 6284 N N . ILE A 1 766 ? 34.562 33.181 -67.461 1.00 82.69 766 ILE A N 1
ATOM 6285 C CA . ILE A 1 766 ? 33.774 33.304 -66.221 1.00 82.69 766 ILE A CA 1
ATOM 6286 C C . ILE A 1 766 ? 34.332 32.364 -65.143 1.00 82.69 766 ILE A C 1
ATOM 6288 O O . ILE A 1 766 ? 34.604 32.801 -64.025 1.00 82.69 766 ILE A O 1
ATOM 6292 N N . LYS A 1 767 ? 34.612 31.101 -65.488 1.00 77.69 767 LYS A N 1
ATOM 6293 C CA . LYS A 1 767 ? 35.175 30.123 -64.544 1.00 77.69 767 LYS A CA 1
ATOM 6294 C C . LYS A 1 767 ? 36.588 30.473 -64.075 1.00 77.69 767 LYS A C 1
ATOM 6296 O O . LYS A 1 767 ? 36.916 30.184 -62.928 1.00 77.69 767 LYS A O 1
ATOM 6301 N N . LYS A 1 768 ? 37.395 31.155 -64.896 1.00 78.38 768 LYS A N 1
ATOM 6302 C CA . LYS A 1 768 ? 38.669 31.747 -64.453 1.00 78.38 768 LYS A CA 1
ATOM 6303 C C . LYS A 1 768 ? 38.460 32.879 -63.445 1.00 78.38 768 LYS A C 1
ATOM 6305 O O . LYS A 1 768 ? 39.121 32.865 -62.413 1.00 78.38 768 LYS A O 1
ATOM 6310 N N . SER A 1 769 ? 37.518 33.801 -63.672 1.00 80.12 769 SER A N 1
ATOM 6311 C CA . SER A 1 769 ? 37.220 34.852 -62.683 1.00 80.12 769 SER A CA 1
ATOM 6312 C C . SER A 1 769 ? 36.631 34.309 -61.373 1.00 80.12 769 SER A C 1
ATOM 6314 O O . SER A 1 769 ? 36.991 34.811 -60.310 1.00 80.12 769 SER A O 1
ATOM 6316 N N . ASP A 1 770 ? 35.801 33.258 -61.430 1.00 79.75 770 ASP A N 1
ATOM 6317 C CA . ASP A 1 770 ? 35.306 32.551 -60.239 1.00 79.75 770 ASP A CA 1
ATOM 6318 C C . ASP A 1 770 ? 36.482 31.939 -59.451 1.00 79.75 770 ASP A C 1
ATOM 6320 O O . ASP A 1 770 ? 36.627 32.166 -58.249 1.00 79.75 770 ASP A O 1
ATOM 6324 N N . ALA A 1 771 ? 37.368 31.206 -60.138 1.00 73.88 771 ALA A N 1
ATOM 6325 C CA . ALA A 1 771 ? 38.529 30.559 -59.529 1.00 73.88 771 ALA A CA 1
ATOM 6326 C C . ALA A 1 771 ? 39.517 31.571 -58.925 1.00 73.88 771 ALA A C 1
ATOM 6328 O O . ALA A 1 771 ? 39.989 31.374 -57.809 1.00 73.88 771 ALA A O 1
ATOM 6329 N N . GLU A 1 772 ? 39.789 32.688 -59.606 1.00 79.06 772 GLU A N 1
ATOM 6330 C CA . GLU A 1 772 ? 40.616 33.770 -59.065 1.00 79.06 772 GLU A CA 1
ATOM 6331 C C . GLU A 1 772 ? 40.008 34.436 -57.821 1.00 79.06 772 GLU A C 1
ATOM 6333 O O . GLU A 1 772 ? 40.752 34.932 -56.971 1.00 79.06 772 GLU A O 1
ATOM 6338 N N . ALA A 1 773 ? 38.678 34.496 -57.714 1.00 80.00 773 ALA A N 1
ATOM 6339 C CA . ALA A 1 773 ? 37.999 35.049 -56.547 1.00 80.00 773 ALA A CA 1
ATOM 6340 C C . ALA A 1 773 ? 38.090 34.101 -55.340 1.00 80.00 773 ALA A C 1
ATOM 6342 O O . ALA A 1 773 ? 38.399 34.555 -54.237 1.00 80.00 773 ALA A O 1
ATOM 6343 N N . GLU A 1 774 ? 37.892 32.794 -55.538 1.00 73.56 774 GLU A N 1
ATOM 6344 C CA . GLU A 1 774 ? 38.073 31.803 -54.468 1.00 73.56 774 GLU A CA 1
ATOM 6345 C C . GLU A 1 774 ? 39.550 31.633 -54.073 1.00 73.56 774 GLU A C 1
ATOM 6347 O O . GLU A 1 774 ? 39.843 31.528 -52.884 1.00 73.56 774 GLU A O 1
ATOM 6352 N N . GLN A 1 775 ? 40.494 31.717 -55.020 1.00 76.56 775 GLN A N 1
ATOM 6353 C CA . GLN A 1 775 ? 41.935 31.718 -54.731 1.00 76.56 775 GLN A CA 1
ATOM 6354 C C . GLN A 1 775 ? 42.311 32.871 -53.786 1.00 76.56 775 GLN A C 1
ATOM 6356 O O . GLN A 1 775 ? 42.955 32.646 -52.766 1.00 76.56 775 GLN A O 1
ATOM 6361 N N . LYS A 1 776 ? 41.833 34.096 -54.056 1.00 78.25 776 LYS A N 1
ATOM 6362 C CA . LYS A 1 776 ? 42.090 35.267 -53.194 1.00 78.25 776 LYS A CA 1
ATOM 6363 C C . LYS A 1 776 ? 41.512 35.085 -51.782 1.00 78.25 776 LYS A C 1
ATOM 6365 O O . LYS A 1 776 ? 42.174 35.435 -50.807 1.00 78.25 776 LYS A O 1
ATOM 6370 N N . LYS A 1 777 ? 40.323 34.480 -51.647 1.00 77.31 777 LYS A N 1
ATOM 6371 C CA . LYS A 1 777 ? 39.748 34.126 -50.333 1.00 77.31 777 LYS A CA 1
ATOM 6372 C C . LYS A 1 777 ? 40.567 33.052 -49.615 1.00 77.31 777 LYS A C 1
ATOM 6374 O O . LYS A 1 777 ? 40.766 33.163 -48.407 1.00 77.31 777 LYS A O 1
ATOM 6379 N N . ALA A 1 778 ? 41.050 32.037 -50.332 1.00 71.62 778 ALA A N 1
ATOM 6380 C CA . ALA A 1 778 ? 41.921 31.007 -49.773 1.00 71.62 778 ALA A CA 1
ATOM 6381 C C . ALA A 1 778 ? 43.240 31.615 -49.266 1.00 71.62 778 ALA A C 1
ATOM 6383 O O . ALA A 1 778 ? 43.623 31.358 -48.128 1.00 71.62 778 ALA A O 1
ATOM 6384 N N . ASP A 1 779 ? 43.872 32.499 -50.041 1.00 77.62 779 ASP A N 1
ATOM 6385 C CA . ASP A 1 779 ? 45.102 33.199 -49.653 1.00 77.62 779 ASP A CA 1
ATOM 6386 C C . ASP A 1 779 ? 44.892 34.117 -48.429 1.00 77.62 779 ASP A C 1
ATOM 6388 O O . ASP A 1 779 ? 45.748 34.195 -47.544 1.00 77.62 779 ASP A O 1
ATOM 6392 N N . GLU A 1 780 ? 43.741 34.793 -48.329 1.00 82.94 780 GLU A N 1
ATOM 6393 C CA . GLU A 1 780 ? 43.357 35.554 -47.133 1.00 82.94 780 GLU A CA 1
ATOM 6394 C C . GLU A 1 780 ? 43.129 34.670 -45.899 1.00 82.94 780 GLU A C 1
ATOM 6396 O O . GLU A 1 780 ? 43.497 35.057 -44.787 1.00 82.94 780 GLU A O 1
ATOM 6401 N N . LEU A 1 781 ? 42.496 33.506 -46.070 1.00 77.81 781 LEU A N 1
ATOM 6402 C CA . LEU A 1 781 ? 42.249 32.558 -44.983 1.00 77.81 781 LEU A CA 1
ATOM 6403 C C . LEU A 1 781 ? 43.544 31.884 -44.522 1.00 77.81 781 LEU A C 1
ATOM 6405 O O . LEU A 1 781 ? 43.741 31.754 -43.316 1.00 77.81 781 LEU A O 1
ATOM 6409 N N . MET A 1 782 ? 44.459 31.546 -45.438 1.00 74.50 782 MET A N 1
ATOM 6410 C CA . MET A 1 782 ? 45.794 31.042 -45.099 1.00 74.50 782 MET A CA 1
ATOM 6411 C C . MET A 1 782 ? 46.575 32.061 -44.265 1.00 74.50 782 MET A C 1
ATOM 6413 O O . MET A 1 782 ? 47.062 31.702 -43.198 1.00 74.50 782 MET A O 1
ATOM 6417 N N . LYS A 1 783 ? 46.606 33.341 -44.663 1.00 77.88 783 LYS A N 1
ATOM 6418 C CA . LYS A 1 783 ? 47.271 34.406 -43.884 1.00 77.88 783 LYS A CA 1
ATOM 6419 C C . LYS A 1 783 ? 46.675 34.579 -42.484 1.00 77.88 783 LYS A C 1
ATOM 6421 O O . LYS A 1 783 ? 47.414 34.716 -41.513 1.00 77.88 783 LYS A O 1
ATOM 6426 N N . LYS A 1 784 ? 45.342 34.527 -42.356 1.00 78.00 784 LYS A N 1
ATOM 6427 C CA . LYS A 1 784 ? 44.659 34.559 -41.048 1.00 78.00 784 LYS A CA 1
ATOM 6428 C C . LYS A 1 784 ? 45.057 33.347 -40.194 1.00 78.00 784 LYS A C 1
ATOM 6430 O O . LYS A 1 784 ? 45.422 33.518 -39.034 1.00 78.00 784 LYS A O 1
ATOM 6435 N N . LEU A 1 785 ? 45.062 32.145 -40.772 1.00 76.00 785 LEU A N 1
ATOM 6436 C CA . LEU A 1 785 ? 45.431 30.901 -40.089 1.00 76.00 785 LEU A CA 1
ATOM 6437 C C . LEU A 1 785 ? 46.911 30.891 -39.659 1.00 76.00 785 LEU A C 1
ATOM 6439 O O . LEU A 1 785 ? 47.201 30.491 -38.533 1.00 76.00 785 LEU A O 1
ATOM 6443 N N . GLN A 1 786 ? 47.821 31.411 -40.490 1.00 75.06 786 GLN A N 1
ATOM 6444 C CA . GLN A 1 786 ? 49.232 31.625 -40.143 1.00 75.06 786 GLN A CA 1
ATOM 6445 C C . GLN A 1 786 ? 49.373 32.566 -38.938 1.00 75.06 786 GLN A C 1
ATOM 6447 O O . GLN A 1 786 ? 49.909 32.137 -37.916 1.00 75.06 786 GLN A O 1
ATOM 6452 N N . SER A 1 787 ? 48.763 33.758 -38.976 1.00 78.44 787 SER A N 1
ATOM 6453 C CA . SER A 1 787 ? 48.830 34.718 -37.857 1.00 78.44 787 SER A CA 1
ATOM 6454 C C . SER A 1 787 ? 48.269 34.174 -36.531 1.00 78.44 787 SER A C 1
ATOM 6456 O O . SER A 1 787 ? 48.819 34.430 -35.461 1.00 78.44 787 SER A O 1
ATOM 6458 N N . LEU A 1 788 ? 47.219 33.344 -36.586 1.00 78.19 788 LEU A N 1
ATOM 6459 C CA . LEU A 1 788 ? 46.680 32.643 -35.415 1.00 78.19 788 LEU A CA 1
ATOM 6460 C C . LEU A 1 788 ? 47.605 31.514 -34.927 1.00 78.19 788 LEU A C 1
ATOM 6462 O O . LEU A 1 788 ? 47.635 31.216 -33.733 1.00 78.19 788 LEU A O 1
ATOM 6466 N N . SER A 1 789 ? 48.370 30.883 -35.821 1.00 74.94 789 SER A N 1
ATOM 6467 C CA . SER A 1 789 ? 49.365 29.869 -35.453 1.00 74.94 789 SER A CA 1
ATOM 6468 C C . SER A 1 789 ? 50.612 30.483 -34.804 1.00 74.94 789 SER A C 1
ATOM 6470 O O . SER A 1 789 ? 51.108 29.937 -33.820 1.00 74.94 789 SER A O 1
ATOM 6472 N N . GLU A 1 790 ? 51.051 31.652 -35.278 1.00 76.31 790 GLU A N 1
ATOM 6473 C CA . GLU A 1 790 ? 52.138 32.453 -34.700 1.00 76.31 790 GLU A CA 1
ATOM 6474 C C . GLU A 1 790 ? 51.762 32.935 -33.290 1.00 76.31 790 GLU A C 1
ATOM 6476 O O . GLU A 1 790 ? 52.496 32.682 -32.333 1.00 76.31 790 GLU A O 1
ATOM 6481 N N . GLN A 1 791 ? 50.567 33.521 -33.128 1.00 77.00 791 GLN A N 1
ATOM 6482 C CA . GLN A 1 791 ? 50.019 33.900 -31.818 1.00 77.00 791 GLN A CA 1
ATOM 6483 C C . GLN A 1 791 ? 49.942 32.701 -30.863 1.00 77.00 791 GLN A C 1
ATOM 6485 O O . GLN A 1 791 ? 50.446 32.775 -29.744 1.00 77.00 791 GLN A O 1
ATOM 6490 N N . LYS A 1 792 ? 49.421 31.555 -31.322 1.00 78.94 792 LYS A N 1
ATOM 6491 C CA . LYS A 1 792 ? 49.355 30.323 -30.520 1.00 78.94 792 LYS A CA 1
ATOM 6492 C C . LYS A 1 792 ? 50.735 29.824 -30.069 1.00 78.94 792 LYS A C 1
ATOM 6494 O O . LYS A 1 792 ? 50.838 29.259 -28.979 1.00 78.94 792 LYS A O 1
ATOM 6499 N N . GLN A 1 793 ? 51.789 30.001 -30.870 1.00 77.50 793 GLN A N 1
ATOM 6500 C CA . GLN A 1 793 ? 53.155 29.676 -30.442 1.00 77.50 793 GLN A CA 1
ATOM 6501 C C . GLN A 1 793 ? 53.665 30.658 -29.378 1.00 77.50 793 GLN A C 1
ATOM 6503 O O . GLN A 1 793 ? 54.217 30.217 -28.371 1.00 77.50 793 GLN A O 1
ATOM 6508 N N . ILE A 1 794 ? 53.439 31.964 -29.556 1.00 78.88 794 ILE A N 1
ATOM 6509 C CA . ILE A 1 794 ? 5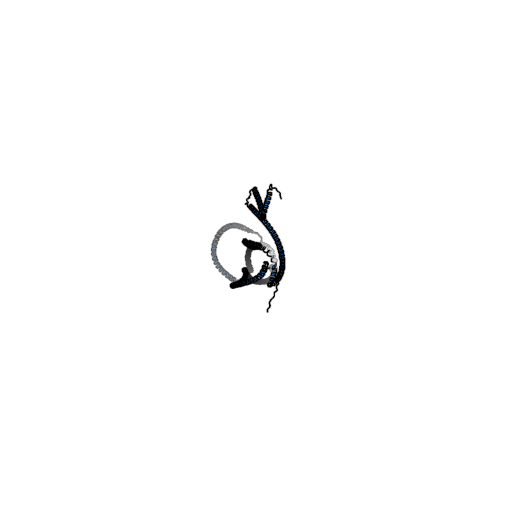3.812 33.000 -28.575 1.00 78.88 794 ILE A CA 1
ATOM 6510 C C . ILE A 1 794 ? 53.124 32.736 -27.225 1.00 78.88 794 ILE A C 1
ATOM 6512 O O . ILE A 1 794 ? 53.806 32.659 -26.201 1.00 78.88 794 ILE A O 1
ATOM 6516 N N . ASP A 1 795 ? 51.809 32.497 -27.230 1.00 78.88 795 ASP A N 1
ATOM 6517 C CA . ASP A 1 795 ? 51.021 32.170 -26.035 1.00 78.88 795 ASP A CA 1
ATOM 6518 C C . ASP A 1 795 ? 51.514 30.888 -25.346 1.00 78.88 795 ASP A C 1
ATOM 6520 O O . ASP A 1 795 ? 51.604 30.830 -24.117 1.00 78.88 795 ASP A O 1
ATOM 6524 N N . LEU A 1 796 ? 51.881 29.857 -26.118 1.00 80.44 796 LEU A N 1
ATOM 6525 C CA . LEU A 1 796 ? 52.429 28.608 -25.584 1.00 80.44 796 LEU A CA 1
ATOM 6526 C C . LEU A 1 796 ? 53.785 28.829 -24.896 1.00 80.44 796 LEU A C 1
ATOM 6528 O O . LEU A 1 796 ? 54.012 28.293 -23.809 1.00 80.44 796 LEU A O 1
ATOM 6532 N N . PHE A 1 797 ? 54.675 29.631 -25.486 1.00 77.31 797 PHE A N 1
ATOM 6533 C CA . PHE A 1 797 ? 55.963 29.968 -24.875 1.00 77.31 797 PHE A CA 1
ATOM 6534 C C . PHE A 1 797 ? 55.804 30.869 -23.639 1.00 77.31 797 PHE A C 1
ATOM 6536 O O . PHE A 1 797 ? 56.510 30.671 -22.646 1.00 77.31 797 PHE A O 1
ATOM 6543 N N . GLU A 1 798 ? 54.857 31.813 -23.636 1.00 77.62 798 GLU A N 1
ATOM 6544 C CA . GLU A 1 798 ? 54.500 32.575 -22.433 1.00 77.62 798 GLU A CA 1
ATOM 6545 C C . GLU A 1 798 ? 53.941 31.674 -21.325 1.00 77.62 798 GLU A C 1
ATOM 6547 O O . GLU A 1 798 ? 54.350 31.795 -20.165 1.00 77.62 798 GLU A O 1
ATOM 6552 N N . LEU A 1 799 ? 53.055 30.734 -21.664 1.00 77.00 799 LEU A N 1
ATOM 6553 C CA . LEU A 1 799 ? 52.497 29.775 -20.715 1.00 77.00 799 LEU A CA 1
ATOM 6554 C C . LEU A 1 799 ? 53.598 28.900 -20.101 1.00 77.00 799 LEU A C 1
ATOM 6556 O O . LEU A 1 799 ? 53.651 28.771 -18.880 1.00 77.00 799 LEU A O 1
ATOM 6560 N N . GLN A 1 800 ? 54.522 28.374 -20.912 1.00 78.25 800 GLN A N 1
ATOM 6561 C CA . GLN A 1 800 ? 55.684 27.612 -20.435 1.00 78.25 800 GLN A CA 1
ATOM 6562 C C . GLN A 1 800 ? 56.583 28.452 -19.515 1.00 78.25 800 GLN A C 1
ATOM 6564 O O . GLN A 1 800 ? 56.985 27.986 -18.449 1.00 78.25 800 GLN A O 1
ATOM 6569 N N . MET A 1 801 ? 56.856 29.716 -19.861 1.00 74.44 801 MET A N 1
ATOM 6570 C CA . MET A 1 801 ? 57.612 30.631 -18.995 1.00 74.44 801 MET A CA 1
ATOM 6571 C C . MET A 1 801 ? 56.915 30.860 -17.641 1.00 74.44 801 MET A C 1
ATOM 6573 O O . MET A 1 801 ? 57.583 30.876 -16.605 1.00 74.44 801 MET A O 1
ATOM 6577 N N . ARG A 1 802 ? 55.581 30.994 -17.621 1.00 75.81 802 ARG A N 1
ATOM 6578 C CA . ARG A 1 802 ? 54.781 31.137 -16.388 1.00 75.81 802 ARG A CA 1
ATOM 6579 C C . ARG A 1 802 ? 54.706 29.828 -15.585 1.00 75.81 802 ARG A C 1
ATOM 6581 O O . ARG A 1 802 ? 54.755 29.865 -14.355 1.00 75.81 802 ARG A O 1
ATOM 6588 N N . GLN A 1 803 ? 54.658 28.673 -16.248 1.00 75.06 803 GLN A N 1
ATOM 6589 C CA . GLN A 1 803 ? 54.718 27.348 -15.613 1.00 75.06 803 GLN A CA 1
ATOM 6590 C C . GLN A 1 803 ? 56.086 27.095 -14.958 1.00 75.06 803 GLN A C 1
ATOM 6592 O O . GLN A 1 803 ? 56.155 26.701 -13.798 1.00 75.06 803 GLN A O 1
ATOM 6597 N N . HIS A 1 804 ? 57.191 27.431 -15.627 1.00 74.81 804 HIS A N 1
ATOM 6598 C CA . HIS A 1 804 ? 58.513 27.385 -14.995 1.00 74.81 804 HIS A CA 1
ATOM 6599 C C . HIS A 1 804 ? 58.635 28.369 -13.821 1.00 74.81 804 HIS A C 1
ATOM 6601 O O . HIS A 1 804 ? 59.203 28.016 -12.789 1.00 74.81 804 HIS A O 1
ATOM 6607 N N . ALA A 1 805 ? 58.061 29.573 -13.926 1.00 73.38 805 ALA A N 1
ATOM 6608 C CA . ALA A 1 805 ? 58.028 30.519 -12.810 1.00 73.38 805 ALA A CA 1
ATOM 6609 C C . ALA A 1 805 ? 57.238 29.979 -11.602 1.00 73.38 805 ALA A C 1
ATOM 6611 O O . ALA A 1 805 ? 57.699 30.113 -10.472 1.00 73.38 805 ALA A O 1
ATOM 6612 N N . THR A 1 806 ? 56.086 29.334 -11.818 1.00 73.81 806 THR A N 1
ATOM 6613 C CA . THR A 1 806 ? 55.300 28.722 -10.727 1.00 73.81 806 THR A CA 1
ATOM 6614 C C . THR A 1 806 ? 56.034 27.565 -10.054 1.00 73.81 806 THR A C 1
ATOM 6616 O O . THR A 1 806 ? 56.037 27.527 -8.828 1.00 73.81 806 THR A O 1
ATOM 6619 N N . VAL A 1 807 ? 56.776 26.729 -10.789 1.00 76.75 807 VAL A N 1
ATOM 6620 C CA . VAL A 1 807 ? 57.652 25.704 -10.182 1.00 76.75 807 VAL A CA 1
ATOM 6621 C C . VAL A 1 807 ? 58.718 26.326 -9.265 1.00 76.75 807 VAL A C 1
ATOM 6623 O O . VAL A 1 807 ? 58.970 25.802 -8.179 1.00 76.75 807 VAL A O 1
ATOM 6626 N N . TYR A 1 808 ? 59.314 27.468 -9.629 1.00 73.62 808 TYR A N 1
ATOM 6627 C CA . TYR A 1 808 ? 60.234 28.175 -8.725 1.00 73.62 808 TYR A CA 1
ATOM 6628 C C . TYR A 1 808 ? 59.519 28.764 -7.497 1.00 73.62 808 TYR A C 1
ATOM 6630 O O . TYR A 1 808 ? 60.041 28.660 -6.386 1.00 73.62 808 TYR A O 1
ATOM 6638 N N . TRP A 1 809 ? 58.311 29.320 -7.650 1.00 73.06 809 TRP A N 1
ATOM 6639 C CA . TRP A 1 809 ? 57.504 29.779 -6.510 1.00 73.06 809 TRP A CA 1
ATOM 6640 C C . TRP A 1 809 ? 57.097 28.630 -5.574 1.00 73.06 809 TRP A C 1
ATOM 6642 O O . TRP A 1 809 ? 57.094 28.809 -4.358 1.00 73.06 809 TRP A O 1
ATOM 6652 N N . GLU A 1 810 ? 56.818 27.438 -6.102 1.00 72.56 810 GLU A N 1
ATOM 6653 C CA . GLU A 1 810 ? 56.534 26.239 -5.306 1.00 72.56 810 GLU A CA 1
ATOM 6654 C C . GLU A 1 810 ? 57.776 25.713 -4.579 1.00 72.56 810 GLU A C 1
ATOM 6656 O O . GLU A 1 810 ? 57.679 25.367 -3.404 1.00 72.56 810 GLU A O 1
ATOM 6661 N N . GLN A 1 811 ? 58.954 25.729 -5.215 1.00 72.94 811 GLN A N 1
ATOM 6662 C CA . GLN A 1 811 ? 60.225 25.402 -4.552 1.00 72.94 811 GLN A CA 1
ATOM 6663 C C . GLN A 1 811 ? 60.560 26.389 -3.423 1.00 72.94 811 GLN A C 1
ATOM 6665 O O . GLN A 1 811 ? 61.082 25.975 -2.388 1.00 72.94 811 GLN A O 1
ATOM 6670 N N . ILE A 1 812 ? 60.230 27.677 -3.590 1.00 69.81 812 ILE A N 1
ATOM 6671 C CA . ILE A 1 812 ? 60.327 28.688 -2.525 1.00 69.81 812 ILE A CA 1
ATOM 6672 C C . ILE A 1 812 ? 59.326 28.371 -1.403 1.00 69.81 812 ILE A C 1
ATOM 6674 O O . ILE A 1 812 ? 59.698 28.390 -0.236 1.00 69.81 812 ILE A O 1
ATOM 6678 N N . ARG A 1 813 ? 58.084 27.990 -1.732 1.00 67.94 813 ARG A N 1
ATOM 6679 C CA . ARG A 1 813 ? 57.047 27.604 -0.751 1.00 67.94 813 ARG A CA 1
ATOM 6680 C C . ARG A 1 813 ? 57.297 26.252 -0.056 1.00 67.94 813 ARG A C 1
ATOM 6682 O O . ARG A 1 813 ? 56.466 25.821 0.742 1.00 67.94 813 ARG A O 1
ATOM 6689 N N . GLN A 1 814 ? 58.399 25.578 -0.382 1.00 75.56 814 GLN A N 1
ATOM 6690 C CA . GLN A 1 814 ? 58.866 24.322 0.215 1.00 75.56 814 GLN A CA 1
ATOM 6691 C C . GLN A 1 814 ? 60.266 24.465 0.850 1.00 75.56 814 GLN A C 1
ATOM 6693 O O . GLN A 1 814 ? 60.884 23.450 1.158 1.00 75.56 814 GLN A O 1
ATOM 6698 N N . ASP A 1 815 ? 60.801 25.690 0.973 1.00 61.25 815 ASP A N 1
ATOM 6699 C CA . ASP A 1 815 ? 62.162 26.033 1.444 1.00 61.25 815 ASP A CA 1
ATOM 6700 C C . ASP A 1 815 ? 63.342 25.353 0.704 1.00 61.25 815 ASP A C 1
ATOM 6702 O O . ASP A 1 815 ? 64.511 25.598 1.004 1.00 61.25 815 ASP A O 1
ATOM 6706 N N . ASN A 1 816 ? 63.070 24.565 -0.340 1.00 66.00 816 ASN A N 1
ATOM 6707 C CA . ASN A 1 816 ? 64.070 23.842 -1.132 1.00 66.00 816 ASN A CA 1
ATOM 6708 C C . ASN A 1 816 ? 64.761 24.716 -2.204 1.00 66.00 816 ASN A C 1
ATOM 6710 O O . ASN A 1 816 ? 65.658 24.245 -2.909 1.00 66.00 816 ASN A O 1
ATOM 6714 N N . TYR A 1 817 ? 64.365 25.985 -2.360 1.00 66.31 817 TYR A N 1
ATOM 6715 C CA . TYR A 1 817 ? 64.917 26.875 -3.384 1.00 66.31 817 TYR A CA 1
ATOM 6716 C C . TYR A 1 817 ? 66.304 27.435 -3.022 1.00 66.31 817 TYR A C 1
ATOM 6718 O O . TYR A 1 817 ? 66.458 28.430 -2.307 1.00 66.31 817 TYR A O 1
ATOM 6726 N N . ARG A 1 818 ? 67.347 26.834 -3.599 1.00 62.84 818 ARG A N 1
ATOM 6727 C CA . ARG A 1 818 ? 68.729 27.315 -3.493 1.00 62.84 818 ARG A CA 1
ATOM 6728 C C . ARG A 1 818 ? 68.972 28.495 -4.444 1.00 62.84 818 ARG A C 1
ATOM 6730 O O . ARG A 1 818 ? 69.063 28.303 -5.654 1.00 62.84 818 ARG A O 1
ATOM 6737 N N . ARG A 1 819 ? 69.161 29.709 -3.905 1.00 60.94 819 ARG A N 1
ATOM 6738 C CA . ARG A 1 819 ? 69.577 30.891 -4.695 1.00 60.94 819 ARG A CA 1
ATOM 6739 C C . ARG A 1 819 ? 70.854 30.586 -5.491 1.00 60.94 819 ARG A C 1
ATOM 6741 O O . ARG A 1 819 ? 71.891 30.308 -4.892 1.00 60.94 819 ARG A O 1
ATOM 6748 N N . LEU A 1 820 ? 70.793 30.694 -6.822 1.00 59.97 820 LEU A N 1
ATOM 6749 C CA . LEU A 1 820 ? 71.956 30.469 -7.694 1.00 59.97 820 LEU A CA 1
ATOM 6750 C C . LEU A 1 820 ? 73.033 31.561 -7.553 1.00 59.97 820 LEU A C 1
ATOM 6752 O O . LEU A 1 820 ? 74.215 31.272 -7.705 1.00 59.97 820 LEU A O 1
ATOM 6756 N N . CYS A 1 821 ? 72.639 32.792 -7.211 1.00 56.47 821 CYS A N 1
ATOM 6757 C CA . CYS A 1 821 ? 73.542 33.920 -6.963 1.00 56.47 821 CYS A CA 1
ATOM 6758 C C . CYS A 1 821 ? 73.524 34.310 -5.469 1.00 56.47 821 CYS A C 1
ATOM 6760 O O . CYS A 1 821 ? 72.486 34.777 -4.991 1.00 56.47 821 CYS A O 1
ATOM 6762 N N . PRO A 1 822 ? 74.634 34.152 -4.717 1.00 58.09 822 PRO A N 1
ATOM 6763 C CA . PRO A 1 822 ? 74.681 34.509 -3.293 1.00 58.09 822 PRO A CA 1
ATOM 6764 C C . PRO A 1 822 ? 74.758 36.017 -2.997 1.00 58.09 822 PRO A C 1
ATOM 6766 O O . PRO A 1 822 ? 74.373 36.433 -1.908 1.00 58.09 822 PRO A O 1
ATOM 6769 N N . SER A 1 823 ? 75.249 36.838 -3.934 1.00 62.84 823 SER A N 1
ATOM 6770 C CA . SER A 1 823 ? 75.375 38.297 -3.782 1.00 62.84 823 SER A CA 1
ATOM 6771 C C . SER A 1 823 ? 74.666 39.059 -4.904 1.00 62.84 823 SER A C 1
ATOM 6773 O O . SER A 1 823 ? 74.538 38.555 -6.022 1.00 62.84 823 SER A O 1
ATOM 6775 N N . ALA A 1 824 ? 74.271 40.308 -4.632 1.00 64.69 824 ALA A N 1
ATOM 6776 C CA . ALA A 1 824 ? 73.698 41.208 -5.640 1.00 64.69 824 ALA A CA 1
ATOM 6777 C C . ALA A 1 824 ? 74.658 41.436 -6.826 1.00 64.69 824 ALA A C 1
ATOM 6779 O O . ALA A 1 824 ? 74.246 41.383 -7.979 1.00 64.69 824 ALA A O 1
ATOM 6780 N N . THR A 1 825 ? 75.961 41.572 -6.556 1.00 66.88 825 THR A N 1
ATOM 6781 C CA . THR A 1 825 ? 77.003 41.687 -7.591 1.00 66.88 825 THR A CA 1
ATOM 6782 C C . THR A 1 825 ? 77.152 40.429 -8.451 1.00 66.88 825 THR A C 1
ATOM 6784 O O . THR A 1 825 ? 77.467 40.529 -9.633 1.00 66.88 825 THR A O 1
ATOM 6787 N N . SER A 1 826 ? 76.903 39.237 -7.897 1.00 66.19 826 SER A N 1
ATOM 6788 C CA . SER A 1 826 ? 76.875 37.990 -8.670 1.00 66.19 826 SER A CA 1
ATOM 6789 C C . SER A 1 826 ? 75.616 37.896 -9.532 1.00 66.19 826 SER A C 1
ATOM 6791 O O . SER A 1 826 ? 75.704 37.462 -10.677 1.00 66.19 826 SER A O 1
ATOM 6793 N N . ALA A 1 827 ? 74.466 38.322 -8.997 1.00 64.56 827 ALA A N 1
ATOM 6794 C CA . ALA A 1 827 ? 73.204 38.351 -9.729 1.00 64.56 827 ALA A CA 1
ATOM 6795 C C . ALA A 1 827 ? 73.265 39.316 -10.921 1.00 64.56 827 ALA A C 1
ATOM 6797 O O . ALA A 1 827 ? 72.851 38.946 -12.015 1.00 64.56 827 ALA A O 1
ATOM 6798 N N . GLU A 1 828 ? 73.850 40.504 -10.746 1.00 70.62 828 GLU A N 1
ATOM 6799 C CA . GLU A 1 828 ? 73.991 41.473 -11.837 1.00 70.62 828 GLU A CA 1
ATOM 6800 C C . GLU A 1 828 ? 74.963 40.993 -12.923 1.00 70.62 828 GLU A C 1
ATOM 6802 O O . GLU A 1 828 ? 74.669 41.114 -14.109 1.00 70.62 828 GLU A O 1
ATOM 6807 N N . ASN A 1 829 ? 76.074 40.348 -12.552 1.00 73.62 829 ASN A N 1
ATOM 6808 C CA . ASN A 1 829 ? 76.992 39.755 -13.530 1.00 73.62 829 ASN A CA 1
ATOM 6809 C C . ASN A 1 829 ? 76.337 38.624 -14.350 1.00 73.62 829 ASN A C 1
ATOM 6811 O O . ASN A 1 829 ? 76.521 38.563 -15.567 1.00 73.62 829 ASN A O 1
ATOM 6815 N N . GLU A 1 830 ? 75.540 37.753 -13.722 1.00 71.19 830 GLU A N 1
ATOM 6816 C CA . GLU A 1 830 ? 74.747 36.744 -14.442 1.00 71.19 830 GLU A CA 1
ATOM 6817 C C . GLU A 1 830 ? 73.638 37.398 -15.289 1.00 71.19 830 GLU A C 1
ATOM 6819 O O . GLU A 1 830 ? 73.422 36.985 -16.428 1.00 71.19 830 GLU A O 1
ATOM 6824 N N . ARG A 1 831 ? 72.988 38.471 -14.816 1.00 71.44 831 ARG A N 1
ATOM 6825 C CA . ARG A 1 831 ? 71.975 39.213 -15.588 1.00 71.44 831 ARG A CA 1
ATOM 6826 C C . ARG A 1 831 ? 72.574 39.871 -16.833 1.00 71.44 831 ARG A C 1
ATOM 6828 O O . ARG A 1 831 ? 72.049 39.677 -17.926 1.00 71.44 831 ARG A O 1
ATOM 6835 N N . ILE A 1 832 ? 73.717 40.547 -16.710 1.00 75.94 832 ILE A N 1
ATOM 6836 C CA . ILE A 1 832 ? 74.483 41.103 -17.840 1.00 75.94 832 ILE A CA 1
ATOM 6837 C C . ILE A 1 832 ? 74.882 39.990 -18.821 1.00 75.94 832 ILE A C 1
ATOM 6839 O O . ILE A 1 832 ? 74.761 40.158 -20.036 1.00 75.94 832 ILE A O 1
ATOM 6843 N N . ARG A 1 833 ? 75.301 38.821 -18.320 1.00 78.69 833 ARG A N 1
ATOM 6844 C CA . ARG A 1 833 ? 75.614 37.638 -19.138 1.00 78.69 833 ARG A CA 1
ATOM 6845 C C . ARG A 1 833 ? 74.385 37.110 -19.891 1.00 78.69 833 ARG A C 1
ATOM 6847 O O . ARG A 1 833 ? 74.508 36.769 -21.067 1.00 78.69 833 ARG A O 1
ATOM 6854 N N . HIS A 1 834 ? 73.210 37.086 -19.261 1.00 75.44 834 HIS A N 1
ATOM 6855 C CA . HIS A 1 834 ? 71.944 36.725 -19.904 1.00 75.44 834 HIS A CA 1
ATOM 6856 C C . HIS A 1 834 ? 71.513 37.755 -20.957 1.00 75.44 834 HIS A C 1
ATOM 6858 O O . HIS A 1 834 ? 71.222 37.361 -22.083 1.00 75.44 834 HIS A O 1
ATOM 6864 N N . VAL A 1 835 ? 71.553 39.057 -20.654 1.00 79.19 835 VAL A N 1
ATOM 6865 C CA . VAL A 1 835 ? 71.231 40.137 -21.607 1.00 79.19 835 VAL A CA 1
ATOM 6866 C C . VAL A 1 835 ? 72.170 40.105 -22.817 1.00 79.19 835 VAL A C 1
ATOM 6868 O O . VAL A 1 835 ? 71.707 40.156 -23.956 1.00 79.19 835 VAL A O 1
ATOM 6871 N N . ASN A 1 836 ? 73.478 39.939 -22.604 1.00 78.31 836 ASN A N 1
ATOM 6872 C CA . ASN A 1 836 ? 74.449 39.826 -23.694 1.00 78.31 836 ASN A CA 1
ATOM 6873 C C . ASN A 1 836 ? 74.241 38.553 -24.530 1.00 78.31 836 ASN A C 1
ATOM 6875 O O . ASN A 1 836 ? 74.370 38.611 -25.751 1.00 78.31 836 ASN A O 1
ATOM 6879 N N . ARG A 1 837 ? 73.849 37.428 -23.914 1.00 78.56 837 ARG A N 1
ATOM 6880 C CA . ARG A 1 837 ? 73.490 36.198 -24.640 1.00 78.56 837 ARG A CA 1
ATOM 6881 C C . ARG A 1 837 ? 72.184 36.341 -25.431 1.00 78.56 837 ARG A C 1
ATOM 6883 O O . ARG A 1 837 ? 72.097 35.821 -26.537 1.00 78.56 837 ARG A O 1
ATOM 6890 N N . SER A 1 838 ? 71.195 37.070 -24.917 1.00 76.75 838 SER A N 1
ATOM 6891 C CA . SER A 1 838 ? 69.971 37.404 -25.659 1.00 76.75 838 SER A CA 1
ATOM 6892 C C . SER A 1 838 ? 70.268 38.322 -26.849 1.00 76.75 838 SER A C 1
ATOM 6894 O O . SER A 1 838 ? 69.770 38.076 -27.943 1.00 76.75 838 SER A O 1
ATOM 6896 N N . ARG A 1 839 ? 71.148 39.322 -26.679 1.00 79.38 839 ARG A N 1
ATOM 6897 C CA . ARG A 1 839 ? 71.624 40.188 -27.775 1.00 79.38 839 ARG A CA 1
ATOM 6898 C C . ARG A 1 839 ? 72.423 39.410 -28.825 1.00 79.38 839 ARG A C 1
ATOM 6900 O O . ARG A 1 839 ? 72.220 39.635 -30.012 1.00 79.38 839 ARG A O 1
ATOM 6907 N N . SER A 1 840 ? 73.279 38.464 -28.425 1.00 79.88 840 SER A N 1
ATOM 6908 C CA . SER A 1 840 ? 74.014 37.630 -29.386 1.00 79.88 840 SER A CA 1
ATOM 6909 C C . SER A 1 840 ? 73.103 36.640 -30.118 1.00 79.88 840 SER A C 1
ATOM 6911 O O . SER A 1 840 ? 73.305 36.401 -31.300 1.00 79.88 840 SER A O 1
ATOM 6913 N N . LEU A 1 841 ? 72.085 36.083 -29.449 1.00 78.19 841 LEU A N 1
ATOM 6914 C CA . LEU A 1 841 ? 71.067 35.248 -30.099 1.00 78.19 841 LEU A CA 1
ATOM 6915 C C . LEU A 1 841 ? 70.217 36.055 -31.088 1.00 78.19 841 LEU A C 1
ATOM 6917 O O . LEU A 1 841 ? 69.941 35.565 -32.175 1.00 78.19 841 LEU A O 1
ATOM 6921 N N . MET A 1 842 ? 69.861 37.298 -30.752 1.00 78.38 842 MET A N 1
ATOM 6922 C CA . MET A 1 842 ? 69.172 38.207 -31.672 1.00 78.38 842 MET A CA 1
ATOM 6923 C C . MET A 1 842 ? 70.034 38.532 -32.900 1.00 78.38 842 MET A C 1
ATOM 6925 O O . MET A 1 842 ? 69.552 38.391 -34.017 1.00 78.38 842 MET A O 1
ATOM 6929 N N . ALA A 1 843 ? 71.324 38.834 -32.715 1.00 79.69 843 ALA A N 1
ATOM 6930 C CA . ALA A 1 843 ? 72.253 39.039 -33.830 1.00 79.69 843 ALA A CA 1
ATOM 6931 C C . ALA A 1 843 ? 72.409 37.785 -34.716 1.00 79.69 843 ALA A C 1
ATOM 6933 O O . ALA A 1 843 ? 72.454 37.908 -35.935 1.00 79.69 843 ALA A O 1
ATOM 6934 N N . ILE A 1 844 ? 72.428 36.582 -34.128 1.00 80.12 844 ILE A N 1
ATOM 6935 C CA . ILE A 1 844 ? 72.433 35.313 -34.879 1.00 80.12 844 ILE A CA 1
ATOM 6936 C C . ILE A 1 844 ? 71.121 35.124 -35.658 1.00 80.12 844 ILE A C 1
ATOM 6938 O O . ILE A 1 844 ? 71.160 34.662 -36.793 1.00 80.12 844 ILE A O 1
ATOM 6942 N N . ILE A 1 845 ? 69.968 35.501 -35.096 1.00 77.88 845 ILE A N 1
ATOM 6943 C CA . ILE A 1 845 ? 68.681 35.465 -35.811 1.00 77.88 845 ILE A CA 1
ATOM 6944 C C . ILE A 1 845 ? 68.685 36.463 -36.975 1.00 77.88 845 ILE A C 1
ATOM 6946 O O . ILE A 1 845 ? 68.319 36.086 -38.080 1.00 77.88 845 ILE A O 1
ATOM 6950 N N . ASP A 1 846 ? 69.154 37.696 -36.776 1.00 79.12 846 ASP A N 1
ATOM 6951 C CA . ASP A 1 846 ? 69.242 38.698 -37.848 1.00 79.12 846 ASP A CA 1
ATOM 6952 C C . ASP A 1 846 ? 70.250 38.292 -38.952 1.00 79.12 846 ASP A C 1
ATOM 6954 O O . ASP A 1 846 ? 70.016 38.566 -40.133 1.00 79.12 846 ASP A O 1
ATOM 6958 N N . GLN A 1 847 ? 71.326 37.567 -38.612 1.00 78.38 847 GLN A N 1
ATOM 6959 C CA . GLN A 1 847 ? 72.203 36.908 -39.593 1.00 78.38 847 GLN A CA 1
ATOM 6960 C C . GLN A 1 847 ? 71.484 35.770 -40.338 1.00 78.38 847 GLN A C 1
ATOM 6962 O O . GLN A 1 847 ? 71.476 35.760 -41.564 1.00 78.38 847 GLN A O 1
ATOM 6967 N N . LEU A 1 848 ? 70.805 34.855 -39.641 1.00 73.62 848 LEU A N 1
ATOM 6968 C CA . LEU A 1 848 ? 70.062 33.758 -40.282 1.00 73.62 848 LEU A CA 1
ATOM 6969 C C . LEU A 1 848 ? 68.918 34.257 -41.180 1.00 73.62 848 LEU A C 1
ATOM 6971 O O . LEU A 1 848 ? 68.674 33.674 -42.231 1.00 73.62 848 LEU A O 1
ATOM 6975 N N . VAL A 1 849 ? 68.256 35.356 -40.812 1.00 76.12 849 VAL A N 1
ATOM 6976 C CA . VAL A 1 849 ? 67.219 36.018 -41.624 1.00 76.12 849 VAL A CA 1
ATOM 6977 C C . VAL A 1 849 ? 67.805 36.682 -42.877 1.00 76.12 849 VAL A C 1
ATOM 6979 O O . VAL A 1 849 ? 67.147 36.705 -43.917 1.00 76.12 849 VAL A O 1
ATOM 6982 N N . THR A 1 850 ? 69.038 37.196 -42.816 1.00 77.75 850 THR A N 1
ATOM 6983 C CA . THR A 1 850 ? 69.711 37.803 -43.981 1.00 77.75 850 THR A CA 1
ATOM 6984 C C . THR A 1 850 ? 70.398 36.780 -44.890 1.00 77.75 850 THR A C 1
ATOM 6986 O O . THR A 1 850 ? 70.437 36.991 -46.101 1.00 77.75 850 THR A O 1
ATOM 6989 N N . GLU A 1 851 ? 70.867 35.653 -44.352 1.00 79.12 851 GLU A N 1
ATOM 6990 C CA . GLU A 1 851 ? 71.401 34.524 -45.129 1.00 79.12 851 GLU A CA 1
ATOM 6991 C C . GLU A 1 851 ? 70.285 33.653 -45.741 1.00 79.12 851 GLU A C 1
ATOM 6993 O O . GLU A 1 851 ? 70.422 33.185 -46.872 1.00 79.12 851 GLU A O 1
ATOM 6998 N N . PHE A 1 852 ? 69.156 33.478 -45.040 1.00 72.25 852 PHE A N 1
ATOM 6999 C CA . PHE A 1 852 ? 68.036 32.626 -45.459 1.00 72.25 852 PHE A CA 1
ATOM 7000 C C . PHE A 1 852 ? 66.669 33.333 -45.319 1.00 72.25 852 PHE A C 1
ATOM 7002 O O . PHE A 1 852 ? 65.895 33.018 -44.409 1.00 72.25 852 PHE A O 1
ATOM 7009 N N . PRO A 1 853 ? 66.289 34.219 -46.265 1.00 70.88 853 PRO A N 1
ATOM 7010 C CA . PRO A 1 853 ? 65.020 34.962 -46.216 1.00 70.88 853 PRO A CA 1
ATOM 7011 C C . PRO A 1 853 ? 63.756 34.089 -46.134 1.00 70.88 853 PRO A C 1
ATOM 7013 O O . PRO A 1 853 ? 62.716 34.537 -45.664 1.00 70.88 853 PRO A O 1
ATOM 7016 N N . GLN A 1 854 ? 63.837 32.827 -46.566 1.00 67.50 854 GLN A N 1
ATOM 7017 C CA . GLN A 1 854 ? 62.739 31.855 -46.486 1.00 67.50 854 GLN A CA 1
ATOM 7018 C C . GLN A 1 854 ? 62.397 31.446 -45.041 1.00 67.50 854 GLN A C 1
ATOM 7020 O O . GLN A 1 854 ? 61.262 31.069 -44.779 1.00 67.50 854 GLN A O 1
ATOM 7025 N N . ILE A 1 855 ? 63.346 31.556 -44.103 1.00 66.31 855 ILE A N 1
ATOM 7026 C CA . ILE A 1 855 ? 63.189 31.159 -42.690 1.00 66.31 855 ILE A CA 1
ATOM 7027 C C . ILE A 1 855 ? 62.756 32.367 -41.823 1.00 66.31 855 ILE A C 1
ATOM 7029 O O . ILE A 1 855 ? 62.525 32.248 -40.622 1.00 66.31 855 ILE A O 1
ATOM 7033 N N . GLN A 1 856 ? 62.592 33.554 -42.426 1.00 68.06 856 GLN A N 1
ATOM 7034 C CA . GLN A 1 856 ? 62.182 34.771 -41.715 1.00 68.06 856 GLN A CA 1
ATOM 7035 C C . GLN A 1 856 ? 60.822 34.630 -41.012 1.00 68.06 856 GLN A C 1
ATOM 7037 O O . GLN A 1 856 ? 60.640 35.205 -39.941 1.00 68.06 856 GLN A O 1
ATOM 7042 N N . GLN A 1 857 ? 59.892 33.865 -41.590 1.00 64.06 857 GLN A N 1
ATOM 7043 C CA . GLN A 1 857 ? 58.548 33.666 -41.037 1.00 64.06 857 GLN A CA 1
ATOM 7044 C C . GLN A 1 857 ? 58.581 32.769 -39.786 1.00 64.06 857 GLN A C 1
ATOM 7046 O O . GLN A 1 857 ? 58.094 33.174 -38.733 1.00 64.06 857 GLN A O 1
ATOM 7051 N N . ASP A 1 858 ? 59.260 31.618 -39.850 1.00 66.25 858 ASP A N 1
ATOM 7052 C CA . ASP A 1 858 ? 59.376 30.680 -38.718 1.00 66.25 858 ASP A CA 1
ATOM 7053 C C . ASP A 1 858 ? 60.132 31.268 -37.508 1.00 66.25 858 ASP A C 1
ATOM 7055 O O . ASP A 1 858 ? 59.924 30.850 -36.367 1.00 66.25 858 ASP A O 1
ATOM 7059 N N . LEU A 1 859 ? 61.023 32.242 -37.736 1.00 69.06 859 LEU A N 1
ATOM 7060 C CA . LEU A 1 859 ? 61.828 32.872 -36.684 1.00 69.06 859 LEU A CA 1
ATOM 7061 C C . LEU A 1 859 ? 61.179 34.108 -36.043 1.00 69.06 859 LEU A C 1
ATOM 7063 O O . LEU A 1 859 ? 61.656 34.550 -34.991 1.00 69.06 859 LEU A O 1
ATOM 7067 N N . GLU A 1 860 ? 60.105 34.672 -36.608 1.00 71.44 860 GLU A N 1
ATOM 7068 C CA . GLU A 1 860 ? 59.520 35.911 -36.075 1.00 71.44 860 GLU A CA 1
ATOM 7069 C C . GLU A 1 860 ? 58.940 35.772 -34.648 1.00 71.44 860 GLU A C 1
ATOM 7071 O O . GLU A 1 860 ? 59.258 36.624 -33.810 1.00 71.44 860 GLU A O 1
ATOM 7076 N N . PRO A 1 861 ? 58.225 34.684 -34.278 1.00 69.06 861 PRO A N 1
ATOM 7077 C CA . PRO A 1 861 ? 57.773 34.462 -32.898 1.00 69.06 861 PRO A CA 1
ATOM 7078 C C . PRO A 1 861 ? 58.922 34.441 -31.875 1.00 69.06 861 PRO A C 1
ATOM 7080 O O . PRO A 1 861 ? 58.807 34.987 -30.774 1.00 69.06 861 PRO A O 1
ATOM 7083 N N . VAL A 1 862 ? 60.066 33.855 -32.246 1.00 70.38 862 VAL A N 1
ATOM 7084 C CA . VAL A 1 862 ? 61.267 33.786 -31.395 1.00 70.38 862 VAL A CA 1
ATOM 7085 C C . VAL A 1 862 ? 61.926 35.164 -31.272 1.00 70.38 862 VAL A C 1
ATOM 7087 O O . VAL A 1 862 ? 62.333 35.561 -30.177 1.00 70.38 862 VAL A O 1
ATOM 7090 N N . ARG A 1 863 ? 61.985 35.919 -32.377 1.00 74.00 863 ARG A N 1
ATOM 7091 C CA . ARG A 1 863 ? 62.491 37.298 -32.424 1.00 74.00 863 ARG A CA 1
ATOM 7092 C C . ARG A 1 863 ? 61.661 38.219 -31.524 1.00 74.00 863 ARG A C 1
ATOM 7094 O O . ARG A 1 863 ? 62.234 38.899 -30.674 1.00 74.00 863 ARG A O 1
ATOM 7101 N N . TYR A 1 864 ? 60.332 38.152 -31.625 1.00 75.19 864 TYR A N 1
ATOM 7102 C CA . TYR A 1 864 ? 59.385 38.916 -30.805 1.00 75.19 864 TYR A CA 1
ATOM 7103 C C . TYR A 1 864 ? 59.543 38.633 -29.300 1.00 75.19 864 TYR A C 1
ATOM 7105 O O . TYR A 1 864 ? 59.646 39.558 -28.491 1.00 75.19 864 TYR A O 1
ATOM 7113 N N . LEU A 1 865 ? 59.649 37.356 -28.910 1.00 71.19 865 LEU A N 1
ATOM 7114 C CA . LEU A 1 865 ? 59.850 36.956 -27.511 1.00 71.19 865 LEU A CA 1
ATOM 7115 C C . LEU A 1 865 ? 61.208 37.407 -26.943 1.00 71.19 865 LEU A C 1
ATOM 7117 O O . LEU A 1 865 ? 61.288 37.790 -25.771 1.00 71.19 865 LEU A O 1
ATOM 7121 N N . LEU A 1 866 ? 62.277 37.388 -27.747 1.00 72.94 866 LEU A N 1
ATOM 7122 C CA . LEU A 1 866 ? 63.587 37.916 -27.347 1.00 72.94 866 LEU A CA 1
ATOM 7123 C C . LEU A 1 866 ? 63.577 39.446 -27.235 1.00 72.94 866 LEU A C 1
ATOM 7125 O O . LEU A 1 866 ? 64.160 39.989 -26.295 1.00 72.94 866 LEU A O 1
ATOM 7129 N N . GLU A 1 867 ? 62.886 40.143 -28.138 1.00 76.00 867 GLU A N 1
ATOM 7130 C CA . GLU A 1 867 ? 62.764 41.602 -28.112 1.00 76.00 867 GLU A CA 1
ATOM 7131 C C . GLU A 1 867 ? 61.942 42.083 -26.908 1.00 76.00 867 GLU A C 1
ATOM 7133 O O . GLU A 1 867 ? 62.364 42.999 -26.203 1.00 76.00 867 GLU A O 1
ATOM 7138 N N . ASN A 1 868 ? 60.823 41.421 -26.597 1.00 72.56 868 ASN A N 1
ATOM 7139 C CA . ASN A 1 868 ? 60.032 41.717 -25.400 1.00 72.56 868 ASN A CA 1
ATOM 7140 C C . ASN A 1 868 ? 60.810 41.440 -24.104 1.00 72.56 868 ASN A C 1
ATOM 7142 O O . ASN A 1 868 ? 60.732 42.241 -23.171 1.00 72.56 868 ASN A O 1
ATOM 7146 N N . LYS A 1 869 ? 61.625 40.374 -24.044 1.00 70.19 869 LYS A N 1
ATOM 7147 C CA . LYS A 1 869 ? 62.518 40.142 -22.894 1.00 70.19 869 LYS A CA 1
ATOM 7148 C C . LYS A 1 869 ? 63.560 41.252 -22.751 1.00 70.19 869 LYS A C 1
ATOM 7150 O O . LYS A 1 869 ? 63.666 41.826 -21.669 1.00 70.19 869 LYS A O 1
ATOM 7155 N N . LEU A 1 870 ? 64.242 41.634 -23.835 1.00 71.38 870 LEU A N 1
ATOM 7156 C CA . LEU A 1 870 ? 65.211 42.738 -23.826 1.00 71.38 870 LEU A CA 1
ATOM 7157 C C . LEU A 1 870 ? 64.576 44.083 -23.428 1.00 71.38 870 LEU A C 1
ATOM 7159 O O . LEU A 1 870 ? 65.183 44.827 -22.661 1.00 71.38 870 LEU A O 1
ATOM 7163 N N . LYS A 1 871 ? 63.343 44.372 -23.866 1.00 67.81 871 LYS A N 1
ATOM 7164 C CA . LYS A 1 871 ? 62.564 45.533 -23.395 1.00 67.81 871 LYS A CA 1
ATOM 7165 C C . LYS A 1 871 ? 62.273 45.444 -21.891 1.00 67.81 871 LYS A C 1
ATOM 7167 O O . LYS A 1 871 ? 62.497 46.413 -21.174 1.00 67.81 871 LYS A O 1
ATOM 7172 N N . SER A 1 872 ? 61.848 44.283 -21.386 1.00 64.62 872 SER A N 1
ATOM 7173 C CA . SER A 1 872 ? 61.551 44.105 -19.955 1.00 64.62 872 SER A CA 1
ATOM 7174 C C . SER A 1 872 ? 62.782 44.224 -19.041 1.00 64.62 872 SER A C 1
ATOM 7176 O O . SER A 1 872 ? 62.673 44.778 -17.947 1.00 64.62 872 SER A O 1
ATOM 7178 N N . ASP A 1 873 ? 63.958 43.775 -19.493 1.00 64.06 873 ASP A N 1
ATOM 7179 C CA . ASP A 1 873 ? 65.213 43.890 -18.737 1.00 64.06 873 ASP A CA 1
ATOM 7180 C C . ASP A 1 873 ? 65.822 45.303 -18.813 1.00 64.06 873 ASP A C 1
ATOM 7182 O O . ASP A 1 873 ? 66.404 45.769 -17.829 1.00 64.06 873 ASP A O 1
ATOM 7186 N N . ASN A 1 874 ? 65.642 46.015 -19.935 1.00 61.56 874 ASN A N 1
ATOM 7187 C CA . ASN A 1 874 ? 65.993 47.434 -20.056 1.00 61.56 874 ASN A CA 1
ATOM 7188 C C . ASN A 1 874 ? 65.104 48.311 -19.151 1.00 61.56 874 ASN A C 1
ATOM 7190 O O . ASN A 1 874 ? 65.628 49.127 -18.402 1.00 61.56 874 ASN A O 1
ATOM 7194 N N . ASN A 1 875 ? 63.783 48.105 -19.132 1.00 57.78 875 ASN A N 1
ATOM 7195 C CA . ASN A 1 875 ? 62.883 48.887 -18.268 1.00 57.78 875 ASN A CA 1
ATOM 7196 C C . ASN A 1 875 ? 63.147 48.644 -16.766 1.00 57.78 875 ASN A C 1
ATOM 7198 O O . ASN A 1 875 ? 62.864 49.503 -15.935 1.00 57.78 875 ASN A O 1
ATOM 7202 N N . ARG A 1 876 ? 63.720 47.488 -16.395 1.00 54.81 876 ARG A N 1
ATOM 7203 C CA . ARG A 1 876 ? 64.183 47.218 -15.021 1.00 54.81 876 ARG A CA 1
ATOM 7204 C C . ARG A 1 876 ? 65.499 47.917 -14.677 1.00 54.81 876 ARG A C 1
ATOM 7206 O O . ARG A 1 876 ? 65.654 48.347 -13.540 1.00 54.81 876 ARG A O 1
ATOM 7213 N N . LEU A 1 877 ? 66.400 48.101 -15.648 1.00 50.91 877 LEU A N 1
ATOM 7214 C CA . LEU A 1 877 ? 67.616 48.910 -15.467 1.00 50.91 877 LEU A CA 1
ATOM 7215 C C . LEU A 1 877 ? 67.305 50.367 -15.092 1.00 50.91 877 LEU A C 1
ATOM 7217 O O . LEU A 1 877 ? 68.071 50.962 -14.343 1.00 50.91 877 LEU A O 1
ATOM 7221 N N . GLU A 1 878 ? 66.191 50.933 -15.563 1.00 47.41 878 GLU A N 1
ATOM 7222 C CA . GLU A 1 878 ? 65.771 52.289 -15.177 1.00 47.41 878 GLU A CA 1
ATOM 7223 C C . GLU A 1 878 ? 65.211 52.351 -13.740 1.00 47.41 878 GLU A C 1
ATOM 7225 O O . GLU A 1 878 ? 65.399 53.349 -13.042 1.00 47.41 878 GLU A O 1
ATOM 7230 N N . MET A 1 879 ? 64.587 51.270 -13.251 1.00 45.94 879 MET A N 1
ATOM 7231 C CA . MET A 1 879 ? 64.070 51.196 -11.877 1.00 45.94 879 MET A CA 1
ATOM 7232 C C . MET A 1 879 ? 65.171 50.982 -10.828 1.00 45.94 879 MET A C 1
ATOM 7234 O O . MET A 1 879 ? 65.156 51.653 -9.800 1.00 45.94 879 MET A O 1
ATOM 7238 N N . ASP A 1 880 ? 66.164 50.123 -11.084 1.00 43.88 880 ASP A N 1
ATOM 7239 C CA . ASP A 1 880 ? 67.259 49.864 -10.125 1.00 43.88 880 ASP A CA 1
ATOM 7240 C C . ASP A 1 880 ? 68.201 51.077 -9.922 1.00 43.88 880 ASP A C 1
ATOM 7242 O O . ASP A 1 880 ? 68.997 51.105 -8.983 1.00 43.88 880 ASP A O 1
ATOM 7246 N N . VAL A 1 881 ? 68.092 52.116 -10.760 1.00 43.59 881 VAL A N 1
ATOM 7247 C CA . VAL A 1 881 ? 68.787 53.409 -10.592 1.00 43.59 881 VAL A CA 1
ATOM 7248 C C . VAL A 1 881 ? 68.022 54.369 -9.658 1.00 43.59 881 VAL A C 1
ATOM 7250 O O . VAL A 1 881 ? 68.582 55.374 -9.224 1.00 43.59 881 VAL A O 1
ATOM 7253 N N . THR A 1 882 ? 66.762 54.077 -9.304 1.00 42.69 882 THR A N 1
ATOM 7254 C CA . THR A 1 882 ? 65.845 55.027 -8.638 1.00 42.69 882 THR A CA 1
ATOM 7255 C C . THR A 1 882 ? 65.317 54.594 -7.261 1.00 42.69 882 THR A C 1
ATOM 7257 O O . THR A 1 882 ? 64.241 55.022 -6.851 1.00 42.69 882 THR A O 1
ATOM 7260 N N . THR A 1 883 ? 66.101 53.841 -6.474 1.00 36.31 883 THR A N 1
ATOM 7261 C CA . THR A 1 883 ? 65.875 53.722 -5.012 1.00 36.31 883 THR A CA 1
ATOM 7262 C C . THR A 1 883 ? 67.155 53.886 -4.186 1.00 36.31 883 THR A C 1
ATOM 7264 O O . THR A 1 883 ? 67.763 52.915 -3.731 1.00 36.31 883 THR A O 1
ATOM 7267 N N . VAL A 1 884 ? 67.517 55.142 -3.928 1.00 36.44 884 VAL A N 1
ATOM 7268 C CA . VAL A 1 884 ? 68.253 55.558 -2.724 1.00 36.44 884 VAL A CA 1
ATOM 7269 C C . VAL A 1 884 ? 67.340 56.517 -1.957 1.00 36.44 884 VAL A C 1
ATOM 7271 O O . VAL A 1 884 ? 66.639 57.308 -2.581 1.00 36.44 884 VAL A O 1
ATOM 7274 N N . GLU A 1 885 ? 67.395 56.457 -0.623 1.00 30.28 885 GLU A N 1
ATOM 7275 C CA . GLU A 1 885 ? 66.664 57.334 0.312 1.00 30.28 885 GLU A CA 1
ATOM 7276 C C . GLU A 1 885 ? 65.126 57.119 0.397 1.00 30.28 885 GLU A C 1
ATOM 7278 O O . GLU A 1 885 ? 64.562 56.386 -0.419 1.00 30.28 885 GLU A O 1
ATOM 7283 N N . PRO A 1 886 ? 64.479 57.494 1.529 1.00 42.28 886 PRO A N 1
ATOM 7284 C CA . PRO A 1 886 ? 63.786 56.454 2.293 1.00 42.28 886 PRO A CA 1
ATOM 7285 C C . PRO A 1 886 ? 62.332 56.802 2.679 1.00 42.28 886 PRO A C 1
ATOM 7287 O O . PRO A 1 886 ? 61.679 57.670 2.112 1.00 42.28 886 PRO A O 1
ATOM 7290 N N . THR A 1 887 ? 61.834 56.083 3.686 1.00 38.72 887 THR A N 1
ATOM 7291 C CA . THR A 1 887 ? 60.598 56.338 4.432 1.00 38.72 887 THR A CA 1
ATOM 7292 C C . THR A 1 887 ? 60.345 57.817 4.745 1.00 38.72 887 THR A C 1
ATOM 7294 O O . THR A 1 887 ? 61.125 58.403 5.490 1.00 38.72 887 THR A O 1
ATOM 7297 N N . GLU A 1 888 ? 59.172 58.339 4.371 1.00 34.75 888 GLU A N 1
ATOM 7298 C CA . GLU A 1 888 ? 58.205 58.807 5.375 1.00 34.75 888 GLU A CA 1
ATOM 7299 C C . GLU A 1 888 ? 56.754 58.907 4.858 1.00 34.75 888 GLU A C 1
ATOM 7301 O O . GLU A 1 888 ? 56.465 59.016 3.672 1.00 34.75 888 GLU A O 1
ATOM 7306 N N . SER A 1 889 ? 55.861 58.762 5.830 1.00 37.25 889 SER A N 1
ATOM 7307 C CA . SER A 1 889 ? 54.394 58.781 5.864 1.00 37.25 889 SER A CA 1
ATOM 7308 C C . SER A 1 889 ? 53.626 59.779 4.971 1.00 37.25 889 SER A C 1
ATOM 7310 O O . SER A 1 889 ? 54.039 60.918 4.787 1.00 37.25 889 SER A O 1
ATOM 7312 N N . LEU A 1 890 ? 52.375 59.428 4.613 1.00 35.22 890 LEU A N 1
ATOM 7313 C CA . LEU A 1 890 ? 51.190 60.017 5.276 1.00 35.22 890 LEU A CA 1
ATOM 7314 C C . LEU A 1 890 ? 49.843 59.337 4.942 1.00 35.22 890 LEU A C 1
ATOM 7316 O O . LEU A 1 890 ? 49.545 58.975 3.813 1.00 35.22 890 LEU A O 1
ATOM 7320 N N . LEU A 1 891 ? 49.048 59.211 6.004 1.00 39.75 891 LEU A N 1
ATOM 7321 C CA . LEU A 1 891 ? 47.687 58.685 6.153 1.00 39.75 891 LEU A CA 1
ATOM 7322 C C . LEU A 1 891 ? 46.647 59.067 5.072 1.00 39.75 891 LEU A C 1
ATOM 7324 O O . LEU A 1 891 ? 46.294 60.242 4.957 1.00 39.75 891 LEU A O 1
ATOM 7328 N N . SER A 1 892 ? 46.007 58.049 4.479 1.00 34.72 892 SER A N 1
ATOM 7329 C CA . SER A 1 892 ? 44.543 57.986 4.272 1.00 34.72 892 SER A CA 1
ATOM 7330 C C . SER A 1 892 ? 44.070 56.537 4.131 1.00 34.72 892 SER A C 1
ATOM 7332 O O . SER A 1 892 ? 44.487 55.909 3.132 1.00 34.72 892 SER A O 1
#

Solvent-accessible surface area (backbone atoms only — not comparable to full-atom values): 50818 Å² total; per-residue (Å²): 138,84,86,87,90,86,92,82,91,82,88,88,81,86,76,67,86,82,44,80,84,50,52,66,61,58,49,54,61,54,52,56,62,50,54,62,52,57,55,57,58,49,56,54,54,54,51,63,52,52,57,53,52,56,54,52,51,55,52,52,54,52,53,51,51,52,51,51,52,56,48,49,53,52,51,50,54,52,48,52,51,50,49,53,52,48,51,52,52,49,54,52,46,54,55,48,50,53,53,48,50,56,47,50,52,50,49,53,50,50,52,52,49,51,60,47,52,51,51,49,52,48,52,56,44,56,50,47,53,52,49,50,51,51,48,49,54,50,50,49,51,50,49,53,51,50,50,52,49,54,50,48,47,53,50,50,52,47,50,50,56,51,48,52,49,51,50,54,50,48,51,55,47,49,58,47,47,50,54,50,47,57,48,51,49,50,51,49,53,52,46,56,51,50,52,53,48,48,56,50,51,50,52,54,48,52,52,52,49,49,52,46,53,52,49,51,50,48,52,51,49,53,50,50,50,50,52,48,51,54,46,55,47,49,54,49,50,53,53,49,48,54,48,51,52,56,47,52,53,50,49,52,52,50,50,50,55,49,51,52,47,52,50,52,51,51,50,52,51,51,50,50,56,51,50,52,51,53,46,54,52,48,51,54,51,50,57,47,49,54,47,55,52,51,52,53,52,50,50,51,53,54,48,55,58,50,51,58,47,55,52,50,53,50,54,52,52,54,53,54,56,52,53,49,57,58,50,55,57,53,54,51,54,56,55,57,53,50,58,54,52,59,57,57,53,64,60,53,54,77,62,51,70,80,56,60,82,74,53,76,80,67,67,87,74,82,86,86,85,88,89,93,92,89,94,92,93,92,94,92,94,90,92,94,86,92,89,92,90,84,80,78,85,81,70,70,74,74,68,63,61,73,58,57,65,66,48,61,70,50,51,61,56,45,54,56,51,49,55,56,48,49,52,55,49,54,55,47,46,60,50,46,52,56,45,45,58,53,42,50,64,42,42,69,49,48,52,55,50,44,54,55,44,47,62,52,45,53,64,48,47,59,54,50,53,58,53,48,66,50,51,66,48,63,56,62,78,68,63,79,81,94,75,59,72,64,61,57,48,50,55,50,50,54,50,53,50,48,55,50,52,50,53,48,52,52,49,52,55,46,51,54,46,54,51,49,52,51,52,50,51,50,55,49,52,49,53,49,50,51,50,51,54,51,50,52,52,50,49,52,52,49,54,53,50,47,55,49,52,56,48,50,51,57,46,53,56,46,52,58,51,50,53,51,49,51,52,49,50,52,50,51,49,51,52,48,50,50,54,47,54,54,47,52,49,52,51,47,56,47,52,57,46,51,51,51,50,50,48,51,49,48,53,46,52,50,51,52,51,51,50,52,50,50,56,48,48,54,50,49,57,45,55,51,46,57,49,52,52,53,51,49,52,48,53,52,49,53,51,51,49,55,55,48,53,54,48,51,52,52,54,52,53,53,49,69,69,65,79,63,96,78,78,84,72,67,82,65,64,75,70,63,64,70,72,69,62,65,76,74,67,68,78,75,61,82,78,69,57,81,85,50,70,78,66,55,75,67,61,64,73,56,63,68,68,65,76,66,70,82,76,82,81,85,85,88,91,86,78,83,72,71,71,64,66,62,59,59,60,68,50,53,58,53,55,56,55,53,53,57,53,55,55,52,53,54,50,53,53,45,55,60,45,53,55,53,50,56,51,51,52,52,52,53,51,50,53,48,54,53,49,55,52,53,48,53,52,50,56,53,48,48,52,52,53,48,56,54,51,46,50,51,50,46,53,50,53,52,49,49,53,52,51,55,50,48,54,52,53,50,32,50,77,63,75,68,57,76,73,89,49,92,42,72,73,50,41,50,53,51,47,53,50,50,54,51,49,52,52,51,51,48,52,51,48,57,47,47,36,69,77,36,65,86,51,42,69,81,42,41,54,58,51,51,55,52,51,52,48,53,51,55,55,51,60,46,58,62,51,77,74,70,74,78,85,80,93,80,86,84,93,132

pLDDT: mean 75.84, std 16.35, range [28.12, 97.12]